Protein AF-A0A927MT63-F1 (afdb_monomer)

Nearest PDB structures (foldseek):
  7zcb-assembly2_C  TM=3.374E-01  e=5.582E-06  Homo sapiens
  2djs-assembly1_A  TM=5.662E-01  e=7.390E-02  Homo sapiens
  4m4p-assembly1_A  TM=3.172E-01  e=2.935E-03  Homo sapiens
  4m4r-assembly3_E  TM=2.938E-01  e=2.116E-03  Homo sapiens
  1x5l-assembly1_A  TM=5.261E-01  e=1.357E-01  Homo sapiens

Mean predicted aligned error: 15.39 Å

Radius of gyration: 31.75 Å; Cα contacts (8 Å, |Δi|>4): 2564; chains: 1; bounding box: 97×70×92 Å

Sequence (901 aa):
MRVRGRRLLVAIWMAVVLAGVVAPTAFAGPTLAEPDDERPVLVDGVYEISTPEQLLFLSHNYGSDDAPRTGYYKLTADIDMAGITDYQPFGRFYGTFDGAYHSISNLLIDRPGVGTVGFLTHLGDSNVQAVIKNTAFRNIDVRGGQTTGAVAGMLWGTIENVYTTGSVVASDHSVGGLAGRIPEDTSGTIPEPDPAEAAVPTIRNSYSLAHVQEVGEADSQGGLVGRALNPRTVIENSFAAGPIDGYNRVGGLVGDLRAGVLRNSVAANPIVSGESSVNSAYGRVLPEGSAENVLAWAGMVAPSFNGEPVTEAELQSETTYESLGWDFETDWELQSATVDGAEVSYPALRGLGHQPYPFDFTSFSSPVEFTIAATKTTDSALTVDVSDVTNEGAPARATEVAIVQSEAMPGDAGLNWQPVGPQVFDGLEPATKYTFWAKVRLDTGEESGWRFAPLYTKYALSDDPAPAHVSATITEDPAHTVTINWETLDIDLDHSAVQIARAGKSQGNGKGNDKLTFDTVRGTNHVQEVHMSANEGVLDGIRNFHNVHVDKLKPDTEYVYRVGDLEANAWSPLGSFRTAVAGNQDFSFLYYTDPQVQDDNAAFTRNMRTAEE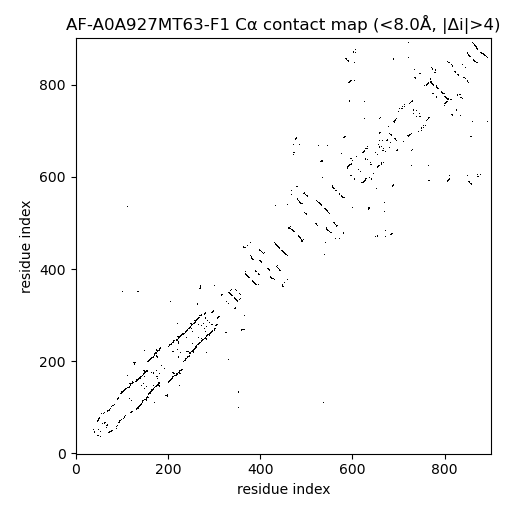EHGQELAFTLAAGDLTEKGYAEGQMDTFYGGAQAGLFERTFLTVQGNHDRDELLNPHFNLPDTVFENVWSFDYGDAHFAVLNSDHYSPEELAAQAEWLRRDMARTKKTWRIVTFHKAMYAATDHVDDADIDAMRQYWAPVFEQLGIDLVINGHDHSFSRGFVKGGQDATPAATMSDGREVFTDAMAPLYIVNGTAGSSKWYKRIQYDASSLHNVAPDYSFIDKSDTTYDTVLQEQSYSIVRVTSDGELTIDTYFMKYDRNNPDGFETEPYLYDSIELADSHDHGRRPS

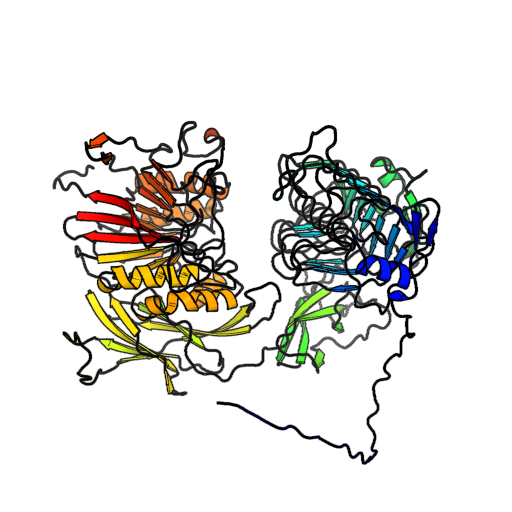Solvent-accessible surface area (backbone atoms only — not comparable to full-atom values): 45145 Å² total; per-residue (Å²): 134,91,82,89,87,86,88,85,89,90,82,89,82,90,83,88,84,90,83,89,74,88,71,79,82,74,80,79,69,81,86,73,79,66,53,90,78,37,77,54,49,75,56,97,77,31,37,38,30,60,46,44,50,23,51,44,30,38,30,76,41,55,66,35,95,94,25,42,42,64,39,40,37,31,38,76,36,63,27,64,30,68,92,52,80,79,63,42,54,34,56,70,29,50,23,37,40,36,19,77,38,25,36,43,26,40,41,47,40,87,37,46,83,35,63,52,24,24,54,22,28,18,30,24,39,53,63,35,68,7,39,39,30,32,28,35,37,39,51,26,39,33,34,11,18,18,24,11,8,46,49,16,4,31,36,24,10,35,43,32,46,33,38,29,28,40,40,27,32,10,34,18,59,11,24,7,18,37,23,1,30,27,61,42,61,59,70,74,93,47,71,75,51,59,82,93,60,34,33,50,25,30,40,33,52,29,38,10,45,13,34,27,35,50,77,67,60,19,51,10,23,8,22,37,29,0,32,31,46,20,67,63,28,39,37,32,46,27,40,11,24,18,42,35,42,29,44,23,21,15,11,20,31,31,0,31,32,45,17,15,39,41,27,32,24,38,12,42,23,31,34,36,42,54,80,39,52,33,17,36,22,46,19,41,72,37,93,63,23,47,80,40,71,36,34,13,41,66,79,41,46,41,89,33,85,42,60,47,75,36,52,72,74,46,65,39,33,69,66,54,45,46,73,51,66,47,51,63,88,77,51,32,37,80,46,76,47,76,57,98,86,40,84,45,40,37,83,37,61,52,78,42,70,96,70,80,83,59,70,50,56,60,56,49,53,36,61,42,45,65,45,65,46,72,80,43,64,32,40,34,29,36,27,38,33,73,44,78,37,22,42,79,87,38,87,48,54,63,49,28,31,31,77,44,82,41,94,59,90,76,72,80,83,83,68,66,71,36,68,58,64,74,43,79,47,70,85,45,60,51,34,35,80,42,34,33,34,33,35,41,27,31,76,88,70,52,63,32,17,61,48,70,34,80,45,57,23,26,50,76,76,46,86,48,60,60,55,39,70,50,31,33,19,60,43,65,48,24,30,31,32,41,33,39,21,28,31,23,46,22,67,86,69,77,47,34,29,37,38,38,25,74,61,69,93,81,74,88,78,92,78,76,90,69,80,80,68,63,49,78,45,69,40,46,68,47,77,43,80,40,33,42,36,45,60,78,62,82,27,62,38,62,40,20,29,29,43,28,76,46,68,87,47,56,52,62,36,49,33,38,32,32,43,31,30,70,81,81,67,31,64,41,70,80,32,34,33,49,29,28,46,73,48,75,40,68,49,26,30,40,38,37,15,32,32,28,17,37,85,61,34,51,46,28,25,40,46,47,49,48,52,45,75,78,44,47,91,67,45,47,32,38,39,36,24,14,18,56,17,62,43,32,61,19,42,36,7,49,57,34,36,38,72,34,42,38,75,59,31,33,56,17,31,37,41,74,35,58,20,93,32,21,49,74,90,54,45,36,66,57,54,62,65,58,65,70,90,48,76,53,20,44,52,33,59,47,28,37,31,35,42,37,38,42,44,59,84,52,50,52,76,68,46,35,48,49,54,42,54,48,48,56,60,52,63,69,71,59,84,50,79,42,33,36,41,34,27,4,67,43,73,58,41,59,29,84,62,54,81,37,71,55,34,31,46,44,30,58,49,39,50,66,50,40,38,72,68,44,32,52,37,37,44,23,7,77,46,34,36,32,21,31,31,40,44,44,91,26,30,63,63,71,62,77,43,72,46,99,87,68,53,70,41,74,72,63,59,47,36,26,34,36,39,21,63,14,20,20,20,79,74,72,72,37,39,30,60,90,78,70,41,67,80,38,50,65,38,35,67,82,46,70,57,42,82,46,59,60,44,35,75,89,46,58,68,90,45,26,26,41,30,45,36,37,40,42,58,88,42,38,39,36,41,42,31,33,37,29,24,63,20,89,93,41,48,93,43,60,71,37,70,78,42,82,74,48,76,48,78,49,67,64,59,84,57,95,86,56,97,69,76

pLDDT: mean 85.33, std 16.71, range [23.03, 98.94]

Structure (mmCIF, N/CA/C/O backbone):
data_AF-A0A927MT63-F1
#
_entry.id   AF-A0A927MT63-F1
#
loop_
_atom_site.group_PDB
_atom_site.id
_atom_site.type_symbol
_atom_site.label_atom_id
_atom_site.label_alt_id
_atom_site.label_comp_id
_atom_site.label_asym_id
_atom_site.label_entity_id
_atom_site.label_seq_id
_atom_site.pdbx_PDB_ins_code
_atom_site.Cartn_x
_atom_site.Cartn_y
_atom_site.Cartn_z
_atom_site.occupancy
_atom_site.B_iso_or_equiv
_atom_site.auth_seq_id
_atom_site.auth_comp_id
_atom_site.auth_asym_id
_atom_site.auth_atom_id
_atom_site.pdbx_PDB_model_num
ATOM 1 N N . MET A 1 1 ? 40.854 12.706 41.043 1.00 32.38 1 MET A N 1
ATOM 2 C CA . MET A 1 1 ? 42.307 12.434 41.132 1.00 32.38 1 MET A CA 1
ATOM 3 C C . MET A 1 1 ? 42.653 11.452 40.013 1.00 32.38 1 MET A C 1
ATOM 5 O O . MET A 1 1 ? 41.947 10.471 39.854 1.00 32.38 1 MET A O 1
ATOM 9 N N . ARG A 1 2 ? 43.646 11.816 39.193 1.00 27.91 2 ARG A N 1
ATOM 10 C CA . ARG A 1 2 ? 44.349 11.081 38.110 1.00 27.91 2 ARG A CA 1
ATOM 11 C C . ARG A 1 2 ? 44.618 9.577 38.440 1.00 27.91 2 ARG A C 1
ATOM 13 O O . ARG A 1 2 ? 44.748 9.303 39.621 1.00 27.91 2 ARG A O 1
ATOM 20 N N . VAL A 1 3 ? 44.850 8.570 37.570 1.00 31.02 3 VAL A N 1
ATOM 21 C CA . VAL A 1 3 ? 45.163 8.399 36.122 1.00 31.02 3 VAL A CA 1
ATOM 22 C C . VAL A 1 3 ? 45.572 6.914 35.864 1.00 31.02 3 VAL A C 1
ATOM 24 O O . VAL A 1 3 ? 46.177 6.335 36.759 1.00 31.02 3 VAL A O 1
ATOM 27 N N . ARG A 1 4 ? 45.400 6.411 34.613 1.00 33.38 4 ARG A N 1
ATOM 28 C CA . ARG A 1 4 ? 46.087 5.279 33.886 1.00 33.38 4 ARG A CA 1
ATOM 29 C C . ARG A 1 4 ? 45.943 3.840 34.435 1.00 33.38 4 ARG A C 1
ATOM 31 O O . ARG A 1 4 ? 46.030 3.632 35.628 1.00 33.38 4 ARG A O 1
ATOM 38 N N . GLY A 1 5 ? 45.841 2.769 33.636 1.00 29.30 5 GLY A N 1
ATOM 39 C CA . GLY A 1 5 ? 45.994 2.543 32.188 1.00 29.30 5 GLY A CA 1
ATOM 40 C C . GLY A 1 5 ? 46.973 1.386 31.900 1.00 29.30 5 GLY A C 1
ATOM 41 O O . GLY A 1 5 ? 48.014 1.357 32.546 1.00 29.30 5 GLY A O 1
ATOM 42 N N . ARG A 1 6 ? 46.692 0.496 30.924 1.00 28.86 6 ARG A N 1
ATOM 43 C CA . ARG A 1 6 ? 47.614 0.023 29.848 1.00 28.86 6 ARG A CA 1
ATOM 44 C C . ARG A 1 6 ? 47.138 -1.250 29.115 1.00 28.86 6 ARG A C 1
ATOM 46 O O . ARG A 1 6 ? 46.779 -2.242 29.730 1.00 28.86 6 ARG A O 1
ATOM 53 N N . ARG A 1 7 ? 47.251 -1.161 27.783 1.00 31.33 7 ARG A N 1
ATOM 54 C CA . ARG A 1 7 ? 47.211 -2.189 26.722 1.00 31.33 7 ARG A CA 1
ATOM 55 C C . ARG A 1 7 ? 48.386 -3.178 26.827 1.00 31.33 7 ARG A C 1
ATOM 57 O O . ARG A 1 7 ? 49.445 -2.726 27.261 1.00 31.33 7 ARG A O 1
ATOM 64 N N . LEU A 1 8 ? 48.269 -4.390 26.254 1.00 26.36 8 LEU A N 1
ATOM 65 C CA . LEU A 1 8 ? 49.262 -4.911 25.288 1.00 26.36 8 LEU A CA 1
ATOM 66 C C . LEU A 1 8 ? 48.867 -6.217 24.540 1.00 26.36 8 LEU A C 1
ATOM 68 O O . LEU A 1 8 ? 48.600 -7.226 25.174 1.00 26.36 8 LEU A O 1
ATOM 72 N N . LEU A 1 9 ? 48.969 -6.142 23.201 1.00 25.56 9 LEU A N 1
ATOM 73 C CA . LEU A 1 9 ? 49.553 -7.084 22.214 1.00 25.56 9 LEU A CA 1
ATOM 74 C C . LEU A 1 9 ? 49.100 -8.563 22.140 1.00 25.56 9 LEU A C 1
ATOM 76 O O . LEU A 1 9 ? 49.460 -9.386 22.974 1.00 25.56 9 LEU A O 1
ATOM 80 N N . VAL A 1 10 ? 48.475 -8.906 21.004 1.00 25.98 10 VAL A N 1
ATOM 81 C CA . VAL A 1 10 ? 48.348 -10.268 20.454 1.00 25.98 10 VAL A CA 1
ATOM 82 C C . VAL A 1 10 ? 49.418 -10.464 19.374 1.00 25.98 10 VAL A C 1
ATOM 84 O O . VAL A 1 10 ? 49.617 -9.589 18.532 1.00 25.98 10 VAL A O 1
ATOM 87 N N . ALA A 1 11 ? 50.110 -11.605 19.419 1.00 26.38 11 ALA A N 1
ATOM 88 C CA . ALA A 1 11 ? 51.089 -12.041 18.430 1.00 26.38 11 ALA A CA 1
ATOM 89 C C . ALA A 1 11 ? 50.631 -13.347 17.761 1.00 26.38 11 ALA A C 1
ATOM 91 O O . ALA A 1 11 ? 50.108 -14.249 18.412 1.00 26.38 11 ALA A O 1
ATOM 92 N N . ILE A 1 12 ? 50.863 -13.393 16.453 1.00 28.52 12 ILE A N 1
ATOM 93 C CA . ILE A 1 12 ? 50.541 -14.431 15.468 1.00 28.52 12 ILE A CA 1
ATOM 94 C C . ILE A 1 12 ? 51.373 -15.704 15.686 1.00 28.52 12 ILE A C 1
ATOM 96 O O . ILE A 1 12 ? 52.574 -15.602 15.930 1.00 28.52 12 ILE A O 1
ATOM 100 N N . TRP A 1 13 ? 50.772 -16.878 15.453 1.00 23.03 13 TRP A N 1
ATOM 101 C CA . TRP A 1 13 ? 51.471 -18.067 14.944 1.00 23.03 13 TRP A CA 1
ATOM 102 C C . TRP A 1 13 ? 50.593 -18.830 13.940 1.00 23.03 13 TRP A C 1
ATOM 104 O O . TRP A 1 13 ? 49.488 -19.251 14.268 1.00 23.03 13 TRP A O 1
ATOM 114 N N . MET A 1 14 ? 51.117 -19.014 12.723 1.00 23.80 14 MET A N 1
ATOM 115 C CA . MET A 1 14 ? 50.635 -19.973 11.723 1.00 23.80 14 MET A CA 1
ATOM 116 C C . MET A 1 14 ? 51.159 -21.382 12.035 1.00 23.80 14 MET A C 1
ATOM 118 O O . MET A 1 14 ? 52.340 -21.538 12.348 1.00 23.80 14 MET A O 1
ATOM 122 N N . ALA A 1 15 ? 50.335 -22.403 11.790 1.00 25.48 15 ALA A N 1
ATOM 123 C CA . ALA A 1 15 ? 50.791 -23.716 11.337 1.00 25.48 15 ALA A CA 1
ATOM 124 C C . ALA A 1 15 ? 49.717 -24.372 10.449 1.00 25.48 15 ALA A C 1
ATOM 126 O O . ALA A 1 15 ? 48.547 -24.442 10.812 1.00 25.48 15 ALA A O 1
ATOM 127 N N . VAL A 1 16 ? 50.156 -24.819 9.272 1.00 28.31 16 VAL A N 1
ATOM 128 C CA . VAL A 1 16 ? 49.396 -25.428 8.171 1.00 28.31 16 VAL A CA 1
ATOM 129 C C . VAL A 1 16 ? 49.156 -26.922 8.422 1.00 28.31 16 VAL A C 1
ATOM 131 O O . VAL A 1 16 ? 50.105 -27.630 8.753 1.00 28.31 16 VAL A O 1
ATOM 134 N N . VAL A 1 17 ? 47.946 -27.421 8.133 1.00 26.75 17 VAL A N 1
ATOM 135 C CA . VAL A 1 17 ? 47.712 -28.806 7.676 1.00 26.75 17 VAL A CA 1
ATOM 136 C C . VAL A 1 17 ? 46.722 -28.777 6.506 1.00 26.75 17 VAL A C 1
ATOM 138 O O . VAL A 1 17 ? 45.625 -28.243 6.615 1.00 26.75 17 VAL A O 1
ATOM 141 N N . LEU A 1 18 ? 47.166 -29.334 5.379 1.00 27.45 18 LEU A N 1
ATOM 142 C CA . LEU A 1 18 ? 46.473 -29.466 4.097 1.00 27.45 18 LEU A CA 1
ATOM 143 C C . LEU A 1 18 ? 45.599 -30.737 4.093 1.00 27.45 18 LEU A C 1
ATOM 145 O O . LEU A 1 18 ? 46.139 -31.810 4.361 1.00 27.45 18 LEU A O 1
ATOM 149 N N . ALA A 1 19 ? 44.322 -30.646 3.703 1.00 26.45 19 ALA A N 1
ATOM 150 C CA . ALA A 1 19 ? 43.579 -31.735 3.046 1.00 26.45 19 ALA A CA 1
ATOM 151 C C . ALA A 1 19 ? 42.267 -31.227 2.401 1.00 26.45 19 ALA A C 1
ATOM 153 O O . ALA A 1 19 ? 41.254 -31.085 3.072 1.00 26.45 19 ALA A O 1
ATOM 154 N N . GLY A 1 20 ? 42.320 -30.983 1.086 1.00 29.53 20 GLY A N 1
ATOM 155 C CA . GLY A 1 20 ? 41.255 -31.262 0.110 1.00 29.53 20 GLY A CA 1
ATOM 156 C C . GLY A 1 20 ? 39.854 -30.681 0.321 1.00 29.53 20 GLY A C 1
ATOM 157 O O . GLY A 1 20 ? 38.926 -31.441 0.572 1.00 29.53 20 GLY A O 1
ATOM 158 N N . VAL A 1 21 ? 39.683 -29.385 0.057 1.00 27.91 21 VAL A N 1
ATOM 159 C CA . VAL A 1 21 ? 38.410 -28.821 -0.418 1.00 27.91 21 VAL A CA 1
ATOM 160 C C . VAL A 1 21 ? 38.643 -28.389 -1.863 1.00 27.91 21 VAL A C 1
ATOM 162 O O . VAL A 1 21 ? 39.585 -27.646 -2.142 1.00 27.91 21 VAL A O 1
ATOM 165 N N . VAL A 1 22 ? 37.834 -28.900 -2.790 1.00 29.55 22 VAL A N 1
ATOM 166 C CA . VAL A 1 22 ? 37.724 -28.326 -4.133 1.00 29.55 22 VAL A CA 1
ATOM 167 C C . VAL A 1 22 ? 37.041 -26.978 -3.934 1.00 29.55 22 VAL A C 1
ATOM 169 O O . VAL A 1 22 ? 35.844 -26.925 -3.679 1.00 29.55 22 VAL A O 1
ATOM 172 N N . ALA A 1 23 ? 37.830 -25.906 -3.924 1.00 26.78 23 ALA A N 1
ATOM 173 C CA . ALA A 1 23 ? 37.297 -24.554 -3.898 1.00 26.78 23 ALA A CA 1
ATOM 174 C C . ALA A 1 23 ? 36.506 -24.309 -5.195 1.00 26.78 23 ALA A C 1
ATOM 176 O O . ALA A 1 23 ? 36.977 -24.730 -6.261 1.00 26.78 23 ALA A O 1
ATOM 177 N N . PRO A 1 24 ? 35.351 -23.625 -5.141 1.00 29.20 24 PRO A N 1
ATOM 178 C CA . PRO A 1 24 ? 34.765 -23.075 -6.348 1.00 29.20 24 PRO A CA 1
ATOM 179 C C . PRO A 1 24 ? 35.790 -22.108 -6.941 1.00 29.20 24 PRO A C 1
ATOM 181 O O . PRO A 1 24 ? 36.422 -21.320 -6.233 1.00 29.20 24 PRO A O 1
ATOM 184 N N . THR A 1 25 ? 36.025 -22.227 -8.240 1.00 25.91 25 THR A N 1
ATOM 185 C CA . THR A 1 25 ? 36.826 -21.269 -8.990 1.00 25.91 25 THR A CA 1
ATOM 186 C C . THR A 1 25 ? 36.158 -19.907 -8.868 1.00 25.91 25 THR A C 1
ATOM 188 O O . THR A 1 25 ? 35.179 -19.638 -9.556 1.00 25.91 25 THR A O 1
ATOM 191 N N . ALA A 1 26 ? 36.677 -19.059 -7.981 1.00 28.58 26 ALA A N 1
ATOM 192 C CA . ALA A 1 26 ? 36.416 -17.635 -8.040 1.00 28.58 26 ALA A CA 1
ATOM 193 C C . ALA A 1 26 ? 36.895 -17.159 -9.416 1.00 28.58 26 ALA A C 1
ATOM 195 O O . ALA A 1 26 ? 38.082 -17.274 -9.741 1.00 28.58 26 ALA A O 1
ATOM 196 N N . PHE A 1 27 ? 35.966 -16.686 -10.243 1.00 30.42 27 PHE A N 1
ATOM 197 C CA . PHE A 1 27 ? 36.312 -15.901 -11.414 1.00 30.42 27 PHE A CA 1
ATOM 198 C C . PHE A 1 27 ? 37.006 -14.639 -10.903 1.00 30.42 27 PHE A C 1
ATOM 200 O O . PHE A 1 27 ? 36.373 -13.735 -10.370 1.00 30.42 27 PHE A O 1
ATOM 207 N N . ALA A 1 28 ? 38.333 -14.604 -11.006 1.00 29.39 28 ALA A N 1
ATOM 208 C CA . ALA A 1 28 ? 39.069 -13.361 -10.884 1.00 29.39 28 ALA A CA 1
ATOM 209 C C . ALA A 1 28 ? 38.734 -12.528 -12.126 1.00 29.39 28 ALA A C 1
ATOM 211 O O . ALA A 1 28 ? 39.273 -12.776 -13.207 1.00 29.39 28 ALA A O 1
ATOM 212 N N . GLY A 1 29 ? 37.798 -11.590 -11.971 1.00 33.62 29 GLY A N 1
ATOM 213 C CA . GLY A 1 29 ? 37.622 -10.495 -12.916 1.00 33.62 29 GLY A CA 1
ATOM 214 C C . GLY A 1 29 ? 38.899 -9.646 -13.000 1.00 33.62 29 GLY A C 1
ATOM 215 O O . GLY A 1 29 ? 39.763 -9.734 -12.117 1.00 33.62 29 GLY A O 1
ATOM 216 N N . PRO A 1 30 ? 39.070 -8.858 -14.073 1.00 34.53 30 PRO A N 1
ATOM 217 C CA . PRO A 1 30 ? 40.205 -7.954 -14.189 1.00 34.53 30 PRO A CA 1
ATOM 218 C C . PRO A 1 30 ? 40.223 -6.984 -12.999 1.00 34.53 30 PRO A C 1
ATOM 220 O O . PRO A 1 30 ? 39.201 -6.421 -12.627 1.00 34.53 30 PRO A O 1
ATOM 223 N N . THR A 1 31 ? 41.391 -6.793 -12.384 1.00 40.28 31 THR A N 1
ATOM 224 C CA . THR A 1 31 ? 41.618 -5.699 -11.430 1.00 40.28 31 THR A CA 1
ATOM 225 C C . THR A 1 31 ? 41.475 -4.372 -12.171 1.00 40.28 31 THR A C 1
ATOM 227 O O . THR A 1 31 ? 42.355 -4.040 -12.970 1.00 40.28 31 THR A O 1
ATOM 230 N N . LEU A 1 32 ? 40.374 -3.661 -11.925 1.00 50.56 32 LEU A N 1
ATOM 231 C CA . LEU A 1 32 ? 40.136 -2.292 -12.389 1.00 50.56 32 LEU A CA 1
ATOM 232 C C . LEU A 1 32 ? 41.071 -1.320 -11.644 1.00 50.56 32 LEU A C 1
ATOM 234 O O . LEU A 1 32 ? 41.512 -1.609 -10.527 1.00 50.56 32 LEU A O 1
ATOM 238 N N . ALA A 1 33 ? 41.425 -0.202 -12.280 1.00 51.91 33 ALA A N 1
ATOM 239 C CA . ALA A 1 33 ? 42.176 0.874 -11.632 1.00 51.91 33 ALA A CA 1
ATOM 240 C C . ALA A 1 33 ? 41.293 1.597 -10.594 1.00 51.91 33 ALA A C 1
ATOM 242 O O . ALA A 1 33 ? 40.070 1.589 -10.708 1.00 51.91 33 ALA A O 1
ATOM 243 N N . GLU A 1 34 ? 41.900 2.211 -9.573 1.00 54.75 34 GLU A N 1
ATOM 244 C CA . GLU A 1 34 ? 41.154 3.007 -8.586 1.00 54.75 34 GLU A CA 1
ATOM 245 C C . GLU A 1 34 ? 40.482 4.217 -9.280 1.00 54.75 34 GLU A C 1
ATOM 247 O O . GLU A 1 34 ? 41.118 4.841 -10.136 1.00 54.75 34 GLU A O 1
ATOM 252 N N . PRO A 1 35 ? 39.244 4.607 -8.907 1.00 53.00 35 PRO A N 1
ATOM 253 C CA . PRO A 1 35 ? 38.479 5.665 -9.584 1.00 53.00 35 PRO A CA 1
ATOM 254 C C . PRO A 1 35 ? 39.206 7.014 -9.682 1.00 53.00 35 PRO A C 1
ATOM 256 O O . PRO A 1 35 ? 38.976 7.780 -10.615 1.00 53.00 35 PRO A O 1
ATOM 259 N N . ASP A 1 36 ? 40.101 7.309 -8.733 1.00 54.09 36 ASP A N 1
ATOM 260 C CA . ASP A 1 36 ? 40.874 8.556 -8.681 1.00 54.09 36 ASP A CA 1
ATOM 261 C C . ASP A 1 36 ? 41.897 8.709 -9.831 1.00 54.09 36 ASP A C 1
ATOM 263 O O . ASP A 1 36 ? 42.378 9.825 -10.065 1.00 54.09 36 ASP A O 1
ATOM 267 N N . ASP A 1 37 ? 42.220 7.636 -10.565 1.00 58.16 37 ASP A N 1
ATOM 268 C CA . ASP A 1 37 ? 43.284 7.632 -11.580 1.00 58.16 37 ASP A CA 1
ATOM 269 C C . ASP A 1 37 ? 42.812 7.949 -13.023 1.00 58.16 37 ASP A C 1
ATOM 271 O O . ASP A 1 37 ? 43.658 8.267 -13.865 1.00 58.16 37 ASP A O 1
ATOM 275 N N . GLU A 1 38 ? 41.503 7.967 -13.333 1.00 72.50 38 GLU A N 1
ATOM 276 C CA . GLU A 1 38 ? 40.990 8.228 -14.699 1.00 72.50 38 GLU A CA 1
ATOM 277 C C . GLU A 1 38 ? 39.855 9.269 -14.765 1.00 72.50 38 GLU A C 1
ATOM 279 O O . GLU A 1 38 ? 38.675 8.963 -14.926 1.00 72.50 38 GLU A O 1
ATOM 284 N N . ARG A 1 39 ? 40.224 10.555 -14.716 1.00 85.19 39 ARG A N 1
ATOM 285 C CA . ARG A 1 39 ? 39.287 11.669 -14.952 1.00 85.19 39 ARG A CA 1
ATOM 286 C C . ARG A 1 39 ? 38.803 11.707 -16.416 1.00 85.19 39 ARG A C 1
ATOM 288 O O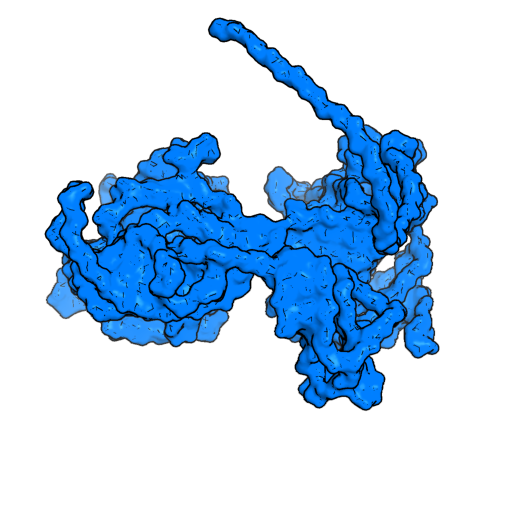 . ARG A 1 39 ? 39.615 11.481 -17.319 1.00 85.19 39 ARG A O 1
ATOM 295 N N . PRO A 1 40 ? 37.534 12.074 -16.685 1.00 87.38 40 PRO A N 1
ATOM 296 C CA . PRO A 1 40 ? 37.046 12.307 -18.044 1.00 87.38 40 PRO A CA 1
ATOM 297 C C . PRO A 1 40 ? 37.768 13.484 -18.709 1.00 87.38 40 PRO A C 1
ATOM 299 O O . PRO A 1 40 ? 38.219 14.427 -18.050 1.00 87.38 40 PRO A O 1
ATOM 302 N N . VAL A 1 41 ? 37.871 13.438 -20.037 1.00 88.62 41 VAL A N 1
ATOM 303 C CA . VAL A 1 41 ? 38.597 14.453 -20.809 1.00 88.62 41 VAL A CA 1
ATOM 304 C C . VAL A 1 41 ? 37.662 15.614 -21.128 1.00 88.62 41 VAL A C 1
ATOM 306 O O . VAL A 1 41 ? 36.647 15.433 -21.788 1.00 88.62 41 VAL A O 1
ATOM 309 N N . LEU A 1 42 ? 38.017 16.826 -20.697 1.00 91.88 42 LEU A N 1
ATOM 310 C CA . LEU A 1 42 ? 37.276 18.035 -21.054 1.00 91.88 42 LEU A CA 1
ATOM 311 C C . LEU A 1 42 ? 37.782 18.597 -22.394 1.00 91.88 42 LEU A C 1
ATOM 313 O O . LEU A 1 42 ? 38.869 19.178 -22.453 1.00 91.88 42 LEU A O 1
ATOM 317 N N . VAL A 1 43 ? 36.989 18.458 -23.457 1.00 92.56 43 VAL A N 1
ATOM 318 C CA . VAL A 1 43 ? 37.286 18.965 -24.807 1.00 92.56 43 VAL A CA 1
ATOM 319 C C . VAL A 1 43 ? 36.257 20.024 -25.179 1.00 92.56 43 VAL A C 1
ATOM 321 O O . VAL A 1 43 ? 35.069 19.738 -25.262 1.00 92.56 43 VAL A O 1
ATOM 324 N N . ASP A 1 44 ? 36.699 21.270 -25.366 1.00 92.19 44 ASP A N 1
ATOM 325 C CA . ASP A 1 44 ? 35.836 22.400 -25.753 1.00 92.19 44 ASP A CA 1
ATOM 326 C C . ASP A 1 44 ? 34.564 22.564 -24.885 1.00 92.19 44 ASP A C 1
ATOM 328 O O . ASP A 1 44 ? 33.512 22.987 -25.359 1.00 92.19 44 ASP A O 1
ATOM 332 N N . GLY A 1 45 ? 34.666 22.252 -23.585 1.00 91.44 45 GLY A N 1
ATOM 333 C CA . GLY A 1 45 ? 33.555 22.338 -22.627 1.00 91.44 45 GLY A CA 1
ATOM 334 C C . GLY A 1 45 ? 32.674 21.085 -22.537 1.00 91.44 45 GLY A C 1
ATOM 335 O O . GLY A 1 45 ? 31.684 21.103 -21.808 1.00 91.44 45 GLY A O 1
ATOM 336 N N . VAL A 1 46 ? 33.035 20.009 -23.240 1.00 96.31 46 VAL A N 1
ATOM 337 C CA . VAL A 1 46 ? 32.363 18.703 -23.214 1.00 96.31 46 VAL A CA 1
ATOM 338 C C . VAL A 1 46 ? 33.209 17.696 -22.443 1.00 96.31 46 VAL A C 1
ATOM 340 O O . VAL A 1 46 ? 34.390 17.526 -22.736 1.00 96.31 46 VAL A O 1
ATOM 343 N N . TYR A 1 47 ? 32.606 17.028 -21.464 1.00 96.62 47 TYR A N 1
ATOM 344 C CA . TYR A 1 47 ? 33.222 15.931 -20.724 1.00 96.62 47 TYR A CA 1
ATOM 345 C C . TYR A 1 47 ? 33.068 14.640 -21.535 1.00 96.62 47 TYR A C 1
ATOM 347 O O . TYR A 1 47 ? 31.984 14.057 -21.578 1.00 96.62 47 TYR A O 1
ATOM 355 N N . GLU A 1 48 ? 34.138 14.221 -22.206 1.00 97.44 48 GLU A N 1
ATOM 356 C CA . GLU A 1 48 ? 34.182 12.989 -22.994 1.00 97.44 48 GLU A CA 1
ATOM 357 C C . GLU A 1 48 ? 34.450 11.769 -22.103 1.00 97.44 48 GLU A C 1
ATOM 359 O O . GLU A 1 48 ? 35.378 11.765 -21.286 1.00 97.44 48 GLU A O 1
ATOM 364 N N . ILE A 1 49 ? 33.628 10.734 -22.286 1.00 97.38 49 ILE A N 1
ATOM 365 C CA . ILE A 1 49 ? 33.621 9.493 -21.508 1.00 97.38 49 ILE A CA 1
ATOM 366 C C . ILE A 1 49 ? 33.828 8.323 -22.473 1.00 97.38 49 ILE A C 1
ATOM 368 O O . ILE A 1 49 ? 33.032 8.104 -23.385 1.00 97.38 49 ILE A O 1
ATOM 372 N N . SER A 1 50 ? 34.904 7.575 -22.269 1.00 96.19 50 SER A N 1
ATOM 373 C CA . SER A 1 50 ? 35.329 6.462 -23.130 1.00 96.19 50 SER A CA 1
ATOM 374 C C . SER A 1 50 ? 35.576 5.157 -22.374 1.00 96.19 50 SER A C 1
ATOM 376 O O . SER A 1 50 ? 35.737 4.117 -23.008 1.00 96.19 50 SER A O 1
ATOM 378 N N . THR A 1 51 ? 35.618 5.205 -21.039 1.00 95.00 51 THR A N 1
ATOM 379 C CA . THR A 1 51 ? 35.886 4.052 -20.170 1.00 95.00 51 THR A CA 1
ATOM 380 C C . THR A 1 51 ? 34.880 3.985 -19.015 1.00 95.00 51 THR A C 1
ATOM 382 O O . THR A 1 51 ? 34.318 5.020 -18.626 1.00 95.00 51 THR A O 1
ATOM 385 N N . PRO A 1 52 ? 34.615 2.787 -18.462 1.00 93.94 52 PRO A N 1
ATOM 386 C CA . PRO A 1 52 ? 33.749 2.646 -17.294 1.00 93.94 52 PRO A CA 1
ATOM 387 C C . PRO A 1 52 ? 34.311 3.353 -16.052 1.00 93.94 52 PRO A C 1
ATOM 389 O O . PRO A 1 52 ? 33.541 3.907 -15.270 1.00 93.94 52 PRO A O 1
ATOM 392 N N . GLU A 1 53 ? 35.635 3.444 -15.908 1.00 92.25 53 GLU A N 1
ATOM 393 C CA . GLU A 1 53 ? 36.302 4.169 -14.822 1.00 92.25 53 GLU A CA 1
ATOM 394 C C . GLU A 1 53 ? 36.007 5.674 -14.869 1.00 92.25 53 GLU A C 1
ATOM 396 O O . GLU A 1 53 ? 35.736 6.280 -13.834 1.00 92.25 53 GLU A O 1
ATOM 401 N N . GLN A 1 54 ? 35.971 6.282 -16.061 1.00 94.94 54 GLN A N 1
ATOM 402 C CA . GLN A 1 54 ? 35.604 7.695 -16.226 1.00 94.94 54 GLN A CA 1
ATOM 403 C C . GLN A 1 54 ? 34.142 7.960 -15.850 1.00 94.94 54 GLN A C 1
ATOM 405 O O . GLN A 1 54 ? 33.831 8.983 -15.232 1.00 94.94 54 GLN A O 1
ATOM 410 N N . LEU A 1 55 ? 33.235 7.045 -16.210 1.00 94.62 55 LEU A N 1
ATOM 411 C CA . LEU A 1 55 ? 31.828 7.136 -15.821 1.00 94.62 55 LEU A CA 1
ATOM 412 C C . LEU A 1 55 ? 31.667 6.971 -14.302 1.00 94.62 55 LEU A C 1
ATOM 414 O O . LEU A 1 55 ? 30.940 7.743 -13.673 1.00 94.62 55 LEU A O 1
ATOM 418 N N . LEU A 1 56 ? 32.387 6.017 -13.706 1.00 92.88 56 LEU A N 1
ATOM 419 C CA . LEU A 1 56 ? 32.417 5.800 -12.264 1.00 92.88 56 LEU A CA 1
ATOM 420 C C . LEU A 1 56 ? 32.975 7.032 -11.534 1.00 92.88 56 LEU A C 1
ATOM 422 O O . LEU A 1 56 ? 32.332 7.523 -10.605 1.00 92.88 56 LEU A O 1
ATOM 426 N N . PHE A 1 57 ? 34.085 7.614 -12.001 1.00 93.00 57 PHE A N 1
ATOM 427 C CA . PHE A 1 57 ? 34.650 8.854 -11.458 1.00 93.00 57 PHE A CA 1
ATOM 428 C C . PHE A 1 57 ? 33.608 9.977 -11.412 1.00 93.00 57 PHE A C 1
ATOM 430 O O . PHE A 1 57 ? 33.437 10.623 -10.374 1.00 93.00 57 PHE A O 1
ATOM 437 N N . LEU A 1 58 ? 32.882 10.204 -12.512 1.00 92.00 58 LEU A N 1
ATOM 438 C CA . LEU A 1 58 ? 31.823 11.213 -12.564 1.00 92.00 58 LEU A CA 1
ATOM 439 C C . LEU A 1 58 ? 30.720 10.926 -11.546 1.00 92.00 58 LEU A C 1
ATOM 441 O O . LEU A 1 58 ? 30.268 11.846 -10.867 1.00 92.00 58 LEU A O 1
ATOM 445 N N . SER A 1 59 ? 30.317 9.661 -11.427 1.00 89.62 59 SER A N 1
ATOM 446 C CA . SER A 1 59 ? 29.268 9.210 -10.511 1.00 89.62 59 SER A CA 1
ATOM 447 C C . SER A 1 59 ? 29.595 9.557 -9.046 1.00 89.62 59 SER A C 1
ATOM 449 O O . SER A 1 59 ? 28.759 10.110 -8.332 1.00 89.62 59 SER A O 1
ATOM 451 N N . HIS A 1 60 ? 30.852 9.368 -8.622 1.00 88.25 60 HIS A N 1
ATOM 452 C CA . HIS A 1 60 ? 31.307 9.667 -7.259 1.00 88.25 60 HIS A CA 1
ATOM 453 C C . HIS A 1 60 ? 31.580 11.156 -7.004 1.00 88.25 60 HIS A C 1
ATOM 455 O O . HIS A 1 60 ? 31.511 11.604 -5.859 1.00 88.25 60 HIS A O 1
ATOM 461 N N . ASN A 1 61 ? 31.889 11.931 -8.047 1.00 85.69 61 ASN A N 1
ATOM 462 C CA . ASN A 1 61 ? 32.273 13.342 -7.924 1.00 85.69 61 ASN A CA 1
ATOM 463 C C . ASN A 1 61 ? 31.163 14.315 -8.342 1.00 85.69 61 ASN A C 1
ATOM 465 O O . ASN A 1 61 ? 31.392 15.527 -8.418 1.00 85.69 61 ASN A O 1
ATOM 469 N N . TYR A 1 62 ? 29.964 13.807 -8.623 1.00 88.44 62 TYR A N 1
ATOM 470 C CA . TYR A 1 62 ? 28.872 14.580 -9.192 1.00 88.44 62 TYR A CA 1
ATOM 471 C C . TYR A 1 62 ? 28.471 15.795 -8.337 1.00 88.44 62 TYR A C 1
ATOM 473 O O . TYR A 1 62 ? 28.188 15.700 -7.142 1.00 88.44 62 TYR A O 1
ATOM 481 N N . GLY A 1 63 ? 28.401 16.964 -8.974 1.00 82.50 63 GLY A N 1
ATOM 482 C CA . GLY A 1 63 ? 28.155 18.258 -8.337 1.00 82.50 63 GLY A CA 1
ATOM 483 C C . GLY A 1 63 ? 29.412 19.027 -7.925 1.00 82.50 63 GLY A C 1
ATOM 484 O O . GLY A 1 63 ? 29.277 20.135 -7.408 1.00 82.50 63 GLY A O 1
ATOM 485 N N . SER A 1 64 ? 30.603 18.479 -8.166 1.00 86.06 64 SER A N 1
ATOM 486 C CA . SER A 1 64 ? 31.879 19.195 -8.047 1.00 86.06 64 SER A CA 1
ATOM 487 C C . SER A 1 64 ? 32.224 19.986 -9.318 1.00 86.06 64 SER A C 1
ATOM 489 O O . SER A 1 64 ? 31.550 19.864 -10.342 1.00 86.06 64 SER A O 1
ATOM 491 N N . ASP A 1 65 ? 33.311 20.764 -9.276 1.00 85.44 65 ASP A N 1
ATOM 492 C CA . ASP A 1 65 ? 33.861 21.456 -10.455 1.00 85.44 65 ASP A CA 1
ATOM 493 C C . ASP A 1 65 ? 34.331 20.473 -11.550 1.00 85.44 65 ASP A C 1
ATOM 495 O O . ASP A 1 65 ? 34.302 20.797 -12.738 1.00 85.44 65 ASP A O 1
ATOM 499 N N . ASP A 1 66 ? 34.734 19.261 -11.156 1.00 86.19 66 ASP A N 1
ATOM 500 C CA . ASP A 1 66 ? 35.202 18.206 -12.061 1.00 86.19 66 ASP A CA 1
ATOM 501 C C . ASP A 1 66 ? 34.036 17.383 -12.662 1.00 86.19 66 ASP A C 1
ATOM 503 O O . ASP A 1 66 ? 34.237 16.662 -13.637 1.00 86.19 66 ASP A O 1
ATOM 507 N N . ALA A 1 67 ? 32.818 17.511 -12.117 1.00 89.38 67 ALA A N 1
ATOM 508 C CA . ALA A 1 67 ? 31.593 16.859 -12.597 1.00 89.38 67 ALA A CA 1
ATOM 509 C C . ALA A 1 67 ? 30.346 17.741 -12.331 1.00 89.38 67 ALA A C 1
ATOM 511 O O . ALA A 1 67 ? 29.498 17.407 -11.494 1.00 89.38 67 ALA A O 1
ATOM 512 N N . PRO A 1 68 ? 30.214 18.902 -12.999 1.00 90.31 68 PRO A N 1
ATOM 513 C CA . PRO A 1 68 ? 29.178 19.887 -12.704 1.00 90.31 68 PRO A CA 1
ATOM 514 C C . PRO A 1 68 ? 27.772 19.406 -13.081 1.00 90.31 68 PRO A C 1
ATOM 516 O O . PRO A 1 68 ? 27.555 18.772 -14.116 1.00 90.31 68 PRO A O 1
ATOM 519 N N . ARG A 1 69 ? 26.763 19.807 -12.298 1.00 91.19 69 ARG A N 1
ATOM 520 C CA . ARG A 1 69 ? 25.357 19.408 -12.531 1.00 91.19 69 ARG A CA 1
ATOM 521 C C . ARG A 1 69 ? 24.771 19.895 -13.860 1.00 91.19 69 ARG A C 1
ATOM 523 O O . ARG A 1 69 ? 23.793 19.333 -14.338 1.00 91.19 69 ARG A O 1
ATOM 530 N N . THR A 1 70 ? 25.353 20.947 -14.429 1.00 94.25 70 THR A N 1
ATOM 531 C CA . THR A 1 70 ? 24.956 21.585 -15.695 1.00 94.25 70 THR A CA 1
ATOM 532 C C . THR A 1 70 ? 25.887 21.219 -16.857 1.00 94.25 70 THR A C 1
ATOM 534 O O . THR A 1 70 ? 25.862 21.881 -17.892 1.00 94.25 70 THR A O 1
ATOM 537 N N . GLY A 1 71 ? 26.771 20.233 -16.675 1.00 93.31 71 GLY A N 1
ATOM 538 C CA . GLY A 1 71 ? 27.768 19.851 -17.675 1.00 93.31 71 GLY A CA 1
ATOM 539 C C . GLY A 1 71 ? 27.165 19.256 -18.950 1.00 93.31 71 GLY A C 1
ATOM 540 O O . GLY A 1 71 ? 26.051 18.728 -18.946 1.00 93.31 71 GLY A O 1
ATOM 541 N N . TYR A 1 72 ? 27.933 19.321 -20.041 1.00 98.12 72 TYR A N 1
ATOM 542 C CA . TYR A 1 72 ? 27.687 18.515 -21.235 1.00 98.12 72 TYR A CA 1
ATOM 543 C C . TYR A 1 72 ? 28.574 17.273 -21.160 1.00 98.12 72 TYR A C 1
ATOM 545 O O . TYR A 1 72 ? 29.795 17.378 -21.273 1.00 98.12 72 TYR A O 1
ATOM 553 N N . TYR A 1 73 ? 27.961 16.110 -20.987 1.00 98.19 73 TYR A N 1
ATOM 554 C CA . TYR A 1 73 ? 28.628 14.815 -20.934 1.00 98.19 73 TYR A CA 1
ATOM 555 C C . TYR A 1 73 ? 28.391 14.079 -22.240 1.00 98.19 73 TYR A C 1
ATOM 557 O O . TYR A 1 73 ? 27.261 14.049 -22.730 1.00 98.19 73 TYR A O 1
ATOM 565 N N . LYS A 1 74 ? 29.449 13.515 -22.820 1.00 98.62 74 LYS A N 1
ATOM 566 C CA . LYS A 1 74 ? 29.376 12.843 -24.112 1.00 98.62 74 LYS A CA 1
ATOM 567 C C . LYS A 1 74 ? 30.112 11.512 -24.085 1.00 98.62 74 LYS A C 1
ATOM 569 O O . LYS A 1 74 ? 31.304 11.487 -23.784 1.00 98.62 74 LYS A O 1
ATOM 574 N N . LEU A 1 75 ? 29.439 10.427 -24.459 1.00 98.44 75 LEU A N 1
ATOM 575 C CA . LEU A 1 75 ? 30.133 9.160 -24.690 1.00 98.44 75 LEU A CA 1
ATOM 576 C C . LEU A 1 75 ? 30.915 9.219 -26.012 1.00 98.44 75 LEU A C 1
ATOM 578 O O . LEU A 1 75 ? 30.459 9.786 -27.006 1.00 98.44 75 LEU A O 1
ATOM 582 N N . THR A 1 76 ? 32.104 8.627 -26.027 1.00 97.69 76 THR A N 1
ATOM 583 C CA . THR A 1 76 ? 32.937 8.461 -27.233 1.00 97.69 76 THR A CA 1
ATOM 584 C C . THR A 1 76 ? 33.273 6.997 -27.522 1.00 97.69 76 THR A C 1
ATOM 586 O O . THR A 1 76 ? 33.949 6.696 -28.509 1.00 97.69 76 THR A O 1
ATOM 589 N N . ALA A 1 77 ? 32.790 6.089 -26.671 1.00 97.31 77 ALA A N 1
ATOM 590 C CA . ALA A 1 77 ? 32.849 4.646 -26.831 1.00 97.31 77 ALA A CA 1
ATOM 591 C C . ALA A 1 77 ? 31.665 3.987 -26.104 1.00 97.31 77 ALA A C 1
ATOM 593 O O . ALA A 1 77 ? 31.060 4.594 -25.219 1.00 97.31 77 ALA A O 1
ATOM 594 N N . ASP A 1 78 ? 31.363 2.737 -26.467 1.00 97.62 78 ASP A N 1
ATOM 595 C CA . ASP A 1 78 ? 30.487 1.882 -25.664 1.00 97.62 78 ASP A CA 1
ATOM 596 C C . ASP A 1 78 ? 31.156 1.578 -24.317 1.00 97.62 78 ASP A C 1
ATOM 598 O O . ASP A 1 78 ? 32.337 1.231 -24.269 1.00 97.62 78 ASP A O 1
ATOM 602 N N . ILE A 1 79 ? 30.392 1.692 -23.235 1.00 97.62 79 ILE A N 1
ATOM 603 C CA . ILE A 1 79 ? 30.842 1.502 -21.859 1.00 97.62 79 ILE A CA 1
ATOM 604 C C . ILE A 1 79 ? 30.259 0.197 -21.319 1.00 97.62 79 ILE A C 1
ATOM 606 O O . ILE A 1 79 ? 29.044 0.013 -21.313 1.00 97.62 79 ILE A O 1
ATOM 610 N N . ASP A 1 80 ? 31.115 -0.703 -20.844 1.00 92.25 80 ASP A N 1
ATOM 611 C CA . ASP A 1 80 ? 30.717 -1.937 -20.162 1.00 92.25 80 ASP A CA 1
ATOM 612 C C . ASP A 1 80 ? 31.016 -1.814 -18.665 1.00 92.25 80 ASP A C 1
ATOM 614 O O . ASP A 1 80 ? 32.173 -1.689 -18.269 1.00 92.25 80 ASP A O 1
ATOM 618 N N . MET A 1 81 ? 29.965 -1.823 -17.846 1.00 89.25 81 MET A N 1
ATOM 619 C CA . MET A 1 81 ? 30.024 -1.667 -16.391 1.00 89.25 81 MET A CA 1
ATOM 620 C C . MET A 1 81 ? 30.066 -3.013 -15.651 1.00 89.25 81 MET A C 1
ATOM 622 O O . MET A 1 81 ? 29.950 -3.045 -14.425 1.00 89.25 81 MET A O 1
ATOM 626 N N . ALA A 1 82 ? 30.239 -4.133 -16.363 1.00 78.94 82 ALA A N 1
ATOM 627 C CA . ALA A 1 82 ? 30.260 -5.457 -15.756 1.00 78.94 82 ALA A CA 1
ATOM 628 C C . ALA A 1 82 ? 31.299 -5.563 -14.623 1.00 78.94 82 ALA A C 1
ATOM 630 O O . ALA A 1 82 ? 32.492 -5.319 -14.807 1.00 78.94 82 ALA A O 1
ATOM 631 N N . GLY A 1 83 ? 30.838 -5.989 -13.444 1.00 68.38 83 GLY A N 1
ATOM 632 C CA . GLY A 1 83 ? 31.675 -6.161 -12.254 1.00 68.38 83 GLY A CA 1
ATOM 633 C C . GLY A 1 83 ? 31.883 -4.896 -11.414 1.00 68.38 83 GLY A C 1
ATOM 634 O O . GLY A 1 83 ? 32.540 -4.985 -10.379 1.00 68.38 83 GLY A O 1
ATOM 635 N N . ILE A 1 84 ? 31.315 -3.752 -11.809 1.00 75.88 84 ILE A N 1
ATOM 636 C CA . ILE A 1 84 ? 31.301 -2.524 -11.003 1.00 75.88 84 ILE A CA 1
ATOM 637 C C . ILE A 1 84 ? 30.062 -2.536 -10.105 1.00 75.88 84 ILE A C 1
ATOM 639 O O . ILE A 1 84 ? 28.936 -2.553 -10.594 1.00 75.88 84 ILE A O 1
ATOM 643 N N . THR A 1 85 ? 30.268 -2.529 -8.787 1.00 75.44 85 THR A N 1
ATOM 644 C CA . THR A 1 85 ? 29.190 -2.684 -7.789 1.00 75.44 85 THR A CA 1
ATOM 645 C C . THR A 1 85 ? 28.931 -1.431 -6.953 1.00 75.44 85 THR A C 1
ATOM 647 O O . THR A 1 85 ? 27.994 -1.406 -6.164 1.00 75.44 85 THR A O 1
ATOM 650 N N . ASP A 1 86 ? 29.772 -0.405 -7.063 1.00 77.38 86 ASP A N 1
ATOM 651 C CA . ASP A 1 86 ? 29.749 0.791 -6.213 1.00 77.38 86 ASP A CA 1
ATOM 652 C C . ASP A 1 86 ? 29.290 2.070 -6.933 1.00 77.38 86 ASP A C 1
ATOM 654 O O . ASP A 1 86 ? 29.322 3.152 -6.335 1.00 77.38 86 ASP A O 1
ATOM 658 N N . TYR A 1 87 ? 28.782 1.945 -8.167 1.00 84.81 87 TYR A N 1
ATOM 659 C CA . TYR A 1 87 ? 28.236 3.057 -8.945 1.00 84.81 87 TYR A CA 1
ATOM 660 C C . TYR A 1 87 ? 27.200 3.869 -8.149 1.00 84.81 87 TYR A C 1
ATOM 662 O O . TYR A 1 87 ? 26.286 3.338 -7.510 1.00 84.81 87 TYR A O 1
ATOM 670 N N . GLN A 1 88 ? 27.335 5.194 -8.200 1.00 84.06 88 GLN A N 1
ATOM 671 C CA . GLN A 1 88 ? 26.431 6.126 -7.535 1.00 84.06 88 GLN A CA 1
ATOM 672 C C . GLN A 1 88 ? 25.548 6.811 -8.587 1.00 84.06 88 GLN A C 1
ATOM 674 O O . GLN A 1 88 ? 26.079 7.552 -9.411 1.00 84.06 88 GLN A O 1
ATOM 679 N N . PRO A 1 89 ? 24.214 6.641 -8.562 1.00 87.94 89 PRO A N 1
ATOM 680 C CA . PRO A 1 89 ? 23.304 7.434 -9.378 1.00 87.94 89 PRO A CA 1
ATOM 681 C C . PRO A 1 89 ? 23.667 8.910 -9.394 1.00 87.94 89 PRO A C 1
ATOM 683 O O . PRO A 1 89 ? 23.887 9.520 -8.339 1.00 87.94 89 PRO A O 1
ATOM 686 N N . PHE A 1 90 ? 23.666 9.504 -10.584 1.00 86.88 90 PHE A N 1
ATOM 687 C CA . PHE A 1 90 ? 23.786 10.944 -10.683 1.00 86.88 90 PHE A CA 1
ATOM 688 C C . PHE A 1 90 ? 22.639 11.588 -9.900 1.00 86.88 90 PHE A C 1
ATOM 690 O O . PHE A 1 90 ? 21.472 11.190 -9.984 1.00 86.88 90 PHE A O 1
ATOM 697 N N . GLY A 1 91 ? 22.978 12.592 -9.094 1.00 82.19 91 GLY A N 1
ATOM 698 C CA . GLY A 1 91 ? 21.994 13.391 -8.374 1.00 82.19 91 GLY A CA 1
ATOM 699 C C . GLY A 1 91 ? 21.076 14.155 -9.338 1.00 82.19 91 GLY A C 1
ATOM 700 O O . GLY A 1 91 ? 20.994 13.871 -10.530 1.00 82.19 91 GLY A O 1
ATOM 701 N N . ARG A 1 92 ? 20.414 15.202 -8.847 1.00 88.19 92 ARG A N 1
ATOM 702 C CA . ARG A 1 92 ? 19.609 16.057 -9.726 1.00 88.19 92 ARG A CA 1
ATOM 703 C C . ARG A 1 92 ? 20.456 16.669 -10.848 1.00 88.19 92 ARG A C 1
ATOM 705 O O . ARG A 1 92 ? 21.472 17.317 -10.568 1.00 88.19 92 ARG A O 1
ATOM 712 N N . PHE A 1 93 ? 20.049 16.421 -12.091 1.00 91.81 93 PHE A N 1
ATOM 713 C CA . PHE A 1 93 ? 20.789 16.723 -13.313 1.00 91.81 93 PHE A CA 1
ATOM 714 C C . PHE A 1 93 ? 20.147 17.833 -14.122 1.00 91.81 93 PHE A C 1
ATOM 716 O O . PHE A 1 93 ? 18.950 17.817 -14.365 1.00 91.81 93 PHE A O 1
ATOM 723 N N . TYR A 1 94 ? 20.965 18.800 -14.531 1.00 94.19 94 TYR A N 1
ATOM 724 C CA . TYR A 1 94 ? 20.544 20.048 -15.171 1.00 94.19 94 TYR A CA 1
ATOM 725 C C . TYR A 1 94 ? 21.221 20.273 -16.529 1.00 94.19 94 TYR A C 1
ATOM 727 O O . TYR A 1 94 ? 21.058 21.327 -17.136 1.00 94.19 94 TYR A O 1
ATOM 735 N N . GLY A 1 95 ? 22.059 19.329 -16.958 1.00 94.25 95 GLY A N 1
ATOM 736 C CA . GLY A 1 95 ? 22.898 19.447 -18.142 1.00 94.25 95 GLY A CA 1
ATOM 737 C C . GLY A 1 95 ? 22.374 18.661 -19.339 1.00 94.25 95 GLY A C 1
ATOM 738 O O . GLY A 1 95 ? 21.175 18.426 -19.500 1.00 94.25 95 GLY A O 1
ATOM 739 N N . THR A 1 96 ? 23.308 18.226 -20.182 1.00 98.56 96 THR A N 1
ATOM 740 C CA . THR A 1 96 ? 23.047 17.310 -21.298 1.00 98.56 96 THR A CA 1
ATOM 741 C C . THR A 1 96 ? 23.925 16.075 -21.164 1.00 98.56 96 THR A C 1
ATOM 743 O O . THR A 1 96 ? 25.137 16.203 -21.008 1.00 98.56 96 THR A O 1
ATOM 746 N N . PHE A 1 97 ? 23.324 14.891 -21.244 1.00 98.69 97 PHE A N 1
ATOM 747 C CA . PHE A 1 97 ? 24.030 13.624 -21.390 1.00 98.69 97 PHE A CA 1
ATOM 748 C C . PHE A 1 97 ? 23.765 13.074 -22.796 1.00 98.69 97 PHE A C 1
ATOM 750 O O . PHE A 1 97 ? 22.654 12.664 -23.117 1.00 98.69 97 PHE A O 1
ATOM 757 N N . ASP A 1 98 ? 24.769 13.115 -23.662 1.00 98.69 98 ASP A N 1
ATOM 758 C CA . ASP A 1 98 ? 24.680 12.684 -25.056 1.00 98.69 98 ASP A CA 1
ATOM 759 C C . ASP A 1 98 ? 25.467 11.388 -25.236 1.00 98.69 98 ASP A C 1
ATOM 761 O O . ASP A 1 98 ? 26.697 11.380 -25.185 1.00 98.69 98 ASP A O 1
ATOM 765 N N . GLY A 1 99 ? 24.776 10.278 -25.471 1.00 98.31 99 GLY A N 1
ATOM 766 C CA . GLY A 1 99 ? 25.456 9.025 -25.776 1.00 98.31 99 GLY A CA 1
ATOM 767 C C . GLY A 1 99 ? 26.200 9.066 -27.102 1.00 98.31 99 GLY A C 1
ATOM 768 O O . GLY A 1 99 ? 27.020 8.193 -27.344 1.00 98.31 99 GLY A O 1
ATOM 769 N N . ALA A 1 100 ? 25.932 10.045 -27.976 1.00 97.81 100 ALA A N 1
ATOM 770 C CA . ALA A 1 100 ? 26.494 10.095 -29.323 1.00 97.81 100 ALA A CA 1
ATOM 771 C C . ALA A 1 100 ? 26.373 8.746 -30.066 1.00 97.81 100 ALA A C 1
ATOM 773 O O . ALA A 1 100 ? 27.241 8.384 -30.858 1.00 97.81 100 ALA A O 1
ATOM 774 N N . TYR A 1 101 ? 25.274 8.035 -29.798 1.00 97.44 101 TYR A N 1
ATOM 775 C CA . TYR A 1 101 ? 24.946 6.689 -30.260 1.00 97.44 101 TYR A CA 1
ATOM 776 C C . TYR A 1 101 ? 25.874 5.567 -29.758 1.00 97.44 101 TYR A C 1
ATOM 778 O O . TYR A 1 101 ? 26.036 4.537 -30.415 1.00 97.44 101 TYR A O 1
ATOM 786 N N . HIS A 1 102 ? 26.443 5.739 -28.568 1.00 98.31 102 HIS A N 1
ATOM 787 C CA . HIS A 1 102 ? 27.091 4.690 -27.786 1.00 98.31 102 HIS A CA 1
ATOM 788 C C . HIS A 1 102 ? 26.170 4.155 -26.684 1.00 98.31 102 HIS A C 1
ATOM 790 O O . HIS A 1 102 ? 25.137 4.739 -26.359 1.00 98.31 102 HIS A O 1
ATOM 796 N N . SER A 1 103 ? 26.542 3.011 -26.122 1.00 97.50 103 SER A N 1
ATOM 797 C CA . SER A 1 103 ? 25.796 2.295 -25.090 1.00 97.50 103 SER A CA 1
ATOM 798 C C . SER A 1 103 ? 26.512 2.283 -23.742 1.00 97.50 103 SER A C 1
ATOM 800 O O . SER A 1 103 ? 27.734 2.351 -23.677 1.00 97.50 103 SER A O 1
ATOM 802 N N . ILE A 1 104 ? 25.738 2.147 -22.669 1.00 98.12 104 ILE A N 1
ATOM 803 C CA . ILE A 1 104 ? 26.184 1.778 -21.326 1.00 98.12 104 ILE A CA 1
ATOM 804 C C . ILE A 1 104 ? 25.573 0.410 -21.033 1.00 98.12 104 ILE A C 1
ATOM 806 O O . ILE A 1 104 ? 24.355 0.256 -21.117 1.00 98.12 104 ILE A O 1
ATOM 810 N N . SER A 1 105 ? 26.401 -0.587 -20.735 1.00 89.00 105 SER A N 1
ATOM 811 C CA . SER A 1 105 ? 25.974 -1.979 -20.574 1.00 89.00 105 SER A CA 1
ATOM 812 C C . SER A 1 105 ? 26.284 -2.525 -19.183 1.00 89.00 105 SER A C 1
ATOM 814 O O . SER A 1 105 ? 27.260 -2.094 -18.577 1.00 89.00 105 SER A O 1
ATOM 816 N N . ASN A 1 106 ? 25.509 -3.505 -18.707 1.00 77.25 106 ASN A N 1
ATOM 817 C CA . ASN A 1 106 ? 25.788 -4.288 -17.491 1.00 77.25 106 ASN A CA 1
ATOM 818 C C . ASN A 1 106 ? 25.918 -3.446 -16.208 1.00 77.25 106 ASN A C 1
ATOM 820 O O . ASN A 1 106 ? 26.699 -3.777 -15.316 1.00 77.25 106 ASN A O 1
ATOM 824 N N . LEU A 1 107 ? 25.191 -2.330 -16.134 1.00 86.06 107 LEU A N 1
ATOM 825 C CA . LEU A 1 107 ? 25.196 -1.443 -14.974 1.00 86.06 107 LEU A CA 1
ATOM 826 C C . LEU A 1 107 ? 24.260 -1.981 -13.887 1.00 86.06 107 LEU A C 1
ATOM 828 O O . LEU A 1 107 ? 23.079 -2.177 -14.159 1.00 86.06 107 LEU A O 1
ATOM 832 N N . LEU A 1 108 ? 24.776 -2.131 -12.666 1.00 79.06 108 LEU A N 1
ATOM 833 C CA . LEU A 1 108 ? 24.001 -2.466 -11.471 1.00 79.06 108 LEU A CA 1
ATOM 834 C C . LEU A 1 108 ? 23.797 -1.223 -10.591 1.00 79.06 108 LEU A C 1
ATOM 836 O O . LEU A 1 108 ? 24.759 -0.554 -10.210 1.00 79.06 108 LEU A O 1
ATOM 840 N N . ILE A 1 109 ? 22.545 -0.940 -10.236 1.00 80.81 109 ILE A N 1
ATOM 841 C CA . ILE A 1 109 ? 22.137 0.075 -9.262 1.00 80.81 109 ILE A CA 1
ATOM 842 C C . ILE A 1 109 ? 21.208 -0.596 -8.248 1.00 80.81 109 ILE A C 1
ATOM 844 O O . ILE A 1 109 ? 20.008 -0.682 -8.476 1.00 80.81 109 ILE A O 1
ATOM 848 N N . ASP A 1 110 ? 21.748 -1.033 -7.112 1.00 76.94 110 ASP A N 1
ATOM 849 C CA . ASP A 1 110 ? 20.967 -1.699 -6.061 1.00 76.94 110 ASP A CA 1
ATOM 850 C C . ASP A 1 110 ? 20.798 -0.793 -4.829 1.00 76.94 110 ASP A C 1
ATOM 852 O O . ASP A 1 110 ? 21.739 -0.550 -4.067 1.00 76.94 110 ASP A O 1
ATOM 856 N N . ARG A 1 111 ? 19.607 -0.196 -4.685 1.00 70.94 111 ARG A N 1
ATOM 857 C CA . ARG A 1 111 ? 19.261 0.819 -3.671 1.00 70.94 111 ARG A CA 1
ATOM 858 C C . ARG A 1 111 ? 17.819 0.695 -3.145 1.00 70.94 111 ARG A C 1
ATOM 860 O O . ARG A 1 111 ? 17.077 1.680 -3.172 1.00 70.94 111 ARG A O 1
ATOM 867 N N . PRO A 1 112 ? 17.417 -0.460 -2.594 1.00 57.66 112 PRO A N 1
ATOM 868 C CA . PRO A 1 112 ? 16.039 -0.725 -2.176 1.00 57.66 112 PRO A CA 1
ATOM 869 C C . PRO A 1 112 ? 15.534 0.181 -1.041 1.00 57.66 112 PRO A C 1
ATOM 871 O O . PRO A 1 112 ? 14.338 0.303 -0.870 1.00 57.66 112 PRO A O 1
ATOM 874 N N . GLY A 1 113 ? 16.414 0.853 -0.288 1.00 54.47 113 GLY A N 1
ATOM 875 C CA . GLY A 1 113 ? 16.022 1.807 0.764 1.00 54.47 113 GLY A CA 1
ATOM 876 C C . GLY A 1 113 ? 16.027 3.281 0.336 1.00 54.47 113 GLY A C 1
ATOM 877 O O . GLY A 1 113 ? 16.031 4.167 1.188 1.00 54.47 113 GLY A O 1
ATOM 878 N N . VAL A 1 114 ? 16.148 3.577 -0.964 1.00 68.69 114 VAL A N 1
ATOM 879 C CA . VAL A 1 114 ? 16.246 4.954 -1.474 1.00 68.69 114 VAL A CA 1
ATOM 880 C C . VAL A 1 114 ? 14.982 5.318 -2.247 1.00 68.69 114 VAL A C 1
ATOM 882 O O . VAL A 1 114 ? 14.632 4.662 -3.225 1.00 68.69 114 VAL A O 1
ATOM 885 N N . GLY A 1 115 ? 14.332 6.418 -1.854 1.00 73.88 115 GLY A N 1
ATOM 886 C CA . GLY A 1 115 ? 13.037 6.825 -2.414 1.00 73.88 115 GLY A CA 1
ATOM 887 C C . GLY A 1 115 ? 13.047 7.285 -3.879 1.00 73.88 115 GLY A C 1
ATOM 888 O O . GLY A 1 115 ? 11.999 7.397 -4.507 1.00 73.88 115 GLY A O 1
ATOM 889 N N . THR A 1 116 ? 14.199 7.580 -4.484 1.00 86.12 116 THR A N 1
ATOM 890 C CA . THR A 1 116 ? 14.252 7.914 -5.919 1.00 86.12 116 THR A CA 1
ATOM 891 C C . THR A 1 116 ? 15.521 7.386 -6.559 1.00 86.12 116 THR A C 1
ATOM 893 O O . THR A 1 116 ? 16.622 7.811 -6.196 1.00 86.12 116 THR A O 1
ATOM 896 N N . VAL A 1 117 ? 15.371 6.479 -7.524 1.00 91.50 117 VAL A N 1
ATOM 897 C CA . VAL A 1 117 ? 16.486 5.732 -8.115 1.00 91.50 117 VAL A CA 1
ATOM 898 C C . VAL A 1 117 ? 16.376 5.679 -9.639 1.00 91.50 117 VAL A C 1
ATOM 900 O O . VAL A 1 117 ? 15.300 5.547 -10.211 1.00 91.50 117 VAL A O 1
ATOM 903 N N . GLY A 1 118 ? 17.528 5.802 -10.286 1.00 96.00 118 GLY A N 1
ATOM 904 C CA . GLY A 1 118 ? 17.750 5.598 -11.712 1.00 96.00 118 GLY A CA 1
ATOM 905 C C . GLY A 1 118 ? 19.194 5.925 -12.054 1.00 96.00 118 GLY A C 1
ATOM 906 O O . GLY A 1 118 ? 19.945 6.322 -11.161 1.00 96.00 118 GLY A O 1
ATOM 907 N N . PHE A 1 119 ? 19.597 5.814 -13.321 1.00 97.94 119 PHE A N 1
ATOM 908 C CA . PHE A 1 119 ? 20.900 6.345 -13.751 1.00 97.94 119 PHE A CA 1
ATOM 909 C C . PHE A 1 119 ? 21.057 7.821 -13.335 1.00 97.94 119 PHE A C 1
ATOM 911 O O . PHE A 1 119 ? 22.097 8.246 -12.827 1.00 97.94 119 PHE A O 1
ATOM 918 N N . LEU A 1 120 ? 19.964 8.576 -13.463 1.00 96.75 120 LEU A N 1
ATOM 919 C CA . LEU A 1 120 ? 19.764 9.902 -12.900 1.00 96.75 120 LEU A CA 1
ATOM 920 C C . LEU A 1 120 ? 18.645 9.824 -11.861 1.00 96.75 120 LEU A C 1
ATOM 922 O O . LEU A 1 120 ? 17.530 9.405 -12.158 1.00 96.75 120 LEU A O 1
ATOM 926 N N . THR A 1 121 ? 18.893 10.293 -10.643 1.00 93.38 121 THR A N 1
ATOM 927 C CA . THR A 1 121 ? 17.816 10.413 -9.647 1.00 93.38 121 THR A CA 1
ATOM 928 C C . THR A 1 121 ? 16.740 11.388 -10.131 1.00 93.38 121 THR A C 1
ATOM 930 O O . THR A 1 121 ? 15.555 11.111 -10.001 1.00 93.38 121 THR A O 1
ATOM 933 N N . HIS A 1 122 ? 17.140 12.524 -10.710 1.00 93.38 122 HIS A N 1
ATOM 934 C CA . HIS A 1 122 ? 16.229 13.509 -11.292 1.00 93.38 122 HIS A CA 1
ATOM 935 C C . HIS A 1 122 ? 16.824 14.048 -12.592 1.00 93.38 122 HIS A C 1
ATOM 937 O O . HIS A 1 122 ? 17.955 14.545 -12.585 1.00 93.38 122 HIS A O 1
ATOM 943 N N . LEU A 1 123 ? 16.060 14.011 -13.680 1.00 96.88 123 LEU A N 1
ATOM 944 C CA . LEU A 1 123 ? 16.405 14.675 -14.931 1.00 96.88 123 LEU A CA 1
ATOM 945 C C . LEU A 1 123 ? 15.628 15.990 -15.022 1.00 96.88 123 LEU A C 1
ATOM 947 O O . LEU A 1 123 ? 14.449 15.991 -15.365 1.00 96.88 123 LEU A O 1
ATOM 951 N N . GLY A 1 124 ? 16.296 17.097 -14.711 1.00 91.75 124 GLY A N 1
ATOM 952 C CA . GLY A 1 124 ? 15.730 18.443 -14.695 1.00 91.75 124 GLY A CA 1
ATOM 953 C C . GLY A 1 124 ? 15.019 18.809 -13.392 1.00 91.75 124 GLY A C 1
ATOM 954 O O . GLY A 1 124 ? 15.104 18.114 -12.376 1.00 91.75 124 GLY A O 1
ATOM 955 N N . ASP A 1 125 ? 14.328 19.942 -13.445 1.00 87.94 125 ASP A N 1
ATOM 956 C CA . ASP A 1 125 ? 13.309 20.374 -12.488 1.00 87.94 125 ASP A CA 1
ATOM 957 C C . ASP A 1 125 ? 12.245 21.216 -13.213 1.00 87.94 125 ASP A C 1
ATOM 959 O O . ASP A 1 125 ? 12.294 21.336 -14.437 1.00 87.94 125 ASP A O 1
ATOM 963 N N . SER A 1 126 ? 11.291 21.806 -12.487 1.00 83.00 126 SER A N 1
ATOM 964 C CA . SER A 1 126 ? 10.200 22.583 -13.091 1.00 83.00 126 SER A CA 1
ATOM 965 C C . SER A 1 126 ? 10.660 23.789 -13.929 1.00 83.00 126 SER A C 1
ATOM 967 O O . SER A 1 126 ? 9.911 24.229 -14.798 1.00 83.00 126 SER A O 1
ATOM 969 N N . ASN A 1 127 ? 11.883 24.295 -13.730 1.00 84.12 127 ASN A N 1
ATOM 970 C CA . ASN A 1 127 ? 12.443 25.462 -14.424 1.00 84.12 127 ASN A CA 1
ATOM 971 C C . ASN A 1 127 ? 13.622 25.120 -15.353 1.00 84.12 127 ASN A C 1
ATOM 973 O O . ASN A 1 127 ? 14.088 25.981 -16.098 1.00 84.12 127 ASN A O 1
ATOM 977 N N . VAL A 1 128 ? 14.158 23.899 -15.291 1.00 87.81 128 VAL A N 1
ATOM 978 C CA . VAL A 1 128 ? 15.372 23.521 -16.023 1.00 87.81 128 VAL A CA 1
ATOM 979 C C . VAL A 1 128 ? 15.129 22.306 -16.909 1.00 87.81 128 VAL A C 1
ATOM 981 O O . VAL A 1 128 ? 15.037 21.170 -16.437 1.00 87.81 128 VAL A O 1
ATOM 984 N N . GLN A 1 129 ? 15.138 22.546 -18.223 1.00 93.69 129 GLN A N 1
ATOM 985 C CA . GLN A 1 129 ? 15.101 21.499 -19.241 1.00 93.69 129 GLN A CA 1
ATOM 986 C C . GLN A 1 129 ? 16.465 20.800 -19.361 1.00 93.69 129 GLN A C 1
ATOM 988 O O . GLN A 1 129 ? 17.332 21.216 -20.132 1.00 93.69 129 GLN A O 1
ATOM 993 N N . ALA A 1 130 ? 16.654 19.718 -18.611 1.00 97.19 130 ALA A N 1
ATOM 994 C CA . ALA A 1 130 ? 17.794 18.821 -18.789 1.00 97.19 130 ALA A CA 1
ATOM 995 C C . ALA A 1 130 ? 17.514 17.770 -19.874 1.00 97.19 130 ALA A C 1
ATOM 997 O O . ALA A 1 130 ? 16.357 17.441 -20.135 1.00 97.19 130 ALA A O 1
ATOM 998 N N . VAL A 1 131 ? 18.561 17.217 -20.493 1.00 98.75 131 VAL A N 1
ATOM 999 C CA . VAL A 1 131 ? 18.412 16.277 -21.619 1.00 98.75 131 VAL A CA 1
ATOM 1000 C C . VAL A 1 131 ? 19.316 15.060 -21.453 1.00 98.75 131 VAL A C 1
ATOM 1002 O O . VAL A 1 131 ? 20.506 15.209 -21.180 1.00 98.75 131 VAL A O 1
ATOM 1005 N N . ILE A 1 132 ? 18.777 13.868 -21.697 1.00 98.75 132 ILE A N 1
ATOM 1006 C CA . ILE A 1 132 ? 19.556 12.670 -22.019 1.00 98.75 132 ILE A CA 1
ATOM 1007 C C . ILE A 1 132 ? 19.139 12.154 -23.391 1.00 98.75 132 ILE A C 1
ATOM 1009 O O . ILE A 1 132 ? 17.945 12.045 -23.677 1.00 98.75 132 ILE A O 1
ATOM 1013 N N . LYS A 1 133 ? 20.115 11.880 -24.261 1.00 98.75 133 LYS A N 1
ATOM 1014 C CA . LYS A 1 133 ? 19.817 11.496 -25.640 1.00 98.75 133 LYS A CA 1
ATOM 1015 C C . LYS A 1 133 ? 20.827 10.573 -26.298 1.00 98.75 133 LYS A C 1
ATOM 1017 O O . LYS A 1 133 ? 21.979 10.508 -25.872 1.00 98.75 133 LYS A O 1
ATOM 1022 N N . ASN A 1 134 ? 20.395 9.940 -27.389 1.00 98.56 134 ASN A N 1
ATOM 1023 C CA . ASN A 1 134 ? 21.227 9.168 -28.320 1.00 98.56 134 ASN A CA 1
ATOM 1024 C C . ASN A 1 134 ? 22.077 8.102 -27.615 1.00 98.56 134 ASN A C 1
ATOM 1026 O O . ASN A 1 134 ? 23.282 8.019 -27.848 1.00 98.56 134 ASN A O 1
ATOM 1030 N N . THR A 1 135 ? 21.489 7.335 -26.700 1.00 98.44 135 THR A N 1
ATOM 1031 C CA . THR A 1 135 ? 22.225 6.339 -25.910 1.00 98.44 135 THR A CA 1
ATOM 1032 C C . THR A 1 135 ? 21.405 5.077 -25.707 1.00 98.44 135 THR A C 1
ATOM 1034 O O . THR A 1 135 ? 20.179 5.110 -25.749 1.00 98.44 135 THR A O 1
ATOM 1037 N N . ALA A 1 136 ? 22.073 3.962 -25.446 1.00 98.25 136 ALA A N 1
ATOM 1038 C CA . ALA A 1 136 ? 21.419 2.720 -25.053 1.00 98.25 136 ALA A CA 1
ATOM 1039 C C . ALA A 1 136 ? 21.865 2.288 -23.659 1.00 98.25 136 ALA A C 1
ATOM 1041 O O . ALA A 1 136 ? 23.054 2.317 -23.360 1.00 98.25 136 ALA A O 1
ATOM 1042 N N . PHE A 1 137 ? 20.928 1.818 -22.845 1.00 97.62 137 PHE A N 1
ATOM 1043 C CA . PHE A 1 137 ? 21.186 1.164 -21.569 1.00 97.62 137 PHE A CA 1
ATOM 1044 C C . PHE A 1 137 ? 20.930 -0.335 -21.732 1.00 97.62 137 PHE A C 1
ATOM 1046 O O . PHE A 1 137 ? 19.787 -0.794 -21.792 1.00 97.62 137 PHE A O 1
ATOM 1053 N N . ARG A 1 138 ? 22.004 -1.107 -21.887 1.00 90.94 138 ARG A N 1
ATOM 1054 C CA . ARG A 1 138 ? 21.932 -2.532 -22.218 1.00 90.94 138 ARG A CA 1
ATOM 1055 C C . ARG A 1 138 ? 22.128 -3.395 -20.980 1.00 90.94 138 ARG A C 1
ATOM 1057 O O . ARG A 1 138 ? 23.135 -3.251 -20.302 1.00 90.94 138 ARG A O 1
ATOM 1064 N N . ASN A 1 139 ? 21.219 -4.327 -20.721 1.00 78.19 139 ASN A N 1
ATOM 1065 C CA . ASN A 1 139 ? 21.298 -5.219 -19.567 1.00 78.19 139 ASN A CA 1
ATOM 1066 C C . ASN A 1 139 ? 21.580 -4.452 -18.259 1.00 78.19 139 ASN A C 1
ATOM 1068 O O . ASN A 1 139 ? 22.563 -4.720 -17.571 1.00 78.19 139 ASN A O 1
ATOM 1072 N N . ILE A 1 140 ? 20.787 -3.416 -17.989 1.00 83.12 140 ILE A N 1
ATOM 1073 C CA . ILE A 1 140 ? 20.895 -2.650 -16.746 1.00 83.12 140 ILE A CA 1
ATOM 1074 C C . ILE A 1 140 ? 19.989 -3.259 -15.684 1.00 83.12 140 ILE A C 1
ATOM 1076 O O . ILE A 1 140 ? 18.890 -3.706 -15.997 1.00 83.12 140 ILE A O 1
ATOM 1080 N N . ASP A 1 141 ? 20.444 -3.264 -14.442 1.00 78.75 141 ASP A N 1
ATOM 1081 C CA . ASP A 1 141 ? 19.675 -3.748 -13.303 1.00 78.75 141 ASP A CA 1
ATOM 1082 C C . ASP A 1 141 ? 19.541 -2.617 -12.288 1.00 78.75 141 ASP A C 1
ATOM 1084 O O . ASP A 1 141 ? 20.538 -2.117 -11.760 1.00 78.75 141 ASP A O 1
ATOM 1088 N N . VAL A 1 142 ? 18.313 -2.141 -12.091 1.00 85.50 142 VAL A N 1
ATOM 1089 C CA . VAL A 1 142 ? 18.016 -0.991 -11.238 1.00 85.50 142 VAL A CA 1
ATOM 1090 C C . VAL A 1 142 ? 16.964 -1.384 -10.217 1.00 85.50 142 VAL A C 1
ATOM 1092 O O . VAL A 1 142 ? 15.798 -1.543 -10.557 1.00 85.50 142 VAL A O 1
ATOM 1095 N N . ARG A 1 143 ? 17.355 -1.449 -8.947 1.00 80.06 143 ARG A N 1
ATOM 1096 C CA . ARG A 1 143 ? 16.464 -1.700 -7.815 1.00 80.06 143 ARG A CA 1
ATOM 1097 C C . ARG A 1 143 ? 16.398 -0.474 -6.912 1.00 80.06 143 ARG A C 1
ATOM 1099 O O . ARG A 1 143 ? 17.415 -0.049 -6.365 1.00 80.06 143 ARG A O 1
ATOM 1106 N N . GLY A 1 144 ? 15.212 0.104 -6.750 1.00 73.25 144 GLY A N 1
ATOM 1107 C CA . GLY A 1 144 ? 14.957 1.252 -5.874 1.00 73.25 144 GLY A CA 1
ATOM 1108 C C . GLY A 1 144 ? 13.832 1.008 -4.867 1.00 73.25 144 GLY A C 1
ATOM 1109 O O . GLY A 1 144 ? 13.136 0.000 -4.951 1.00 73.25 144 GLY A O 1
ATOM 1110 N N . GLY A 1 145 ? 13.686 1.913 -3.892 1.00 69.12 145 GLY A N 1
ATOM 1111 C CA . GLY A 1 145 ? 12.688 1.789 -2.818 1.00 69.12 145 GLY A CA 1
ATOM 1112 C C . GLY A 1 145 ? 11.308 2.284 -3.222 1.00 69.12 145 GLY A C 1
ATOM 1113 O O . GLY A 1 145 ? 10.359 1.509 -3.239 1.00 69.12 145 GLY A O 1
ATOM 1114 N N . GLN A 1 146 ? 11.222 3.548 -3.650 1.00 82.75 146 GLN A N 1
ATOM 1115 C CA . GLN A 1 146 ? 9.962 4.164 -4.079 1.00 82.75 146 GLN A CA 1
ATOM 1116 C C . GLN A 1 146 ? 9.975 4.428 -5.592 1.00 82.75 146 GLN A C 1
ATOM 1118 O O . GLN A 1 146 ? 9.844 3.529 -6.413 1.00 82.75 146 GLN A O 1
ATOM 1123 N N . THR A 1 147 ? 10.215 5.667 -6.018 1.00 92.25 147 THR A N 1
ATOM 1124 C CA . THR A 1 147 ? 10.169 6.024 -7.439 1.00 92.25 147 THR A CA 1
ATOM 1125 C C . THR A 1 147 ? 11.408 5.526 -8.189 1.00 92.25 147 THR A C 1
ATOM 1127 O O . THR A 1 147 ? 12.500 6.071 -8.004 1.00 92.25 147 THR A O 1
ATOM 1130 N N . THR A 1 148 ? 11.241 4.561 -9.096 1.00 96.81 148 THR A N 1
ATOM 1131 C CA . THR A 1 148 ? 12.378 3.945 -9.800 1.00 96.81 148 THR A CA 1
ATOM 1132 C C . THR A 1 148 ? 12.204 3.946 -11.311 1.00 96.81 148 THR A C 1
ATOM 1134 O O . THR A 1 148 ? 11.187 3.504 -11.836 1.00 96.81 148 THR A O 1
ATOM 1137 N N . GLY A 1 149 ? 13.214 4.420 -12.033 1.00 98.12 149 GLY A N 1
ATOM 1138 C CA . GLY A 1 149 ? 13.284 4.259 -13.480 1.00 98.12 149 GLY A CA 1
ATOM 1139 C C . GLY A 1 149 ? 14.690 3.915 -13.928 1.00 98.12 149 GLY A C 1
ATOM 1140 O O . GLY A 1 149 ? 15.656 4.366 -13.326 1.00 98.12 149 GLY A O 1
ATOM 1141 N N . ALA A 1 150 ? 14.818 3.147 -15.005 1.00 97.62 150 ALA A N 1
ATOM 1142 C CA . ALA A 1 150 ? 16.117 2.803 -15.584 1.00 97.62 150 ALA A CA 1
ATOM 1143 C C . ALA A 1 150 ? 17.011 4.034 -15.833 1.00 97.62 150 ALA A C 1
ATOM 1145 O O . ALA A 1 150 ? 18.184 4.070 -15.456 1.00 97.62 150 ALA A O 1
ATOM 1146 N N . VAL A 1 151 ? 16.439 5.056 -16.476 1.00 98.69 151 VAL A N 1
ATOM 1147 C CA . VAL A 1 151 ? 17.155 6.264 -16.893 1.00 98.69 151 VAL A CA 1
ATOM 1148 C C . VAL A 1 151 ? 16.969 7.371 -15.866 1.00 98.69 151 VAL A C 1
ATOM 1150 O O . VAL A 1 151 ? 17.948 7.966 -15.419 1.00 98.69 151 VAL A O 1
ATOM 1153 N N . ALA A 1 152 ? 15.721 7.643 -15.485 1.00 98.44 152 ALA A N 1
ATOM 1154 C CA . ALA A 1 152 ? 15.380 8.700 -14.544 1.00 98.44 152 ALA A CA 1
ATOM 1155 C C . ALA A 1 152 ? 14.446 8.183 -13.446 1.00 98.44 152 ALA A C 1
ATOM 1157 O O . ALA A 1 152 ? 13.376 7.664 -13.742 1.00 98.44 152 ALA A O 1
ATOM 1158 N N . GLY A 1 153 ? 14.785 8.399 -12.176 1.00 96.62 153 GLY A N 1
ATOM 1159 C CA . GLY A 1 153 ? 13.802 8.232 -11.102 1.00 96.62 153 GLY A CA 1
ATOM 1160 C C . GLY A 1 153 ? 12.649 9.218 -11.307 1.00 96.62 153 GLY A C 1
ATOM 1161 O O . GLY A 1 153 ? 11.518 8.824 -11.590 1.00 96.62 153 GLY A O 1
ATOM 1162 N N . MET A 1 154 ? 12.965 10.515 -11.274 1.00 95.62 154 MET A N 1
ATOM 1163 C CA . MET A 1 154 ? 12.029 11.592 -11.605 1.00 95.62 154 MET A CA 1
ATOM 1164 C C . MET A 1 154 ? 12.400 12.320 -12.901 1.00 95.62 154 MET A C 1
ATOM 1166 O O . MET A 1 154 ? 13.548 12.726 -13.097 1.00 95.62 154 MET A O 1
ATOM 1170 N N . LEU A 1 155 ? 11.412 12.541 -13.767 1.00 97.88 155 LEU A N 1
ATOM 1171 C CA . LEU A 1 155 ? 11.582 13.171 -15.075 1.00 97.88 155 LEU A CA 1
ATOM 1172 C C . LEU A 1 155 ? 10.835 14.513 -15.160 1.00 97.88 155 LEU A C 1
ATOM 1174 O O . LEU A 1 155 ? 9.609 14.534 -15.182 1.00 97.88 155 LEU A O 1
ATOM 1178 N N . TRP A 1 156 ? 11.581 15.618 -15.285 1.00 94.38 156 TRP A N 1
ATOM 1179 C CA . TRP A 1 156 ? 11.075 16.925 -15.752 1.00 94.38 156 TRP A CA 1
ATOM 1180 C C . TRP A 1 156 ? 11.616 17.313 -17.135 1.00 94.38 156 TRP A C 1
ATOM 1182 O O . TRP A 1 156 ? 11.004 18.104 -17.845 1.00 94.38 156 TRP A O 1
ATOM 1192 N N . GLY A 1 157 ? 12.789 16.786 -17.491 1.00 96.56 157 GLY A N 1
ATOM 1193 C CA . GLY A 1 157 ? 13.515 17.078 -18.720 1.00 96.56 157 GLY A CA 1
ATOM 1194 C C . GLY A 1 157 ? 13.107 16.207 -19.913 1.00 96.56 157 GLY A C 1
ATOM 1195 O O . GLY A 1 157 ? 11.958 15.795 -20.049 1.00 96.56 157 GLY A O 1
ATOM 1196 N N . THR A 1 158 ? 14.064 15.917 -20.796 1.00 98.75 158 THR A N 1
ATOM 1197 C CA . THR A 1 158 ? 13.844 15.157 -22.037 1.00 98.75 158 THR A CA 1
ATOM 1198 C C . THR A 1 158 ? 14.680 13.882 -22.085 1.00 98.75 158 THR A C 1
ATOM 1200 O O . THR A 1 158 ? 15.903 13.945 -21.966 1.00 98.75 158 THR A O 1
ATOM 1203 N N . ILE A 1 159 ? 14.022 12.753 -22.346 1.00 98.94 159 ILE A N 1
ATOM 1204 C CA . ILE A 1 159 ? 14.631 11.498 -22.800 1.00 98.94 159 ILE A CA 1
ATOM 1205 C C . ILE A 1 159 ? 14.324 11.357 -24.298 1.00 98.94 159 ILE A C 1
ATOM 1207 O O . ILE A 1 159 ? 13.156 11.342 -24.688 1.00 98.94 159 ILE A O 1
ATOM 1211 N N . GLU A 1 160 ? 15.355 11.291 -25.142 1.00 98.75 160 GLU A N 1
ATOM 1212 C CA . GLU A 1 160 ? 15.189 11.274 -26.604 1.00 98.75 160 GLU A CA 1
ATOM 1213 C C . GLU A 1 160 ? 16.167 10.323 -27.299 1.00 98.75 160 GLU A C 1
ATOM 1215 O O . GLU A 1 160 ? 17.371 10.398 -27.067 1.00 98.75 160 GLU A O 1
ATOM 1220 N N . ASN A 1 161 ? 15.692 9.456 -28.197 1.00 98.56 161 ASN A N 1
ATOM 1221 C CA . ASN A 1 161 ? 16.541 8.462 -28.870 1.00 98.56 161 ASN A CA 1
ATOM 1222 C C . ASN A 1 161 ? 17.280 7.563 -27.863 1.00 98.56 161 ASN A C 1
ATOM 1224 O O . ASN A 1 161 ? 18.500 7.373 -27.953 1.00 98.56 161 ASN A O 1
ATOM 1228 N N . VAL A 1 162 ? 16.547 7.060 -26.864 1.00 98.88 162 VAL A N 1
ATOM 1229 C CA . VAL A 1 162 ? 17.079 6.193 -25.807 1.00 98.88 162 VAL A CA 1
ATOM 1230 C C . VAL A 1 162 ? 16.344 4.864 -25.772 1.00 98.88 162 VAL A C 1
ATOM 1232 O O . VAL A 1 162 ? 15.123 4.825 -25.911 1.00 98.88 162 VAL A O 1
ATOM 1235 N N . TYR A 1 163 ? 17.075 3.775 -25.521 1.00 98.62 163 TYR A N 1
ATOM 1236 C CA . TYR A 1 163 ? 16.430 2.525 -25.131 1.00 98.62 163 TYR A CA 1
ATOM 1237 C C . TYR A 1 163 ? 17.061 1.819 -23.945 1.00 98.62 163 TYR A C 1
ATOM 1239 O O . TYR A 1 163 ? 18.248 1.996 -23.663 1.00 98.62 163 TYR A O 1
ATOM 1247 N N . THR A 1 164 ? 16.254 1.000 -23.273 1.00 97.75 164 THR A N 1
ATOM 1248 C CA . THR A 1 164 ? 16.644 0.203 -22.105 1.00 97.75 164 THR A CA 1
ATOM 1249 C C . THR A 1 164 ? 16.341 -1.284 -22.310 1.00 97.75 164 THR A C 1
ATOM 1251 O O . THR A 1 164 ? 15.376 -1.664 -22.970 1.00 97.75 164 THR A O 1
ATOM 1254 N N . THR A 1 165 ? 17.185 -2.142 -21.740 1.00 91.44 165 THR A N 1
ATOM 1255 C CA . THR A 1 165 ? 16.981 -3.596 -21.570 1.00 91.44 165 THR A CA 1
ATOM 1256 C C . THR A 1 165 ? 17.512 -3.984 -20.189 1.00 91.44 165 THR A C 1
ATOM 1258 O O . THR A 1 165 ? 18.382 -3.285 -19.666 1.00 91.44 165 THR A O 1
ATOM 1261 N N . GLY A 1 166 ? 17.059 -5.103 -19.626 1.00 81.25 166 GLY A N 1
ATOM 1262 C CA . GLY A 1 166 ? 17.447 -5.552 -18.284 1.00 81.25 166 GLY A CA 1
ATOM 1263 C C . GLY A 1 166 ? 16.258 -5.534 -17.325 1.00 81.25 166 GLY A C 1
ATOM 1264 O O . GLY A 1 166 ? 15.165 -5.900 -17.748 1.00 81.25 166 GLY A O 1
ATOM 1265 N N . SER A 1 167 ? 16.456 -5.121 -16.073 1.00 81.44 167 SER A N 1
ATOM 1266 C CA . SER A 1 167 ? 15.445 -5.145 -15.008 1.00 81.44 167 SER A CA 1
ATOM 1267 C C . SER A 1 167 ? 15.324 -3.792 -14.301 1.00 81.44 167 SER A C 1
ATOM 1269 O O . SER A 1 167 ? 16.324 -3.114 -14.056 1.00 81.44 167 SER A O 1
ATOM 1271 N N . VAL A 1 168 ? 14.094 -3.390 -13.973 1.00 89.19 168 VAL A N 1
ATOM 1272 C CA . VAL A 1 168 ? 13.798 -2.211 -13.151 1.00 89.19 168 VAL A CA 1
ATOM 1273 C C . VAL A 1 168 ? 12.790 -2.598 -12.078 1.00 89.19 168 VAL A C 1
ATOM 1275 O O . VAL A 1 168 ? 11.655 -2.950 -12.389 1.00 89.19 168 VAL A O 1
ATOM 1278 N N . VAL A 1 169 ? 13.199 -2.496 -10.818 1.00 81.69 169 VAL A N 1
ATOM 1279 C CA . VAL A 1 169 ? 12.454 -2.972 -9.653 1.00 81.69 169 VAL A CA 1
ATOM 1280 C C . VAL A 1 169 ? 12.178 -1.818 -8.689 1.00 81.69 169 VAL A C 1
ATOM 1282 O O . VAL A 1 169 ? 13.105 -1.090 -8.326 1.00 81.69 169 VAL A O 1
ATOM 1285 N N . ALA A 1 170 ? 10.935 -1.677 -8.227 1.00 79.75 170 ALA A N 1
ATOM 1286 C CA . ALA A 1 170 ? 10.585 -0.812 -7.096 1.00 79.75 170 ALA A CA 1
ATOM 1287 C C . ALA A 1 170 ? 9.696 -1.524 -6.078 1.00 79.75 170 ALA A C 1
ATOM 1289 O O . ALA A 1 170 ? 8.922 -2.406 -6.442 1.00 79.75 170 ALA A O 1
ATOM 1290 N N . SER A 1 171 ? 9.772 -1.096 -4.818 1.00 68.62 171 SER A N 1
ATOM 1291 C CA . SER A 1 171 ? 8.909 -1.589 -3.737 1.00 68.62 171 SER A CA 1
ATOM 1292 C C . SER A 1 171 ? 7.792 -0.628 -3.326 1.00 68.62 171 SER A C 1
ATOM 1294 O O . SER A 1 171 ? 7.012 -0.992 -2.456 1.00 68.62 171 SER A O 1
ATOM 1296 N N . ASP A 1 172 ? 7.714 0.584 -3.882 1.00 70.62 172 ASP A N 1
ATOM 1297 C CA . ASP A 1 172 ? 6.710 1.583 -3.494 1.00 70.62 172 ASP A CA 1
ATOM 1298 C C . ASP A 1 172 ? 6.510 2.680 -4.575 1.00 70.62 172 ASP A C 1
ATOM 1300 O O . ASP A 1 172 ? 7.330 2.859 -5.474 1.00 70.62 172 ASP A O 1
ATOM 1304 N N . HIS A 1 173 ? 5.402 3.426 -4.525 1.00 81.50 173 HIS A N 1
ATOM 1305 C CA . HIS A 1 173 ? 4.987 4.511 -5.427 1.00 81.50 173 HIS A CA 1
ATOM 1306 C C . HIS A 1 173 ? 4.885 4.209 -6.938 1.00 81.50 173 HIS A C 1
ATOM 1308 O O . HIS A 1 173 ? 3.785 4.224 -7.498 1.00 81.50 173 HIS A O 1
ATOM 1314 N N . SER A 1 174 ? 6.005 4.084 -7.658 1.00 94.25 174 SER A N 1
ATOM 1315 C CA . SER A 1 174 ? 5.973 3.961 -9.122 1.00 94.25 174 SER A CA 1
ATOM 1316 C C . SER A 1 174 ? 7.266 3.436 -9.731 1.00 94.25 174 SER A C 1
ATOM 1318 O O . SER A 1 174 ? 8.348 3.926 -9.393 1.00 94.25 174 SER A O 1
ATOM 1320 N N . VAL A 1 175 ? 7.145 2.561 -10.729 1.00 97.25 175 VAL A N 1
ATOM 1321 C CA . VAL A 1 175 ? 8.285 2.065 -11.509 1.00 97.25 175 VAL A CA 1
ATOM 1322 C C . VAL A 1 175 ? 8.037 2.148 -13.007 1.00 97.25 175 VAL A C 1
ATOM 1324 O O . VAL A 1 175 ? 6.935 1.871 -13.484 1.00 97.25 175 VAL A O 1
ATOM 1327 N N . GLY A 1 176 ? 9.067 2.536 -13.762 1.00 98.06 176 GLY A N 1
ATOM 1328 C CA . GLY A 1 176 ? 8.986 2.502 -15.216 1.00 98.06 176 GLY A CA 1
ATOM 1329 C C . GLY A 1 176 ? 10.286 2.182 -15.935 1.00 98.06 176 GLY A C 1
ATOM 1330 O O . GLY A 1 176 ? 11.384 2.494 -15.476 1.00 98.06 176 GLY A O 1
ATOM 1331 N N . GLY A 1 177 ? 10.155 1.556 -17.102 1.00 97.88 177 GLY A N 1
ATOM 1332 C CA . GLY A 1 177 ? 11.301 1.056 -17.863 1.00 97.88 177 GLY A CA 1
ATOM 1333 C C . GLY A 1 177 ? 12.203 2.143 -18.456 1.00 97.88 177 GLY A C 1
ATOM 1334 O O . GLY A 1 177 ? 13.329 1.837 -18.836 1.00 97.88 177 GLY A O 1
ATOM 1335 N N . LEU A 1 178 ? 11.761 3.408 -18.497 1.00 98.81 178 LEU A N 1
ATOM 1336 C CA . LEU A 1 178 ? 12.609 4.585 -18.732 1.00 98.81 178 LEU A CA 1
ATOM 1337 C C . LEU A 1 178 ? 12.597 5.529 -17.525 1.00 98.81 178 LEU A C 1
ATOM 1339 O O . LEU A 1 178 ? 13.665 5.908 -17.034 1.00 98.81 178 LEU A O 1
ATOM 1343 N N . ALA A 1 179 ? 11.403 5.901 -17.051 1.00 98.75 179 ALA A N 1
ATOM 1344 C CA . ALA A 1 179 ? 11.226 6.832 -15.943 1.00 98.75 179 ALA A CA 1
ATOM 1345 C C . ALA A 1 179 ? 10.263 6.305 -14.870 1.00 98.75 179 ALA A C 1
ATOM 1347 O O . ALA A 1 179 ? 9.206 5.773 -15.193 1.00 98.75 179 ALA A O 1
ATOM 1348 N N . GLY A 1 180 ? 10.581 6.511 -13.591 1.00 98.06 180 GLY A N 1
ATOM 1349 C CA . GLY A 1 180 ? 9.678 6.132 -12.500 1.00 98.06 180 GLY A CA 1
ATOM 1350 C C . GLY A 1 180 ? 8.450 7.039 -12.440 1.00 98.06 180 GLY A C 1
ATOM 1351 O O . GLY A 1 180 ? 7.313 6.583 -12.573 1.00 98.06 180 GLY A O 1
ATOM 1352 N N . ARG A 1 181 ? 8.686 8.348 -12.297 1.00 97.06 181 ARG A N 1
ATOM 1353 C CA . ARG A 1 181 ? 7.630 9.357 -12.145 1.00 97.06 181 ARG A CA 1
ATOM 1354 C C . ARG A 1 181 ? 7.923 10.629 -12.931 1.00 97.06 181 ARG A C 1
ATOM 1356 O O . ARG A 1 181 ? 9.047 11.120 -12.939 1.00 97.06 181 ARG A O 1
ATOM 1363 N N . ILE A 1 182 ? 6.883 11.219 -13.508 1.00 97.38 182 ILE A N 1
ATOM 1364 C CA . ILE A 1 182 ? 6.869 12.592 -14.019 1.00 97.38 182 ILE A CA 1
ATOM 1365 C C . ILE A 1 182 ? 6.075 13.450 -13.021 1.00 97.38 182 ILE A C 1
ATOM 1367 O O . ILE A 1 182 ? 4.852 13.294 -12.941 1.00 97.38 182 ILE A O 1
ATOM 1371 N N . PRO A 1 183 ? 6.732 14.295 -12.205 1.00 89.00 183 PRO A N 1
ATOM 1372 C CA . PRO A 1 183 ? 6.072 15.026 -11.120 1.00 89.00 183 PRO A CA 1
ATOM 1373 C C . PRO A 1 183 ? 5.254 16.230 -11.600 1.00 89.00 183 PRO A C 1
ATOM 1375 O O . PRO A 1 183 ? 5.552 16.827 -12.632 1.00 89.00 183 PRO A O 1
ATOM 1378 N N . GLU A 1 184 ? 4.251 16.622 -10.816 1.00 85.12 184 GLU A N 1
ATOM 1379 C CA . GLU A 1 184 ? 3.565 17.910 -10.979 1.00 85.12 184 GLU A CA 1
ATOM 1380 C C . GLU A 1 184 ? 4.515 19.097 -10.729 1.00 85.12 184 GLU A C 1
ATOM 1382 O O . GLU A 1 184 ? 5.580 18.948 -10.123 1.00 85.12 184 GLU A O 1
ATOM 1387 N N . ASP A 1 185 ? 4.125 20.291 -11.177 1.00 69.75 185 ASP A N 1
ATOM 1388 C CA . ASP A 1 185 ? 4.951 21.503 -11.058 1.00 69.75 185 ASP A CA 1
ATOM 1389 C C . ASP A 1 185 ? 5.206 21.939 -9.613 1.00 69.75 185 ASP A C 1
ATOM 1391 O O . ASP A 1 185 ? 6.238 22.544 -9.323 1.00 69.75 185 ASP A O 1
ATOM 1395 N N . THR A 1 186 ? 4.283 21.597 -8.718 1.00 58.47 186 THR A N 1
ATOM 1396 C CA . THR A 1 186 ? 4.243 22.005 -7.311 1.00 58.47 186 THR A CA 1
ATOM 1397 C C . THR A 1 186 ? 4.838 20.980 -6.352 1.00 58.47 186 THR A C 1
ATOM 1399 O O . THR A 1 186 ? 4.791 21.185 -5.141 1.00 58.47 186 THR A O 1
ATOM 1402 N N . SER A 1 187 ? 5.424 19.879 -6.840 1.00 53.59 187 SER A N 1
ATOM 1403 C CA . SER A 1 187 ? 5.916 18.831 -5.944 1.00 53.59 187 SER A CA 1
ATOM 1404 C C . SER A 1 187 ? 7.077 19.347 -5.070 1.00 53.59 187 SER A C 1
ATOM 1406 O O . SER A 1 187 ? 8.193 19.558 -5.558 1.00 53.59 187 SER A O 1
ATOM 1408 N N . GLY A 1 188 ? 6.828 19.533 -3.769 1.00 53.53 188 GLY A N 1
ATOM 1409 C CA . GLY A 1 188 ? 7.819 19.961 -2.774 1.00 53.53 188 GLY A CA 1
ATOM 1410 C C . GLY A 1 188 ? 7.852 21.476 -2.523 1.00 53.53 188 GLY A C 1
ATOM 1411 O O . GLY A 1 188 ? 6.824 22.133 -2.439 1.00 53.53 188 GLY A O 1
ATOM 1412 N N . THR A 1 189 ? 9.047 22.047 -2.335 1.00 46.41 189 THR A N 1
ATOM 1413 C CA . THR A 1 189 ? 9.251 23.481 -2.023 1.00 46.41 189 THR A CA 1
ATOM 1414 C C . THR A 1 189 ? 9.565 24.338 -3.255 1.00 46.41 189 THR A C 1
ATOM 1416 O O . THR A 1 189 ? 10.070 25.456 -3.120 1.00 46.41 189 THR A O 1
ATOM 1419 N N . ILE A 1 190 ? 9.328 23.811 -4.459 1.00 53.16 190 ILE A N 1
ATOM 1420 C CA . ILE A 1 190 ? 9.696 24.472 -5.711 1.00 53.16 190 ILE A CA 1
ATOM 1421 C C . ILE A 1 190 ? 8.544 25.403 -6.131 1.00 53.16 190 ILE A C 1
ATOM 1423 O O . ILE A 1 190 ? 7.418 24.930 -6.258 1.00 53.16 190 ILE A O 1
ATOM 1427 N N . PRO A 1 191 ? 8.787 26.715 -6.323 1.00 57.41 191 PRO A N 1
ATOM 1428 C CA . PRO A 1 191 ? 7.766 27.636 -6.817 1.00 57.41 191 PRO A CA 1
ATOM 1429 C C . PRO A 1 191 ? 7.248 27.214 -8.195 1.00 57.41 191 PRO A C 1
ATOM 1431 O O . PRO A 1 191 ? 8.029 26.711 -9.008 1.00 57.41 191 PRO A O 1
ATOM 1434 N N . GLU A 1 192 ? 5.968 27.483 -8.475 1.00 67.44 192 GLU A N 1
ATOM 1435 C CA . GLU A 1 192 ? 5.416 27.306 -9.821 1.00 67.44 192 GLU A CA 1
ATOM 1436 C C . GLU A 1 192 ? 6.263 28.083 -10.848 1.00 67.44 192 GLU A C 1
ATOM 1438 O O . GLU A 1 192 ? 6.533 29.276 -10.644 1.00 67.44 192 GLU A O 1
ATOM 1443 N N . PRO A 1 193 ? 6.720 27.426 -11.927 1.00 74.00 193 PRO A N 1
ATOM 1444 C CA . PRO A 1 193 ? 7.527 28.070 -12.954 1.00 74.00 193 PRO A CA 1
ATOM 1445 C C . PRO A 1 193 ? 6.671 29.014 -13.811 1.00 74.00 193 PRO A C 1
ATOM 1447 O O . PRO A 1 193 ? 5.464 28.815 -13.964 1.00 74.00 193 PRO A O 1
ATOM 1450 N N . ASP A 1 194 ? 7.293 30.017 -14.439 1.00 76.12 194 ASP A N 1
ATOM 1451 C CA . ASP A 1 194 ? 6.633 30.752 -15.527 1.00 76.12 194 ASP A CA 1
ATOM 1452 C C . ASP A 1 194 ? 6.311 29.752 -16.654 1.00 76.12 194 ASP A C 1
ATOM 1454 O O . ASP A 1 194 ? 7.240 29.116 -17.160 1.00 76.12 194 ASP A O 1
ATOM 1458 N N . PRO A 1 195 ? 5.045 29.606 -17.095 1.00 78.19 195 PRO A N 1
ATOM 1459 C CA . PRO A 1 195 ? 4.681 28.665 -18.152 1.00 78.19 195 PRO A CA 1
ATOM 1460 C C . PRO A 1 195 ? 5.499 28.800 -19.446 1.00 78.19 195 PRO A C 1
ATOM 1462 O O . PRO A 1 195 ? 5.603 27.831 -20.194 1.00 78.19 195 PRO A O 1
ATOM 1465 N N . ALA A 1 196 ? 6.061 29.981 -19.735 1.00 78.44 196 ALA A N 1
ATOM 1466 C CA . ALA A 1 196 ? 6.902 30.209 -20.911 1.00 78.44 196 ALA A CA 1
ATOM 1467 C C . ALA A 1 196 ? 8.340 29.676 -20.768 1.00 78.44 196 ALA A C 1
ATOM 1469 O O . ALA A 1 196 ? 9.012 29.467 -21.780 1.00 78.44 196 ALA A O 1
ATOM 1470 N N . GLU A 1 197 ? 8.814 29.484 -19.538 1.00 79.75 197 GLU A N 1
ATOM 1471 C CA . GLU A 1 197 ? 10.176 29.035 -19.215 1.00 79.75 197 GLU A CA 1
ATOM 1472 C C . GLU A 1 197 ? 10.197 27.643 -18.569 1.00 79.75 197 GLU A C 1
ATOM 1474 O O . GLU A 1 197 ? 11.260 27.046 -18.404 1.00 79.75 197 GLU A O 1
ATOM 1479 N N . ALA A 1 198 ? 9.022 27.120 -18.221 1.00 86.00 198 ALA A N 1
ATOM 1480 C CA . ALA A 1 198 ? 8.871 25.858 -17.535 1.00 86.00 198 ALA A CA 1
ATOM 1481 C C . ALA A 1 198 ? 9.353 24.670 -18.375 1.00 86.00 198 ALA A C 1
ATOM 1483 O O . ALA A 1 198 ? 9.113 24.590 -19.585 1.00 86.00 198 ALA A O 1
ATOM 1484 N N . ALA A 1 199 ? 9.981 23.706 -17.707 1.00 90.94 199 ALA A N 1
ATOM 1485 C CA . ALA A 1 199 ? 10.380 22.466 -18.348 1.00 90.94 199 ALA A CA 1
ATOM 1486 C C . ALA A 1 199 ? 9.152 21.674 -18.833 1.00 90.94 199 ALA A C 1
ATOM 1488 O O . ALA A 1 199 ? 8.065 21.701 -18.234 1.00 90.94 199 ALA A O 1
ATOM 1489 N N . VAL A 1 200 ? 9.349 20.960 -19.937 1.00 95.12 200 VAL A N 1
ATOM 1490 C CA . VAL A 1 200 ? 8.375 20.085 -20.584 1.00 95.12 200 VAL A CA 1
ATOM 1491 C C . VAL A 1 200 ? 8.892 18.649 -20.468 1.00 95.12 200 VAL A C 1
ATOM 1493 O O . VAL A 1 200 ? 9.793 18.263 -21.230 1.00 95.12 200 VAL A O 1
ATOM 1496 N N . PRO A 1 201 ? 8.337 17.845 -19.541 1.00 97.69 201 PRO A N 1
ATOM 1497 C CA . PRO A 1 201 ? 8.722 16.451 -19.390 1.00 97.69 201 PRO A CA 1
ATOM 1498 C C . PRO A 1 201 ? 8.416 15.696 -20.677 1.00 97.69 201 PRO A C 1
ATOM 1500 O O . PRO A 1 201 ? 7.263 15.619 -21.102 1.00 97.69 201 PRO A O 1
ATOM 1503 N N . THR A 1 202 ? 9.457 15.183 -21.325 1.00 98.75 202 THR A N 1
ATOM 1504 C CA . THR A 1 202 ? 9.346 14.608 -22.665 1.00 98.75 202 THR A CA 1
ATOM 1505 C C . THR A 1 202 ? 10.022 13.248 -22.737 1.00 98.75 202 THR A C 1
ATOM 1507 O O . THR A 1 202 ? 11.195 13.123 -22.389 1.00 98.75 202 THR A O 1
ATOM 1510 N N . ILE A 1 203 ? 9.311 12.259 -23.272 1.00 98.94 203 ILE A N 1
ATOM 1511 C CA . ILE A 1 203 ? 9.896 11.027 -23.805 1.00 98.94 203 ILE A CA 1
ATOM 1512 C C . ILE A 1 203 ? 9.552 10.974 -25.288 1.00 98.94 203 ILE A C 1
ATOM 1514 O O . ILE A 1 203 ? 8.377 10.997 -25.650 1.00 98.94 203 ILE A O 1
ATOM 1518 N N . ARG A 1 204 ? 10.571 10.930 -26.145 1.00 98.75 204 ARG A N 1
ATOM 1519 C CA . ARG A 1 204 ? 10.394 10.902 -27.600 1.00 98.75 204 ARG A CA 1
ATOM 1520 C C . ARG A 1 204 ? 11.318 9.885 -28.240 1.00 98.75 204 ARG A C 1
ATOM 1522 O O . ARG A 1 204 ? 12.468 9.767 -27.816 1.00 98.75 204 ARG A O 1
ATOM 1529 N N . ASN A 1 205 ? 10.843 9.202 -29.283 1.00 98.56 205 ASN A N 1
ATOM 1530 C CA . ASN A 1 205 ? 11.665 8.301 -30.095 1.00 98.56 205 ASN A CA 1
ATOM 1531 C C . ASN A 1 205 ? 12.470 7.339 -29.210 1.00 98.56 205 ASN A C 1
ATOM 1533 O O . ASN A 1 205 ? 13.688 7.255 -29.309 1.00 98.56 205 ASN A O 1
ATOM 1537 N N . SER A 1 206 ? 11.822 6.735 -28.221 1.00 98.81 206 SER A N 1
ATOM 1538 C CA . SER A 1 206 ? 12.505 5.959 -27.187 1.00 98.81 206 SER A CA 1
ATOM 1539 C C . SER A 1 206 ? 11.736 4.683 -26.900 1.00 98.81 206 SER A C 1
ATOM 1541 O O . SER A 1 206 ? 10.535 4.599 -27.159 1.00 98.81 206 SER A O 1
ATOM 1543 N N . TYR A 1 207 ? 12.414 3.663 -26.386 1.00 98.75 207 TYR A N 1
ATOM 1544 C CA . TYR A 1 207 ? 11.735 2.411 -26.081 1.00 98.75 207 TYR A CA 1
ATOM 1545 C C . TYR A 1 207 ? 12.326 1.652 -24.905 1.00 98.75 207 TYR A C 1
ATOM 1547 O O . TYR A 1 207 ? 13.473 1.855 -24.527 1.00 98.75 207 TYR A O 1
ATOM 1555 N N . SER A 1 208 ? 11.538 0.759 -24.318 1.00 98.38 208 SER A N 1
ATOM 1556 C CA . SER A 1 208 ? 11.992 -0.097 -23.223 1.00 98.38 208 SER A CA 1
ATOM 1557 C C . SER A 1 208 ? 11.649 -1.552 -23.492 1.00 98.38 208 SER A C 1
ATOM 1559 O O . SER A 1 208 ? 10.501 -1.898 -23.776 1.00 98.38 208 SER A O 1
ATOM 1561 N N . LEU A 1 209 ? 12.660 -2.402 -23.365 1.00 95.12 209 LEU A N 1
ATOM 1562 C CA . LEU A 1 209 ? 12.541 -3.859 -23.314 1.00 95.12 209 LEU A CA 1
ATOM 1563 C C . LEU A 1 209 ? 12.850 -4.386 -21.908 1.00 95.12 209 LEU A C 1
ATOM 1565 O O . LEU A 1 209 ? 13.013 -5.589 -21.723 1.00 95.12 209 LEU A O 1
ATOM 1569 N N . ALA A 1 210 ? 13.024 -3.490 -20.934 1.00 88.31 210 ALA A N 1
ATOM 1570 C CA . ALA A 1 210 ? 13.323 -3.879 -19.570 1.00 88.31 210 ALA A CA 1
ATOM 1571 C C . ALA A 1 210 ? 12.114 -4.566 -18.930 1.00 88.31 210 ALA A C 1
ATOM 1573 O O . ALA A 1 210 ? 10.968 -4.172 -19.154 1.00 88.31 210 ALA A O 1
ATOM 1574 N N . HIS A 1 211 ? 12.395 -5.569 -18.107 1.00 84.94 211 HIS A N 1
ATOM 1575 C CA . HIS A 1 211 ? 11.425 -6.159 -17.205 1.00 84.94 211 HIS A CA 1
ATOM 1576 C C . HIS A 1 211 ? 11.134 -5.162 -16.085 1.00 84.94 211 HIS A C 1
ATOM 1578 O O . HIS A 1 211 ? 12.031 -4.801 -15.326 1.00 84.94 211 HIS A O 1
ATOM 1584 N N . VAL A 1 212 ? 9.895 -4.686 -16.009 1.00 92.19 212 VAL A N 1
ATOM 1585 C CA . VAL A 1 212 ? 9.442 -3.789 -14.943 1.00 92.19 212 VAL A CA 1
ATOM 1586 C C . VAL A 1 212 ? 8.788 -4.623 -13.850 1.00 92.19 212 VAL A C 1
ATOM 1588 O O . VAL A 1 212 ? 7.843 -5.352 -14.136 1.00 92.19 212 VAL A O 1
ATOM 1591 N N . GLN A 1 213 ? 9.288 -4.511 -12.620 1.00 80.88 213 GLN A N 1
ATOM 1592 C CA . GLN A 1 213 ? 8.827 -5.302 -11.482 1.00 80.88 213 GLN A CA 1
ATOM 1593 C C . GLN A 1 213 ? 8.456 -4.423 -10.288 1.00 80.88 213 GLN A C 1
ATOM 1595 O O . GLN A 1 213 ? 9.199 -3.538 -9.855 1.00 80.88 213 GLN A O 1
ATOM 1600 N N . GLU A 1 214 ? 7.306 -4.735 -9.727 1.00 81.56 214 GLU A N 1
ATOM 1601 C CA . GLU A 1 214 ? 6.809 -4.299 -8.435 1.00 81.56 214 GLU A CA 1
ATOM 1602 C C . GLU A 1 214 ? 7.071 -5.425 -7.417 1.00 81.56 214 GLU A C 1
ATOM 1604 O O . GLU A 1 214 ? 6.900 -6.603 -7.733 1.00 81.56 214 GLU A O 1
ATOM 1609 N N . VAL A 1 215 ? 7.583 -5.093 -6.228 1.00 57.84 215 VAL A N 1
ATOM 1610 C CA . VAL A 1 215 ? 7.924 -6.086 -5.187 1.00 57.84 215 VAL A CA 1
ATOM 1611 C C . VAL A 1 215 ? 7.455 -5.704 -3.774 1.00 57.84 215 VAL A C 1
ATOM 1613 O O . VAL A 1 215 ? 7.984 -6.245 -2.798 1.00 57.84 215 VAL A O 1
ATOM 1616 N N . GLY A 1 216 ? 6.520 -4.764 -3.659 1.00 59.75 216 GLY A N 1
ATOM 1617 C CA . GLY A 1 216 ? 5.968 -4.189 -2.432 1.00 59.75 216 GLY A CA 1
ATOM 1618 C C . GLY A 1 216 ? 4.594 -3.528 -2.663 1.00 59.75 216 GLY A C 1
ATOM 1619 O O . GLY A 1 216 ? 3.601 -4.224 -2.833 1.00 59.75 216 GLY A O 1
ATOM 1620 N N . GLU A 1 217 ? 4.522 -2.194 -2.616 1.00 60.34 217 GLU A N 1
ATOM 1621 C CA . GLU A 1 217 ? 3.299 -1.394 -2.801 1.00 60.34 217 GLU A CA 1
ATOM 1622 C C . GLU A 1 217 ? 3.408 -0.327 -3.891 1.00 60.34 217 GLU A C 1
ATOM 1624 O O . GLU A 1 217 ? 2.757 0.719 -3.817 1.00 60.34 217 GLU A O 1
ATOM 1629 N N . ALA A 1 218 ? 4.236 -0.513 -4.920 1.00 61.25 218 ALA A N 1
ATOM 1630 C CA . ALA A 1 218 ? 4.255 0.514 -5.949 1.00 61.25 218 ALA A CA 1
ATOM 1631 C C . ALA A 1 218 ? 2.877 0.609 -6.631 1.00 61.25 218 ALA A C 1
ATOM 1633 O O . ALA A 1 218 ? 2.357 -0.341 -7.212 1.00 61.25 218 ALA A O 1
ATOM 1634 N N . ASP A 1 219 ? 2.276 1.792 -6.556 1.00 81.75 219 ASP A N 1
ATOM 1635 C CA . ASP A 1 219 ? 0.908 2.048 -7.008 1.00 81.75 219 ASP A CA 1
ATOM 1636 C C . ASP A 1 219 ? 0.728 2.057 -8.534 1.00 81.75 219 ASP A C 1
ATOM 1638 O O . ASP A 1 219 ? -0.387 2.280 -9.015 1.00 81.75 219 ASP A O 1
ATOM 1642 N N . SER A 1 220 ? 1.825 2.068 -9.295 1.00 93.88 220 SER A N 1
ATOM 1643 C CA . SER A 1 220 ? 1.775 2.310 -10.738 1.00 93.88 220 SER A CA 1
ATOM 1644 C C . SER A 1 220 ? 3.024 1.835 -11.468 1.00 93.88 220 SER A C 1
ATOM 1646 O O . SER A 1 220 ? 4.148 2.250 -11.168 1.00 93.88 220 SER A O 1
ATOM 1648 N N . GLN A 1 221 ? 2.812 0.998 -12.478 1.00 96.88 221 GLN A N 1
ATOM 1649 C CA . GLN A 1 221 ? 3.864 0.385 -13.283 1.00 96.88 221 GLN A CA 1
ATOM 1650 C C . GLN A 1 221 ? 3.630 0.671 -14.759 1.00 96.88 221 GLN A C 1
ATOM 1652 O O . GLN A 1 221 ? 2.534 0.433 -15.269 1.00 96.88 221 GLN A O 1
ATOM 1657 N N . GLY A 1 222 ? 4.664 1.133 -15.462 1.00 98.06 222 GLY A N 1
ATOM 1658 C CA . GLY A 1 222 ? 4.589 1.316 -16.907 1.00 98.06 222 GLY A CA 1
ATOM 1659 C C . GLY A 1 222 ? 5.852 0.907 -17.638 1.00 98.06 222 GLY A C 1
ATOM 1660 O O . GLY A 1 222 ? 6.958 1.195 -17.189 1.00 98.06 222 GLY A O 1
ATOM 1661 N N . GLY A 1 223 ? 5.715 0.286 -18.809 1.00 98.00 223 GLY A N 1
ATOM 1662 C CA . GLY A 1 223 ? 6.881 -0.131 -19.592 1.00 98.00 223 GLY A CA 1
ATOM 1663 C C . GLY A 1 223 ? 7.792 1.038 -19.978 1.00 98.00 223 GLY A C 1
ATOM 1664 O O . GLY A 1 223 ? 9.005 0.860 -20.053 1.00 98.00 223 GLY A O 1
ATOM 1665 N N . LEU A 1 224 ? 7.245 2.250 -20.136 1.00 98.81 224 LEU A N 1
ATOM 1666 C CA . LEU A 1 224 ? 8.008 3.496 -20.272 1.00 98.81 224 LEU A CA 1
ATOM 1667 C C . LEU A 1 224 ? 8.018 4.307 -18.971 1.00 98.81 224 LEU A C 1
ATOM 1669 O O . LEU A 1 224 ? 9.094 4.676 -18.493 1.00 98.81 224 LEU A O 1
ATOM 1673 N N . VAL A 1 225 ? 6.833 4.603 -18.421 1.00 98.81 225 VAL A N 1
ATOM 1674 C CA . VAL A 1 225 ? 6.663 5.512 -17.274 1.00 98.81 225 VAL A CA 1
ATOM 1675 C C . VAL A 1 225 ? 5.733 4.918 -16.227 1.00 98.81 225 VAL A C 1
ATOM 1677 O O . VAL A 1 225 ? 4.596 4.591 -16.548 1.00 98.81 225 VAL A O 1
ATOM 1680 N N . GLY A 1 226 ? 6.156 4.866 -14.965 1.00 98.19 226 GLY A N 1
ATOM 1681 C CA . GLY A 1 226 ? 5.279 4.437 -13.871 1.00 98.19 226 GLY A CA 1
ATOM 1682 C C . GLY A 1 226 ? 4.084 5.375 -13.685 1.00 98.19 226 GLY A C 1
ATOM 1683 O O . GLY A 1 226 ? 2.939 4.996 -13.929 1.00 98.19 226 GLY A O 1
ATOM 1684 N N . ARG A 1 227 ? 4.342 6.635 -13.314 1.00 97.56 227 ARG A N 1
ATOM 1685 C CA . ARG A 1 227 ? 3.293 7.640 -13.046 1.00 97.56 227 ARG A CA 1
ATOM 1686 C C . ARG A 1 227 ? 3.588 8.988 -13.693 1.00 97.56 227 ARG A C 1
ATOM 1688 O O . ARG A 1 227 ? 4.675 9.526 -13.509 1.00 97.56 227 ARG A O 1
ATOM 1695 N N . ALA A 1 228 ? 2.608 9.587 -14.363 1.00 97.06 228 ALA A N 1
ATOM 1696 C CA . ALA A 1 228 ? 2.712 10.914 -14.962 1.00 97.06 228 ALA A CA 1
ATOM 1697 C C . ALA A 1 228 ? 1.661 11.884 -14.407 1.00 97.06 228 ALA A C 1
ATOM 1699 O O . ALA A 1 228 ? 0.460 11.658 -14.527 1.00 97.06 228 ALA A O 1
ATOM 1700 N N . LEU A 1 229 ? 2.134 12.967 -13.784 1.00 93.88 229 LEU A N 1
ATOM 1701 C CA . LEU A 1 229 ? 1.315 13.966 -13.085 1.00 93.88 229 LEU A CA 1
ATOM 1702 C C . LEU A 1 229 ? 1.377 15.349 -13.736 1.00 93.88 229 LEU A C 1
ATOM 1704 O O . LEU A 1 229 ? 0.537 16.196 -13.454 1.00 93.88 229 LEU A O 1
ATOM 1708 N N . ASN A 1 230 ? 2.386 15.611 -14.570 1.00 91.56 230 ASN A N 1
ATOM 1709 C CA . ASN A 1 230 ? 2.591 16.943 -15.121 1.00 91.56 230 ASN A CA 1
ATOM 1710 C C . ASN A 1 230 ? 1.664 17.197 -16.322 1.00 91.56 230 ASN A C 1
ATOM 1712 O O . ASN A 1 230 ? 1.727 16.433 -17.290 1.00 91.56 230 ASN A O 1
ATOM 1716 N N . PRO A 1 231 ? 0.881 18.288 -16.349 1.00 90.06 231 PRO A N 1
ATOM 1717 C CA . PRO A 1 231 ? 0.001 18.595 -17.478 1.00 90.06 231 PRO A CA 1
ATOM 1718 C C . PRO A 1 231 ? 0.750 18.933 -18.773 1.00 90.06 231 PRO A C 1
ATOM 1720 O O . PRO A 1 231 ? 0.168 18.852 -19.852 1.00 90.06 231 PRO A O 1
ATOM 1723 N N . ARG A 1 232 ? 2.042 19.284 -18.700 1.00 92.62 232 ARG A N 1
ATOM 1724 C CA . ARG A 1 232 ? 2.891 19.508 -19.881 1.00 92.62 232 ARG A CA 1
ATOM 1725 C C . ARG A 1 232 ? 3.561 18.234 -20.400 1.00 92.62 232 ARG A C 1
ATOM 1727 O O . ARG A 1 232 ? 4.320 18.323 -21.358 1.00 92.62 232 ARG A O 1
ATOM 1734 N N . THR A 1 233 ? 3.321 17.073 -19.785 1.00 97.31 233 THR A N 1
ATOM 1735 C CA . THR A 1 233 ? 3.946 15.806 -20.198 1.00 97.31 233 THR A CA 1
ATOM 1736 C C . THR A 1 233 ? 3.663 15.496 -21.666 1.00 97.31 233 THR A C 1
ATOM 1738 O O . THR A 1 233 ? 2.509 15.538 -22.097 1.00 97.31 233 THR A O 1
ATOM 1741 N N . VAL A 1 234 ? 4.707 15.112 -22.404 1.00 98.44 234 VAL A N 1
ATOM 1742 C CA . VAL A 1 234 ? 4.603 14.572 -23.765 1.00 98.44 234 VAL A CA 1
ATOM 1743 C C . VAL A 1 234 ? 5.371 13.254 -23.853 1.00 98.44 234 VAL A C 1
ATOM 1745 O O . VAL A 1 234 ? 6.597 13.232 -23.771 1.00 98.44 234 VAL A O 1
ATOM 1748 N N . ILE A 1 235 ? 4.654 12.152 -24.053 1.00 98.88 235 ILE A N 1
ATOM 1749 C CA . ILE A 1 235 ? 5.228 10.837 -24.355 1.00 98.88 235 ILE A CA 1
ATOM 1750 C C . ILE A 1 235 ? 4.802 10.483 -25.775 1.00 98.88 235 ILE A C 1
ATOM 1752 O O . ILE A 1 235 ? 3.611 10.311 -26.036 1.00 98.88 235 ILE A O 1
ATOM 1756 N N . GLU A 1 236 ? 5.749 10.412 -26.710 1.00 98.75 236 GLU A N 1
ATOM 1757 C CA . GLU A 1 236 ? 5.414 10.215 -28.119 1.00 98.75 236 GLU A CA 1
ATOM 1758 C C . GLU A 1 236 ? 6.422 9.392 -28.913 1.00 98.75 236 GLU A C 1
ATOM 1760 O O . GLU A 1 236 ? 7.599 9.293 -28.558 1.00 98.75 236 GLU A O 1
ATOM 1765 N N . ASN A 1 237 ? 5.946 8.825 -30.022 1.00 98.69 237 ASN A N 1
ATOM 1766 C CA . ASN A 1 237 ? 6.747 8.077 -30.987 1.00 98.69 237 ASN A CA 1
ATOM 1767 C C . ASN A 1 237 ? 7.629 7.015 -30.319 1.00 98.69 237 ASN A C 1
ATOM 1769 O O . ASN A 1 237 ? 8.823 6.932 -30.581 1.00 98.69 237 ASN A O 1
ATOM 1773 N N . SER A 1 238 ? 7.065 6.293 -29.355 1.00 98.81 238 SER A N 1
ATOM 1774 C CA . SER A 1 238 ? 7.816 5.437 -28.440 1.00 98.81 238 SER A CA 1
ATOM 1775 C C . SER A 1 238 ? 7.118 4.092 -28.282 1.00 98.81 238 SER A C 1
ATOM 1777 O O . SER A 1 238 ? 5.928 3.959 -28.574 1.00 98.81 238 SER A O 1
ATOM 1779 N N . PHE A 1 239 ? 7.835 3.068 -27.830 1.00 98.69 239 PHE A N 1
ATOM 1780 C CA . PHE A 1 239 ? 7.222 1.758 -27.605 1.00 98.69 239 PHE A CA 1
ATOM 1781 C C . PHE A 1 239 ? 7.796 1.032 -26.394 1.00 98.69 239 PHE A C 1
ATOM 1783 O O . PHE A 1 239 ? 8.923 1.285 -25.985 1.00 98.69 239 PHE A O 1
ATOM 1790 N N . ALA A 1 240 ? 7.039 0.108 -25.819 1.00 98.44 240 ALA A N 1
ATOM 1791 C CA . ALA A 1 240 ? 7.548 -0.804 -24.799 1.00 98.44 240 ALA A CA 1
ATOM 1792 C C . ALA A 1 240 ? 7.229 -2.244 -25.186 1.00 98.44 240 ALA A C 1
ATOM 1794 O O . ALA A 1 240 ? 6.162 -2.510 -25.735 1.00 98.44 240 ALA A O 1
ATOM 1795 N N . ALA A 1 241 ? 8.163 -3.155 -24.927 1.00 95.88 241 ALA A N 1
ATOM 1796 C CA . ALA A 1 241 ? 7.997 -4.574 -25.234 1.00 95.88 241 ALA A CA 1
ATOM 1797 C C . ALA A 1 241 ? 8.645 -5.518 -24.201 1.00 95.88 241 ALA A C 1
ATOM 1799 O O . ALA A 1 241 ? 8.754 -6.715 -24.439 1.00 95.88 241 ALA A O 1
ATOM 1800 N N . GLY A 1 242 ? 9.054 -4.999 -23.039 1.00 89.81 242 GLY A N 1
ATOM 1801 C CA . GLY A 1 242 ? 9.459 -5.826 -21.898 1.00 89.81 242 GLY A CA 1
ATOM 1802 C C . GLY A 1 242 ? 8.254 -6.321 -21.080 1.00 89.81 242 GLY A C 1
ATOM 1803 O O . GLY A 1 242 ? 7.194 -5.690 -21.131 1.00 89.81 242 GLY A O 1
ATOM 1804 N N . PRO A 1 243 ? 8.377 -7.432 -20.334 1.00 87.38 243 PRO A N 1
ATOM 1805 C CA . PRO A 1 243 ? 7.330 -7.890 -19.419 1.00 87.38 243 PRO A CA 1
ATOM 1806 C C . PRO A 1 243 ? 7.122 -6.900 -18.261 1.00 87.38 243 PRO A C 1
ATOM 1808 O O . PRO A 1 243 ? 8.058 -6.197 -17.863 1.00 87.38 243 PRO A O 1
ATOM 1811 N N . ILE A 1 244 ? 5.899 -6.841 -17.728 1.00 90.81 244 ILE A N 1
ATOM 1812 C CA . ILE A 1 244 ? 5.547 -5.986 -16.587 1.00 90.81 244 ILE A CA 1
ATOM 1813 C C . ILE A 1 244 ? 4.821 -6.805 -15.529 1.00 90.81 244 ILE A C 1
ATOM 1815 O O . ILE A 1 244 ? 3.742 -7.328 -15.801 1.00 90.81 244 ILE A O 1
ATOM 1819 N N . ASP A 1 245 ? 5.371 -6.805 -14.320 1.00 78.81 245 ASP A N 1
ATOM 1820 C CA . ASP A 1 245 ? 4.735 -7.329 -13.117 1.00 78.81 245 ASP A CA 1
ATOM 1821 C C . ASP A 1 245 ? 4.468 -6.178 -12.163 1.00 78.81 245 ASP A C 1
ATOM 1823 O O . ASP A 1 245 ? 5.391 -5.595 -11.594 1.00 78.81 245 ASP A O 1
ATOM 1827 N N . GLY A 1 246 ? 3.199 -5.800 -12.058 1.00 80.81 246 GLY A N 1
ATOM 1828 C CA . GLY A 1 246 ? 2.745 -4.712 -11.212 1.00 80.81 246 GLY A CA 1
ATOM 1829 C C . GLY A 1 246 ? 1.766 -5.155 -10.140 1.00 80.81 246 GLY A C 1
ATOM 1830 O O . GLY A 1 246 ? 1.439 -6.331 -10.015 1.00 80.81 246 GLY A O 1
ATOM 1831 N N . TYR A 1 247 ? 1.269 -4.177 -9.392 1.00 77.81 247 TYR A N 1
ATOM 1832 C CA . TYR A 1 247 ? 0.256 -4.383 -8.360 1.00 77.81 247 TYR A CA 1
ATOM 1833 C C . TYR A 1 247 ? -1.008 -3.587 -8.688 1.00 77.81 247 TYR A C 1
ATOM 1835 O O . TYR A 1 247 ? -2.074 -4.162 -8.916 1.00 77.81 247 TYR A O 1
ATOM 1843 N N . ASN A 1 248 ? -0.881 -2.263 -8.802 1.00 77.81 248 ASN A N 1
ATOM 1844 C CA . ASN A 1 248 ? -1.982 -1.341 -9.069 1.00 77.81 248 ASN A CA 1
ATOM 1845 C C . ASN A 1 248 ? -1.652 -0.439 -10.273 1.00 77.81 248 ASN A C 1
ATOM 1847 O O . ASN A 1 248 ? -0.491 -0.115 -10.498 1.00 77.81 248 ASN A O 1
ATOM 1851 N N . ARG A 1 249 ? -2.664 -0.024 -11.050 1.00 92.50 249 ARG A N 1
ATOM 1852 C CA . ARG A 1 249 ? -2.553 0.900 -12.207 1.00 92.50 249 ARG A CA 1
ATOM 1853 C C . ARG A 1 249 ? -1.373 0.534 -13.115 1.00 92.50 249 ARG A C 1
ATOM 1855 O O . ARG A 1 249 ? -0.415 1.294 -13.268 1.00 92.50 249 ARG A O 1
ATOM 1862 N N . VAL A 1 250 ? -1.458 -0.648 -13.712 1.00 96.44 250 VAL A N 1
ATOM 1863 C CA . VAL A 1 250 ? -0.391 -1.246 -14.525 1.00 96.44 250 VAL A CA 1
ATOM 1864 C C . VAL A 1 250 ? -0.718 -1.080 -16.007 1.00 96.44 250 VAL A C 1
ATOM 1866 O O . VAL A 1 250 ? -1.815 -1.439 -16.440 1.00 96.44 250 VAL A O 1
ATOM 1869 N N . GLY A 1 251 ? 0.221 -0.552 -16.795 1.00 97.50 251 GLY A N 1
ATOM 1870 C CA . GLY A 1 251 ? 0.048 -0.362 -18.235 1.00 97.50 251 GLY A CA 1
ATOM 1871 C C . GLY A 1 251 ? 1.285 -0.708 -19.054 1.00 97.50 251 GLY A C 1
ATOM 1872 O O . GLY A 1 251 ? 2.403 -0.420 -18.641 1.00 97.50 251 GLY A O 1
ATOM 1873 N N . GLY A 1 252 ? 1.107 -1.250 -20.260 1.00 97.94 252 GLY A N 1
ATOM 1874 C CA . GLY A 1 252 ? 2.224 -1.572 -21.158 1.00 97.94 252 GLY A CA 1
ATOM 1875 C C . GLY A 1 252 ? 3.169 -0.397 -21.440 1.00 97.94 252 GLY A C 1
ATOM 1876 O O . GLY A 1 252 ? 4.384 -0.570 -21.478 1.00 97.94 252 GLY A O 1
ATOM 1877 N N . LEU A 1 253 ? 2.633 0.821 -21.565 1.00 98.75 253 LEU A N 1
ATOM 1878 C CA . LEU A 1 253 ? 3.394 2.058 -21.778 1.00 98.75 253 LEU A CA 1
ATOM 1879 C C . LEU A 1 253 ? 3.477 2.909 -20.508 1.00 98.75 253 LEU A C 1
ATOM 1881 O O . LEU A 1 253 ? 4.573 3.278 -20.083 1.00 98.75 253 LEU A O 1
ATOM 1885 N N . VAL A 1 254 ? 2.325 3.240 -19.918 1.00 98.75 254 VAL A N 1
ATOM 1886 C CA . VAL A 1 254 ? 2.221 4.147 -18.764 1.00 98.75 254 VAL A CA 1
ATOM 1887 C C . VAL A 1 254 ? 1.310 3.545 -17.702 1.00 98.75 254 VAL A C 1
ATOM 1889 O O . VAL A 1 254 ? 0.187 3.164 -18.017 1.00 98.75 254 VAL A O 1
ATOM 1892 N N . GLY A 1 255 ? 1.751 3.497 -16.446 1.00 98.00 255 GLY A N 1
ATOM 1893 C CA . GLY A 1 255 ? 0.917 2.988 -15.355 1.00 98.00 255 GLY A CA 1
ATOM 1894 C C . GLY A 1 255 ? -0.261 3.911 -15.040 1.00 98.00 255 GLY A C 1
ATOM 1895 O O . GLY A 1 255 ? -1.417 3.580 -15.294 1.00 98.00 255 GLY A O 1
ATOM 1896 N N . ASP A 1 256 ? 0.027 5.112 -14.539 1.00 97.25 256 ASP A N 1
ATOM 1897 C CA . ASP A 1 256 ? -0.984 6.108 -14.151 1.00 97.25 256 ASP A CA 1
ATOM 1898 C C . ASP A 1 256 ? -0.726 7.448 -14.859 1.00 97.25 256 ASP A C 1
ATOM 1900 O O . ASP A 1 256 ? 0.181 8.192 -14.480 1.00 97.25 256 ASP A O 1
ATOM 1904 N N . LEU A 1 257 ? -1.516 7.759 -15.892 1.00 96.56 257 LEU A N 1
ATOM 1905 C CA . LEU A 1 257 ? -1.478 9.026 -16.627 1.00 96.56 257 LEU A CA 1
ATOM 1906 C C . LEU A 1 257 ? -2.537 9.981 -16.066 1.00 96.56 257 LEU A C 1
ATOM 1908 O O . LEU A 1 257 ? -3.681 10.013 -16.521 1.00 96.56 257 LEU A O 1
ATOM 1912 N N . ARG A 1 258 ? -2.162 10.779 -15.067 1.00 92.38 258 ARG A N 1
ATOM 1913 C CA . ARG A 1 258 ? -3.079 11.755 -14.470 1.00 92.38 258 ARG A CA 1
ATOM 1914 C C . ARG A 1 258 ? -3.214 13.016 -15.310 1.00 92.38 258 ARG A C 1
ATOM 1916 O O . ARG A 1 258 ? -4.303 13.560 -15.396 1.00 92.38 258 ARG A O 1
ATOM 1923 N N . ALA A 1 259 ? -2.126 13.458 -15.939 1.00 87.94 259 ALA A N 1
ATOM 1924 C CA . ALA A 1 259 ? -2.136 14.634 -16.799 1.00 87.94 259 ALA A CA 1
ATOM 1925 C C . ALA A 1 259 ? -1.129 14.530 -17.954 1.00 87.94 259 ALA A C 1
ATOM 1927 O O . ALA A 1 259 ? -0.132 13.809 -17.862 1.00 87.94 259 ALA A O 1
ATOM 1928 N N . GLY A 1 260 ? -1.384 15.282 -19.028 1.00 95.06 260 GLY A N 1
ATOM 1929 C CA . GLY A 1 260 ? -0.528 15.356 -20.215 1.00 95.06 260 GLY A CA 1
ATOM 1930 C C . GLY A 1 260 ? -0.937 14.396 -21.335 1.00 95.06 260 GLY A C 1
ATOM 1931 O O . GLY A 1 260 ? -2.071 13.917 -21.380 1.00 95.06 260 GLY A O 1
ATOM 1932 N N . VAL A 1 261 ? -0.031 14.149 -22.284 1.00 98.31 261 VAL A N 1
ATOM 1933 C CA . VAL A 1 261 ? -0.348 13.429 -23.528 1.00 98.31 261 VAL A CA 1
ATOM 1934 C C . VAL A 1 261 ? 0.581 12.236 -23.735 1.00 98.31 261 VAL A C 1
ATOM 1936 O O . VAL A 1 261 ? 1.800 12.391 -23.822 1.00 98.31 261 VAL A O 1
ATOM 1939 N N . LEU A 1 262 ? -0.015 11.054 -23.885 1.00 98.75 262 LEU A N 1
ATOM 1940 C CA . LEU A 1 262 ? 0.598 9.865 -24.470 1.00 98.75 262 LEU A CA 1
ATOM 1941 C C . LEU A 1 262 ? 0.090 9.726 -25.905 1.00 98.75 262 LEU A C 1
ATOM 1943 O O . LEU A 1 262 ? -1.118 9.629 -26.114 1.00 98.75 262 LEU A O 1
ATOM 1947 N N . ARG A 1 263 ? 0.976 9.680 -26.904 1.00 98.62 263 ARG A N 1
ATOM 1948 C CA . ARG A 1 263 ? 0.527 9.530 -28.293 1.00 98.62 263 ARG A CA 1
ATOM 1949 C C . ARG A 1 263 ? 1.454 8.775 -29.224 1.00 98.62 263 ARG A C 1
ATOM 1951 O O . ARG A 1 263 ? 2.643 8.652 -28.949 1.00 98.62 263 ARG A O 1
ATOM 1958 N N . ASN A 1 264 ? 0.919 8.322 -30.355 1.00 98.69 264 ASN A N 1
ATOM 1959 C CA . ASN A 1 264 ? 1.685 7.735 -31.462 1.00 98.69 264 ASN A CA 1
ATOM 1960 C C . ASN A 1 264 ? 2.646 6.632 -30.987 1.00 98.69 264 ASN A C 1
ATOM 1962 O O . ASN A 1 264 ? 3.805 6.581 -31.400 1.00 98.69 264 ASN A O 1
ATOM 1966 N N . SER A 1 265 ? 2.205 5.817 -30.032 1.00 98.81 265 SER A N 1
ATOM 1967 C CA . SER A 1 265 ? 3.073 4.923 -29.264 1.00 98.81 265 SER A CA 1
ATOM 1968 C C . SER A 1 265 ? 2.505 3.512 -29.216 1.00 98.81 265 SER A C 1
ATOM 1970 O O . SER A 1 265 ? 1.304 3.314 -29.402 1.00 98.81 265 SER A O 1
ATOM 1972 N N . VAL A 1 266 ? 3.374 2.528 -28.992 1.00 98.81 266 VAL A N 1
ATOM 1973 C CA . VAL A 1 266 ? 3.032 1.108 -29.152 1.00 98.81 266 VAL A CA 1
ATOM 1974 C C . VAL A 1 266 ? 3.334 0.307 -27.887 1.00 98.81 266 VAL A C 1
ATOM 1976 O O . VAL A 1 266 ? 4.481 0.220 -27.455 1.00 98.81 266 VAL A O 1
ATOM 1979 N N . ALA A 1 267 ? 2.308 -0.316 -27.314 1.00 98.38 267 ALA A N 1
ATOM 1980 C CA . ALA A 1 267 ? 2.435 -1.320 -26.265 1.00 98.38 267 ALA A CA 1
ATOM 1981 C C . ALA A 1 267 ? 2.559 -2.710 -26.909 1.00 98.38 267 ALA A C 1
ATOM 1983 O O . ALA A 1 267 ? 1.581 -3.250 -27.424 1.00 98.38 267 ALA A O 1
ATOM 1984 N N . ALA A 1 268 ? 3.755 -3.287 -26.912 1.00 96.31 268 ALA A N 1
ATOM 1985 C CA . ALA A 1 268 ? 4.043 -4.615 -27.460 1.00 96.31 268 ALA A CA 1
ATOM 1986 C C . ALA A 1 268 ? 4.612 -5.565 -26.394 1.00 96.31 268 ALA A C 1
ATOM 1988 O O . ALA A 1 268 ? 5.345 -6.499 -26.707 1.00 96.31 268 ALA A O 1
ATOM 1989 N N . ASN A 1 269 ? 4.291 -5.301 -25.127 1.00 94.38 269 ASN A N 1
ATOM 1990 C CA . ASN A 1 269 ? 4.670 -6.126 -23.988 1.00 94.38 269 ASN A CA 1
ATOM 1991 C C . ASN A 1 269 ? 4.107 -7.550 -24.146 1.00 94.38 269 ASN A C 1
ATOM 1993 O O . ASN A 1 269 ? 2.957 -7.708 -24.562 1.00 94.38 269 ASN A O 1
ATOM 1997 N N . PRO A 1 270 ? 4.873 -8.594 -23.802 1.00 85.62 270 PRO A N 1
ATOM 1998 C CA . PRO A 1 270 ? 4.367 -9.959 -23.864 1.00 85.62 270 PRO A CA 1
ATOM 1999 C C . PRO A 1 270 ? 3.325 -10.260 -22.780 1.00 85.62 270 PRO A C 1
ATOM 2001 O O . PRO A 1 270 ? 2.350 -10.971 -23.028 1.00 85.62 270 PRO A O 1
ATOM 2004 N N . ILE A 1 271 ? 3.514 -9.682 -21.593 1.00 84.75 271 ILE A N 1
ATOM 2005 C CA . ILE A 1 271 ? 2.629 -9.815 -20.437 1.00 84.75 271 ILE A CA 1
ATOM 2006 C C . ILE A 1 271 ? 2.581 -8.502 -19.650 1.00 84.75 271 ILE A C 1
ATOM 2008 O O . ILE A 1 271 ? 3.597 -7.811 -19.520 1.00 84.75 271 ILE A O 1
ATOM 2012 N N . VAL A 1 272 ? 1.389 -8.174 -19.152 1.00 89.88 272 VAL A N 1
ATOM 2013 C CA . VAL A 1 272 ? 1.121 -7.082 -18.213 1.00 89.88 272 VAL A CA 1
ATOM 2014 C C . VAL A 1 272 ? 0.238 -7.630 -17.088 1.00 89.88 272 VAL A C 1
ATOM 2016 O O . VAL A 1 272 ? -0.960 -7.845 -17.282 1.00 89.88 272 VAL A O 1
ATOM 2019 N N . SER A 1 273 ? 0.843 -7.881 -15.928 1.00 80.50 273 SER A N 1
ATOM 2020 C CA . SER A 1 273 ? 0.233 -8.522 -14.750 1.00 80.50 273 SER A CA 1
ATOM 2021 C C . SER A 1 273 ? 0.044 -7.545 -13.584 1.00 80.50 273 SER A C 1
ATOM 2023 O O . SER A 1 273 ? 0.779 -6.567 -13.453 1.00 80.50 273 SER A O 1
ATOM 2025 N N . GLY A 1 274 ? -0.937 -7.833 -12.725 1.00 75.00 274 GLY A N 1
ATOM 2026 C CA . GLY A 1 274 ? -1.179 -7.160 -11.444 1.00 75.00 274 GLY A CA 1
ATOM 2027 C C . GLY A 1 274 ? -2.589 -7.422 -10.909 1.00 75.00 274 GLY A C 1
ATOM 2028 O O . GLY A 1 274 ? -3.347 -8.177 -11.520 1.00 75.00 274 GLY A O 1
ATOM 2029 N N . GLU A 1 275 ? -2.952 -6.761 -9.812 1.00 68.88 275 GLU A N 1
ATOM 2030 C CA . GLU A 1 275 ? -4.196 -7.019 -9.070 1.00 68.88 275 GLU A CA 1
ATOM 2031 C C . GLU A 1 275 ? -5.304 -5.997 -9.377 1.00 68.88 275 GLU A C 1
ATOM 2033 O O . GLU A 1 275 ? -6.471 -6.356 -9.528 1.00 68.88 275 GLU A O 1
ATOM 2038 N N . SER A 1 276 ? -4.963 -4.709 -9.514 1.00 72.62 276 SER A N 1
ATOM 2039 C CA . SER A 1 276 ? -5.953 -3.631 -9.665 1.00 72.62 276 SER A CA 1
ATOM 2040 C C . SER A 1 276 ? -5.642 -2.690 -10.829 1.00 72.62 276 SER A C 1
ATOM 2042 O O . SER A 1 276 ? -4.532 -2.185 -10.973 1.00 72.62 276 SER A O 1
ATOM 2044 N N . SER A 1 277 ? -6.645 -2.402 -11.668 1.00 82.00 277 SER A N 1
ATOM 2045 C CA . SER A 1 277 ? -6.526 -1.488 -12.823 1.00 82.00 277 SER A CA 1
ATOM 2046 C C . SER A 1 277 ? -5.369 -1.834 -13.781 1.00 82.00 277 SER A C 1
ATOM 2048 O O . SER A 1 277 ? -4.550 -0.981 -14.127 1.00 82.00 277 SER A O 1
ATOM 2050 N N . VAL A 1 278 ? -5.298 -3.096 -14.208 1.00 89.56 278 VAL A N 1
ATOM 2051 C CA . VAL A 1 278 ? -4.258 -3.626 -15.106 1.00 89.56 278 VAL A CA 1
ATOM 2052 C C . VAL A 1 278 ? -4.772 -3.677 -16.537 1.00 89.56 278 VAL A C 1
ATOM 2054 O O . VAL A 1 278 ? -5.772 -4.341 -16.814 1.00 89.56 278 VAL A O 1
ATOM 2057 N N . ASN A 1 279 ? -4.087 -3.002 -17.459 1.00 92.06 279 ASN A N 1
ATOM 2058 C CA . ASN A 1 279 ? -4.505 -2.932 -18.854 1.00 92.06 279 ASN A CA 1
ATOM 2059 C C . ASN A 1 279 ? -3.328 -3.015 -19.834 1.00 92.06 279 ASN A C 1
ATOM 2061 O O . ASN A 1 279 ? -2.201 -2.654 -19.509 1.00 92.06 279 ASN A O 1
ATOM 2065 N N . SER A 1 280 ? -3.609 -3.413 -21.075 1.00 96.50 280 SER A N 1
ATOM 2066 C CA . SER A 1 280 ? -2.578 -3.629 -22.098 1.00 96.50 280 SER A CA 1
ATOM 2067 C C . SER A 1 280 ? -1.694 -2.413 -22.409 1.00 96.50 280 SER A C 1
ATOM 2069 O O . SER A 1 280 ? -0.480 -2.564 -22.475 1.00 96.50 280 SER A O 1
ATOM 2071 N N . ALA A 1 281 ? -2.238 -1.205 -22.596 1.00 97.44 281 ALA A N 1
ATOM 2072 C CA . ALA A 1 281 ? -1.443 -0.028 -22.977 1.00 97.44 281 ALA A CA 1
ATOM 2073 C C . ALA A 1 281 ? -1.219 0.970 -21.834 1.00 97.44 281 ALA A C 1
ATOM 2075 O O . ALA A 1 281 ? -0.112 1.487 -21.680 1.00 97.44 281 ALA A O 1
ATOM 2076 N N . TYR A 1 282 ? -2.244 1.256 -21.035 1.00 97.06 282 TYR A N 1
ATOM 2077 C CA . TYR A 1 282 ? -2.148 2.204 -19.920 1.00 97.06 282 TYR A CA 1
ATOM 2078 C C . TYR A 1 282 ? -3.032 1.792 -18.744 1.00 97.06 282 TYR A C 1
ATOM 2080 O O . TYR A 1 282 ? -4.195 1.466 -18.956 1.00 97.06 282 TYR A O 1
ATOM 2088 N N . GLY A 1 283 ? -2.520 1.829 -17.513 1.00 93.00 283 GLY A N 1
ATOM 2089 C CA . GLY A 1 283 ? -3.258 1.344 -16.338 1.00 93.00 283 GLY A CA 1
ATOM 2090 C C . GLY A 1 283 ? -4.461 2.219 -15.990 1.00 93.00 283 GLY A C 1
ATOM 2091 O O . GLY A 1 283 ? -5.581 1.726 -15.868 1.00 93.00 283 GLY A O 1
ATOM 2092 N N . ARG A 1 284 ? -4.254 3.536 -15.905 1.00 93.88 284 ARG A N 1
ATOM 2093 C CA . ARG A 1 284 ? -5.313 4.535 -15.702 1.00 93.88 284 ARG A CA 1
ATOM 2094 C C . ARG A 1 284 ? -5.005 5.837 -16.439 1.00 93.88 284 ARG A C 1
ATOM 2096 O O . ARG A 1 284 ? -3.851 6.250 -16.507 1.00 93.88 284 ARG A O 1
ATOM 2103 N N . VAL A 1 285 ? -6.050 6.500 -16.936 1.00 91.81 285 VAL A N 1
ATOM 2104 C CA . VAL A 1 285 ? -5.996 7.864 -17.488 1.00 91.81 285 VAL A CA 1
ATOM 2105 C C . VAL A 1 285 ? -7.060 8.716 -16.792 1.00 91.81 285 VAL A C 1
ATOM 2107 O O . VAL A 1 285 ? -8.217 8.299 -16.736 1.00 91.81 285 VAL A O 1
A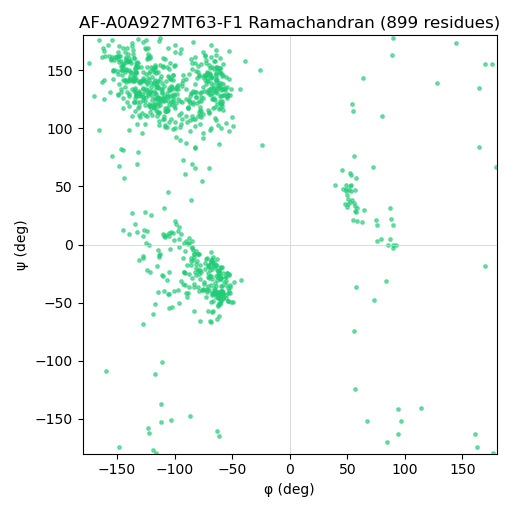TOM 2110 N N . LEU A 1 286 ? -6.682 9.872 -16.238 1.00 87.19 286 LEU A N 1
ATOM 2111 C CA . LEU A 1 286 ? -7.616 10.840 -15.634 1.00 87.19 286 LEU A CA 1
ATOM 2112 C C . LEU A 1 286 ? -8.036 11.928 -16.645 1.00 87.19 286 LEU A C 1
ATOM 2114 O O . LEU A 1 286 ? -7.433 12.003 -17.715 1.00 87.19 286 LEU A O 1
ATOM 2118 N N . PRO A 1 287 ? -9.063 12.757 -16.356 1.00 83.69 287 PRO A N 1
ATOM 2119 C CA . PRO A 1 287 ? -9.599 13.737 -17.309 1.00 83.69 287 PRO A CA 1
ATOM 2120 C C . PRO A 1 287 ? -8.582 14.741 -17.874 1.00 83.69 287 PRO A C 1
ATOM 2122 O O . PRO A 1 287 ? -8.757 15.219 -18.995 1.00 83.69 287 PRO A O 1
ATOM 2125 N N . GLU A 1 288 ? -7.527 15.062 -17.125 1.00 85.44 288 GLU A N 1
ATOM 2126 C CA . GLU A 1 288 ? -6.443 15.960 -17.538 1.00 85.44 288 GLU A CA 1
ATOM 2127 C C . GLU A 1 288 ? -5.369 15.254 -18.388 1.00 85.44 288 GLU A C 1
ATOM 2129 O O . GLU A 1 288 ? -4.464 15.901 -18.928 1.00 85.44 288 GLU A O 1
ATOM 2134 N N . GLY A 1 289 ? -5.445 13.926 -18.496 1.00 92.88 289 GLY A N 1
ATOM 2135 C CA . GLY A 1 289 ? -4.603 13.077 -19.326 1.00 92.88 289 GLY A CA 1
ATOM 2136 C C . GLY A 1 289 ? -5.286 12.681 -20.637 1.00 92.88 289 GLY A C 1
ATOM 2137 O O . GLY A 1 289 ? -6.509 12.617 -20.745 1.00 92.88 289 GLY A O 1
ATOM 2138 N N . SER A 1 290 ? -4.488 12.374 -21.659 1.00 96.81 290 SER A N 1
ATOM 2139 C CA . SER A 1 290 ? -4.995 11.887 -22.946 1.00 96.81 290 SER A CA 1
ATOM 2140 C C . SER A 1 290 ? -4.086 10.827 -23.561 1.00 96.81 290 SER A C 1
ATOM 2142 O O . SER A 1 290 ? -2.860 10.916 -23.487 1.00 96.81 290 SER A O 1
ATOM 2144 N N . ALA A 1 291 ? -4.713 9.823 -24.174 1.00 97.44 291 ALA A N 1
ATOM 2145 C CA . ALA A 1 291 ? -4.056 8.788 -24.960 1.00 97.44 291 ALA A CA 1
ATOM 2146 C C . ALA A 1 291 ? -4.563 8.862 -26.410 1.00 97.44 291 ALA A C 1
ATOM 2148 O O . ALA A 1 291 ? -5.754 8.671 -26.657 1.00 97.44 291 ALA A O 1
ATOM 2149 N N . GLU A 1 292 ? -3.676 9.147 -27.366 1.00 97.62 292 GLU A N 1
ATOM 2150 C CA . GLU A 1 292 ? -4.023 9.409 -28.772 1.00 97.62 292 GLU A CA 1
ATOM 2151 C C . GLU A 1 292 ? -3.196 8.523 -29.717 1.00 97.62 292 GLU A C 1
ATOM 2153 O O . GLU A 1 292 ? -1.973 8.530 -29.657 1.00 97.62 292 GLU A O 1
ATOM 2158 N N . ASN A 1 293 ? -3.818 7.774 -30.633 1.00 97.62 293 ASN A N 1
ATOM 2159 C CA . ASN A 1 293 ? -3.095 6.878 -31.558 1.00 97.62 293 ASN A CA 1
ATOM 2160 C C . ASN A 1 293 ? -2.138 5.915 -30.821 1.00 97.62 293 ASN A C 1
ATOM 2162 O O . ASN A 1 293 ? -0.942 5.833 -31.116 1.00 97.62 293 ASN A O 1
ATOM 2166 N N . VAL A 1 294 ? -2.655 5.238 -29.796 1.00 98.69 294 VAL A N 1
ATOM 2167 C CA . VAL A 1 294 ? -1.902 4.250 -29.019 1.00 98.69 294 VAL A CA 1
ATOM 2168 C C . VAL A 1 294 ? -2.271 2.862 -29.514 1.00 98.69 294 VAL A C 1
ATOM 2170 O O . VAL A 1 294 ? -3.431 2.470 -29.396 1.00 98.69 294 VAL A O 1
ATOM 2173 N N . LEU A 1 295 ? -1.294 2.126 -30.045 1.00 98.62 295 LEU A N 1
ATOM 2174 C CA . LEU A 1 295 ? -1.481 0.741 -30.475 1.00 98.62 295 LEU A CA 1
ATOM 2175 C C . LEU A 1 295 ? -1.126 -0.226 -29.341 1.00 98.62 295 LEU A C 1
ATOM 2177 O O . LEU A 1 295 ? -0.184 0.025 -28.589 1.00 98.62 295 LEU A O 1
ATOM 2181 N N . ALA A 1 296 ? -1.836 -1.347 -29.252 1.00 98.12 296 ALA A N 1
ATOM 2182 C CA . ALA A 1 296 ? -1.554 -2.427 -28.311 1.00 98.12 296 ALA A CA 1
ATOM 2183 C C . ALA A 1 296 ? -1.528 -3.779 -29.030 1.00 98.12 296 ALA A C 1
ATOM 2185 O O . ALA A 1 296 ? -2.442 -4.101 -29.793 1.00 98.12 296 ALA A O 1
ATOM 2186 N N . TRP A 1 297 ? -0.482 -4.576 -28.806 1.00 96.44 297 TRP A N 1
ATOM 2187 C CA . TRP A 1 297 ? -0.361 -5.896 -29.417 1.00 96.44 297 TRP A CA 1
ATOM 2188 C C . TRP A 1 297 ? -1.528 -6.787 -28.996 1.00 96.44 297 TRP A C 1
ATOM 2190 O O . TRP A 1 297 ? -1.733 -7.057 -27.815 1.00 96.44 297 TRP A O 1
ATOM 2200 N N . ALA A 1 298 ? -2.284 -7.277 -29.976 1.00 91.94 298 ALA A N 1
ATOM 2201 C CA . ALA A 1 298 ? -3.492 -8.059 -29.731 1.00 91.94 298 ALA A CA 1
ATOM 2202 C C . ALA A 1 298 ? -3.225 -9.422 -29.063 1.00 91.94 298 ALA A C 1
ATOM 2204 O O . ALA A 1 298 ? -4.160 -10.028 -28.547 1.00 91.94 298 ALA A O 1
ATOM 2205 N N . GLY A 1 299 ? -1.980 -9.915 -29.102 1.00 85.75 299 GLY A N 1
ATOM 2206 C CA . GLY A 1 299 ? -1.562 -11.171 -28.468 1.00 85.75 299 GLY A CA 1
ATOM 2207 C C . GLY A 1 299 ? -1.031 -11.027 -27.038 1.00 85.75 299 GLY A C 1
ATOM 2208 O O . GLY A 1 299 ? -0.638 -12.030 -26.451 1.00 85.75 299 GLY A O 1
ATOM 2209 N N . MET A 1 300 ? -1.011 -9.810 -26.487 1.00 87.31 300 MET A N 1
ATOM 2210 C CA . MET A 1 300 ? -0.534 -9.537 -25.130 1.00 87.31 300 MET A CA 1
ATOM 2211 C C . MET A 1 300 ? -1.382 -10.259 -24.075 1.00 87.31 300 MET A C 1
ATOM 2213 O O . MET A 1 300 ? -2.613 -10.229 -24.128 1.00 87.31 300 MET A O 1
ATOM 2217 N N . VAL A 1 301 ? -0.725 -10.846 -23.072 1.00 83.50 301 VAL A N 1
ATOM 2218 C CA . VAL A 1 301 ? -1.401 -11.385 -21.885 1.00 83.50 301 VAL A CA 1
ATOM 2219 C C . VAL A 1 301 ? -1.661 -10.243 -20.898 1.00 83.50 301 VAL A C 1
ATOM 2221 O O . VAL A 1 301 ? -0.725 -9.737 -20.285 1.00 83.50 301 VAL A O 1
ATOM 2224 N N . ALA A 1 302 ? -2.919 -9.819 -20.751 1.00 82.50 302 ALA A N 1
ATOM 2225 C CA . ALA A 1 302 ? -3.331 -8.787 -19.794 1.00 82.50 302 ALA A CA 1
ATOM 2226 C C . ALA A 1 302 ? -4.774 -9.027 -19.289 1.00 82.50 302 ALA A C 1
ATOM 2228 O O . ALA A 1 302 ? -5.615 -9.479 -20.073 1.00 82.50 302 ALA A O 1
ATOM 2229 N N . PRO A 1 303 ? -5.110 -8.689 -18.025 1.00 74.62 303 PRO A N 1
ATOM 2230 C CA . PRO A 1 303 ? -6.467 -8.820 -17.476 1.00 74.62 303 PRO A CA 1
ATOM 2231 C C . PRO A 1 303 ? -7.536 -7.994 -18.200 1.00 74.62 303 PRO A C 1
ATOM 2233 O O . PRO A 1 303 ? -8.712 -8.357 -18.210 1.00 74.62 303 PRO A O 1
ATOM 2236 N N . SER A 1 304 ? -7.156 -6.859 -18.786 1.00 86.06 304 SER A N 1
ATOM 2237 C CA . SER A 1 304 ? -8.041 -5.988 -19.562 1.00 86.06 304 SER A CA 1
ATOM 2238 C C . SER A 1 304 ? -7.294 -5.343 -20.727 1.00 86.06 304 SER A C 1
ATOM 2240 O O . SER A 1 304 ? -6.074 -5.183 -20.700 1.00 86.06 304 SER A O 1
ATOM 2242 N N . PHE A 1 305 ? -8.034 -4.992 -21.780 1.00 92.56 305 PHE A N 1
ATOM 2243 C CA . PHE A 1 305 ? -7.459 -4.504 -23.032 1.00 92.56 305 PHE A CA 1
ATOM 2244 C C . PHE A 1 305 ? -7.870 -3.055 -23.321 1.00 92.56 305 PHE A C 1
ATOM 2246 O O . PHE A 1 305 ? -9.059 -2.738 -23.380 1.00 92.56 305 PHE A O 1
ATOM 2253 N N . ASN A 1 306 ? -6.883 -2.191 -23.556 1.00 96.44 306 ASN A N 1
ATOM 2254 C CA . ASN A 1 306 ? -7.032 -0.836 -24.078 1.00 96.44 306 ASN A CA 1
ATOM 2255 C C . ASN A 1 306 ? -5.916 -0.480 -25.086 1.00 96.44 306 ASN A C 1
ATOM 2257 O O . ASN A 1 306 ? -4.897 -1.161 -25.196 1.00 96.44 306 ASN A O 1
ATOM 2261 N N . GLY A 1 307 ? -6.141 0.585 -25.858 1.00 96.56 307 GLY A N 1
ATOM 2262 C CA . GLY A 1 307 ? -5.377 0.865 -27.078 1.00 96.56 307 GLY A CA 1
ATOM 2263 C C . GLY A 1 307 ? -5.988 0.201 -28.317 1.00 96.56 307 GLY A C 1
ATOM 2264 O O . GLY A 1 307 ? -6.847 -0.678 -28.226 1.00 96.56 307 GLY A O 1
ATOM 2265 N N . GLU A 1 308 ? -5.584 0.666 -29.494 1.00 97.94 308 GLU A N 1
ATOM 2266 C CA . GLU A 1 308 ? -6.031 0.110 -30.768 1.00 97.94 308 GLU A CA 1
ATOM 2267 C C . GLU A 1 308 ? -5.287 -1.208 -31.042 1.00 97.94 308 GLU A C 1
ATOM 2269 O O . GLU A 1 308 ? -4.053 -1.226 -31.039 1.00 97.94 308 GLU A O 1
ATOM 2274 N N . PRO A 1 309 ? -5.996 -2.332 -31.246 1.00 97.38 309 PRO A N 1
ATOM 2275 C CA . PRO A 1 309 ? -5.356 -3.630 -31.396 1.00 97.38 309 PRO A CA 1
ATOM 2276 C C . PRO A 1 309 ? -4.534 -3.701 -32.686 1.00 97.38 309 PRO A C 1
ATOM 2278 O O . PRO A 1 309 ? -5.035 -3.378 -33.762 1.00 97.38 309 PRO A O 1
ATOM 2281 N N . VAL A 1 310 ? -3.299 -4.194 -32.577 1.00 96.69 310 VAL A N 1
ATOM 2282 C CA . VAL A 1 310 ? -2.382 -4.412 -33.705 1.00 96.69 310 VAL A CA 1
ATOM 2283 C C . VAL A 1 310 ? -1.863 -5.851 -33.716 1.00 96.69 310 VAL A C 1
ATOM 2285 O O . VAL A 1 310 ? -1.609 -6.453 -32.669 1.00 96.69 310 VAL A O 1
ATOM 2288 N N . THR A 1 311 ? -1.736 -6.438 -34.903 1.00 94.88 311 THR A N 1
ATOM 2289 C CA . THR A 1 311 ? -1.227 -7.804 -35.090 1.00 94.88 311 THR A CA 1
ATOM 2290 C C . THR A 1 311 ? 0.302 -7.852 -35.089 1.00 94.88 311 THR A C 1
ATOM 2292 O O . THR A 1 311 ? 0.973 -6.855 -35.340 1.00 94.88 311 THR A O 1
ATOM 2295 N N . GLU A 1 312 ? 0.873 -9.039 -34.876 1.00 90.69 312 GLU A N 1
ATOM 2296 C CA . GLU A 1 312 ? 2.322 -9.262 -35.008 1.00 90.69 312 GLU A CA 1
ATOM 2297 C C . GLU A 1 312 ? 2.856 -8.840 -36.391 1.00 90.69 312 GLU A C 1
ATOM 2299 O O . GLU A 1 312 ? 3.868 -8.152 -36.485 1.00 90.69 312 GLU A O 1
ATOM 2304 N N . ALA A 1 313 ? 2.146 -9.187 -37.469 1.00 91.50 313 ALA A N 1
ATOM 2305 C CA . ALA A 1 313 ? 2.560 -8.830 -38.826 1.00 91.50 313 ALA A CA 1
ATOM 2306 C C . ALA A 1 313 ? 2.553 -7.308 -39.064 1.00 91.50 313 ALA A C 1
ATOM 2308 O O . ALA A 1 313 ? 3.381 -6.792 -39.814 1.00 91.50 313 ALA A O 1
ATOM 2309 N N . GLU A 1 314 ? 1.628 -6.585 -38.431 1.00 96.00 314 GLU A N 1
ATOM 2310 C CA . GLU A 1 314 ? 1.584 -5.123 -38.483 1.00 96.00 314 GLU A CA 1
ATOM 2311 C C . GLU A 1 314 ? 2.710 -4.501 -37.646 1.00 96.00 314 GLU A C 1
ATOM 2313 O O . GLU A 1 314 ? 3.343 -3.561 -38.118 1.00 96.00 314 GLU A O 1
ATOM 2318 N N . LEU A 1 315 ? 3.046 -5.050 -36.472 1.00 95.00 315 LEU A N 1
ATOM 2319 C CA . LEU A 1 315 ? 4.214 -4.618 -35.682 1.00 95.00 315 LEU A CA 1
ATOM 2320 C C . LEU A 1 315 ? 5.549 -4.816 -36.420 1.00 95.00 315 LEU A C 1
ATOM 2322 O O . LEU A 1 315 ? 6.530 -4.135 -36.144 1.00 95.00 315 LEU A O 1
ATOM 2326 N N . GLN A 1 316 ? 5.598 -5.722 -37.393 1.00 94.00 316 GLN A N 1
ATOM 2327 C CA . GLN A 1 316 ? 6.776 -5.941 -38.236 1.00 94.00 316 GLN A CA 1
ATOM 2328 C C . GLN A 1 316 ? 6.802 -5.040 -39.487 1.00 94.00 316 GLN A C 1
ATOM 2330 O O . GLN A 1 316 ? 7.722 -5.130 -40.304 1.00 94.00 316 GLN A O 1
ATOM 2335 N N . SER A 1 317 ? 5.797 -4.174 -39.670 1.00 95.12 317 SER A N 1
ATOM 2336 C CA . SER A 1 317 ? 5.632 -3.333 -40.857 1.00 95.12 317 SER A CA 1
ATOM 2337 C C . SER A 1 317 ? 5.988 -1.869 -40.594 1.00 95.12 317 SER A C 1
ATOM 2339 O O . SER A 1 317 ? 5.406 -1.226 -39.725 1.00 95.12 317 SER A O 1
ATOM 2341 N N . GLU A 1 318 ? 6.872 -1.303 -41.422 1.00 95.75 318 GLU A N 1
ATOM 2342 C CA . GLU A 1 318 ? 7.221 0.131 -41.413 1.00 95.75 318 GLU A CA 1
ATOM 2343 C C . GLU A 1 318 ? 5.982 1.031 -41.516 1.00 95.75 318 GLU A C 1
ATOM 2345 O O . GLU A 1 318 ? 5.842 1.990 -40.761 1.00 95.75 318 GLU A O 1
ATOM 2350 N N . THR A 1 319 ? 5.026 0.665 -42.377 1.00 96.56 319 THR A N 1
ATOM 2351 C CA . THR A 1 319 ? 3.809 1.450 -42.627 1.00 96.56 319 THR A CA 1
ATOM 2352 C C . THR A 1 319 ? 2.948 1.634 -41.378 1.00 96.56 319 THR A C 1
ATOM 2354 O O . THR A 1 319 ? 2.280 2.659 -41.245 1.00 96.56 319 THR A O 1
ATOM 2357 N N . THR A 1 320 ? 2.973 0.680 -40.444 1.00 97.31 320 THR A N 1
ATOM 2358 C CA . THR A 1 320 ? 2.278 0.807 -39.156 1.00 97.31 320 THR A CA 1
ATOM 2359 C C . THR A 1 320 ? 2.805 2.014 -38.390 1.00 97.31 320 THR A C 1
ATOM 2361 O O . THR A 1 320 ? 2.031 2.869 -37.967 1.00 97.31 320 THR A O 1
ATOM 2364 N N . TYR A 1 321 ? 4.124 2.145 -38.292 1.00 97.75 321 TYR A N 1
ATOM 2365 C CA . TYR A 1 321 ? 4.780 3.231 -37.569 1.00 97.75 321 TYR A CA 1
ATOM 2366 C C . TYR A 1 321 ? 4.732 4.560 -38.334 1.00 97.75 321 TYR A C 1
ATOM 2368 O O . TYR A 1 321 ? 4.476 5.604 -37.734 1.00 97.75 321 TYR A O 1
ATOM 2376 N N . GLU A 1 322 ? 4.873 4.543 -39.663 1.00 97.19 322 GLU A N 1
ATOM 2377 C CA . GLU A 1 322 ? 4.666 5.738 -40.497 1.00 97.19 322 GLU A CA 1
ATOM 2378 C C . GLU A 1 322 ? 3.245 6.303 -40.333 1.00 97.19 322 GLU A C 1
ATOM 2380 O O . GLU A 1 322 ? 3.055 7.519 -40.327 1.00 97.19 322 GLU A O 1
ATOM 2385 N N . SER A 1 323 ? 2.237 5.439 -40.152 1.00 97.00 323 SER A N 1
ATOM 2386 C CA . SER A 1 323 ? 0.852 5.872 -39.923 1.00 97.00 323 SER A CA 1
ATOM 2387 C C . SER A 1 323 ? 0.647 6.568 -38.572 1.00 97.00 323 SER A C 1
ATOM 2389 O O . SER A 1 323 ? -0.214 7.441 -38.464 1.00 97.00 323 SER A O 1
ATOM 2391 N N . LEU A 1 324 ? 1.485 6.244 -37.578 1.00 96.88 324 LEU A N 1
ATOM 2392 C CA . LEU A 1 324 ? 1.580 6.959 -36.302 1.00 96.88 324 LEU A CA 1
ATOM 2393 C C . LEU A 1 324 ? 2.409 8.250 -36.417 1.00 96.88 324 LEU A C 1
ATOM 2395 O O . LEU A 1 324 ? 2.446 9.041 -35.479 1.00 96.88 324 LEU A O 1
ATOM 2399 N N . GLY A 1 325 ? 3.068 8.485 -37.554 1.00 96.50 325 GLY A N 1
ATOM 2400 C CA . GLY A 1 325 ? 3.908 9.657 -37.797 1.00 96.50 325 GLY A CA 1
ATOM 2401 C C . GLY A 1 325 ? 5.368 9.497 -37.370 1.00 96.50 325 GLY A C 1
ATOM 2402 O O . GLY A 1 325 ? 6.027 10.507 -37.128 1.00 96.50 325 GLY A O 1
ATOM 2403 N N . TRP A 1 326 ? 5.877 8.267 -37.253 1.00 98.19 326 TRP A N 1
ATOM 2404 C CA . TRP A 1 326 ? 7.297 8.027 -36.976 1.00 98.19 326 TRP A CA 1
ATOM 2405 C C . TRP A 1 326 ? 8.158 8.369 -38.198 1.00 98.19 326 TRP A C 1
ATOM 2407 O O . TRP A 1 326 ? 7.782 8.071 -39.332 1.00 98.19 326 TRP A O 1
ATOM 2417 N N . ASP A 1 327 ? 9.327 8.970 -37.962 1.00 97.00 327 ASP A N 1
ATOM 2418 C CA . ASP A 1 327 ? 10.270 9.361 -39.013 1.00 97.00 327 ASP A CA 1
ATOM 2419 C C . ASP A 1 327 ? 11.335 8.274 -39.229 1.00 97.00 327 ASP A C 1
ATOM 2421 O O . ASP A 1 327 ? 12.277 8.124 -38.444 1.00 97.00 327 ASP A O 1
ATOM 2425 N N . PHE A 1 328 ? 11.186 7.515 -40.317 1.00 96.50 328 PHE A N 1
ATOM 2426 C CA . PHE A 1 328 ? 12.164 6.511 -40.737 1.00 96.50 328 PHE A CA 1
ATOM 2427 C C . PHE A 1 328 ? 13.304 7.090 -41.588 1.00 96.50 328 PHE A C 1
ATOM 2429 O O . PHE A 1 328 ? 14.226 6.363 -41.947 1.00 96.50 328 PHE A O 1
ATOM 2436 N N . GLU A 1 329 ? 13.308 8.382 -41.918 1.00 92.69 329 GLU A N 1
ATOM 2437 C CA . GLU A 1 329 ? 14.440 9.038 -42.579 1.00 92.69 329 GLU A CA 1
ATOM 2438 C C . GLU A 1 329 ? 15.509 9.468 -41.564 1.00 92.69 329 GLU A C 1
ATOM 2440 O O . GLU A 1 329 ? 16.704 9.361 -41.864 1.00 92.69 329 GLU A O 1
ATOM 2445 N N . THR A 1 330 ? 15.104 9.919 -40.369 1.00 92.31 330 THR A N 1
ATOM 2446 C CA . THR A 1 330 ? 16.027 10.493 -39.372 1.00 92.31 330 THR A CA 1
ATOM 2447 C C . THR A 1 330 ? 16.177 9.690 -38.087 1.00 92.31 330 THR A C 1
ATOM 2449 O O . THR A 1 330 ? 17.310 9.550 -37.619 1.00 92.31 330 THR A O 1
ATOM 2452 N N . ASP A 1 331 ? 15.092 9.139 -37.538 1.00 95.12 331 ASP A N 1
ATOM 2453 C CA . ASP A 1 331 ? 15.073 8.657 -36.148 1.00 95.12 331 ASP A CA 1
ATOM 2454 C C . ASP A 1 331 ? 15.020 7.128 -36.066 1.00 95.12 331 ASP A C 1
ATOM 2456 O O . ASP A 1 331 ? 15.727 6.514 -35.264 1.00 95.12 331 ASP A O 1
ATOM 2460 N N . TRP A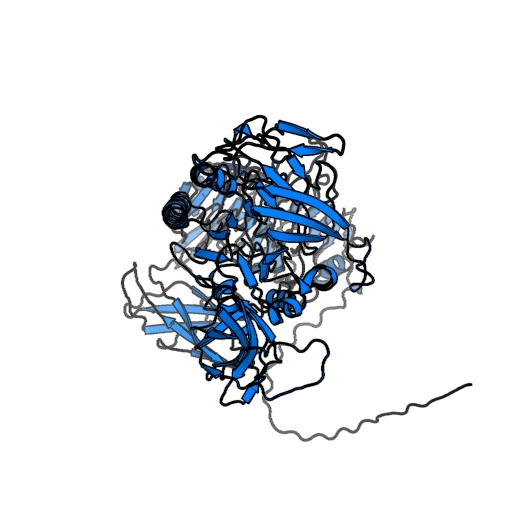 1 332 ? 14.233 6.507 -36.945 1.00 97.62 332 TRP A N 1
ATOM 2461 C CA . TRP A 1 332 ? 13.970 5.070 -36.953 1.00 97.62 332 TRP A CA 1
ATOM 2462 C C . TRP A 1 332 ? 14.472 4.391 -38.228 1.00 97.62 332 TRP A C 1
ATOM 2464 O O . TRP A 1 332 ? 14.583 4.992 -39.293 1.00 97.62 332 TRP A O 1
ATOM 2474 N N . GLU A 1 333 ? 14.794 3.111 -38.134 1.00 96.19 333 GLU A N 1
ATOM 2475 C CA . GLU A 1 333 ? 15.031 2.223 -39.267 1.00 96.19 333 GLU A CA 1
ATOM 2476 C C . GLU A 1 333 ? 14.387 0.862 -39.003 1.00 96.19 333 GLU A C 1
ATOM 2478 O O . GLU A 1 333 ? 14.171 0.490 -37.850 1.00 96.19 333 GLU A O 1
ATOM 2483 N N . LEU A 1 334 ? 14.103 0.095 -40.057 1.00 94.81 334 LEU A N 1
ATOM 2484 C CA . LEU A 1 334 ? 13.816 -1.326 -39.890 1.00 94.81 334 LEU A CA 1
ATOM 2485 C C . LEU A 1 334 ? 15.122 -2.119 -39.832 1.00 94.81 334 LEU A C 1
ATOM 2487 O O . LEU A 1 334 ? 15.899 -2.131 -40.790 1.00 94.81 334 LEU A O 1
ATOM 2491 N N . GLN A 1 335 ? 15.330 -2.825 -38.724 1.00 94.50 335 GLN A N 1
ATOM 2492 C CA . GLN A 1 335 ? 16.306 -3.907 -38.640 1.00 94.50 335 GLN A CA 1
ATOM 2493 C C . GLN A 1 335 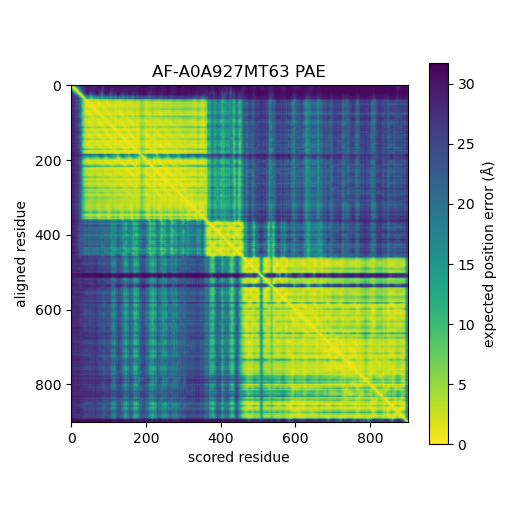? 15.618 -5.250 -38.899 1.00 94.50 335 GLN A C 1
ATOM 2495 O O . GLN A 1 335 ? 14.391 -5.347 -38.924 1.00 94.50 335 GLN A O 1
ATOM 2500 N N . SER A 1 336 ? 16.411 -6.286 -39.168 1.00 91.31 336 SER A N 1
ATOM 2501 C CA . SER A 1 336 ? 15.916 -7.646 -39.392 1.00 91.31 336 SER A CA 1
ATOM 2502 C C . SER A 1 336 ? 16.572 -8.616 -38.423 1.00 91.31 336 SER A C 1
ATOM 2504 O O . SER A 1 336 ? 17.751 -8.471 -38.092 1.00 91.31 336 SER A O 1
ATOM 2506 N N . ALA A 1 337 ? 15.797 -9.591 -37.964 1.00 86.81 337 ALA A N 1
ATOM 2507 C CA . ALA A 1 337 ? 16.247 -10.680 -37.114 1.00 86.81 337 ALA A CA 1
ATOM 2508 C C . ALA A 1 337 ? 15.698 -12.004 -37.648 1.00 86.81 337 ALA A C 1
ATOM 2510 O O . ALA A 1 337 ? 14.643 -12.044 -38.280 1.00 86.81 337 ALA A O 1
ATOM 2511 N N . THR A 1 338 ? 16.403 -13.097 -37.362 1.00 84.75 338 THR A N 1
ATOM 2512 C CA . THR A 1 338 ? 15.883 -14.442 -37.606 1.00 84.75 338 THR A CA 1
ATOM 2513 C C . THR A 1 338 ? 15.236 -14.962 -36.323 1.00 84.75 338 THR A C 1
ATOM 2515 O O . THR A 1 338 ? 15.942 -15.225 -35.351 1.00 84.75 338 THR A O 1
ATOM 2518 N N . VAL A 1 339 ? 13.917 -15.153 -36.330 1.00 76.69 339 VAL A N 1
ATOM 2519 C CA . VAL A 1 339 ? 13.138 -15.717 -35.214 1.00 76.69 339 VAL A CA 1
ATOM 2520 C C . VAL A 1 339 ? 12.468 -16.992 -35.710 1.00 76.69 339 VAL A C 1
ATOM 2522 O O . VAL A 1 339 ? 11.837 -16.991 -36.764 1.00 76.69 339 VAL A O 1
ATOM 2525 N N . ASP A 1 340 ? 12.708 -18.114 -35.029 1.00 72.75 340 ASP A N 1
ATOM 2526 C CA . ASP A 1 340 ? 12.221 -19.449 -35.420 1.00 72.75 340 ASP A CA 1
ATOM 2527 C C . ASP A 1 340 ? 12.480 -19.835 -36.890 1.00 72.75 340 ASP A C 1
ATOM 2529 O O . ASP A 1 340 ? 11.728 -20.569 -37.534 1.00 72.75 340 ASP A O 1
ATOM 2533 N N . GLY A 1 341 ? 13.595 -19.350 -37.445 1.00 76.19 341 GLY A N 1
ATOM 2534 C CA . GLY A 1 341 ? 13.991 -19.609 -38.831 1.00 76.19 341 GLY A CA 1
ATOM 2535 C C . GLY A 1 341 ? 13.263 -18.761 -39.881 1.00 76.19 341 GLY A C 1
ATOM 2536 O O . GLY A 1 341 ? 13.503 -18.963 -41.074 1.00 76.19 341 GLY A O 1
ATOM 2537 N N . ALA A 1 342 ? 12.419 -17.813 -39.466 1.00 81.31 342 ALA A N 1
ATOM 2538 C CA . ALA A 1 342 ? 11.827 -16.788 -40.314 1.00 81.31 342 ALA A CA 1
ATOM 2539 C C . ALA A 1 342 ? 12.558 -15.448 -40.138 1.00 81.31 342 ALA A C 1
ATOM 2541 O O . ALA A 1 342 ? 12.953 -15.080 -39.036 1.00 81.31 342 ALA A O 1
ATOM 2542 N N . GLU A 1 343 ? 12.739 -14.715 -41.236 1.00 88.81 343 GLU A N 1
ATOM 2543 C CA . GLU A 1 343 ? 13.204 -13.327 -41.180 1.00 88.81 343 GLU A CA 1
ATOM 2544 C C . GLU A 1 343 ? 12.029 -12.423 -40.810 1.00 88.81 343 GLU A C 1
ATOM 2546 O O . GLU A 1 343 ? 11.012 -12.411 -41.508 1.00 88.81 343 GLU A O 1
ATOM 2551 N N . VAL A 1 344 ? 12.195 -11.660 -39.737 1.00 89.00 344 VAL A N 1
ATOM 2552 C CA . VAL A 1 344 ? 11.233 -10.674 -39.242 1.00 89.00 344 VAL A CA 1
ATOM 2553 C C . VAL A 1 344 ? 11.888 -9.300 -39.210 1.00 89.00 344 VAL A C 1
ATOM 2555 O O . VAL A 1 344 ? 13.102 -9.185 -39.034 1.00 89.00 344 VAL A O 1
ATOM 2558 N N . SER A 1 345 ? 11.099 -8.247 -39.409 1.00 93.25 345 SER A N 1
ATOM 2559 C CA . SER A 1 345 ? 11.564 -6.858 -39.330 1.00 93.25 345 SER A CA 1
ATOM 2560 C C . SER A 1 345 ? 10.998 -6.161 -38.101 1.00 93.25 345 SER A C 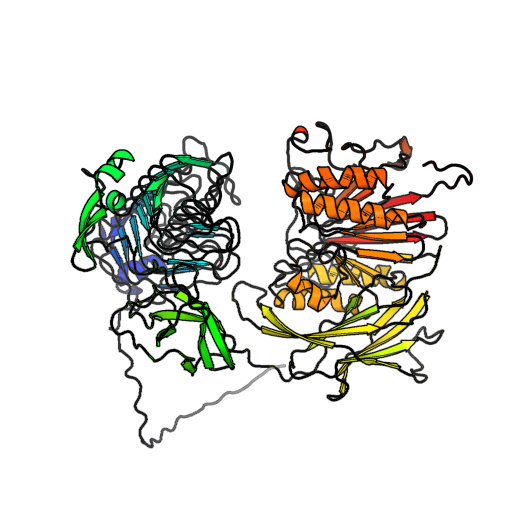1
ATOM 2562 O O . SER A 1 345 ? 9.941 -6.540 -37.610 1.00 93.25 345 SER A O 1
ATOM 2564 N N . TYR A 1 346 ? 11.708 -5.164 -37.583 1.00 94.88 346 TYR A N 1
ATOM 2565 C CA . TYR A 1 346 ? 11.307 -4.434 -36.380 1.00 94.88 346 TYR A CA 1
ATOM 2566 C C . TYR A 1 346 ? 11.879 -3.014 -36.377 1.00 94.88 346 TYR A C 1
ATOM 2568 O O . TYR A 1 346 ? 12.956 -2.798 -36.949 1.00 94.88 346 TYR A O 1
ATOM 2576 N N . PRO A 1 347 ? 11.192 -2.044 -35.744 1.00 96.31 347 PRO A N 1
ATOM 2577 C CA . PRO A 1 347 ? 11.710 -0.692 -35.606 1.00 96.31 347 PRO A CA 1
ATOM 2578 C C . PRO A 1 347 ? 12.914 -0.672 -34.660 1.00 96.31 347 PRO A C 1
ATOM 2580 O O . PRO A 1 347 ? 12.896 -1.251 -33.574 1.00 96.31 347 PRO A O 1
ATOM 2583 N N . ALA A 1 348 ? 13.958 0.033 -35.069 1.00 96.62 348 ALA A N 1
ATOM 2584 C CA . ALA A 1 348 ? 15.176 0.242 -34.307 1.00 96.62 348 ALA A CA 1
ATOM 2585 C C . ALA A 1 348 ? 15.617 1.702 -34.445 1.00 96.62 348 ALA A C 1
ATOM 2587 O O . ALA A 1 348 ? 15.397 2.331 -35.480 1.00 96.62 348 ALA A O 1
ATOM 2588 N N . LEU A 1 349 ? 16.247 2.254 -33.411 1.00 97.19 349 LEU A N 1
ATOM 2589 C CA . LEU A 1 349 ? 16.735 3.634 -33.447 1.00 97.19 349 LEU A CA 1
ATOM 2590 C C . LEU A 1 349 ? 17.950 3.757 -34.368 1.00 97.19 349 LEU A C 1
ATOM 2592 O O . LEU A 1 349 ? 18.911 2.997 -34.234 1.00 97.19 349 LEU A O 1
ATOM 2596 N N . ARG A 1 350 ? 17.954 4.736 -35.274 1.00 94.81 350 ARG A N 1
ATOM 2597 C CA . ARG A 1 350 ? 19.110 5.003 -36.140 1.00 94.81 350 ARG A CA 1
ATOM 2598 C C . ARG A 1 350 ? 20.328 5.430 -35.321 1.00 94.81 350 ARG A C 1
ATOM 2600 O O . ARG A 1 350 ? 20.228 6.002 -34.241 1.00 94.81 350 ARG A O 1
ATOM 2607 N N . GLY A 1 351 ? 21.512 5.164 -35.866 1.00 91.94 351 GLY A N 1
ATOM 2608 C CA . GLY A 1 351 ? 22.794 5.586 -35.292 1.00 91.94 351 GLY A CA 1
ATOM 2609 C C . GLY A 1 351 ? 23.337 4.649 -34.214 1.00 91.94 351 GLY A C 1
ATOM 2610 O O . GLY A 1 351 ? 24.553 4.482 -34.137 1.00 91.94 351 GLY A O 1
ATOM 2611 N N . LEU A 1 352 ? 22.472 3.986 -33.443 1.00 88.44 352 LEU A N 1
ATOM 2612 C CA . LEU A 1 352 ? 22.870 2.896 -32.551 1.00 88.44 352 LEU A CA 1
ATOM 2613 C C . LEU A 1 352 ? 23.168 1.642 -33.390 1.00 88.44 352 LEU A C 1
ATOM 2615 O O . LEU A 1 352 ? 22.553 1.420 -34.431 1.00 88.44 352 LEU A O 1
ATOM 2619 N N . GLY A 1 353 ? 24.136 0.824 -32.958 1.00 82.25 353 GLY A N 1
ATOM 2620 C CA . GLY A 1 353 ? 24.467 -0.443 -33.628 1.00 82.25 353 GLY A CA 1
ATOM 2621 C C . GLY A 1 353 ? 23.298 -1.444 -33.652 1.00 82.25 353 GLY A C 1
ATOM 2622 O O . GLY A 1 353 ? 22.152 -1.101 -33.367 1.00 82.25 353 GLY A O 1
ATOM 2623 N N . HIS A 1 354 ? 23.583 -2.717 -33.946 1.00 85.62 354 HIS A N 1
ATOM 2624 C CA . HIS A 1 354 ? 22.545 -3.754 -33.926 1.00 85.62 354 HIS A CA 1
ATOM 2625 C C . HIS A 1 354 ? 21.796 -3.762 -32.580 1.00 85.62 354 HIS A C 1
ATOM 2627 O O . HIS A 1 354 ? 22.417 -3.746 -31.509 1.00 85.62 354 HIS A O 1
ATOM 2633 N N . GLN A 1 355 ? 20.468 -3.722 -32.657 1.00 90.50 355 GLN A N 1
ATOM 2634 C CA . GLN A 1 355 ? 19.555 -3.678 -31.519 1.00 90.50 355 GLN A CA 1
ATOM 2635 C C . GLN A 1 355 ? 18.882 -5.037 -31.341 1.00 90.50 355 GLN A C 1
ATOM 2637 O O . GLN A 1 355 ? 18.620 -5.703 -32.343 1.00 90.50 355 GLN A O 1
ATOM 2642 N N . PRO A 1 356 ? 18.616 -5.468 -30.098 1.00 84.81 356 PRO A N 1
ATOM 2643 C CA . PRO A 1 356 ? 17.909 -6.720 -29.860 1.00 84.81 356 PRO A CA 1
ATOM 2644 C C . PRO A 1 356 ? 16.528 -6.686 -30.520 1.00 84.81 356 PRO A C 1
ATOM 2646 O O . PRO A 1 356 ? 15.890 -5.634 -30.576 1.00 84.81 356 PRO A O 1
ATOM 2649 N N . TYR A 1 357 ? 16.076 -7.839 -31.016 1.00 88.06 357 TYR A N 1
ATOM 2650 C CA . TYR A 1 357 ? 14.705 -7.983 -31.495 1.00 88.06 357 TYR A CA 1
ATOM 2651 C C . TYR A 1 357 ? 13.746 -7.690 -30.328 1.00 88.06 357 TYR A C 1
ATOM 2653 O O . TYR A 1 357 ? 13.856 -8.352 -29.295 1.00 88.06 357 TYR A O 1
ATOM 2661 N N . PRO A 1 358 ? 12.858 -6.688 -30.447 1.00 84.06 358 PRO A N 1
ATOM 2662 C CA . PRO A 1 358 ? 12.095 -6.186 -29.312 1.00 84.06 358 PRO A CA 1
ATOM 2663 C C . PRO A 1 358 ? 10.895 -7.057 -28.963 1.00 84.06 358 PRO A C 1
ATOM 2665 O O . PRO A 1 358 ? 10.385 -6.966 -27.853 1.00 84.06 358 PRO A O 1
ATOM 2668 N N . PHE A 1 359 ? 10.409 -7.857 -29.910 1.00 83.69 359 PHE A N 1
ATOM 2669 C CA . PHE A 1 359 ? 9.135 -8.532 -29.755 1.00 83.69 359 PHE A CA 1
ATOM 2670 C C . PHE A 1 359 ? 9.317 -9.967 -29.300 1.00 83.69 359 PHE A C 1
ATOM 2672 O O . PHE A 1 359 ? 9.446 -10.889 -30.100 1.00 83.69 359 PHE A O 1
ATOM 2679 N N . ASP A 1 360 ? 9.290 -10.169 -27.995 1.00 68.56 360 ASP A N 1
ATOM 2680 C CA . ASP A 1 360 ? 9.286 -11.511 -27.442 1.00 68.56 360 ASP A CA 1
ATOM 2681 C C . ASP A 1 360 ? 7.865 -12.083 -27.389 1.00 68.56 360 ASP A C 1
ATOM 2683 O O . ASP A 1 360 ? 7.270 -12.229 -26.325 1.00 68.56 360 ASP A O 1
ATOM 2687 N N . PHE A 1 361 ? 7.286 -12.369 -28.556 1.00 66.31 361 PHE A N 1
ATOM 2688 C CA . PHE A 1 361 ? 5.926 -12.895 -28.614 1.00 66.31 361 PHE A CA 1
ATOM 2689 C C . PHE A 1 361 ? 5.853 -14.274 -27.951 1.00 66.31 361 PHE A C 1
ATOM 2691 O O . PHE A 1 361 ? 4.989 -14.514 -27.121 1.00 66.31 361 PHE A O 1
ATOM 2698 N N . THR A 1 362 ? 6.806 -15.158 -28.235 1.00 59.31 362 THR A N 1
ATOM 2699 C CA . THR A 1 362 ? 6.712 -16.588 -27.923 1.00 59.31 362 THR A CA 1
ATOM 2700 C C . THR A 1 362 ? 7.193 -16.980 -26.531 1.00 59.31 362 THR A C 1
ATOM 2702 O O . THR A 1 362 ? 6.745 -18.009 -26.025 1.00 59.31 362 THR A O 1
ATOM 2705 N N . SER A 1 363 ? 8.092 -16.220 -25.888 1.00 64.62 363 SER A N 1
ATOM 2706 C CA . SER A 1 363 ? 8.637 -16.668 -24.595 1.00 64.62 363 SER A CA 1
ATOM 2707 C C . SER A 1 363 ? 7.614 -16.611 -23.479 1.00 64.62 363 SER A C 1
ATOM 2709 O O . SER A 1 363 ? 7.806 -17.298 -22.488 1.00 64.62 363 SER A O 1
ATOM 2711 N N . PHE A 1 364 ? 6.514 -15.875 -23.640 1.00 59.84 364 PHE A N 1
ATOM 2712 C CA . PHE A 1 364 ? 5.388 -15.901 -22.706 1.00 59.84 364 PHE A CA 1
ATOM 2713 C C . PHE A 1 364 ? 4.069 -16.305 -23.369 1.00 59.84 364 PHE A C 1
ATOM 2715 O O . PHE A 1 364 ? 3.209 -16.835 -22.656 1.00 59.84 364 PHE A O 1
ATOM 2722 N N . SER A 1 365 ? 3.909 -16.124 -24.693 1.00 56.44 365 SER A N 1
ATOM 2723 C CA . SER A 1 365 ? 2.716 -16.588 -25.406 1.00 56.44 365 SER A CA 1
ATOM 2724 C C . SER A 1 365 ? 2.773 -18.099 -25.601 1.00 56.44 365 SER A C 1
ATOM 2726 O O . SER A 1 365 ? 3.361 -18.626 -26.546 1.00 56.44 365 SER A O 1
ATOM 2728 N N . SER A 1 366 ? 2.123 -18.812 -24.701 1.00 66.19 366 SER A N 1
ATOM 2729 C CA . SER A 1 366 ? 1.766 -20.202 -24.905 1.00 66.19 366 SER A CA 1
ATOM 2730 C C . SER A 1 366 ? 0.332 -20.377 -24.434 1.00 66.19 366 SER A C 1
ATOM 2732 O O . SER A 1 366 ? -0.034 -19.781 -23.422 1.00 66.19 366 SER A O 1
ATOM 2734 N N . PRO A 1 367 ? -0.490 -21.182 -25.125 1.00 66.75 367 PRO A N 1
ATOM 2735 C CA . PRO A 1 367 ? -1.785 -21.571 -24.583 1.00 66.75 367 PRO A CA 1
ATOM 2736 C C . PRO A 1 367 ? -1.628 -22.472 -23.346 1.00 66.75 367 PRO A C 1
ATOM 2738 O O . PRO A 1 367 ? -2.620 -22.731 -22.662 1.00 66.75 367 PRO A O 1
ATOM 2741 N N . VAL A 1 368 ? -0.400 -22.944 -23.075 1.00 78.88 368 VAL A N 1
ATOM 2742 C CA . VAL A 1 368 ? -0.032 -23.746 -21.915 1.00 78.88 368 VAL A CA 1
ATOM 2743 C C . VAL A 1 368 ? 0.256 -22.856 -20.705 1.00 78.88 368 VAL A C 1
ATOM 2745 O O . VAL A 1 368 ? 1.311 -22.226 -20.628 1.00 78.88 368 VAL A O 1
ATOM 2748 N N . GLU A 1 369 ? -0.654 -22.866 -19.736 1.00 79.06 369 GLU A N 1
ATOM 2749 C CA . GLU A 1 369 ? -0.536 -22.155 -18.456 1.00 79.06 369 GLU A CA 1
ATOM 2750 C C . GLU A 1 369 ? -0.260 -23.132 -17.313 1.00 79.06 369 GLU A C 1
ATOM 2752 O O . GLU A 1 369 ? -0.644 -24.300 -17.391 1.00 79.06 369 GLU A O 1
ATOM 2757 N N . PHE A 1 370 ? 0.394 -22.667 -16.249 1.00 86.50 370 PHE A N 1
ATOM 2758 C CA . PHE A 1 370 ? 0.665 -23.440 -15.035 1.00 86.50 370 PHE A CA 1
ATOM 2759 C C . PHE A 1 370 ? 1.048 -22.509 -13.877 1.00 86.50 370 PHE A C 1
ATOM 2761 O O . PHE A 1 370 ? 1.472 -21.373 -14.086 1.00 86.50 370 PHE A O 1
ATOM 2768 N N . THR A 1 371 ? 0.950 -23.017 -12.653 1.00 77.56 371 THR A N 1
ATOM 2769 C CA . THR A 1 371 ? 1.358 -22.318 -11.429 1.00 77.56 371 THR A CA 1
ATOM 2770 C C . THR A 1 371 ? 2.711 -22.838 -10.958 1.00 77.56 371 THR A C 1
ATOM 2772 O O . THR A 1 371 ? 2.995 -24.023 -11.109 1.00 77.56 371 THR A O 1
ATOM 2775 N N . ILE A 1 372 ? 3.543 -21.974 -10.376 1.00 83.25 372 ILE A N 1
ATOM 2776 C CA . ILE A 1 372 ? 4.788 -22.349 -9.691 1.00 83.25 372 ILE A CA 1
ATOM 2777 C C . ILE A 1 372 ? 4.560 -22.142 -8.196 1.00 83.25 372 ILE A C 1
ATOM 2779 O O . ILE A 1 372 ? 4.139 -21.064 -7.787 1.00 83.25 372 ILE A O 1
ATOM 2783 N N . ALA A 1 373 ? 4.836 -23.154 -7.377 1.00 75.94 373 ALA A N 1
ATOM 2784 C CA . ALA A 1 373 ? 4.601 -23.079 -5.939 1.00 75.94 373 ALA A CA 1
ATOM 2785 C C . ALA A 1 373 ? 5.697 -23.781 -5.136 1.00 75.94 373 ALA A C 1
ATOM 2787 O O . ALA A 1 373 ? 6.270 -24.790 -5.559 1.00 75.94 373 ALA A O 1
ATOM 2788 N N . ALA A 1 374 ? 5.944 -23.287 -3.923 1.00 77.06 374 ALA A N 1
ATOM 2789 C CA . ALA A 1 374 ? 6.714 -24.021 -2.931 1.00 77.06 374 ALA A CA 1
ATOM 2790 C C . ALA A 1 374 ? 5.822 -25.092 -2.283 1.00 77.06 374 ALA A C 1
ATOM 2792 O O . ALA A 1 374 ? 4.868 -24.795 -1.573 1.00 77.06 374 ALA A O 1
ATOM 2793 N N . THR A 1 375 ? 6.144 -26.363 -2.502 1.00 81.50 375 THR A N 1
ATOM 2794 C CA . THR A 1 375 ? 5.446 -27.509 -1.889 1.00 81.50 375 THR A CA 1
ATOM 2795 C C . THR A 1 375 ? 5.997 -27.862 -0.507 1.00 81.50 375 THR A C 1
ATOM 2797 O O . THR A 1 375 ? 5.351 -28.569 0.268 1.00 81.50 375 THR A O 1
ATOM 2800 N N . LYS A 1 376 ? 7.204 -27.378 -0.188 1.00 79.38 376 LYS A N 1
ATOM 2801 C CA . LYS A 1 376 ? 7.810 -27.455 1.142 1.00 79.38 376 LYS A CA 1
ATOM 2802 C C . LYS A 1 376 ? 8.849 -26.352 1.313 1.00 79.38 376 LYS A C 1
ATOM 2804 O O . LYS A 1 376 ? 9.750 -26.225 0.486 1.00 79.38 376 LYS A O 1
ATOM 2809 N N . THR A 1 377 ? 8.773 -25.635 2.425 1.00 69.50 377 THR A N 1
ATOM 2810 C CA . THR A 1 377 ? 9.704 -24.565 2.791 1.00 69.50 377 THR A CA 1
ATOM 2811 C C . THR A 1 377 ? 10.480 -24.951 4.057 1.00 69.50 377 THR A C 1
ATOM 2813 O O . THR A 1 377 ? 9.944 -25.574 4.980 1.00 69.50 377 THR A O 1
ATOM 2816 N N . THR A 1 378 ? 11.774 -24.638 4.096 1.00 77.12 378 THR A N 1
ATOM 2817 C CA . THR A 1 378 ? 12.615 -24.663 5.305 1.00 77.12 378 THR A CA 1
ATOM 2818 C C . THR A 1 378 ? 13.491 -23.416 5.327 1.00 77.12 378 THR A C 1
ATOM 2820 O O . THR A 1 378 ? 13.582 -22.708 4.327 1.00 77.12 378 THR A O 1
ATOM 2823 N N . ASP A 1 379 ? 14.177 -23.176 6.440 1.00 70.12 379 ASP A N 1
ATOM 2824 C CA . ASP A 1 379 ? 15.039 -22.005 6.629 1.00 70.12 379 ASP A CA 1
ATOM 2825 C C . ASP A 1 379 ? 16.231 -21.961 5.668 1.00 70.12 379 ASP A C 1
ATOM 2827 O O . ASP A 1 379 ? 16.915 -20.955 5.581 1.00 70.12 379 ASP A O 1
ATOM 2831 N N . SER A 1 380 ? 16.527 -23.056 4.965 1.00 83.25 380 SER A N 1
ATOM 2832 C CA . SER A 1 380 ? 17.666 -23.115 4.040 1.00 83.25 380 SER A CA 1
ATOM 2833 C C . SER A 1 380 ? 17.382 -23.845 2.735 1.00 83.25 380 SER A C 1
ATOM 2835 O O . SER A 1 380 ? 18.308 -24.116 1.964 1.00 83.25 380 SER A O 1
ATOM 2837 N N . ALA A 1 381 ? 16.116 -24.185 2.484 1.00 87.00 381 ALA A N 1
ATOM 2838 C CA . ALA A 1 381 ? 15.728 -24.889 1.278 1.00 87.00 381 ALA A CA 1
ATOM 2839 C C . ALA A 1 381 ? 14.280 -24.623 0.856 1.00 87.00 381 ALA A C 1
ATOM 2841 O O . ALA A 1 381 ? 13.376 -24.471 1.681 1.00 87.00 381 ALA A O 1
ATOM 2842 N N . LEU A 1 382 ? 14.061 -24.673 -0.454 1.00 84.94 382 LEU A N 1
ATOM 2843 C CA . LEU A 1 382 ? 12.754 -24.623 -1.093 1.00 84.94 382 LEU A CA 1
ATOM 2844 C C . LEU A 1 382 ? 12.546 -25.863 -1.951 1.00 84.94 382 LEU A C 1
ATOM 2846 O O . LEU A 1 382 ? 13.393 -26.220 -2.763 1.00 84.94 382 LEU A O 1
ATOM 2850 N N . THR A 1 383 ? 11.407 -26.528 -1.783 1.00 92.81 383 THR A N 1
ATOM 2851 C CA . THR A 1 383 ? 10.943 -27.553 -2.720 1.00 92.81 383 THR A CA 1
ATOM 2852 C C . THR A 1 383 ? 9.903 -26.926 -3.634 1.00 92.81 383 THR A C 1
ATOM 2854 O O . THR A 1 383 ? 8.783 -26.677 -3.198 1.00 92.81 383 THR A O 1
ATOM 2857 N N . VAL A 1 384 ? 10.271 -26.660 -4.881 1.00 92.62 384 VAL A N 1
ATOM 2858 C CA . VAL A 1 384 ? 9.457 -25.932 -5.860 1.00 92.62 384 VAL A CA 1
ATOM 2859 C C . VAL A 1 384 ? 8.884 -26.903 -6.880 1.00 92.62 384 VAL A C 1
ATOM 2861 O O . VAL A 1 384 ? 9.602 -27.769 -7.374 1.00 92.62 384 VAL A O 1
ATOM 2864 N N . ASP A 1 385 ? 7.602 -26.775 -7.191 1.00 94.62 385 ASP A N 1
ATOM 2865 C CA . ASP A 1 385 ? 6.919 -27.599 -8.188 1.00 94.62 385 ASP A CA 1
ATOM 2866 C C . ASP A 1 385 ? 6.016 -26.743 -9.080 1.00 94.62 385 ASP A C 1
ATOM 2868 O O . ASP A 1 385 ? 5.744 -25.578 -8.775 1.00 94.62 385 ASP A O 1
ATOM 2872 N N . VAL A 1 386 ? 5.551 -27.343 -10.174 1.00 93.44 386 VAL A N 1
ATOM 2873 C CA . VAL A 1 386 ? 4.549 -26.765 -11.069 1.00 93.44 386 VAL A CA 1
ATOM 2874 C C . VAL A 1 386 ? 3.220 -27.509 -10.953 1.00 93.44 386 VAL A C 1
ATOM 2876 O O . VAL A 1 386 ? 3.184 -28.741 -10.936 1.00 93.44 386 VAL A O 1
ATOM 2879 N N . SER A 1 387 ? 2.112 -26.775 -10.897 1.00 91.06 387 SER A N 1
ATOM 2880 C CA . SER A 1 387 ? 0.755 -27.327 -10.805 1.00 91.06 387 SER A CA 1
ATOM 2881 C C . SER A 1 387 ? -0.196 -26.679 -11.809 1.00 91.06 387 SER A C 1
ATOM 2883 O O . SER A 1 387 ? 0.194 -25.804 -12.578 1.00 91.06 387 SER A O 1
ATOM 2885 N N . ASP A 1 388 ? -1.439 -27.170 -11.836 1.00 89.44 388 ASP A N 1
ATOM 2886 C CA . ASP A 1 388 ? -2.553 -26.566 -12.581 1.00 89.44 388 ASP A CA 1
ATOM 2887 C C . ASP A 1 388 ? -2.261 -26.334 -14.064 1.00 89.44 388 ASP A C 1
ATOM 2889 O O . ASP A 1 388 ? -2.684 -25.354 -14.672 1.00 89.44 388 ASP A O 1
ATOM 2893 N N . VAL A 1 389 ? -1.541 -27.289 -14.656 1.00 92.75 389 VAL A N 1
ATOM 2894 C CA . VAL A 1 389 ? -1.168 -27.229 -16.063 1.00 92.75 389 VAL A CA 1
ATOM 2895 C C . VAL A 1 389 ? -2.430 -27.301 -16.922 1.00 92.75 389 VAL A C 1
ATOM 2897 O O . VAL A 1 389 ? -3.152 -28.304 -16.914 1.00 92.75 389 VAL A O 1
ATOM 2900 N N . THR A 1 390 ? -2.687 -26.254 -17.694 1.00 85.38 390 THR A N 1
ATOM 2901 C CA . THR A 1 390 ? -3.790 -26.187 -18.656 1.00 85.38 390 THR A CA 1
ATOM 2902 C C . THR A 1 390 ? -3.265 -25.884 -20.048 1.00 85.38 390 THR A C 1
ATOM 2904 O O . THR A 1 390 ? -2.138 -25.434 -20.199 1.00 85.38 390 THR A O 1
ATOM 2907 N N . ASN A 1 391 ? -4.060 -26.183 -21.070 1.00 87.19 391 ASN A N 1
ATOM 2908 C CA . ASN A 1 391 ? -3.825 -25.778 -22.447 1.00 87.19 391 ASN A CA 1
ATOM 2909 C C . ASN A 1 391 ? -5.149 -25.275 -23.033 1.00 87.19 391 ASN A C 1
ATOM 2911 O O . ASN A 1 391 ? -6.147 -25.999 -22.981 1.00 87.19 391 ASN A O 1
ATOM 2915 N N . GLU A 1 392 ? -5.183 -24.031 -23.511 1.00 79.00 392 GLU A N 1
ATOM 2916 C CA . GLU A 1 392 ? -6.407 -23.347 -23.969 1.00 79.00 392 GLU A CA 1
ATOM 2917 C C . GLU A 1 392 ? -7.538 -23.383 -22.912 1.00 79.00 392 GLU A C 1
ATOM 2919 O O . GLU A 1 392 ? -8.720 -23.552 -23.221 1.00 79.00 392 GLU A O 1
ATOM 2924 N N . GLY A 1 393 ? -7.171 -23.275 -21.629 1.00 73.12 393 GLY A N 1
ATOM 2925 C CA . GLY A 1 393 ? -8.107 -23.304 -20.498 1.00 73.12 393 GLY A CA 1
ATOM 2926 C C . GLY A 1 393 ? -8.661 -24.691 -20.138 1.00 73.12 393 GLY A C 1
ATOM 2927 O O . GLY A 1 393 ? -9.490 -24.802 -19.233 1.00 73.12 393 GLY A O 1
ATOM 2928 N N . ALA A 1 394 ? -8.220 -25.763 -20.805 1.00 78.44 394 ALA A N 1
ATOM 2929 C CA . ALA A 1 394 ? -8.556 -27.141 -20.448 1.00 78.44 394 ALA A CA 1
ATOM 2930 C C . ALA A 1 394 ? -7.402 -27.816 -19.684 1.00 78.44 394 ALA A C 1
ATOM 2932 O O . ALA A 1 394 ? -6.244 -27.569 -20.011 1.00 78.44 394 ALA A O 1
ATOM 2933 N N . PRO A 1 395 ? -7.665 -28.713 -18.713 1.00 91.00 395 PRO A N 1
ATOM 2934 C CA . PRO A 1 395 ? -6.606 -29.451 -18.027 1.00 91.00 395 PRO A CA 1
ATOM 2935 C C . PRO A 1 395 ? -5.696 -30.202 -19.005 1.00 91.00 395 PRO A C 1
ATOM 2937 O O . PRO A 1 395 ? -6.175 -30.967 -19.847 1.00 91.00 395 PRO A O 1
ATOM 2940 N N . ALA A 1 396 ? -4.389 -30.018 -18.858 1.00 92.88 396 ALA A N 1
ATOM 2941 C CA . ALA A 1 396 ? -3.358 -30.640 -19.673 1.00 92.88 396 ALA A CA 1
ATOM 2942 C C . ALA A 1 396 ? -2.357 -31.393 -18.789 1.00 92.88 396 ALA A C 1
ATOM 2944 O O . ALA A 1 396 ? -2.370 -31.300 -17.562 1.00 92.88 396 ALA A O 1
ATOM 2945 N N . ARG A 1 397 ? -1.497 -32.203 -19.411 1.00 94.12 397 ARG A N 1
ATOM 2946 C CA . ARG A 1 397 ? -0.517 -33.013 -18.687 1.00 94.12 397 ARG A CA 1
ATOM 2947 C C . ARG A 1 397 ? 0.899 -32.645 -19.100 1.00 94.12 397 ARG A C 1
ATOM 2949 O O . ARG A 1 397 ? 1.320 -32.994 -20.197 1.00 94.12 397 ARG A O 1
ATOM 2956 N N . ALA A 1 398 ? 1.651 -32.040 -18.185 1.00 95.19 398 ALA A N 1
ATOM 2957 C CA . ALA A 1 398 ? 3.097 -31.897 -18.322 1.00 95.19 398 ALA A CA 1
ATOM 2958 C C . ALA A 1 398 ? 3.815 -33.246 -18.129 1.00 95.19 398 ALA A C 1
ATOM 2960 O O . ALA A 1 398 ? 3.448 -34.055 -17.271 1.00 95.19 398 ALA A O 1
ATOM 2961 N N . THR A 1 399 ? 4.849 -33.494 -18.931 1.00 96.19 399 THR A N 1
ATOM 2962 C CA . THR A 1 399 ? 5.793 -34.610 -18.772 1.00 96.19 399 THR A CA 1
ATOM 2963 C C . THR A 1 399 ? 7.150 -34.156 -18.268 1.00 96.19 399 THR A C 1
ATOM 2965 O O . THR A 1 399 ? 7.803 -34.920 -17.556 1.00 96.19 399 THR A O 1
ATOM 2968 N N . GLU A 1 400 ? 7.567 -32.938 -18.609 1.00 96.56 400 GLU A N 1
ATOM 2969 C CA . GLU A 1 400 ? 8.848 -32.366 -18.196 1.00 96.56 400 GLU A CA 1
ATOM 2970 C C . GLU A 1 400 ? 8.669 -30.923 -17.715 1.00 96.56 400 GLU A C 1
ATOM 2972 O O . GLU A 1 400 ? 7.754 -30.225 -18.151 1.00 96.56 400 GLU A O 1
ATOM 2977 N N . VAL A 1 401 ? 9.551 -30.487 -16.821 1.00 96.25 401 VAL A N 1
ATOM 2978 C CA . VAL A 1 401 ? 9.624 -29.129 -16.286 1.00 96.25 401 VAL A CA 1
ATOM 2979 C C . VAL A 1 401 ? 11.088 -28.702 -16.173 1.00 96.25 401 VAL A C 1
ATOM 2981 O O . VAL A 1 401 ? 11.956 -29.502 -15.813 1.00 96.25 401 VAL A O 1
ATOM 2984 N N . ALA A 1 402 ? 11.375 -27.443 -16.471 1.00 94.25 402 ALA A N 1
ATOM 2985 C CA . ALA A 1 402 ? 12.624 -26.785 -16.108 1.00 94.25 402 ALA A CA 1
ATOM 2986 C C . ALA A 1 402 ? 12.286 -25.711 -15.073 1.00 94.25 402 ALA A C 1
ATOM 2988 O O . ALA A 1 402 ? 11.431 -24.884 -15.361 1.00 94.25 402 ALA A O 1
ATOM 2989 N N . ILE A 1 403 ? 12.913 -25.737 -13.891 1.00 94.62 403 ILE A N 1
ATOM 2990 C CA . ILE A 1 403 ? 12.742 -24.724 -12.837 1.00 94.62 403 ILE A CA 1
ATOM 2991 C C . ILE A 1 403 ? 14.121 -24.135 -12.536 1.00 94.62 403 ILE A C 1
ATOM 2993 O O . ILE A 1 403 ? 15.086 -24.877 -12.345 1.00 94.62 403 ILE A O 1
ATOM 2997 N N . VAL A 1 404 ? 14.232 -22.811 -12.515 1.00 90.88 404 VAL A N 1
ATOM 2998 C CA . VAL A 1 404 ? 15.491 -22.082 -12.347 1.00 90.88 404 VAL A CA 1
ATOM 2999 C C . VAL A 1 404 ? 15.300 -20.992 -11.304 1.00 90.88 404 VAL A C 1
ATOM 3001 O O . VAL A 1 404 ? 14.466 -20.110 -11.4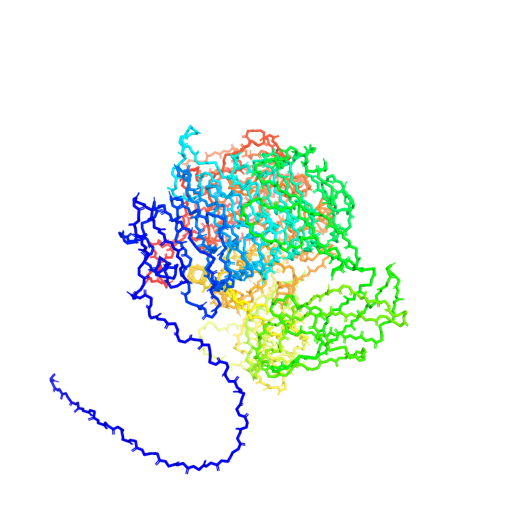76 1.00 90.88 404 VAL A O 1
ATOM 3004 N N . GLN A 1 405 ? 16.101 -21.022 -10.241 1.00 89.50 405 GLN A N 1
ATOM 3005 C CA . GLN A 1 405 ? 16.204 -19.900 -9.313 1.00 89.50 405 GLN A CA 1
ATOM 3006 C C . GLN A 1 405 ? 17.091 -18.821 -9.947 1.00 89.50 405 GLN A C 1
ATOM 3008 O O . GLN A 1 405 ? 18.265 -19.075 -10.219 1.00 89.50 405 GLN A O 1
ATOM 3013 N N . SER A 1 406 ? 16.535 -17.646 -10.232 1.00 73.44 406 SER A N 1
ATOM 3014 C CA . SER A 1 406 ? 17.280 -16.519 -10.799 1.00 73.44 406 SER A CA 1
ATOM 3015 C C . SER A 1 406 ? 16.533 -15.207 -10.592 1.00 73.44 406 SER A C 1
ATOM 3017 O O . SER A 1 406 ? 15.314 -15.167 -10.725 1.00 73.44 406 SER A O 1
ATOM 3019 N N . GLU A 1 407 ? 17.262 -14.132 -10.297 1.00 53.78 407 GLU A N 1
ATOM 3020 C CA . GLU A 1 407 ? 16.697 -12.785 -10.124 1.00 53.78 407 GLU A CA 1
ATOM 3021 C C . GLU A 1 407 ? 16.180 -12.181 -11.441 1.00 53.78 407 GLU A C 1
ATOM 3023 O O . GLU A 1 407 ? 15.292 -11.334 -11.420 1.00 53.78 407 GLU A O 1
ATOM 3028 N N . ALA A 1 408 ? 16.669 -12.665 -12.586 1.00 58.91 408 ALA A N 1
ATOM 3029 C CA . ALA A 1 408 ? 16.239 -12.252 -13.919 1.00 58.91 408 ALA A CA 1
ATOM 3030 C C . ALA A 1 408 ? 15.765 -13.456 -14.744 1.00 58.91 408 ALA A C 1
ATOM 3032 O O . ALA A 1 408 ? 16.134 -14.597 -14.458 1.00 58.91 408 ALA A O 1
ATOM 3033 N N . MET A 1 409 ? 14.979 -13.201 -15.794 1.00 62.97 409 MET A N 1
ATOM 3034 C CA . MET A 1 409 ? 14.503 -14.257 -16.690 1.00 62.97 409 MET A CA 1
ATOM 3035 C C . MET A 1 409 ? 15.681 -15.020 -17.328 1.00 62.97 409 MET A C 1
ATOM 3037 O O . MET A 1 409 ? 16.504 -14.409 -18.018 1.00 62.97 409 MET A O 1
ATOM 3041 N N . PRO A 1 410 ? 15.777 -16.351 -17.150 1.00 68.12 410 PRO A N 1
ATOM 3042 C CA . PRO A 1 410 ? 16.807 -17.155 -17.791 1.00 68.12 410 PRO A CA 1
ATOM 3043 C C . PRO A 1 410 ? 16.580 -17.254 -19.303 1.00 68.12 410 PRO A C 1
ATOM 3045 O O . PRO A 1 410 ? 15.451 -17.341 -19.774 1.00 68.12 410 PRO A O 1
ATOM 3048 N N . GLY A 1 411 ? 17.663 -17.328 -20.077 1.00 66.75 411 GLY A N 1
ATOM 3049 C CA . GLY A 1 411 ? 17.570 -17.710 -21.487 1.00 66.75 411 GLY A CA 1
ATOM 3050 C C . GLY A 1 411 ? 17.280 -19.207 -21.670 1.00 66.75 411 GLY A C 1
ATOM 3051 O O . GLY A 1 411 ? 17.602 -20.029 -20.813 1.00 66.75 411 GLY A O 1
ATOM 3052 N N . ASP A 1 412 ? 16.755 -19.583 -22.838 1.00 66.69 412 ASP A N 1
ATOM 3053 C CA . ASP A 1 412 ? 16.428 -20.983 -23.169 1.00 66.69 412 ASP A CA 1
ATOM 3054 C C . ASP A 1 412 ? 17.662 -21.885 -23.384 1.00 66.69 412 ASP A C 1
ATOM 3056 O O . ASP A 1 412 ? 17.588 -23.120 -23.347 1.00 66.69 412 ASP A O 1
ATOM 3060 N N . ALA A 1 413 ? 18.832 -21.288 -23.621 1.00 67.69 413 ALA A N 1
ATOM 3061 C CA . ALA A 1 413 ? 20.059 -22.023 -23.896 1.00 67.69 413 ALA A CA 1
ATOM 3062 C C . ALA A 1 413 ? 20.577 -22.749 -22.641 1.00 67.69 413 ALA A C 1
ATOM 3064 O O . ALA A 1 413 ? 21.064 -22.130 -21.700 1.00 67.69 413 ALA A O 1
ATOM 3065 N N . GLY A 1 414 ? 20.554 -24.084 -22.670 1.00 63.47 414 GLY A N 1
ATOM 3066 C CA . GLY A 1 414 ? 21.089 -24.913 -21.585 1.00 63.47 414 GLY A CA 1
ATOM 3067 C C . GLY A 1 414 ? 20.081 -25.264 -20.490 1.00 63.47 414 GLY A C 1
ATOM 3068 O O . GLY A 1 414 ? 20.503 -25.722 -19.427 1.00 63.47 414 GLY A O 1
ATOM 3069 N N . LEU A 1 415 ? 18.775 -25.103 -20.747 1.00 81.25 415 LEU A N 1
ATOM 3070 C CA . LEU A 1 415 ? 17.730 -25.529 -19.817 1.00 81.25 415 LEU A CA 1
ATOM 3071 C C . LEU A 1 415 ? 17.825 -27.015 -19.474 1.00 81.25 415 LEU A C 1
ATOM 3073 O O . LEU A 1 415 ? 17.865 -27.891 -20.343 1.00 81.25 415 LEU A O 1
ATOM 3077 N N . ASN A 1 416 ? 17.828 -27.292 -18.173 1.00 87.62 416 ASN A N 1
ATOM 3078 C CA . ASN A 1 416 ? 17.834 -28.641 -17.636 1.00 87.62 416 ASN A CA 1
ATOM 3079 C C . ASN A 1 416 ? 16.394 -29.131 -17.441 1.00 87.62 416 ASN A C 1
ATOM 3081 O O . ASN A 1 416 ? 15.825 -28.991 -16.360 1.00 87.62 416 ASN A O 1
ATOM 3085 N N . TRP A 1 417 ? 15.815 -29.707 -18.494 1.00 93.00 417 TRP A N 1
ATOM 3086 C CA . TRP A 1 417 ? 14.514 -30.369 -18.422 1.00 93.00 417 TRP A CA 1
ATOM 3087 C C . TRP A 1 417 ? 14.583 -31.610 -17.524 1.00 93.00 417 TRP A C 1
ATOM 3089 O O . TRP A 1 417 ? 15.414 -32.500 -17.718 1.00 93.00 417 TRP A O 1
ATOM 3099 N N . GLN A 1 418 ? 13.695 -31.668 -16.539 1.00 94.25 418 GLN A N 1
ATOM 3100 C CA . GLN A 1 418 ? 13.520 -32.787 -15.619 1.00 94.25 418 GLN A CA 1
ATOM 3101 C C . GLN A 1 418 ? 12.112 -33.366 -15.797 1.00 94.25 418 GLN A C 1
ATOM 3103 O O . GLN A 1 418 ? 11.213 -32.637 -16.208 1.00 94.25 418 GLN A O 1
ATOM 3108 N N . PRO A 1 419 ? 11.866 -34.649 -15.480 1.00 95.44 419 PRO A N 1
ATOM 3109 C CA . PRO A 1 419 ? 10.502 -35.159 -15.367 1.00 95.44 419 PRO A CA 1
ATOM 3110 C C . PRO A 1 419 ? 9.670 -34.289 -14.418 1.00 95.44 419 PRO A C 1
ATOM 3112 O O . PRO A 1 419 ? 10.197 -33.834 -13.404 1.00 95.44 419 PRO A O 1
ATOM 3115 N N . VAL A 1 420 ? 8.388 -34.079 -14.733 1.00 93.50 420 VAL A N 1
ATOM 3116 C CA . VAL A 1 420 ? 7.505 -33.244 -13.902 1.00 93.50 420 VAL A CA 1
ATOM 3117 C C . VAL A 1 420 ? 7.486 -33.726 -12.446 1.00 93.50 420 VAL A C 1
ATOM 3119 O O . VAL A 1 420 ? 7.393 -34.932 -12.179 1.00 93.50 420 VAL A O 1
ATOM 3122 N N . GLY A 1 421 ? 7.578 -32.778 -11.518 1.00 90.25 421 GLY A N 1
ATOM 3123 C CA . GLY A 1 421 ? 7.582 -33.015 -10.085 1.00 90.25 421 GLY A CA 1
ATOM 3124 C C . GLY A 1 421 ? 8.496 -32.048 -9.326 1.00 90.25 421 GLY A C 1
ATOM 3125 O O . GLY A 1 421 ? 9.267 -31.297 -9.934 1.00 90.25 421 GLY A O 1
ATOM 3126 N N . PRO A 1 422 ? 8.451 -32.115 -7.987 1.00 93.38 422 PRO A N 1
ATOM 3127 C CA . PRO A 1 422 ? 9.093 -31.141 -7.122 1.00 93.38 422 PRO A CA 1
ATOM 3128 C C . PRO A 1 422 ? 10.622 -31.184 -7.219 1.00 93.38 422 PRO A C 1
ATOM 3130 O O . PRO A 1 422 ? 11.236 -32.254 -7.174 1.00 93.38 422 PRO A O 1
ATOM 3133 N N . GLN A 1 423 ? 11.242 -30.006 -7.270 1.00 94.62 423 GLN A N 1
ATOM 3134 C CA . GLN A 1 423 ? 12.688 -29.793 -7.301 1.00 94.62 423 GLN A CA 1
ATOM 3135 C C . GLN A 1 423 ? 13.152 -29.081 -6.030 1.00 94.62 423 GLN A C 1
ATOM 3137 O O . GLN A 1 423 ? 12.534 -28.116 -5.592 1.00 94.62 423 GLN A O 1
ATOM 3142 N N . VAL A 1 424 ? 14.241 -29.561 -5.429 1.00 94.62 424 VAL A N 1
ATOM 3143 C CA . VAL A 1 424 ? 14.788 -28.999 -4.186 1.00 94.62 424 VAL A CA 1
ATOM 3144 C C . VAL A 1 424 ? 15.933 -28.044 -4.504 1.00 94.62 424 VAL A C 1
ATOM 3146 O O . VAL A 1 424 ? 16.874 -28.410 -5.207 1.00 94.62 424 VAL A O 1
ATOM 3149 N N . PHE A 1 425 ? 15.858 -26.847 -3.938 1.00 94.06 425 PHE A N 1
ATOM 3150 C CA . PHE A 1 425 ? 16.880 -25.812 -3.974 1.00 94.06 425 PHE A CA 1
ATOM 3151 C C . PHE A 1 425 ? 17.372 -25.589 -2.543 1.00 94.06 425 PHE A C 1
ATOM 3153 O O . PHE A 1 425 ? 16.607 -25.112 -1.711 1.00 94.06 425 PHE A O 1
ATOM 3160 N N . ASP A 1 426 ? 18.614 -25.981 -2.254 1.00 93.31 426 ASP A N 1
ATOM 3161 C CA . ASP A 1 426 ? 19.239 -25.929 -0.922 1.00 93.31 426 ASP A CA 1
ATOM 3162 C C . ASP A 1 426 ? 20.277 -24.797 -0.816 1.00 93.31 426 ASP A C 1
ATOM 3164 O O . ASP A 1 426 ? 20.732 -24.254 -1.823 1.00 93.31 426 ASP A O 1
ATOM 3168 N N . GLY A 1 427 ? 20.734 -24.511 0.409 1.00 89.44 427 GLY A N 1
ATOM 3169 C CA . GLY A 1 427 ? 21.783 -23.516 0.672 1.00 89.44 427 GLY A CA 1
ATOM 3170 C C . GLY A 1 427 ? 21.286 -22.080 0.544 1.00 89.44 427 GLY A C 1
ATOM 3171 O O . GLY A 1 427 ? 22.080 -21.172 0.315 1.00 89.44 427 GLY A O 1
ATOM 3172 N N . LEU A 1 428 ? 19.974 -21.912 0.658 1.00 84.56 428 LEU A N 1
ATOM 3173 C CA . LEU A 1 428 ? 19.300 -20.631 0.660 1.00 84.56 428 LEU A CA 1
ATOM 3174 C C . LEU A 1 428 ? 19.415 -19.995 2.053 1.00 84.56 428 LEU A C 1
ATOM 3176 O O . LEU A 1 428 ? 19.574 -20.695 3.054 1.00 84.56 428 LEU A O 1
ATOM 3180 N N . GLU A 1 429 ? 19.358 -18.673 2.117 1.00 73.00 429 GLU A N 1
ATOM 3181 C CA . GLU A 1 429 ? 19.348 -17.932 3.374 1.00 73.00 429 GLU A CA 1
ATOM 3182 C C . GLU A 1 429 ? 17.936 -17.965 3.989 1.00 73.00 429 GLU A C 1
ATOM 3184 O O . GLU A 1 429 ? 16.953 -17.964 3.239 1.00 73.00 429 GLU A O 1
ATOM 3189 N N . PRO A 1 430 ? 17.791 -17.997 5.327 1.00 62.81 430 PRO A N 1
ATOM 3190 C CA . PRO A 1 430 ? 16.489 -17.926 5.990 1.00 62.81 430 PRO A CA 1
ATOM 3191 C C . PRO A 1 430 ? 15.753 -16.629 5.671 1.00 62.81 430 PRO A C 1
ATOM 3193 O O . PRO A 1 430 ? 16.387 -15.599 5.437 1.00 62.81 430 PRO A O 1
ATOM 3196 N N . ALA A 1 431 ? 14.419 -16.672 5.709 1.00 55.25 431 ALA A N 1
ATOM 3197 C CA . ALA A 1 431 ? 13.563 -15.503 5.487 1.00 55.25 431 ALA A CA 1
ATOM 3198 C C . ALA A 1 431 ? 13.826 -14.762 4.157 1.00 55.25 431 ALA A C 1
ATOM 3200 O O . ALA A 1 431 ? 13.511 -13.586 4.026 1.00 55.25 431 ALA A O 1
ATOM 3201 N N . THR A 1 432 ? 14.442 -15.412 3.170 1.00 56.31 432 THR A N 1
ATOM 3202 C CA . THR A 1 432 ? 14.926 -14.746 1.957 1.00 56.31 432 THR A CA 1
ATOM 3203 C C . THR A 1 432 ? 14.029 -15.088 0.774 1.00 56.31 432 THR A C 1
ATOM 3205 O O . THR A 1 432 ? 13.735 -16.258 0.513 1.00 56.31 432 THR A O 1
ATOM 3208 N N . LYS A 1 433 ? 13.602 -14.049 0.048 1.00 58.03 433 LYS A N 1
ATOM 3209 C CA . LYS A 1 433 ? 12.853 -14.180 -1.203 1.00 58.03 433 LYS A CA 1
ATOM 3210 C C . LYS A 1 433 ? 13.777 -14.618 -2.330 1.00 58.03 433 LYS A C 1
ATOM 3212 O O . LYS A 1 433 ? 14.810 -13.996 -2.568 1.00 58.03 433 LYS A O 1
ATOM 3217 N N . TYR A 1 434 ? 13.350 -15.622 -3.080 1.00 67.06 434 TYR A N 1
ATOM 3218 C CA . TYR A 1 434 ? 14.011 -16.088 -4.287 1.00 67.06 434 TYR A CA 1
ATOM 3219 C C . TYR A 1 434 ? 13.013 -16.135 -5.439 1.00 67.06 434 TYR A C 1
ATOM 3221 O O . TYR A 1 434 ? 11.905 -16.646 -5.301 1.00 67.06 434 TYR A O 1
ATOM 3229 N N . THR A 1 435 ? 13.417 -15.634 -6.599 1.00 69.38 435 THR A N 1
ATOM 3230 C CA . THR A 1 435 ? 12.605 -15.724 -7.815 1.00 69.38 435 THR A CA 1
ATOM 3231 C C . THR A 1 435 ? 12.878 -17.047 -8.521 1.00 69.38 435 THR A C 1
ATOM 3233 O O . THR A 1 435 ? 14.035 -17.395 -8.781 1.00 69.38 435 THR A O 1
ATOM 3236 N N . PHE A 1 436 ? 11.813 -17.785 -8.830 1.00 82.69 436 PHE A N 1
ATOM 3237 C CA . PHE A 1 436 ? 11.867 -19.034 -9.580 1.00 82.69 436 PHE A CA 1
ATOM 3238 C C . PHE A 1 436 ? 11.162 -18.881 -10.909 1.00 82.69 436 PHE A C 1
ATOM 3240 O O . PHE A 1 436 ? 9.990 -18.539 -10.951 1.00 82.69 436 PHE A O 1
ATOM 3247 N N . TRP A 1 437 ? 11.861 -19.213 -11.980 1.00 85.44 437 TRP A N 1
ATOM 3248 C CA . TRP A 1 437 ? 11.350 -19.259 -13.338 1.00 85.44 437 TRP A CA 1
ATOM 3249 C C . TRP A 1 437 ? 11.106 -20.705 -13.729 1.00 85.44 437 TRP A C 1
ATOM 3251 O O . TRP A 1 437 ? 11.910 -21.572 -13.385 1.00 85.44 437 TRP A O 1
ATOM 3261 N N . ALA A 1 438 ? 10.046 -20.986 -14.475 1.00 89.81 438 ALA A N 1
ATOM 3262 C CA . ALA A 1 438 ? 9.819 -22.315 -15.001 1.00 89.81 438 ALA A CA 1
ATOM 3263 C C . ALA A 1 438 ? 9.229 -22.340 -16.411 1.00 89.81 438 ALA A C 1
ATOM 3265 O O . ALA A 1 438 ? 8.616 -21.378 -16.871 1.00 89.81 438 ALA A O 1
ATOM 3266 N N . LYS A 1 439 ? 9.419 -23.485 -17.071 1.00 91.88 439 LYS A N 1
ATOM 3267 C CA . LYS A 1 439 ? 8.735 -23.911 -18.299 1.00 91.88 439 LYS A CA 1
ATOM 3268 C C . LYS A 1 439 ? 8.270 -25.350 -18.130 1.00 91.88 439 LYS A C 1
ATOM 3270 O O . LYS A 1 439 ? 8.956 -26.145 -17.482 1.00 91.88 439 LYS A O 1
ATOM 3275 N N . VAL A 1 440 ? 7.157 -25.710 -18.758 1.00 93.69 440 VAL A N 1
ATOM 3276 C CA . VAL A 1 440 ? 6.647 -27.085 -18.822 1.00 93.69 440 VAL A CA 1
ATOM 3277 C C . VAL A 1 440 ? 6.598 -27.578 -20.264 1.00 93.69 440 VAL A C 1
ATOM 3279 O O . VAL A 1 440 ? 6.367 -26.806 -21.189 1.00 93.69 440 VAL A O 1
ATOM 3282 N N . ARG A 1 441 ? 6.794 -28.882 -20.462 1.00 94.06 441 ARG A N 1
ATOM 3283 C CA . ARG A 1 441 ? 6.541 -29.571 -21.732 1.00 94.06 441 ARG A CA 1
ATOM 3284 C C . ARG A 1 441 ? 5.417 -30.574 -21.530 1.00 94.06 441 ARG A C 1
ATOM 3286 O O . ARG A 1 441 ? 5.508 -31.424 -20.642 1.00 94.06 441 ARG A O 1
ATOM 3293 N N . LEU A 1 442 ? 4.369 -30.475 -22.339 1.00 95.19 442 LEU A N 1
ATOM 3294 C CA . LEU A 1 442 ? 3.210 -31.361 -22.322 1.00 95.19 442 LEU A CA 1
ATOM 3295 C C . LEU A 1 442 ? 3.522 -32.743 -22.910 1.00 95.19 442 LEU A C 1
ATOM 3297 O O . LEU A 1 442 ? 4.471 -32.917 -23.673 1.00 95.19 442 LEU A O 1
ATOM 3301 N N . ASP A 1 443 ? 2.670 -33.728 -22.619 1.00 93.56 443 ASP A N 1
ATOM 3302 C CA . ASP A 1 443 ? 2.732 -35.067 -23.223 1.00 93.56 443 ASP A CA 1
ATOM 3303 C C . ASP A 1 443 ? 2.494 -35.074 -24.745 1.00 93.56 443 ASP A C 1
ATOM 3305 O O . ASP A 1 443 ? 2.875 -36.026 -25.433 1.00 93.56 443 ASP A O 1
ATOM 3309 N N . THR A 1 444 ? 1.922 -33.994 -25.279 1.00 90.62 444 THR A N 1
ATOM 3310 C CA . THR A 1 444 ? 1.811 -33.699 -26.713 1.00 90.62 444 THR A CA 1
ATOM 3311 C C . THR A 1 444 ? 3.143 -33.278 -27.344 1.00 90.62 444 THR A C 1
ATOM 3313 O O . THR A 1 444 ? 3.268 -33.313 -28.569 1.00 90.62 444 THR A O 1
ATOM 3316 N N . GLY A 1 445 ? 4.137 -32.913 -26.528 1.00 86.69 445 GLY A N 1
ATOM 3317 C CA . GLY A 1 445 ? 5.415 -32.336 -26.945 1.00 86.69 445 GLY A CA 1
ATOM 3318 C C . GLY A 1 445 ? 5.415 -30.808 -27.049 1.00 86.69 445 GLY A C 1
ATOM 3319 O O . GLY A 1 445 ? 6.452 -30.243 -27.380 1.00 86.69 445 GLY A O 1
ATOM 3320 N N . GLU A 1 446 ? 4.287 -30.150 -26.776 1.00 86.00 446 GLU A N 1
ATOM 3321 C CA . GLU A 1 446 ? 4.171 -28.687 -26.745 1.00 86.00 446 GLU A CA 1
ATOM 3322 C C . GLU A 1 446 ? 4.861 -28.103 -25.503 1.00 86.00 446 GLU A C 1
ATOM 3324 O O . GLU A 1 446 ? 4.745 -28.665 -24.414 1.00 86.00 446 GLU A O 1
ATOM 3329 N N . GLU A 1 447 ? 5.585 -26.996 -25.662 1.00 89.12 447 GLU A N 1
ATOM 3330 C CA . GLU A 1 447 ? 6.274 -26.295 -24.572 1.00 89.12 447 GLU A CA 1
ATOM 3331 C C . GLU A 1 447 ? 5.523 -25.020 -24.186 1.00 89.12 447 GLU A C 1
ATOM 3333 O O . GLU A 1 447 ? 4.952 -24.328 -25.032 1.00 89.12 447 GLU A O 1
ATOM 3338 N N . SER A 1 448 ? 5.528 -24.705 -22.894 1.00 84.12 448 SER A N 1
ATOM 3339 C CA . SER A 1 448 ? 5.017 -23.437 -22.393 1.00 84.12 448 SER A CA 1
ATOM 3340 C C . SER A 1 448 ? 5.985 -22.287 -22.665 1.00 84.12 448 SER A C 1
ATOM 3342 O O . SER A 1 448 ? 7.179 -22.492 -22.900 1.00 84.12 448 SER A O 1
ATOM 3344 N N . GLY A 1 449 ? 5.485 -21.062 -22.513 1.00 77.62 449 GLY A N 1
ATOM 3345 C CA . GLY A 1 449 ? 6.340 -19.917 -22.227 1.00 77.62 449 GLY A CA 1
ATOM 3346 C C . GLY A 1 449 ? 6.944 -20.009 -20.819 1.00 77.62 449 GLY A C 1
ATOM 3347 O O . GLY A 1 449 ? 6.567 -20.874 -20.019 1.00 77.62 449 GLY A O 1
ATOM 3348 N N . TRP A 1 450 ? 7.878 -19.115 -20.515 1.00 77.94 450 TRP A N 1
ATOM 3349 C CA . TRP A 1 450 ? 8.338 -18.835 -19.168 1.00 77.94 450 TRP A CA 1
ATOM 3350 C C . TRP A 1 450 ? 7.182 -18.327 -18.310 1.00 77.94 450 TRP A C 1
ATOM 3352 O O . TRP A 1 450 ? 6.390 -17.468 -18.704 1.00 77.94 450 TRP A O 1
ATOM 3362 N N . ARG A 1 451 ? 7.099 -18.872 -17.106 1.00 73.81 451 ARG A N 1
ATOM 3363 C CA . ARG A 1 451 ? 6.369 -18.292 -15.980 1.00 73.81 451 ARG A CA 1
ATOM 3364 C C . ARG A 1 451 ? 7.358 -18.139 -14.842 1.00 73.81 451 ARG A C 1
ATOM 3366 O O . ARG A 1 451 ? 8.401 -18.795 -14.842 1.00 73.81 451 ARG A O 1
ATOM 3373 N N . PHE A 1 452 ? 7.047 -17.304 -13.871 1.00 72.69 452 PHE A N 1
ATOM 3374 C CA . PHE A 1 452 ? 7.863 -17.207 -12.674 1.00 72.69 452 PHE A CA 1
ATOM 3375 C C . PHE A 1 452 ? 6.988 -17.009 -11.442 1.00 72.69 452 PHE A C 1
ATOM 3377 O O . PHE A 1 452 ? 5.819 -16.647 -11.553 1.00 72.69 452 PHE A O 1
ATOM 3384 N N . ALA A 1 453 ? 7.555 -17.293 -10.276 1.00 56.59 453 ALA A N 1
ATOM 3385 C CA . ALA A 1 453 ? 6.961 -16.985 -8.989 1.00 56.59 453 ALA A CA 1
ATOM 3386 C C . ALA A 1 453 ? 8.059 -16.571 -7.998 1.00 56.59 453 ALA A C 1
ATOM 3388 O O . ALA A 1 453 ? 9.101 -17.237 -7.923 1.00 56.59 453 ALA A O 1
ATOM 3389 N N . PRO A 1 454 ? 7.851 -15.499 -7.219 1.00 52.78 454 PRO A N 1
ATOM 3390 C CA . PRO A 1 454 ? 8.635 -15.265 -6.016 1.00 52.78 454 PRO A CA 1
ATOM 3391 C C . PRO A 1 454 ? 8.253 -16.304 -4.954 1.00 52.78 454 PRO A C 1
ATOM 3393 O O . PRO A 1 454 ? 7.075 -16.504 -4.676 1.00 52.78 454 PRO A O 1
ATOM 3396 N N . LEU A 1 455 ? 9.241 -16.973 -4.359 1.00 64.00 455 LEU A N 1
ATOM 3397 C CA . LEU A 1 455 ? 9.047 -17.951 -3.286 1.00 64.00 455 LEU A CA 1
ATOM 3398 C C . LEU A 1 455 ? 10.038 -17.685 -2.150 1.00 64.00 455 LEU A C 1
ATOM 3400 O O . LEU A 1 455 ? 11.175 -17.276 -2.386 1.00 64.00 455 LEU A O 1
ATOM 3404 N N . TYR A 1 456 ? 9.625 -17.963 -0.919 1.00 59.97 456 TYR A N 1
ATOM 3405 C CA . TYR A 1 456 ? 10.379 -17.616 0.284 1.00 59.97 456 TYR A CA 1
ATOM 3406 C C . TYR A 1 456 ? 10.860 -18.866 1.011 1.00 59.97 456 TYR A C 1
ATOM 3408 O O . TYR A 1 456 ? 10.108 -19.829 1.185 1.00 59.97 456 TYR A O 1
ATOM 3416 N N . THR A 1 457 ? 12.114 -18.862 1.464 1.00 65.06 457 THR A N 1
ATOM 3417 C CA . THR A 1 457 ? 12.539 -19.821 2.491 1.00 65.06 457 THR A CA 1
ATOM 3418 C C . THR A 1 457 ? 11.742 -19.594 3.769 1.00 65.06 457 THR A C 1
ATOM 3420 O O . THR A 1 457 ? 11.312 -18.480 4.064 1.00 65.06 457 THR A O 1
ATOM 3423 N N . LYS A 1 458 ? 11.549 -20.658 4.554 1.00 63.34 458 LYS A N 1
ATOM 3424 C CA . LYS A 1 458 ? 10.864 -20.546 5.844 1.00 63.34 458 LYS A CA 1
ATOM 3425 C C . LYS A 1 458 ? 11.648 -19.596 6.759 1.00 63.34 458 LYS A C 1
ATOM 3427 O O . LYS A 1 458 ? 12.876 -19.518 6.688 1.00 63.34 458 LYS A O 1
ATOM 3432 N N . TYR A 1 459 ? 10.954 -18.875 7.626 1.00 61.00 459 TYR A N 1
ATOM 3433 C CA . TYR A 1 459 ? 11.615 -18.093 8.670 1.00 61.00 459 TYR A CA 1
ATOM 3434 C C . TYR A 1 459 ? 12.343 -19.012 9.631 1.00 61.00 459 TYR A C 1
ATOM 3436 O O . TYR A 1 459 ? 11.842 -20.090 9.948 1.00 61.00 459 TYR A O 1
ATOM 3444 N N . ALA A 1 460 ? 13.472 -18.534 10.156 1.00 60.75 460 ALA A N 1
ATOM 3445 C CA . ALA A 1 460 ? 14.016 -19.092 11.380 1.00 60.75 460 ALA A CA 1
ATOM 3446 C C . ALA A 1 460 ? 12.928 -19.017 12.456 1.00 60.75 460 ALA A C 1
ATOM 3448 O O . ALA A 1 460 ? 12.606 -17.933 12.944 1.00 60.75 460 ALA A O 1
ATOM 3449 N N . LEU A 1 461 ? 12.313 -20.158 12.761 1.00 65.75 461 LEU A N 1
ATOM 3450 C CA . LEU A 1 461 ? 11.255 -20.215 13.757 1.00 65.75 461 LEU A CA 1
ATOM 3451 C C . LEU A 1 461 ? 11.843 -19.873 15.122 1.00 65.75 461 LEU A C 1
ATOM 3453 O O . LEU A 1 461 ? 12.876 -20.417 15.519 1.00 65.75 461 LEU A O 1
ATOM 3457 N N . SER A 1 462 ? 11.174 -18.967 15.824 1.00 73.56 462 SER A N 1
ATOM 3458 C CA . SER A 1 462 ? 11.472 -18.706 17.223 1.00 73.56 462 SER A CA 1
ATOM 3459 C C . SER A 1 462 ? 10.916 -19.846 18.071 1.00 73.56 462 SER A C 1
ATOM 3461 O O . SER A 1 462 ? 9.841 -20.360 17.783 1.00 73.56 462 SER A O 1
ATOM 3463 N N . ASP A 1 463 ? 11.629 -20.213 19.129 1.00 82.75 463 ASP A N 1
ATOM 3464 C CA . ASP A 1 463 ? 11.127 -21.075 20.201 1.00 82.75 463 ASP A CA 1
ATOM 3465 C C . ASP A 1 463 ? 10.677 -20.254 21.422 1.00 82.75 463 ASP A C 1
ATOM 3467 O O . ASP A 1 463 ? 10.575 -20.792 22.524 1.00 82.75 463 ASP A O 1
ATOM 3471 N N . ASP A 1 464 ? 10.451 -18.942 21.253 1.00 86.69 464 ASP A N 1
ATOM 3472 C CA . ASP A 1 464 ? 9.972 -18.053 22.313 1.00 86.69 464 ASP A CA 1
ATOM 3473 C C . ASP A 1 464 ? 8.460 -18.233 22.543 1.00 86.69 464 ASP A C 1
ATOM 3475 O O . ASP A 1 464 ? 7.651 -17.806 21.709 1.00 86.69 464 ASP A O 1
ATOM 3479 N N . PRO A 1 465 ? 8.051 -18.815 23.688 1.00 92.88 465 PRO A N 1
ATOM 3480 C CA . PRO A 1 465 ? 6.656 -19.110 23.959 1.00 92.88 465 PRO A CA 1
ATOM 3481 C C . PRO A 1 465 ? 5.918 -17.929 24.609 1.00 92.88 465 PRO A C 1
ATOM 3483 O O . PRO A 1 465 ? 4.797 -18.099 25.094 1.00 92.88 465 PRO A O 1
ATOM 3486 N N . ALA A 1 466 ? 6.559 -16.762 24.749 1.00 94.19 466 ALA A N 1
ATOM 3487 C CA . ALA A 1 466 ? 5.989 -15.621 25.449 1.00 94.19 466 ALA A CA 1
ATOM 3488 C C . ALA A 1 466 ? 4.786 -15.033 24.685 1.00 94.19 466 ALA A C 1
ATOM 3490 O O . ALA A 1 466 ? 4.938 -14.633 23.532 1.00 94.19 466 ALA A O 1
ATOM 3491 N N . PRO A 1 467 ? 3.605 -14.910 25.327 1.00 96.06 467 PRO A N 1
ATOM 3492 C CA . PRO A 1 467 ? 2.487 -14.182 24.740 1.00 96.06 467 PRO A CA 1
ATOM 3493 C C . PRO A 1 467 ? 2.813 -12.696 24.546 1.00 96.06 467 PRO A C 1
ATOM 3495 O O . PRO A 1 467 ? 3.227 -12.029 25.501 1.00 96.06 467 PRO A O 1
ATOM 3498 N N . ALA A 1 468 ? 2.561 -12.184 23.345 1.00 93.81 468 ALA A N 1
ATOM 3499 C CA . ALA A 1 468 ? 2.670 -10.778 22.963 1.00 93.81 468 ALA A CA 1
ATOM 3500 C C . ALA A 1 468 ? 1.332 -10.253 22.413 1.00 93.81 468 ALA A C 1
ATOM 3502 O O . ALA A 1 468 ? 0.396 -11.023 22.205 1.00 93.81 468 ALA A O 1
ATOM 3503 N N . HIS A 1 469 ? 1.234 -8.934 22.233 1.00 94.88 469 HIS A N 1
ATOM 3504 C CA . HIS A 1 469 ? 0.093 -8.254 21.594 1.00 94.88 469 HIS A CA 1
ATOM 3505 C C . HIS A 1 469 ? -1.272 -8.641 22.168 1.00 94.88 469 HIS A C 1
ATOM 3507 O O . HIS A 1 469 ? -2.233 -8.949 21.464 1.00 94.88 469 HIS A O 1
ATOM 3513 N N . VAL A 1 470 ? -1.352 -8.645 23.498 1.00 96.69 470 VAL A N 1
ATOM 3514 C CA . VAL A 1 470 ? -2.544 -9.114 24.202 1.00 96.69 470 VAL A CA 1
ATOM 3515 C C . VAL A 1 470 ? -3.639 -8.056 24.109 1.00 96.69 470 VAL A C 1
ATOM 3517 O O . VAL A 1 470 ? -3.430 -6.912 24.513 1.00 96.69 470 VAL A O 1
ATOM 3520 N N . SER A 1 471 ? -4.820 -8.428 23.634 1.00 95.88 471 SER A N 1
ATOM 3521 C CA . SER A 1 471 ? -5.981 -7.541 23.572 1.00 95.88 471 SER A CA 1
ATOM 3522 C C . SER A 1 471 ? -7.237 -8.255 24.070 1.00 95.88 471 SER A C 1
ATOM 3524 O O . SER A 1 471 ? -7.401 -9.462 23.899 1.00 95.88 471 SER A O 1
ATOM 3526 N N . ALA A 1 472 ? -8.134 -7.509 24.712 1.00 96.88 472 ALA A N 1
ATOM 3527 C CA . ALA A 1 472 ? -9.492 -7.956 24.998 1.00 96.88 472 ALA A CA 1
ATOM 3528 C C . ALA A 1 472 ? -10.448 -7.166 24.097 1.00 96.88 472 ALA A C 1
ATOM 3530 O O . ALA A 1 472 ? -10.644 -5.976 24.309 1.00 96.88 472 ALA A O 1
ATOM 3531 N N . THR A 1 473 ? -11.041 -7.791 23.088 1.00 96.69 473 THR A N 1
ATOM 3532 C CA . THR A 1 473 ? -11.890 -7.104 22.107 1.00 96.69 473 THR A CA 1
ATOM 3533 C C . THR A 1 473 ? -13.361 -7.134 22.518 1.00 96.69 473 THR A C 1
ATOM 3535 O O . THR A 1 473 ? -13.863 -8.136 23.049 1.00 96.69 473 THR A O 1
ATOM 3538 N N . ILE A 1 474 ? -14.067 -6.028 22.265 1.00 96.75 474 ILE A N 1
ATOM 3539 C CA . ILE A 1 474 ? -15.533 -5.967 22.331 1.00 96.75 474 ILE A CA 1
ATOM 3540 C C . ILE A 1 474 ? -16.138 -7.002 21.369 1.00 96.75 474 ILE A C 1
ATOM 3542 O O . ILE A 1 474 ? -15.596 -7.304 20.314 1.00 96.75 474 ILE A O 1
ATOM 3546 N N . THR A 1 475 ? -17.277 -7.567 21.757 1.00 96.50 475 THR A N 1
ATOM 3547 C CA . THR A 1 475 ? -18.031 -8.550 20.963 1.00 96.50 475 THR A CA 1
ATOM 3548 C C . THR A 1 475 ? -19.463 -8.057 20.768 1.00 96.50 475 THR A C 1
ATOM 3550 O O . THR A 1 475 ? -19.842 -7.054 21.365 1.00 96.50 475 THR A O 1
ATOM 3553 N N . GLU A 1 476 ? -20.285 -8.773 19.999 1.00 96.31 476 GLU A N 1
ATOM 3554 C CA . GLU A 1 476 ? -21.707 -8.438 19.789 1.00 96.31 476 GLU A CA 1
ATOM 3555 C C . GLU A 1 476 ? -22.538 -8.405 21.100 1.00 96.31 476 GLU A C 1
ATOM 3557 O O . GLU A 1 476 ? -23.604 -7.791 21.149 1.00 96.31 476 GLU A O 1
ATOM 3562 N N . ASP A 1 477 ? -22.061 -9.038 22.186 1.00 96.62 477 ASP A N 1
ATOM 3563 C CA . ASP A 1 477 ? -22.686 -9.022 23.522 1.00 96.62 477 ASP A CA 1
ATOM 3564 C C . ASP A 1 477 ? -21.660 -8.722 24.638 1.00 96.62 477 ASP A C 1
ATOM 3566 O O . ASP A 1 477 ? -21.361 -9.572 25.486 1.00 96.62 477 ASP A O 1
ATOM 3570 N N . PRO A 1 478 ? -21.120 -7.491 24.716 1.00 97.06 478 PRO A N 1
ATOM 3571 C CA . PRO A 1 478 ? -20.019 -7.164 25.628 1.00 97.06 478 PRO A CA 1
ATOM 3572 C C . PRO A 1 478 ? -20.420 -7.192 27.113 1.00 97.06 478 PRO A C 1
ATOM 3574 O O . PRO A 1 478 ? -19.579 -7.074 28.008 1.00 97.06 478 PRO A O 1
ATOM 3577 N N . ALA A 1 479 ? -21.709 -7.366 27.414 1.00 96.81 479 ALA A N 1
ATOM 3578 C CA . ALA A 1 479 ? -22.208 -7.578 28.767 1.00 96.81 479 ALA A CA 1
ATOM 3579 C C . ALA A 1 479 ? -21.968 -9.020 29.261 1.00 96.81 479 ALA A C 1
ATOM 3581 O O . ALA A 1 479 ? -21.908 -9.257 30.474 1.00 96.81 479 ALA A O 1
ATOM 3582 N N . HIS A 1 480 ? -21.818 -9.985 28.348 1.00 97.56 480 HIS A N 1
ATOM 3583 C CA . HIS A 1 480 ? -21.713 -11.410 28.677 1.00 97.56 480 HIS A CA 1
ATOM 3584 C C . HIS A 1 480 ? -20.549 -12.130 27.998 1.00 97.56 480 HIS A C 1
ATOM 3586 O O . HIS A 1 480 ? -20.228 -13.251 28.413 1.00 97.56 480 HIS A O 1
ATOM 3592 N N . THR A 1 481 ? -19.922 -11.516 27.000 1.00 97.75 481 THR A N 1
ATOM 3593 C CA . THR A 1 481 ? -18.834 -12.111 26.233 1.00 97.75 481 THR A CA 1
ATOM 3594 C C . THR A 1 481 ? -17.669 -11.145 26.047 1.00 97.75 481 THR A C 1
ATOM 3596 O O . THR A 1 481 ? -17.836 -9.928 26.026 1.00 97.75 481 THR A O 1
ATOM 3599 N N . VAL A 1 482 ? -16.470 -11.706 25.920 1.00 97.69 482 VAL A N 1
ATOM 3600 C CA . VAL A 1 482 ? -15.265 -11.009 25.457 1.00 97.69 482 VAL A CA 1
ATOM 3601 C C . VAL A 1 482 ? -14.477 -11.974 24.587 1.00 97.69 482 VAL A C 1
ATOM 3603 O O . VAL A 1 482 ? -14.517 -13.187 24.816 1.00 97.69 482 VAL A O 1
ATOM 3606 N N . THR A 1 483 ? -13.733 -11.446 23.631 1.00 97.31 483 THR A N 1
ATOM 3607 C CA . THR A 1 483 ? -12.750 -12.224 22.888 1.00 97.31 483 THR A CA 1
ATOM 3608 C C . THR A 1 483 ? -11.366 -11.733 23.277 1.00 97.31 483 THR A C 1
ATOM 3610 O O . THR A 1 483 ? -11.118 -10.535 23.244 1.00 97.31 483 THR A O 1
ATOM 3613 N N . ILE A 1 484 ? -10.487 -12.632 23.714 1.00 97.94 484 ILE A N 1
ATOM 3614 C CA . ILE A 1 484 ? -9.117 -12.279 24.096 1.00 97.94 484 ILE A CA 1
ATOM 3615 C C . ILE A 1 484 ? -8.162 -12.840 23.050 1.00 97.94 484 ILE A C 1
ATOM 3617 O O . ILE A 1 484 ? -8.191 -14.045 22.783 1.00 97.94 484 ILE A O 1
ATOM 3621 N N . ASN A 1 485 ? -7.322 -11.965 22.507 1.00 97.19 485 ASN A N 1
ATOM 3622 C CA . ASN A 1 485 ? -6.367 -12.263 21.450 1.00 97.19 485 ASN A CA 1
ATOM 3623 C C . ASN A 1 485 ? -4.940 -12.048 21.951 1.00 97.19 485 ASN A C 1
ATOM 3625 O O . ASN A 1 485 ? -4.708 -11.238 22.852 1.00 97.19 485 ASN A O 1
ATOM 3629 N N . TRP A 1 486 ? -3.998 -12.804 21.404 1.00 97.31 486 TRP A N 1
ATOM 3630 C CA . TRP A 1 486 ? -2.562 -12.600 21.581 1.00 97.31 486 TRP A CA 1
ATOM 3631 C C . TRP A 1 486 ? -1.814 -13.343 20.484 1.00 97.31 486 TRP A C 1
ATOM 3633 O O . TRP A 1 486 ? -2.382 -14.207 19.820 1.00 97.31 486 TRP A O 1
ATOM 3643 N N . GLU A 1 487 ? -0.523 -13.088 20.354 1.00 95.06 487 GLU A N 1
ATOM 3644 C CA . GLU A 1 487 ? 0.344 -13.853 19.466 1.00 95.06 487 GLU A CA 1
ATOM 3645 C C . GLU A 1 487 ? 1.504 -14.499 20.220 1.00 95.06 487 GLU A C 1
ATOM 3647 O O . GLU A 1 487 ? 1.849 -14.109 21.342 1.00 95.06 487 GLU A O 1
ATOM 3652 N N . THR A 1 488 ? 2.117 -15.496 19.594 1.00 92.75 488 THR A N 1
ATOM 3653 C CA . THR A 1 488 ? 3.422 -16.027 19.989 1.00 92.75 488 THR A CA 1
ATOM 3654 C C . THR A 1 488 ? 4.329 -16.167 18.770 1.00 92.75 488 THR A C 1
ATOM 3656 O O . THR A 1 488 ? 3.865 -16.327 17.635 1.00 92.75 488 THR A O 1
ATOM 3659 N N . LEU A 1 489 ? 5.642 -16.091 19.009 1.00 86.50 489 LEU A N 1
ATOM 3660 C CA . LEU A 1 489 ? 6.647 -16.372 17.982 1.00 86.50 489 LEU A CA 1
ATOM 3661 C C . LEU A 1 489 ? 6.886 -17.884 17.820 1.00 86.50 489 LEU A C 1
ATOM 3663 O O . LEU A 1 489 ? 7.297 -18.318 16.744 1.00 86.50 489 LEU A O 1
ATOM 3667 N N . ASP A 1 490 ? 6.633 -18.674 18.871 1.00 87.19 490 ASP A N 1
ATOM 3668 C CA . ASP A 1 490 ? 6.633 -20.138 18.824 1.00 87.19 490 ASP A CA 1
ATOM 3669 C C . ASP A 1 490 ? 5.341 -20.676 18.188 1.00 87.19 490 ASP A C 1
ATOM 3671 O O . ASP A 1 490 ? 4.259 -20.723 18.784 1.00 87.19 490 ASP A O 1
ATOM 3675 N N . ILE A 1 491 ? 5.473 -21.111 16.939 1.00 87.25 491 ILE A N 1
ATOM 3676 C CA . ILE A 1 491 ? 4.351 -21.586 16.128 1.00 87.25 491 ILE A CA 1
ATOM 3677 C C . ILE A 1 491 ? 3.909 -23.012 16.461 1.00 87.25 491 ILE A C 1
ATOM 3679 O O . ILE A 1 491 ? 2.882 -23.459 15.950 1.00 87.25 491 ILE A O 1
ATOM 3683 N N . ASP A 1 492 ? 4.666 -23.727 17.297 1.00 87.06 492 ASP A N 1
ATOM 3684 C CA . ASP A 1 492 ? 4.329 -25.086 17.722 1.00 87.06 492 ASP A CA 1
ATOM 3685 C C . ASP A 1 492 ? 3.353 -25.088 18.921 1.00 87.06 492 ASP A C 1
ATOM 3687 O O . ASP A 1 492 ? 2.872 -26.151 19.324 1.00 87.06 492 ASP A O 1
ATOM 3691 N N . LEU A 1 493 ? 3.017 -23.919 19.486 1.00 90.75 493 LEU A N 1
ATOM 3692 C CA . LEU A 1 493 ? 2.048 -23.788 20.579 1.00 90.75 493 LEU A CA 1
ATOM 3693 C C . LEU A 1 493 ? 0.594 -23.897 20.089 1.00 90.75 493 LEU A C 1
ATOM 3695 O O . LEU A 1 493 ? 0.086 -23.016 19.395 1.00 90.75 493 LEU A O 1
ATOM 3699 N N . ASP A 1 494 ? -0.112 -24.946 20.512 1.00 94.06 494 ASP A N 1
ATOM 3700 C CA . ASP A 1 494 ? -1.493 -25.257 20.108 1.00 94.06 494 ASP A CA 1
ATOM 3701 C C . ASP A 1 494 ? -2.466 -25.485 21.290 1.00 94.06 494 ASP A C 1
ATOM 3703 O O . ASP A 1 494 ? -3.633 -25.841 21.097 1.00 94.06 494 ASP A O 1
ATOM 3707 N N . HIS A 1 495 ? -2.041 -25.241 22.537 1.00 96.75 495 HIS A N 1
ATOM 3708 C CA . HIS A 1 495 ? -2.869 -25.393 23.742 1.00 96.75 495 HIS A CA 1
ATOM 3709 C C . HIS A 1 495 ? -3.307 -24.043 24.326 1.00 96.75 495 HIS A C 1
ATOM 3711 O O . HIS A 1 495 ? -3.296 -23.841 25.549 1.00 96.75 495 HIS A O 1
ATOM 3717 N N . SER A 1 496 ? -3.754 -23.144 23.447 1.00 97.62 496 SER A N 1
ATOM 3718 C CA . SER A 1 496 ? -4.191 -21.783 23.770 1.00 97.62 496 SER A CA 1
ATOM 3719 C C . SER A 1 496 ? -5.268 -21.752 24.849 1.00 97.62 496 SER A C 1
ATOM 3721 O O . SER A 1 496 ? -6.308 -22.419 24.754 1.00 97.62 496 SER A O 1
ATOM 3723 N N . ALA A 1 497 ? -5.038 -20.953 25.888 1.00 98.19 497 ALA A N 1
ATOM 3724 C CA . ALA A 1 497 ? -5.998 -20.774 26.959 1.00 98.19 497 ALA A CA 1
ATOM 3725 C C . ALA A 1 497 ? -5.931 -19.400 27.618 1.00 98.19 497 ALA A C 1
ATOM 3727 O O . ALA A 1 497 ? -4.872 -18.811 27.818 1.00 98.19 497 ALA A O 1
ATOM 3728 N N . VAL A 1 498 ? -7.098 -18.967 28.081 1.00 98.38 498 VAL A N 1
ATOM 3729 C CA . VAL A 1 498 ? -7.248 -17.881 29.041 1.00 98.38 498 VAL A CA 1
ATOM 3730 C C . VAL A 1 498 ? -7.524 -18.475 30.413 1.00 98.38 498 VAL A C 1
ATOM 3732 O O . VAL A 1 498 ? -8.389 -19.338 30.585 1.00 98.38 498 VAL A O 1
ATOM 3735 N N . GLN A 1 499 ? -6.827 -17.959 31.419 1.00 97.12 499 GLN A N 1
ATOM 3736 C CA . GLN A 1 499 ? -7.236 -18.093 32.809 1.00 97.12 499 GLN A CA 1
ATOM 3737 C C . GLN A 1 499 ? -7.902 -16.803 33.255 1.00 97.12 499 GLN A C 1
ATOM 3739 O O . GLN A 1 499 ? -7.257 -15.761 33.265 1.00 97.12 499 GLN A O 1
ATOM 3744 N N . ILE A 1 500 ? -9.170 -16.881 33.657 1.00 96.44 500 ILE A N 1
ATOM 3745 C CA . ILE A 1 500 ? -9.991 -15.720 34.018 1.00 96.44 500 ILE A CA 1
ATOM 3746 C C . ILE A 1 500 ? -10.660 -15.896 35.384 1.00 96.44 500 ILE A C 1
ATOM 3748 O O . ILE A 1 500 ? -11.103 -16.984 35.748 1.00 96.44 500 ILE A O 1
ATOM 3752 N N . ALA A 1 501 ? -10.726 -14.824 36.167 1.00 94.25 501 ALA A N 1
ATOM 3753 C CA . ALA A 1 501 ? -11.390 -14.791 37.464 1.00 94.25 501 ALA A CA 1
ATOM 3754 C C . ALA A 1 501 ? -12.155 -13.478 37.642 1.00 94.25 501 ALA A C 1
ATOM 3756 O O . ALA A 1 501 ? -11.741 -12.431 37.156 1.00 94.25 501 ALA A O 1
ATOM 3757 N N . ARG A 1 502 ? -13.253 -13.507 38.402 1.00 92.00 502 ARG A N 1
ATOM 3758 C CA . ARG A 1 502 ? -13.915 -12.270 38.847 1.00 92.00 502 ARG A CA 1
ATOM 3759 C C . ARG A 1 502 ? -13.042 -11.549 39.865 1.00 92.00 502 ARG A C 1
ATOM 3761 O O . ARG A 1 502 ? -12.609 -12.178 40.836 1.00 92.00 502 ARG A O 1
ATOM 3768 N N . ALA A 1 503 ? -12.875 -10.241 39.706 1.00 83.25 503 ALA A N 1
ATOM 3769 C CA . ALA A 1 503 ? -12.269 -9.417 40.739 1.00 83.25 503 ALA A CA 1
ATOM 3770 C C . ALA A 1 503 ? -13.157 -9.424 42.003 1.00 83.25 503 ALA A C 1
ATOM 3772 O O . ALA A 1 503 ? -14.388 -9.327 41.944 1.00 83.25 503 ALA A O 1
ATOM 3773 N N . GLY A 1 504 ? -12.554 -9.605 43.181 1.00 63.50 504 GLY A N 1
ATOM 3774 C CA . GLY A 1 504 ? -13.270 -9.505 44.456 1.00 63.50 504 GLY A CA 1
ATOM 3775 C C . GLY A 1 504 ? -13.634 -8.049 44.766 1.00 63.50 504 GLY A C 1
ATOM 3776 O O . GLY A 1 504 ? -12.850 -7.146 44.496 1.00 63.50 504 GLY A O 1
ATOM 3777 N N . LYS A 1 505 ? -14.806 -7.790 45.369 1.00 43.19 505 LYS A N 1
ATOM 3778 C CA . LYS A 1 505 ? -15.187 -6.425 45.778 1.00 43.19 505 LYS A CA 1
ATOM 3779 C C . LYS A 1 505 ? -14.173 -5.871 46.795 1.00 43.19 505 LYS A C 1
ATOM 3781 O O . LYS A 1 505 ? -14.123 -6.379 47.912 1.00 43.19 505 LYS A O 1
ATOM 3786 N N . SER A 1 506 ? -13.489 -4.781 46.415 1.00 37.78 506 SER A N 1
ATOM 3787 C CA . SER A 1 506 ? -12.458 -4.012 47.143 1.00 37.78 506 SER A CA 1
ATOM 3788 C C . SER A 1 506 ? -11.057 -4.621 47.120 1.00 37.78 506 SER A C 1
ATOM 3790 O O . SER A 1 506 ? -10.847 -5.586 47.840 1.00 37.78 506 SER A O 1
ATOM 3792 N N . GLN A 1 507 ? -10.105 -3.977 46.418 1.00 43.09 507 GLN A N 1
ATOM 3793 C CA . GLN A 1 507 ? -8.743 -3.685 46.913 1.00 43.09 507 GLN A CA 1
ATOM 3794 C C . GLN A 1 507 ? -8.128 -2.459 46.215 1.00 43.09 507 GLN A C 1
ATOM 3796 O O . GLN A 1 507 ? -7.209 -2.562 45.410 1.00 43.09 507 GLN A O 1
ATOM 3801 N N . GLY A 1 508 ? -8.578 -1.265 46.606 1.00 38.91 508 GLY A N 1
ATOM 3802 C CA . GLY A 1 508 ? -7.699 -0.100 46.533 1.00 38.91 508 GLY A CA 1
ATOM 3803 C C . GLY A 1 508 ? -6.475 -0.353 47.419 1.00 38.91 508 GLY A C 1
ATOM 3804 O O . GLY A 1 508 ? -6.621 -0.696 48.593 1.00 38.91 508 GLY A O 1
ATOM 3805 N N . ASN A 1 509 ? -5.280 -0.176 46.857 1.00 36.31 509 ASN A N 1
ATOM 3806 C CA . ASN A 1 509 ? -3.975 -0.257 47.523 1.00 36.31 509 ASN A CA 1
ATOM 3807 C C . ASN A 1 509 ? -3.474 -1.663 47.923 1.00 36.31 509 ASN A C 1
ATOM 3809 O O . ASN A 1 509 ? -3.227 -1.942 49.096 1.00 36.31 509 ASN A O 1
ATOM 3813 N N . GLY A 1 510 ? -3.189 -2.506 46.925 1.00 43.50 510 GLY A N 1
ATOM 3814 C CA . GLY A 1 510 ? -1.922 -3.256 46.829 1.00 43.50 510 GLY A CA 1
ATOM 3815 C C . GLY A 1 510 ? -1.503 -4.208 47.960 1.00 43.50 510 GLY A C 1
ATOM 3816 O O . GLY A 1 510 ? -0.315 -4.519 48.056 1.00 43.50 510 GLY A O 1
ATOM 3817 N N . LYS A 1 511 ? -2.404 -4.684 48.829 1.00 35.69 511 LYS A N 1
ATOM 3818 C CA . LYS A 1 511 ? -2.060 -5.659 49.881 1.00 35.69 511 LYS A CA 1
ATOM 3819 C C . LYS A 1 511 ? -3.203 -6.625 50.193 1.00 35.69 511 LYS A C 1
ATOM 3821 O O . LYS A 1 511 ? -3.853 -6.505 51.228 1.00 35.69 511 LYS A O 1
ATOM 3826 N N . GLY A 1 512 ? -3.320 -7.671 49.377 1.00 38.53 512 GLY A N 1
ATOM 3827 C CA . GLY A 1 512 ? -4.054 -8.878 49.747 1.00 38.53 512 GLY A CA 1
ATOM 3828 C C . GLY A 1 512 ? -4.386 -9.781 48.565 1.00 38.53 512 GLY A C 1
ATOM 3829 O O . GLY A 1 512 ? -5.508 -9.756 48.080 1.00 38.53 512 GLY A O 1
ATOM 3830 N N . ASN A 1 513 ? -3.441 -10.637 48.164 1.00 41.16 513 ASN A N 1
ATOM 3831 C CA . ASN A 1 513 ? -3.702 -11.796 47.301 1.00 41.16 513 ASN A CA 1
ATOM 3832 C C . ASN A 1 513 ? -4.499 -12.868 48.071 1.00 41.16 513 ASN A C 1
ATOM 3834 O O . ASN A 1 513 ? -3.988 -13.959 48.344 1.00 41.16 513 ASN A O 1
ATOM 3838 N N . ASP A 1 514 ? -5.742 -12.569 48.449 1.00 47.88 514 ASP A N 1
ATOM 3839 C CA . ASP A 1 514 ? -6.700 -13.634 48.729 1.00 47.88 514 ASP A CA 1
ATOM 3840 C C . ASP A 1 514 ? -6.945 -14.369 47.404 1.00 47.88 514 ASP A C 1
ATOM 3842 O O . ASP A 1 514 ? -7.208 -13.757 46.373 1.00 47.88 514 ASP A O 1
ATOM 3846 N N . LYS A 1 515 ? -6.721 -15.686 47.418 1.00 62.91 515 LYS A N 1
ATOM 3847 C CA . LYS A 1 515 ? -6.532 -16.540 46.235 1.00 62.91 515 LYS A CA 1
ATOM 3848 C C . LYS A 1 515 ? -7.621 -16.334 45.170 1.00 62.91 515 LYS A C 1
ATOM 3850 O O . LYS A 1 515 ? -8.706 -16.908 45.294 1.00 62.91 515 LYS A O 1
ATOM 3855 N N . LEU A 1 516 ? -7.305 -15.595 44.102 1.00 73.56 516 LEU A N 1
ATOM 3856 C CA . LEU A 1 516 ? -8.074 -15.639 42.857 1.00 73.56 516 LEU A CA 1
ATOM 3857 C C . LEU A 1 516 ? -8.200 -17.106 42.432 1.00 73.56 516 LEU A C 1
ATOM 3859 O O . LEU A 1 516 ? -7.215 -17.847 42.408 1.00 73.56 516 LEU A O 1
ATOM 3863 N N . THR A 1 517 ? -9.429 -17.539 42.167 1.00 85.44 517 THR A N 1
ATOM 3864 C CA . THR A 1 517 ? -9.700 -18.863 41.603 1.00 85.44 517 THR A CA 1
ATOM 3865 C C . THR A 1 517 ? -10.017 -18.646 40.138 1.00 85.44 517 THR A C 1
ATOM 3867 O O . THR A 1 517 ? -11.054 -18.069 39.825 1.00 85.44 517 THR A O 1
ATOM 3870 N N . PHE A 1 518 ? -9.085 -19.043 39.278 1.00 91.25 518 PHE A N 1
ATOM 3871 C CA . PHE A 1 518 ? -9.218 -18.891 37.839 1.00 91.25 518 PHE A CA 1
ATOM 3872 C C . PHE A 1 518 ? -10.004 -20.057 37.251 1.00 91.25 518 PHE A C 1
ATOM 3874 O O . PHE A 1 518 ? -9.672 -21.222 37.490 1.00 91.25 518 PHE A O 1
ATOM 3881 N N . ASP A 1 519 ? -11.005 -19.725 36.449 1.00 95.06 519 ASP A N 1
ATOM 3882 C CA . ASP A 1 519 ? -11.562 -20.629 35.459 1.00 95.06 519 ASP A CA 1
ATOM 3883 C C . ASP A 1 519 ? -10.619 -20.649 34.249 1.00 95.06 519 ASP A C 1
ATOM 3885 O O . ASP A 1 519 ? -9.967 -19.655 33.933 1.00 95.06 519 ASP A O 1
ATOM 3889 N N . THR A 1 520 ? -10.493 -21.802 33.595 1.00 97.12 520 THR A N 1
ATOM 3890 C CA . THR A 1 520 ? -9.679 -21.952 32.381 1.00 97.12 520 THR A CA 1
ATOM 3891 C C . THR A 1 520 ? -10.600 -22.143 31.191 1.00 97.12 520 THR A C 1
ATOM 3893 O O . THR A 1 520 ? -11.401 -23.080 31.179 1.00 97.12 520 THR A O 1
ATOM 3896 N N . VAL A 1 521 ? -10.456 -21.282 30.191 1.00 98.19 521 VAL A N 1
ATOM 3897 C CA . VAL A 1 521 ? -11.179 -21.344 28.921 1.00 98.19 521 VAL A CA 1
ATOM 3898 C C . VAL A 1 521 ? -10.159 -21.629 27.830 1.00 98.19 521 VAL A C 1
ATOM 3900 O O . VAL A 1 521 ? -9.136 -20.957 27.749 1.00 98.19 521 VAL A O 1
ATOM 3903 N N . ARG A 1 522 ? -10.401 -22.675 27.042 1.00 97.75 522 ARG A N 1
ATOM 3904 C CA . ARG A 1 522 ? -9.541 -23.044 25.912 1.00 97.75 522 ARG A CA 1
ATOM 3905 C C . ARG A 1 522 ? -9.986 -22.290 24.669 1.00 97.75 522 ARG A C 1
ATOM 3907 O O . ARG A 1 522 ? -11.183 -22.066 24.504 1.00 97.75 522 ARG A O 1
ATOM 3914 N N . GLY A 1 523 ? -9.026 -21.953 23.826 1.00 95.81 523 GLY A N 1
ATOM 3915 C CA . GLY A 1 523 ? -9.253 -21.263 22.566 1.00 95.81 523 GLY A CA 1
ATOM 3916 C C . GLY A 1 523 ? -8.714 -22.034 21.381 1.00 95.81 523 GLY A C 1
ATOM 3917 O O . GLY A 1 523 ? -8.520 -23.250 21.440 1.00 95.81 523 GLY A O 1
ATOM 3918 N N . THR A 1 524 ? -8.480 -21.285 20.318 1.00 95.25 524 THR A N 1
ATOM 3919 C CA . THR A 1 524 ? -7.890 -21.740 19.067 1.00 95.25 524 THR A CA 1
ATOM 3920 C C . THR A 1 524 ? -6.652 -20.920 18.758 1.00 95.25 524 THR A C 1
ATOM 3922 O O . THR A 1 524 ? -6.457 -19.835 19.308 1.00 95.25 524 THR A O 1
ATOM 3925 N N . ASN A 1 525 ? -5.842 -21.431 17.844 1.00 94.00 525 ASN A N 1
ATOM 3926 C CA . ASN A 1 525 ? -4.732 -20.705 17.267 1.00 94.00 525 ASN A CA 1
ATOM 3927 C C . ASN A 1 525 ? -4.729 -20.834 15.744 1.00 94.00 525 ASN A C 1
ATOM 3929 O O . ASN A 1 525 ? -5.305 -21.770 15.183 1.00 94.00 525 ASN A O 1
ATOM 3933 N N . HIS A 1 526 ? -4.089 -19.875 15.097 1.00 89.75 526 HIS A N 1
ATOM 3934 C CA . HIS A 1 526 ? -3.925 -19.777 13.664 1.00 89.75 526 HIS A CA 1
ATOM 3935 C C . HIS A 1 526 ? -2.501 -19.310 13.373 1.00 89.75 526 HIS A C 1
ATOM 3937 O O . HIS A 1 526 ? -2.085 -18.240 13.803 1.00 89.75 526 HIS A O 1
ATOM 3943 N N . VAL A 1 527 ? -1.748 -20.138 12.656 1.00 85.19 527 VAL A N 1
ATOM 3944 C CA . VAL A 1 527 ? -0.401 -19.792 12.207 1.00 85.19 527 VAL A CA 1
ATOM 3945 C C . VAL A 1 527 ? -0.515 -19.130 10.842 1.00 85.19 527 VAL A C 1
ATOM 3947 O O . VAL A 1 527 ? -1.084 -19.729 9.927 1.00 85.19 527 VAL A O 1
ATOM 3950 N N . GLN A 1 528 ? 0.039 -17.931 10.713 1.00 80.38 528 GLN A N 1
ATOM 3951 C CA . GLN A 1 528 ? -0.063 -17.103 9.516 1.00 80.38 528 GLN A CA 1
ATOM 3952 C C . GLN A 1 528 ? 1.289 -16.473 9.180 1.00 80.38 528 GLN A C 1
ATOM 3954 O O . GLN A 1 528 ? 2.053 -16.088 10.068 1.00 80.38 528 GLN A O 1
ATOM 3959 N N . GLU A 1 529 ? 1.586 -16.398 7.884 1.00 74.00 529 GLU A N 1
ATOM 3960 C CA . GLU A 1 529 ? 2.696 -15.601 7.368 1.00 74.00 529 GLU A CA 1
ATOM 3961 C C . GLU A 1 529 ? 2.316 -14.115 7.395 1.00 74.00 529 GLU A C 1
ATOM 3963 O O . GLU A 1 529 ? 1.198 -13.748 7.041 1.00 74.00 529 GLU A O 1
ATOM 3968 N N . VAL A 1 530 ? 3.237 -13.271 7.845 1.00 72.25 530 VAL A N 1
ATOM 3969 C CA . VAL A 1 530 ? 3.031 -11.835 8.082 1.00 72.25 530 VAL A CA 1
ATOM 3970 C C . VAL A 1 530 ? 4.215 -11.053 7.527 1.00 72.25 530 VAL A C 1
ATOM 3972 O O . VAL A 1 530 ? 5.329 -11.560 7.592 1.00 72.25 530 VAL A O 1
ATOM 3975 N N . HIS A 1 531 ? 4.057 -9.827 7.024 1.00 69.19 531 HIS A N 1
ATOM 3976 C CA . HIS A 1 531 ? 5.218 -9.066 6.536 1.00 69.19 531 HIS A CA 1
ATOM 3977 C C . HIS A 1 531 ? 5.852 -8.253 7.662 1.00 69.19 531 HIS A C 1
ATOM 3979 O O . HIS A 1 531 ? 5.243 -7.357 8.212 1.00 69.19 531 HIS A O 1
ATOM 3985 N N . MET A 1 532 ? 7.102 -8.514 8.032 1.00 63.56 532 MET A N 1
ATOM 3986 C CA . MET A 1 532 ? 7.674 -7.978 9.278 1.00 63.56 532 MET A CA 1
ATOM 3987 C C . MET A 1 532 ? 8.221 -6.547 9.184 1.00 63.56 532 MET A C 1
ATOM 3989 O O . MET A 1 532 ? 8.606 -5.974 10.203 1.00 63.56 532 MET A O 1
ATOM 3993 N N . SER A 1 533 ? 8.355 -5.957 7.994 1.00 58.44 533 SER A N 1
ATOM 3994 C CA . SER A 1 533 ? 9.165 -4.740 7.850 1.00 58.44 533 SER A CA 1
ATOM 3995 C C . SER A 1 533 ? 8.372 -3.452 8.084 1.00 58.44 533 SER A C 1
ATOM 3997 O O . SER A 1 533 ? 7.526 -3.106 7.267 1.00 58.44 533 SER A O 1
ATOM 3999 N N . ALA A 1 534 ? 8.737 -2.676 9.113 1.00 50.03 534 ALA A N 1
ATOM 4000 C CA . ALA A 1 534 ? 8.246 -1.304 9.311 1.00 50.03 534 ALA A CA 1
ATOM 4001 C C . ALA A 1 534 ? 8.794 -0.290 8.281 1.00 50.03 534 ALA A C 1
ATOM 4003 O O . ALA A 1 534 ? 8.180 0.753 8.081 1.00 50.03 534 ALA A O 1
ATOM 4004 N N . ASN A 1 535 ? 9.907 -0.622 7.607 1.00 40.06 535 ASN A N 1
ATOM 4005 C CA . ASN A 1 535 ? 10.553 0.154 6.545 1.00 40.06 535 ASN A CA 1
ATOM 4006 C C . ASN A 1 535 ? 10.916 -0.770 5.364 1.00 40.06 535 ASN A C 1
ATOM 4008 O O . ASN A 1 535 ? 11.532 -1.811 5.579 1.00 40.06 535 ASN A O 1
ATOM 4012 N N . GLU A 1 536 ? 10.537 -0.359 4.149 1.00 42.62 536 GLU A N 1
ATOM 4013 C CA . GLU A 1 536 ? 10.749 -0.966 2.816 1.00 42.62 536 GLU A CA 1
ATOM 4014 C C . GLU A 1 536 ? 11.970 -1.910 2.689 1.00 42.62 536 GLU A C 1
ATOM 4016 O O . GLU A 1 536 ? 13.060 -1.530 2.261 1.00 42.62 536 GLU A O 1
ATOM 4021 N N . GLY A 1 537 ? 11.776 -3.183 3.046 1.00 40.59 537 GLY A N 1
ATOM 4022 C CA . GLY A 1 537 ? 12.818 -4.208 3.026 1.00 40.59 537 GLY A CA 1
ATOM 4023 C C . GLY A 1 537 ? 12.270 -5.545 3.503 1.00 40.59 537 GLY A C 1
ATOM 4024 O O . GLY A 1 537 ? 12.620 -6.005 4.586 1.00 40.59 537 GLY A O 1
ATOM 4025 N N . VAL A 1 538 ? 11.366 -6.117 2.706 1.00 35.00 538 VAL A N 1
ATOM 4026 C CA . VAL A 1 538 ? 10.551 -7.296 3.027 1.00 35.00 538 VAL A CA 1
ATOM 4027 C C . VAL A 1 538 ? 11.402 -8.458 3.552 1.00 35.00 538 VAL A C 1
ATOM 4029 O O . VAL A 1 538 ? 12.135 -9.100 2.798 1.00 35.00 538 VAL A O 1
ATOM 4032 N N . LEU A 1 539 ? 11.250 -8.745 4.844 1.00 42.94 539 LEU A N 1
ATOM 4033 C CA . LEU A 1 539 ? 11.269 -10.109 5.346 1.00 42.94 539 LEU A CA 1
ATOM 4034 C C . LEU A 1 539 ? 9.822 -10.423 5.726 1.00 42.94 539 LEU A C 1
ATOM 4036 O O . LEU A 1 539 ? 9.248 -9.805 6.620 1.00 42.94 539 LEU A O 1
ATOM 4040 N N . ASP A 1 540 ? 9.255 -11.374 5.009 1.00 55.22 540 ASP A N 1
ATOM 4041 C CA . ASP A 1 540 ? 8.351 -12.369 5.546 1.00 55.22 540 ASP A CA 1
ATOM 4042 C C . ASP A 1 540 ? 8.552 -12.655 7.069 1.00 55.22 540 ASP A C 1
ATOM 4044 O O . ASP A 1 540 ? 9.689 -12.635 7.551 1.00 55.22 540 ASP A O 1
ATOM 4048 N N . GLY A 1 541 ? 7.536 -13.034 7.833 1.00 63.00 541 GLY A N 1
ATOM 4049 C CA . GLY A 1 541 ? 7.617 -13.651 9.162 1.00 63.00 541 GLY A CA 1
ATOM 4050 C C . GLY A 1 541 ? 6.493 -14.673 9.323 1.00 63.00 541 GLY A C 1
ATOM 4051 O O . GLY A 1 541 ? 5.587 -14.716 8.500 1.00 63.00 541 GLY A O 1
ATOM 4052 N N . ILE A 1 542 ? 6.516 -15.510 10.363 1.00 74.31 542 ILE A N 1
ATOM 4053 C CA . ILE A 1 542 ? 5.334 -16.292 10.766 1.00 74.31 542 ILE A CA 1
ATOM 4054 C C . ILE A 1 542 ? 4.986 -15.907 12.198 1.00 74.31 542 ILE A C 1
ATOM 4056 O O . ILE A 1 542 ? 5.867 -15.828 13.059 1.00 74.31 542 ILE A O 1
ATOM 4060 N N . ARG A 1 543 ? 3.695 -15.699 12.443 1.00 84.12 543 ARG A N 1
ATOM 4061 C CA . ARG A 1 543 ? 3.109 -15.525 13.770 1.00 84.12 543 ARG A CA 1
ATOM 4062 C C . ARG A 1 543 ? 2.096 -16.620 14.041 1.00 84.12 543 ARG A C 1
ATOM 4064 O O . ARG A 1 543 ? 1.481 -17.171 13.130 1.00 84.12 543 ARG A O 1
ATOM 4071 N N . ASN A 1 544 ? 1.946 -16.944 15.315 1.00 91.38 544 ASN A N 1
ATOM 4072 C CA . ASN A 1 544 ? 0.895 -17.815 15.805 1.00 91.38 544 ASN A CA 1
ATOM 4073 C C . ASN A 1 544 ? -0.104 -16.955 16.570 1.00 91.38 544 ASN A C 1
ATOM 4075 O O . ASN A 1 544 ? 0.159 -16.549 17.700 1.00 91.38 544 ASN A O 1
ATOM 4079 N N . PHE A 1 545 ? -1.219 -16.641 15.924 1.00 95.44 545 PHE A N 1
ATOM 4080 C CA . PHE A 1 545 ? -2.302 -15.852 16.486 1.00 95.44 545 PHE A CA 1
ATOM 4081 C C . PHE A 1 545 ? -3.217 -16.748 17.298 1.00 95.44 545 PHE A C 1
ATOM 4083 O O . PHE A 1 545 ? -3.637 -17.811 16.850 1.00 95.44 545 PHE A O 1
ATOM 4090 N N . HIS A 1 546 ? -3.553 -16.325 18.502 1.00 97.38 546 HIS A N 1
ATOM 4091 C CA . HIS A 1 546 ? -4.361 -17.084 19.433 1.00 97.38 546 HIS A CA 1
ATOM 4092 C C . HIS A 1 546 ? -5.612 -16.305 19.791 1.00 97.38 546 HIS A C 1
ATOM 4094 O O . HIS A 1 546 ? -5.563 -15.108 20.059 1.00 97.38 546 HIS A O 1
ATOM 4100 N N . ASN A 1 547 ? -6.730 -17.016 19.868 1.00 96.38 547 ASN A N 1
ATOM 4101 C CA . ASN A 1 547 ? -8.028 -16.439 20.158 1.00 96.38 547 ASN A CA 1
ATOM 4102 C C . ASN A 1 547 ? -8.773 -17.288 21.185 1.00 96.38 547 ASN A C 1
ATOM 4104 O O . ASN A 1 547 ? -8.882 -18.510 21.047 1.00 96.38 547 ASN A O 1
ATOM 4108 N N . VAL A 1 548 ? -9.320 -16.646 22.217 1.00 98.06 548 VAL A N 1
ATOM 4109 C CA . VAL A 1 548 ? -10.215 -17.288 23.183 1.00 98.06 548 VAL A CA 1
ATOM 4110 C C . VAL A 1 548 ? -11.475 -16.448 23.357 1.00 98.06 548 VAL A C 1
ATOM 4112 O O . VAL A 1 548 ? -11.461 -15.405 24.013 1.00 98.06 548 VAL A O 1
ATOM 4115 N N . HIS A 1 549 ? -12.595 -16.962 22.853 1.00 97.62 549 HIS A N 1
ATOM 4116 C CA . HIS A 1 549 ? -13.917 -16.431 23.164 1.00 97.62 549 HIS A CA 1
ATOM 4117 C C . HIS A 1 549 ? -14.377 -16.899 24.552 1.00 97.62 549 HIS A C 1
ATOM 4119 O O . HIS A 1 549 ? -14.537 -18.098 24.810 1.00 97.62 549 HIS A O 1
ATOM 4125 N N . VAL A 1 550 ? -14.606 -15.953 25.462 1.00 98.12 550 VAL A N 1
ATOM 4126 C CA . VAL A 1 550 ? -15.082 -16.218 26.822 1.00 98.12 550 VAL A CA 1
ATOM 4127 C C . VAL A 1 550 ? -16.547 -15.819 26.934 1.00 98.12 550 VAL A C 1
ATOM 4129 O O . VAL A 1 550 ? -16.897 -14.663 26.716 1.00 98.12 550 VAL A O 1
ATOM 4132 N N . ASP A 1 551 ? -17.395 -16.769 27.336 1.00 96.88 551 ASP A N 1
ATOM 4133 C CA . ASP A 1 551 ? -18.839 -16.577 27.465 1.00 96.88 551 ASP A CA 1
ATOM 4134 C C . ASP A 1 551 ? -19.344 -16.623 28.916 1.00 96.88 551 ASP A C 1
ATOM 4136 O O . ASP A 1 551 ? -18.598 -16.857 29.873 1.00 96.88 551 ASP A O 1
ATOM 4140 N N . LYS A 1 552 ? -20.657 -16.400 29.086 1.00 95.69 552 LYS A N 1
ATOM 4141 C CA . LYS A 1 552 ? -21.372 -16.496 30.376 1.00 95.69 552 LYS A CA 1
ATOM 4142 C C . LYS A 1 552 ? -20.787 -15.585 31.460 1.00 95.69 552 LYS A C 1
ATOM 4144 O O . LYS A 1 552 ? -20.909 -15.866 32.664 1.00 95.69 552 LYS A O 1
ATOM 4149 N N . LEU A 1 553 ? -20.187 -14.474 31.043 1.00 96.44 553 LEU A N 1
ATOM 4150 C CA . LEU A 1 553 ? -19.780 -13.418 31.947 1.00 96.44 553 LEU A CA 1
ATOM 4151 C C . LEU A 1 553 ? -21.023 -12.744 32.532 1.00 96.44 553 LEU A C 1
ATOM 4153 O O . LEU A 1 553 ? -22.154 -12.893 32.070 1.00 96.44 553 LEU A O 1
ATOM 4157 N N . LYS A 1 554 ? -20.809 -12.048 33.640 1.00 95.69 554 LYS A N 1
ATOM 4158 C CA . LYS A 1 554 ? -21.840 -11.215 34.258 1.00 95.69 554 LYS A CA 1
ATOM 4159 C C . LYS A 1 554 ? -21.685 -9.792 33.742 1.00 95.69 554 LYS A C 1
ATOM 4161 O O . LYS A 1 554 ? -20.538 -9.351 33.742 1.00 95.69 554 LYS A O 1
ATOM 4166 N N . PRO A 1 555 ? -22.782 -9.082 33.437 1.00 95.25 555 PRO A N 1
ATOM 4167 C CA . PRO A 1 555 ? -22.744 -7.652 33.150 1.00 95.25 555 PRO A CA 1
ATOM 4168 C C . PRO A 1 555 ? -22.151 -6.859 34.311 1.00 95.25 555 PRO A C 1
ATOM 4170 O O . PRO A 1 555 ? -22.214 -7.312 35.463 1.00 95.25 555 PRO A O 1
ATOM 4173 N N . ASP A 1 556 ? -21.611 -5.682 34.006 1.00 94.12 556 ASP A N 1
ATOM 4174 C CA . ASP A 1 556 ? -21.041 -4.748 34.980 1.00 94.12 556 ASP A CA 1
ATOM 4175 C C . ASP A 1 556 ? -20.107 -5.428 36.003 1.00 94.12 556 ASP A C 1
ATOM 4177 O O . ASP A 1 556 ? -20.256 -5.318 37.225 1.00 94.12 556 ASP A O 1
ATOM 4181 N N . THR A 1 557 ? -19.186 -6.255 35.516 1.00 94.25 557 THR A N 1
ATOM 4182 C CA . THR A 1 557 ? -18.298 -7.038 36.375 1.00 94.25 557 THR A CA 1
ATOM 4183 C C . THR A 1 557 ? -16.868 -6.945 35.876 1.00 94.25 557 THR A C 1
ATOM 4185 O O . THR A 1 557 ? -16.586 -7.211 34.714 1.00 94.25 557 THR A O 1
ATOM 4188 N N . GLU A 1 558 ? -15.966 -6.603 36.789 1.00 94.50 558 GLU A N 1
ATOM 4189 C CA . GLU A 1 558 ? -14.528 -6.605 36.551 1.00 94.50 558 GLU A CA 1
ATOM 4190 C C . GLU A 1 558 ? -13.976 -8.038 36.611 1.00 94.50 558 GLU A C 1
ATOM 4192 O O . GLU A 1 558 ? -14.245 -8.805 37.551 1.00 94.50 558 GLU A O 1
ATOM 4197 N N . TYR A 1 559 ? -13.205 -8.394 35.592 1.00 95.69 559 TYR A N 1
ATOM 4198 C CA . TYR A 1 559 ? -12.499 -9.656 35.465 1.00 95.69 559 TYR A CA 1
ATOM 4199 C C . TYR A 1 559 ? -11.002 -9.400 35.371 1.00 95.69 559 TYR A C 1
ATOM 4201 O O . TYR A 1 559 ? -10.561 -8.434 34.761 1.00 95.69 559 TYR A O 1
ATOM 4209 N N . VAL A 1 560 ? -10.232 -10.306 35.963 1.00 96.12 560 VAL A N 1
ATOM 4210 C CA . VAL A 1 560 ? -8.778 -10.369 35.832 1.00 96.12 560 VAL A CA 1
ATOM 4211 C C . VAL A 1 560 ? -8.448 -11.617 35.026 1.00 96.12 560 VAL A C 1
ATOM 4213 O O . VAL A 1 560 ? -8.990 -12.691 35.314 1.00 96.12 560 VAL A O 1
ATOM 4216 N N . TYR A 1 561 ? -7.567 -11.493 34.039 1.00 96.69 561 TYR A N 1
ATOM 4217 C CA . TYR A 1 561 ? -7.222 -12.574 33.123 1.00 96.69 561 TYR A CA 1
ATOM 4218 C C . TYR A 1 561 ? -5.715 -12.673 32.865 1.00 96.69 561 TYR A C 1
ATOM 4220 O O . TYR A 1 561 ? -4.956 -11.757 33.164 1.00 96.69 561 TYR A O 1
ATOM 4228 N N . ARG A 1 562 ? -5.277 -13.810 32.326 1.00 96.38 562 ARG A N 1
ATOM 4229 C CA . ARG A 1 562 ? -3.981 -13.985 31.656 1.00 96.38 562 ARG A CA 1
ATOM 4230 C C . ARG A 1 562 ? -4.126 -14.983 30.518 1.00 96.38 562 ARG A C 1
ATOM 4232 O O . ARG A 1 562 ? -4.947 -15.899 30.617 1.00 96.38 562 ARG A O 1
ATOM 4239 N N . VAL A 1 563 ? -3.313 -14.816 29.489 1.00 98.12 563 VAL A N 1
ATOM 4240 C CA . VAL A 1 563 ? -3.292 -15.651 28.284 1.00 98.12 563 VAL A CA 1
ATOM 4241 C C . VAL A 1 563 ? -2.047 -16.520 28.255 1.00 98.12 563 VAL A C 1
ATOM 4243 O O . VAL A 1 563 ? -1.066 -16.218 28.941 1.00 98.12 563 VAL A O 1
ATOM 4246 N N . GLY A 1 564 ? -2.078 -17.598 27.485 1.00 97.31 564 GLY A N 1
ATOM 4247 C CA . GLY A 1 564 ? -0.912 -18.444 27.308 1.00 97.31 564 GLY A CA 1
ATOM 4248 C C . GLY A 1 564 ? -1.232 -19.838 26.802 1.00 97.31 564 GLY A C 1
ATOM 4249 O O . GLY A 1 564 ? -2.332 -20.115 26.319 1.00 97.31 564 GLY A O 1
ATOM 4250 N N . ASP A 1 565 ? -0.255 -20.721 26.966 1.00 97.00 565 ASP A N 1
ATOM 4251 C CA . ASP A 1 565 ? -0.343 -22.128 26.592 1.00 97.00 565 ASP A CA 1
ATOM 4252 C C . ASP A 1 565 ? -0.375 -23.027 27.841 1.00 97.00 565 ASP A C 1
ATOM 4254 O O . ASP A 1 565 ? 0.440 -22.894 28.765 1.00 97.00 565 ASP A O 1
ATOM 4258 N N . LEU A 1 566 ? -1.346 -23.946 27.893 1.00 93.81 566 LEU A N 1
ATOM 4259 C CA . LEU A 1 566 ? -1.558 -24.815 29.056 1.00 93.81 566 LEU A CA 1
ATOM 4260 C C . LEU A 1 566 ? -0.447 -25.843 29.271 1.00 93.81 566 LEU A C 1
ATOM 4262 O O . LEU A 1 566 ? -0.184 -26.194 30.425 1.00 93.81 566 LEU A O 1
ATOM 4266 N N . GLU A 1 567 ? 0.144 -26.369 28.199 1.00 93.69 567 GLU A N 1
ATOM 4267 C CA . GLU A 1 567 ? 1.138 -27.440 28.279 1.00 93.69 567 GLU A CA 1
ATOM 4268 C C . GLU A 1 567 ? 2.550 -26.881 28.427 1.00 93.69 567 GLU A C 1
ATOM 4270 O O . GLU A 1 567 ? 3.284 -27.318 29.319 1.00 93.69 567 GLU A O 1
ATOM 4275 N N . ALA A 1 568 ? 2.900 -25.860 27.641 1.00 93.31 568 ALA A N 1
ATOM 4276 C CA . ALA A 1 568 ? 4.165 -25.142 27.774 1.00 93.31 568 ALA A CA 1
ATOM 4277 C C . ALA A 1 568 ? 4.242 -24.347 29.090 1.00 93.31 568 ALA A C 1
ATOM 4279 O O . ALA A 1 568 ? 5.333 -24.052 29.586 1.00 93.31 568 ALA A O 1
ATOM 4280 N N . ASN A 1 569 ? 3.089 -24.038 29.702 1.00 93.88 569 ASN A N 1
ATOM 4281 C CA . ASN A 1 569 ? 2.973 -23.257 30.934 1.00 93.88 569 ASN A CA 1
ATOM 4282 C C . ASN A 1 569 ? 3.659 -21.877 30.823 1.00 93.88 569 ASN A C 1
ATOM 4284 O O . ASN A 1 569 ? 4.222 -21.360 31.796 1.00 93.88 569 ASN A O 1
ATOM 4288 N N . ALA A 1 570 ? 3.581 -21.281 29.633 1.00 94.25 570 ALA A N 1
ATOM 4289 C CA . ALA A 1 570 ? 3.967 -19.908 29.348 1.00 94.25 570 ALA A CA 1
ATOM 4290 C C . ALA A 1 570 ? 2.725 -19.020 29.470 1.00 94.25 570 ALA A C 1
ATOM 4292 O O . ALA A 1 570 ? 1.714 -19.286 28.828 1.00 94.25 570 ALA A O 1
ATOM 4293 N N . TRP A 1 571 ? 2.781 -18.007 30.337 1.00 96.12 571 TRP A N 1
ATOM 4294 C CA . TRP A 1 571 ? 1.640 -17.147 30.652 1.00 96.12 571 TRP A CA 1
ATOM 4295 C C . TRP A 1 571 ? 2.038 -15.677 30.614 1.00 96.12 571 TRP A C 1
ATOM 4297 O O . TRP A 1 571 ? 3.098 -15.313 31.128 1.00 96.12 571 TRP A O 1
ATOM 4307 N N . SER A 1 572 ? 1.142 -14.837 30.106 1.00 96.50 572 SER A N 1
ATOM 4308 C CA . SER A 1 572 ? 1.256 -13.384 30.181 1.00 96.50 572 SER A CA 1
ATOM 4309 C C . SER A 1 572 ? 1.195 -12.872 31.633 1.00 96.50 572 SER A C 1
ATOM 4311 O O . SER A 1 572 ? 0.756 -13.589 32.551 1.00 96.50 572 SER A O 1
ATOM 4313 N N . PRO A 1 573 ? 1.554 -11.594 31.866 1.00 94.12 573 PRO A N 1
ATOM 4314 C CA . PRO A 1 573 ? 1.096 -10.848 33.036 1.00 94.12 573 PRO A CA 1
ATOM 4315 C C . PRO A 1 573 ? -0.435 -10.873 33.182 1.00 94.12 573 PRO A C 1
ATOM 4317 O O . PRO A 1 573 ? -1.158 -11.266 32.264 1.00 94.12 573 PRO A O 1
ATOM 4320 N N . LEU A 1 574 ? -0.927 -10.463 34.355 1.00 92.94 574 LEU A N 1
ATOM 4321 C CA . LEU A 1 574 ? -2.365 -10.304 34.575 1.00 92.94 574 LEU A CA 1
ATOM 4322 C C . LEU A 1 574 ? -2.851 -9.010 33.923 1.00 92.94 574 LEU A C 1
ATOM 4324 O O . LEU A 1 574 ? -2.252 -7.965 34.161 1.00 92.94 574 LEU A O 1
ATOM 4328 N N . GLY A 1 575 ? -3.935 -9.106 33.164 1.00 93.81 575 GLY A N 1
ATOM 4329 C CA . GLY A 1 575 ? -4.714 -7.975 32.678 1.00 93.81 575 GLY A CA 1
ATOM 4330 C C . GLY A 1 575 ? -6.094 -7.943 33.294 1.00 93.81 575 GLY A C 1
ATOM 4331 O O . GLY A 1 575 ? -6.482 -8.851 34.041 1.00 93.81 575 GLY A O 1
ATOM 4332 N N . SER A 1 576 ? -6.833 -6.889 32.992 1.00 94.81 576 SER A N 1
ATOM 4333 C CA . SER A 1 576 ? -8.182 -6.694 33.491 1.00 94.81 576 SER A CA 1
ATOM 4334 C C . SER A 1 576 ? -9.104 -6.136 32.414 1.00 94.81 576 SER A C 1
ATOM 4336 O O . SER A 1 576 ? -8.663 -5.601 31.404 1.00 94.81 576 SER A O 1
ATOM 4338 N N . PHE A 1 577 ? -10.403 -6.343 32.592 1.00 95.44 577 PHE A N 1
ATOM 4339 C CA . PHE A 1 577 ? -11.436 -5.648 31.833 1.00 95.44 577 PHE A CA 1
ATOM 4340 C C . PHE A 1 577 ? -12.739 -5.654 32.630 1.00 95.44 577 PHE A C 1
ATOM 4342 O O . PHE A 1 577 ? -12.936 -6.473 33.535 1.00 95.44 577 PHE A O 1
ATOM 4349 N N . ARG A 1 578 ? -13.669 -4.769 32.271 1.00 95.00 578 ARG A N 1
ATOM 4350 C CA . ARG A 1 578 ? -15.026 -4.751 32.823 1.00 95.00 578 ARG A CA 1
ATOM 4351 C C . ARG A 1 578 ? -16.030 -5.007 31.711 1.00 95.00 578 ARG A C 1
ATOM 4353 O O . ARG A 1 578 ? -15.962 -4.384 30.662 1.00 95.00 578 ARG A O 1
ATOM 4360 N N . THR A 1 579 ? -16.952 -5.935 31.939 1.00 97.12 579 THR A N 1
ATOM 4361 C CA . THR A 1 579 ? -18.065 -6.177 31.012 1.00 97.12 579 THR A CA 1
ATOM 4362 C C . THR A 1 579 ? -19.027 -4.997 30.982 1.00 97.12 579 THR A C 1
ATOM 4364 O O . THR A 1 579 ? -19.187 -4.287 31.981 1.00 97.12 579 THR A O 1
ATOM 4367 N N . ALA A 1 580 ? -19.715 -4.834 29.852 1.00 97.00 580 ALA A N 1
ATOM 4368 C CA . ALA A 1 580 ? -20.621 -3.720 29.633 1.00 97.00 580 ALA A CA 1
ATOM 4369 C C . ALA A 1 580 ? -21.693 -3.601 30.726 1.00 97.00 580 ALA A C 1
ATOM 4371 O O . ALA A 1 580 ? -22.212 -4.594 31.260 1.00 97.00 580 ALA A O 1
ATOM 4372 N N . VAL A 1 581 ? -22.032 -2.353 31.052 1.00 94.19 581 VAL A N 1
ATOM 4373 C CA . VAL A 1 581 ? -23.131 -2.032 31.965 1.00 94.19 581 VAL A CA 1
ATOM 4374 C C . VAL A 1 581 ? -24.477 -2.316 31.298 1.00 94.19 581 VAL A C 1
ATOM 4376 O O . VAL A 1 581 ? -24.639 -2.187 30.085 1.00 94.19 581 VAL A O 1
ATOM 4379 N N . ALA A 1 582 ? -25.465 -2.716 32.099 1.00 82.38 582 ALA A N 1
ATOM 4380 C CA . ALA A 1 582 ? -26.805 -3.025 31.609 1.00 82.38 582 ALA A CA 1
ATOM 4381 C C . ALA A 1 582 ? -27.767 -1.840 31.783 1.00 82.38 582 ALA A C 1
ATOM 4383 O O . ALA A 1 582 ? -27.856 -1.264 32.869 1.00 82.38 582 ALA A O 1
ATOM 4384 N N . GLY A 1 583 ? -28.582 -1.574 30.758 1.00 81.56 583 GLY A N 1
ATOM 4385 C CA . GLY A 1 583 ? -29.632 -0.550 30.806 1.00 81.56 583 GLY A CA 1
ATOM 4386 C C . GLY A 1 583 ? -29.074 0.871 30.903 1.00 81.56 583 GLY A C 1
ATOM 4387 O O . GLY A 1 583 ? -27.976 1.131 30.436 1.00 81.56 583 GLY A O 1
ATOM 4388 N N . ASN A 1 584 ? -29.835 1.777 31.515 1.00 86.19 584 ASN A N 1
ATOM 4389 C CA . ASN A 1 584 ? -29.478 3.189 31.625 1.00 86.19 584 ASN A CA 1
ATOM 4390 C C . ASN A 1 584 ? -28.510 3.448 32.794 1.00 86.19 584 ASN A C 1
ATOM 4392 O O . ASN A 1 584 ? -28.940 3.731 33.912 1.00 86.19 584 ASN A O 1
ATOM 4396 N N . GLN A 1 585 ? -27.215 3.246 32.548 1.00 92.44 585 GLN A N 1
ATOM 4397 C CA . GLN A 1 585 ? -26.121 3.455 33.499 1.00 92.44 585 GLN A CA 1
ATOM 4398 C C . GLN A 1 585 ? -24.983 4.220 32.833 1.00 92.44 585 GLN A C 1
ATOM 4400 O O . GLN A 1 585 ? -24.736 4.032 31.642 1.00 92.44 585 GLN A O 1
ATOM 4405 N N . ASP A 1 586 ? -24.280 5.017 33.635 1.00 95.38 586 ASP A N 1
ATOM 4406 C CA . ASP A 1 586 ? -23.153 5.822 33.180 1.00 95.38 586 ASP A CA 1
ATOM 4407 C C . ASP A 1 586 ? -22.021 4.938 32.641 1.00 95.38 586 ASP A C 1
ATOM 4409 O O . ASP A 1 586 ? -21.642 3.936 33.258 1.00 95.38 586 ASP A O 1
ATOM 4413 N N . PHE A 1 587 ? -21.443 5.344 31.515 1.00 97.19 587 PHE A N 1
ATOM 4414 C CA . PHE A 1 587 ? -20.181 4.811 31.017 1.00 97.19 587 PHE A CA 1
ATOM 4415 C C . PHE A 1 587 ? -19.431 5.872 30.209 1.00 97.19 587 PHE A C 1
ATOM 4417 O O . PHE A 1 587 ? -20.014 6.851 29.743 1.00 97.19 587 PHE A O 1
ATOM 4424 N N . SER A 1 588 ? -18.131 5.668 30.026 1.00 97.75 588 SER A N 1
ATOM 4425 C CA . SER A 1 588 ? -17.316 6.494 29.142 1.00 97.75 588 SER A CA 1
ATOM 4426 C C . SER A 1 588 ? -16.323 5.654 28.357 1.00 97.75 588 SER A C 1
ATOM 4428 O O . SER A 1 588 ? -16.027 4.513 28.726 1.00 97.75 588 SER A O 1
ATOM 4430 N N . PHE A 1 589 ? -15.824 6.204 27.258 1.00 98.00 589 PHE A N 1
ATOM 4431 C CA . PHE A 1 589 ? -14.804 5.566 26.441 1.00 98.00 589 PHE A CA 1
ATOM 4432 C C . PHE A 1 589 ? -13.834 6.583 25.852 1.00 98.00 589 PHE A C 1
ATOM 4434 O O . PHE A 1 589 ? -14.176 7.745 25.620 1.00 98.00 589 PHE A O 1
ATOM 4441 N N . LEU A 1 590 ? -12.603 6.121 25.642 1.00 97.75 590 LEU A N 1
ATOM 4442 C CA . LEU A 1 590 ? -11.583 6.863 24.918 1.00 97.75 590 LEU A CA 1
ATOM 4443 C C . LEU A 1 590 ? -11.828 6.668 23.430 1.00 97.75 590 LEU A C 1
ATOM 4445 O O . LEU A 1 590 ? -11.979 5.537 22.981 1.00 97.75 590 LEU A O 1
ATOM 4449 N N . TYR A 1 591 ? -11.829 7.758 22.684 1.00 97.94 591 TYR A N 1
ATOM 4450 C CA . TYR A 1 591 ? -11.888 7.774 21.235 1.00 97.94 591 TYR A CA 1
ATOM 4451 C C . TYR A 1 591 ? -10.596 8.395 20.701 1.00 97.94 591 TYR A C 1
ATOM 4453 O O . TYR A 1 591 ? -10.234 9.509 21.081 1.00 97.94 591 TYR A O 1
ATOM 4461 N N . TYR A 1 592 ? -9.905 7.678 19.822 1.00 96.69 592 TYR A N 1
ATOM 4462 C CA . TYR A 1 592 ? -8.795 8.190 19.022 1.00 96.69 592 TYR A CA 1
ATOM 4463 C C . TYR A 1 592 ? -8.848 7.594 17.613 1.00 96.69 592 TYR A C 1
ATOM 4465 O O . TYR A 1 592 ? -9.636 6.688 17.345 1.00 96.69 592 TYR A O 1
ATOM 4473 N N . THR A 1 593 ? -8.040 8.118 16.700 1.00 95.25 593 THR A N 1
ATOM 4474 C CA . THR A 1 593 ? -8.004 7.641 15.316 1.00 95.25 593 THR A CA 1
ATOM 4475 C C . THR A 1 593 ? -6.661 7.937 14.668 1.00 95.25 593 THR A C 1
ATOM 4477 O O . THR A 1 593 ? -5.906 8.770 15.183 1.00 95.25 593 THR A O 1
ATOM 4480 N N . ASP A 1 594 ? -6.346 7.199 13.607 1.00 95.38 594 ASP A N 1
ATOM 4481 C CA . ASP A 1 594 ? -5.176 7.402 12.755 1.00 95.38 594 ASP A CA 1
ATOM 4482 C C . ASP A 1 594 ? -3.871 7.555 13.557 1.00 95.38 594 ASP A C 1
ATOM 4484 O O . ASP A 1 594 ? -3.116 8.514 13.343 1.00 95.38 594 ASP A O 1
ATOM 4488 N N . PRO A 1 595 ? -3.572 6.681 14.547 1.00 94.75 595 PRO A N 1
ATOM 4489 C CA . PRO A 1 595 ? -2.223 6.649 15.096 1.00 94.75 595 PRO A CA 1
ATOM 4490 C C . PRO A 1 595 ? -1.206 6.386 13.980 1.00 94.75 595 PRO A C 1
ATOM 4492 O O . PRO A 1 595 ? -0.102 6.930 14.064 1.00 94.75 595 PRO A O 1
ATOM 4495 N N . GLN A 1 596 ? -1.616 5.612 12.959 1.00 91.69 596 GLN A N 1
ATOM 4496 C CA . GLN A 1 596 ? -0.948 5.377 11.683 1.00 91.69 596 GLN A CA 1
ATOM 4497 C C . GLN A 1 596 ? 0.565 5.259 11.864 1.00 91.69 596 GLN A C 1
ATOM 4499 O O . GLN A 1 596 ? 1.365 5.998 11.279 1.00 91.69 596 GLN A O 1
ATOM 4504 N N . VAL A 1 597 ? 0.950 4.391 12.803 1.00 90.56 597 VAL A N 1
ATOM 4505 C CA . VAL A 1 597 ? 2.346 4.259 13.212 1.00 90.56 597 VAL A CA 1
ATOM 4506 C C . VAL A 1 597 ? 3.153 3.582 12.112 1.00 90.56 597 VAL A C 1
ATOM 4508 O O . VAL A 1 597 ? 2.643 2.742 11.372 1.00 90.56 597 VAL A O 1
ATOM 4511 N N . GLN A 1 598 ? 4.426 3.955 12.025 1.00 85.50 598 GLN A N 1
ATOM 4512 C CA . GLN A 1 598 ? 5.383 3.398 11.071 1.00 85.50 598 GLN A CA 1
ATOM 4513 C C . GLN A 1 598 ? 6.508 2.699 11.840 1.00 85.50 598 GLN A C 1
ATOM 4515 O O . GLN A 1 598 ? 6.277 1.691 12.502 1.00 85.50 598 GLN A O 1
ATOM 4520 N N . ASP A 1 599 ? 7.719 3.248 11.802 1.00 78.62 599 ASP A N 1
ATOM 4521 C CA . ASP A 1 599 ? 8.883 2.785 12.558 1.00 78.62 599 ASP A CA 1
ATOM 4522 C C . ASP A 1 599 ? 9.036 3.464 13.933 1.00 78.62 599 ASP A C 1
ATOM 4524 O O . ASP A 1 599 ? 9.907 3.091 14.722 1.00 78.62 599 ASP A O 1
ATOM 4528 N N . ASP A 1 600 ? 8.183 4.447 14.230 1.00 83.56 600 ASP A N 1
ATOM 4529 C CA . ASP A 1 600 ? 8.136 5.186 15.489 1.00 83.56 600 ASP A CA 1
ATOM 4530 C C . ASP A 1 600 ? 6.694 5.323 15.999 1.00 83.56 600 ASP A C 1
ATOM 4532 O O . ASP A 1 600 ? 5.751 5.551 15.240 1.00 83.56 600 ASP A O 1
ATOM 4536 N N . ASN A 1 601 ? 6.537 5.230 17.319 1.00 90.56 601 ASN A N 1
ATOM 4537 C CA . ASN A 1 601 ? 5.284 5.433 18.040 1.00 90.56 601 ASN A CA 1
ATOM 4538 C C . ASN A 1 601 ? 5.411 6.465 19.169 1.00 90.56 601 ASN A C 1
ATOM 4540 O O . ASN A 1 601 ? 4.520 6.532 20.012 1.00 90.56 601 ASN A O 1
ATOM 4544 N N . ALA A 1 602 ? 6.490 7.250 19.252 1.00 92.56 602 ALA A N 1
ATOM 4545 C CA . ALA A 1 602 ? 6.728 8.172 20.363 1.00 92.56 602 ALA A CA 1
ATOM 4546 C C . ALA A 1 602 ? 5.549 9.131 20.609 1.00 92.56 602 ALA A C 1
ATOM 4548 O O . ALA A 1 602 ? 5.069 9.256 21.740 1.00 92.56 602 ALA A O 1
ATOM 4549 N N . ALA A 1 603 ? 5.053 9.766 19.543 1.00 93.25 603 ALA A N 1
ATOM 4550 C CA . ALA A 1 603 ? 3.913 10.677 19.604 1.00 93.25 603 ALA A CA 1
ATOM 4551 C C . ALA A 1 603 ? 2.644 9.967 20.095 1.00 93.25 603 ALA A C 1
ATOM 4553 O O . ALA A 1 603 ? 2.015 10.411 21.056 1.00 93.25 603 ALA A O 1
ATOM 4554 N N . PHE A 1 604 ? 2.325 8.825 19.480 1.00 95.25 604 PHE A N 1
ATOM 4555 C CA . PHE A 1 604 ? 1.166 8.005 19.826 1.00 95.25 604 PHE A CA 1
ATOM 4556 C C . PHE A 1 604 ? 1.231 7.494 21.271 1.00 95.25 604 PHE A C 1
ATOM 4558 O O . PHE A 1 604 ? 0.281 7.642 22.035 1.00 95.25 604 PHE A O 1
ATOM 4565 N N . THR A 1 605 ? 2.382 6.973 21.690 1.00 94.06 605 THR A N 1
ATOM 4566 C CA . THR A 1 605 ? 2.626 6.465 23.046 1.00 94.06 605 THR A CA 1
ATOM 4567 C C . THR A 1 605 ? 2.437 7.560 24.083 1.00 94.06 605 THR A C 1
ATOM 4569 O O . THR A 1 605 ? 1.772 7.347 25.099 1.00 94.06 605 THR A O 1
ATOM 4572 N N . ARG A 1 606 ? 3.000 8.753 23.846 1.00 93.94 606 ARG A N 1
ATOM 4573 C CA . ARG A 1 606 ? 2.801 9.894 24.743 1.00 93.94 606 ARG A CA 1
ATOM 4574 C C . ARG A 1 606 ? 1.329 10.282 24.792 1.00 93.94 606 ARG A C 1
ATOM 4576 O O . ARG A 1 606 ? 0.840 10.557 25.885 1.00 93.94 606 ARG A O 1
ATOM 4583 N N . ASN A 1 607 ? 0.632 10.265 23.658 1.00 95.06 607 ASN A N 1
ATOM 4584 C CA . ASN A 1 607 ? -0.786 10.604 23.570 1.00 95.06 607 ASN A CA 1
ATOM 4585 C C . ASN A 1 607 ? -1.653 9.649 24.392 1.00 95.06 607 ASN A C 1
ATOM 4587 O O . ASN A 1 607 ? -2.368 10.073 25.299 1.00 95.06 607 ASN A O 1
ATOM 4591 N N . MET A 1 608 ? -1.495 8.345 24.167 1.00 94.00 608 MET A N 1
ATOM 4592 C CA . MET A 1 608 ? -2.239 7.327 24.903 1.00 94.00 608 MET A CA 1
ATOM 4593 C C . MET A 1 608 ? -1.890 7.335 26.388 1.00 94.00 608 MET A C 1
ATOM 4595 O O . MET A 1 608 ? -2.790 7.309 27.222 1.00 94.00 608 MET A O 1
ATOM 4599 N N . ARG A 1 609 ? -0.607 7.470 26.756 1.00 92.88 609 ARG A N 1
ATOM 4600 C CA . ARG A 1 609 ? -0.213 7.580 28.169 1.00 92.88 609 ARG A CA 1
ATOM 4601 C C . ARG A 1 609 ? -0.881 8.775 28.848 1.00 92.88 609 ARG A C 1
ATOM 4603 O O . ARG A 1 609 ? -1.316 8.637 29.984 1.00 92.88 609 ARG A O 1
ATOM 4610 N N . THR A 1 610 ? -0.964 9.923 28.181 1.00 94.50 610 THR A N 1
ATOM 4611 C CA . THR A 1 610 ? -1.661 11.098 28.721 1.00 94.50 610 THR A CA 1
ATOM 4612 C C . THR A 1 610 ? -3.132 10.803 28.981 1.00 94.50 610 THR A C 1
ATOM 4614 O O . THR A 1 610 ? -3.601 11.025 30.094 1.00 94.50 610 THR A O 1
ATOM 4617 N N . ALA A 1 611 ? -3.843 10.268 27.985 1.00 94.25 611 ALA A N 1
ATOM 4618 C CA . ALA A 1 611 ? -5.253 9.926 28.131 1.00 94.25 611 ALA A CA 1
ATOM 4619 C C . ALA A 1 611 ? -5.475 8.933 29.288 1.00 94.25 611 ALA A C 1
ATOM 4621 O O . ALA A 1 611 ? -6.394 9.096 30.088 1.00 94.25 611 ALA A O 1
ATOM 4622 N N . GLU A 1 612 ? -4.590 7.944 29.439 1.00 91.62 612 GLU A N 1
ATOM 4623 C CA . GLU A 1 612 ? -4.636 6.992 30.551 1.00 91.62 612 GLU A CA 1
ATOM 4624 C C . GLU A 1 612 ? -4.336 7.630 31.917 1.00 91.62 612 GLU A C 1
ATOM 4626 O O . GLU A 1 612 ? -5.015 7.329 32.901 1.00 91.62 612 GLU A O 1
ATOM 4631 N N . GLU A 1 613 ? -3.342 8.518 31.999 1.00 92.44 613 GLU A N 1
ATOM 4632 C CA . GLU A 1 613 ? -2.967 9.226 33.230 1.00 92.44 613 GLU A CA 1
ATOM 4633 C C . GLU A 1 613 ? -4.083 10.159 33.724 1.00 92.44 613 GLU A C 1
ATOM 4635 O O . GLU A 1 613 ? -4.320 10.239 34.933 1.00 92.44 613 GLU A O 1
ATOM 4640 N N . GLU A 1 614 ? -4.771 10.846 32.808 1.00 93.94 614 GLU A N 1
ATOM 4641 C CA . GLU A 1 614 ? -5.806 11.831 33.138 1.00 93.94 614 GLU A CA 1
ATOM 4642 C C . GLU A 1 614 ? -7.201 11.208 33.299 1.00 93.94 614 GLU A C 1
ATOM 4644 O O . GLU A 1 614 ? -7.949 11.611 34.195 1.00 93.94 614 GLU A O 1
ATOM 4649 N N . HIS A 1 615 ? -7.534 10.192 32.495 1.00 94.75 615 HIS A N 1
ATOM 4650 C CA . HIS A 1 615 ? -8.901 9.668 32.373 1.00 94.75 615 HIS A CA 1
ATOM 4651 C C . HIS A 1 615 ? -9.034 8.152 32.577 1.00 94.75 615 HIS A C 1
ATOM 4653 O O . HIS A 1 615 ? -10.146 7.659 32.759 1.00 94.75 615 HIS A O 1
ATOM 4659 N N . GLY A 1 616 ? -7.946 7.379 32.641 1.00 91.94 616 GLY A N 1
ATOM 4660 C CA . GLY A 1 616 ? -7.991 5.907 32.622 1.00 91.94 616 GLY A CA 1
ATOM 4661 C C . GLY A 1 616 ? -8.883 5.234 33.680 1.00 91.94 616 GLY A C 1
ATOM 4662 O O . GLY A 1 616 ? -9.356 4.120 33.470 1.00 91.94 616 GLY A O 1
ATOM 4663 N N . GLN A 1 617 ? -9.155 5.890 34.814 1.00 90.12 617 GLN A N 1
ATOM 4664 C CA . GLN A 1 617 ? -10.017 5.339 35.872 1.00 90.12 617 GLN A CA 1
ATOM 4665 C C . GLN A 1 617 ? -11.523 5.442 35.590 1.00 90.12 617 GLN A C 1
ATOM 4667 O O . GLN A 1 617 ? -12.289 4.703 36.210 1.00 90.12 617 GLN A O 1
ATOM 4672 N N . GLU A 1 618 ? -11.959 6.367 34.727 1.00 93.56 618 GLU A N 1
ATOM 4673 C CA . GLU A 1 618 ? -13.376 6.487 34.346 1.00 93.56 618 GLU A CA 1
ATOM 4674 C C . GLU A 1 618 ? -13.725 5.650 33.110 1.00 93.56 618 GLU A C 1
ATOM 4676 O O . GLU A 1 618 ? -14.876 5.243 32.965 1.00 93.56 618 GLU A O 1
ATOM 4681 N N . LEU A 1 619 ? -12.738 5.357 32.260 1.00 94.94 619 LEU A N 1
ATOM 4682 C CA . LEU A 1 619 ? -12.929 4.705 30.970 1.00 94.94 619 LEU A CA 1
ATOM 4683 C C . LEU A 1 619 ? -13.375 3.246 31.105 1.00 94.94 619 LEU A C 1
ATOM 4685 O O . LEU A 1 619 ? -12.749 2.435 31.787 1.00 94.94 619 LEU A O 1
ATOM 4689 N N . ALA A 1 620 ? -14.450 2.903 30.400 1.00 95.69 620 ALA A N 1
ATOM 4690 C CA . ALA A 1 620 ? -15.000 1.556 30.358 1.00 95.69 620 ALA A CA 1
ATOM 4691 C C . ALA A 1 620 ? -14.407 0.721 29.206 1.00 95.69 620 ALA A C 1
ATOM 4693 O O . ALA A 1 620 ? -14.182 -0.481 29.360 1.00 95.69 620 ALA A O 1
ATOM 4694 N N . PHE A 1 621 ? -14.120 1.362 28.071 1.00 97.25 621 PHE A N 1
ATOM 4695 C CA . PHE A 1 621 ? -13.453 0.770 26.910 1.00 97.25 621 PHE A CA 1
ATOM 4696 C C . PHE A 1 621 ? -12.727 1.841 26.082 1.00 97.25 621 PHE A C 1
ATOM 4698 O O . PHE A 1 621 ? -12.808 3.035 26.385 1.00 97.25 621 PHE A O 1
ATOM 4705 N N . THR A 1 622 ? -12.020 1.407 25.042 1.00 97.38 622 THR A N 1
ATOM 4706 C CA . THR A 1 622 ? -11.334 2.277 24.078 1.00 97.38 622 THR A CA 1
ATOM 4707 C C . THR A 1 622 ? -11.810 1.971 22.659 1.00 97.38 622 THR A C 1
ATOM 4709 O O . THR A 1 622 ? -11.949 0.801 22.310 1.00 97.38 622 THR A O 1
ATOM 4712 N N . LEU A 1 623 ? -12.041 3.011 21.857 1.00 98.00 623 LEU A N 1
ATOM 4713 C CA . LEU A 1 623 ? -12.427 2.969 20.448 1.00 98.00 623 LEU A CA 1
ATOM 4714 C C . LEU A 1 623 ? -11.340 3.648 19.597 1.00 98.00 623 LEU A C 1
ATOM 4716 O O . LEU A 1 623 ? -11.081 4.841 19.769 1.00 98.00 623 LEU A O 1
ATOM 4720 N N . ALA A 1 624 ? -10.737 2.899 18.673 1.00 97.38 624 ALA A N 1
ATOM 4721 C CA . ALA A 1 624 ? -9.887 3.413 17.602 1.00 97.38 624 ALA A CA 1
ATOM 4722 C C . ALA A 1 624 ? -10.660 3.421 16.273 1.00 97.38 624 ALA A C 1
ATOM 4724 O O . ALA A 1 624 ? -11.145 2.377 15.843 1.00 97.38 624 ALA A O 1
ATOM 4725 N N . ALA A 1 625 ? -10.799 4.571 15.612 1.00 96.94 625 ALA A N 1
ATOM 4726 C CA . ALA A 1 625 ? -11.558 4.665 14.358 1.00 96.94 625 ALA A CA 1
ATOM 4727 C C . ALA A 1 625 ? -10.724 4.334 13.099 1.00 96.94 625 ALA A C 1
ATOM 4729 O O . ALA A 1 625 ? -10.931 4.937 12.052 1.00 96.94 625 ALA A O 1
ATOM 4730 N N . GLY A 1 626 ? -9.831 3.342 13.192 1.00 94.69 626 GLY A N 1
ATOM 4731 C CA . GLY A 1 626 ? -9.037 2.806 12.077 1.00 94.69 626 GLY A CA 1
ATOM 4732 C C . GLY A 1 626 ? -7.689 3.483 11.838 1.00 94.69 626 GLY A C 1
ATOM 4733 O O . GLY A 1 626 ? -7.309 4.412 12.559 1.00 94.69 626 GLY A O 1
ATOM 4734 N N . ASP A 1 627 ? -6.975 2.945 10.851 1.00 94.81 627 ASP A N 1
ATOM 4735 C CA . ASP A 1 627 ? -5.594 3.255 10.470 1.00 94.81 627 ASP A CA 1
ATOM 4736 C C . ASP A 1 627 ? -4.632 3.146 11.659 1.00 94.81 627 ASP A C 1
ATOM 4738 O O . ASP A 1 627 ? -3.976 4.102 12.093 1.00 94.81 627 ASP A O 1
ATOM 4742 N N . LEU A 1 628 ? -4.571 1.940 12.230 1.00 94.88 628 LEU A N 1
ATOM 4743 C CA . LEU A 1 628 ? -3.689 1.625 13.350 1.00 94.88 628 LEU A CA 1
ATOM 4744 C C . LEU A 1 628 ? -2.216 1.741 12.937 1.00 94.88 628 LEU A C 1
ATOM 4746 O O . LEU A 1 628 ? -1.397 2.296 13.678 1.00 94.88 628 LEU A O 1
ATOM 4750 N N . THR A 1 629 ? -1.894 1.254 11.740 1.00 90.88 629 THR A N 1
ATOM 4751 C CA . THR A 1 629 ? -0.564 1.298 11.123 1.00 90.88 629 THR A CA 1
ATOM 4752 C C . THR A 1 629 ? -0.621 2.033 9.783 1.00 90.88 629 THR A C 1
ATOM 4754 O O . THR A 1 629 ? -1.684 2.199 9.198 1.00 90.88 629 THR A O 1
ATOM 4757 N N . GLU A 1 630 ? 0.519 2.509 9.278 1.00 85.25 630 GLU A N 1
ATOM 4758 C CA . GLU A 1 630 ? 0.605 3.032 7.900 1.00 85.25 630 GLU A CA 1
ATOM 4759 C C . GLU A 1 630 ? 0.472 1.919 6.860 1.00 85.25 630 GLU A C 1
ATOM 4761 O O . GLU A 1 630 ? 0.101 2.154 5.717 1.00 85.25 630 GLU A O 1
ATOM 4766 N N . LYS A 1 631 ? 0.851 0.699 7.215 1.00 80.38 631 LYS A N 1
ATOM 4767 C CA . LYS A 1 631 ? 0.913 -0.438 6.310 1.00 80.38 631 LYS A CA 1
ATOM 4768 C C . LYS A 1 631 ? 0.390 -1.649 7.064 1.00 80.38 631 LYS A C 1
ATOM 4770 O O . LYS A 1 631 ? 1.132 -2.277 7.810 1.00 80.38 631 LYS A O 1
ATOM 4775 N N . GLY A 1 632 ? -0.877 -1.998 6.861 1.00 76.56 632 GLY A N 1
ATOM 4776 C CA . GLY A 1 632 ? -1.559 -3.098 7.559 1.00 76.56 632 GLY A CA 1
ATOM 4777 C C . GLY A 1 632 ? -0.935 -4.466 7.313 1.00 76.56 632 GLY A C 1
ATOM 4778 O O . GLY A 1 632 ? -1.033 -5.357 8.145 1.00 76.56 632 GLY A O 1
ATOM 4779 N N . TYR A 1 633 ? -0.212 -4.619 6.203 1.00 70.25 633 TYR A N 1
ATOM 4780 C CA . TYR A 1 633 ? 0.562 -5.825 5.919 1.00 70.25 633 TYR A CA 1
ATOM 4781 C C . TYR A 1 633 ? 1.923 -5.854 6.612 1.00 70.25 633 TYR A C 1
ATOM 4783 O O . TYR A 1 633 ? 2.474 -6.936 6.800 1.00 70.25 633 TYR A O 1
ATOM 4791 N N . ALA A 1 634 ? 2.446 -4.696 7.023 1.00 76.88 634 ALA A N 1
ATOM 4792 C CA . ALA A 1 634 ? 3.683 -4.573 7.771 1.00 76.88 634 ALA A CA 1
ATOM 4793 C C . ALA A 1 634 ? 3.441 -4.827 9.268 1.00 76.88 634 ALA A C 1
ATOM 4795 O O . ALA A 1 634 ? 3.352 -3.903 10.071 1.00 76.88 634 ALA A O 1
ATOM 4796 N N . GLU A 1 635 ? 3.419 -6.090 9.664 1.00 83.62 635 GLU A N 1
ATOM 4797 C CA . GLU A 1 635 ? 3.341 -6.571 11.044 1.00 83.62 635 GLU A CA 1
ATOM 4798 C C . GLU A 1 635 ? 4.344 -5.898 11.994 1.00 83.62 635 GLU A C 1
ATOM 4800 O O . GLU A 1 635 ? 4.021 -5.637 13.146 1.00 83.62 635 GLU A O 1
ATOM 4805 N N . GLY A 1 636 ? 5.537 -5.509 11.529 1.00 81.81 636 GLY A N 1
ATOM 4806 C CA . GLY A 1 636 ? 6.472 -4.728 12.356 1.00 81.81 636 GLY A CA 1
ATOM 4807 C C . GLY A 1 636 ? 5.934 -3.349 12.777 1.00 81.81 636 GLY A C 1
ATOM 4808 O O . GLY A 1 636 ? 6.342 -2.793 13.800 1.00 81.81 636 GLY A O 1
ATOM 4809 N N . GLN A 1 637 ? 5.003 -2.778 12.013 1.00 87.19 637 GLN A N 1
ATOM 4810 C CA . GLN A 1 637 ? 4.254 -1.591 12.425 1.00 87.19 637 GLN A CA 1
ATOM 4811 C C . GLN A 1 637 ? 3.150 -1.950 13.423 1.00 87.19 637 GLN A C 1
ATOM 4813 O O . GLN A 1 637 ? 2.866 -1.150 14.311 1.00 87.19 637 GLN A O 1
ATOM 4818 N N . MET A 1 638 ? 2.581 -3.157 13.358 1.00 90.50 638 MET A N 1
ATOM 4819 C CA . MET A 1 638 ? 1.664 -3.651 14.387 1.00 90.50 638 MET A CA 1
ATOM 4820 C C . MET A 1 638 ? 2.395 -3.865 15.723 1.00 90.50 638 MET A C 1
ATOM 4822 O O . MET A 1 638 ? 1.915 -3.383 16.750 1.00 90.50 638 MET A O 1
ATOM 4826 N N . ASP A 1 639 ? 3.616 -4.424 15.715 1.00 89.50 639 ASP A N 1
ATOM 4827 C CA . ASP A 1 639 ? 4.502 -4.467 16.896 1.00 89.50 639 ASP A CA 1
ATOM 4828 C C . ASP A 1 639 ? 4.666 -3.050 17.499 1.00 89.50 639 ASP A C 1
ATOM 4830 O O . ASP A 1 639 ? 4.629 -2.833 18.716 1.00 89.50 639 ASP A O 1
ATOM 4834 N N . THR A 1 640 ? 4.820 -2.054 16.621 1.00 90.44 640 THR A N 1
ATOM 4835 C CA . THR A 1 640 ? 4.984 -0.639 16.969 1.00 90.44 640 THR A CA 1
ATOM 4836 C C . THR A 1 640 ? 3.683 -0.043 17.522 1.00 90.44 640 THR A C 1
ATOM 4838 O O . THR A 1 640 ? 3.717 0.690 18.515 1.00 90.44 640 THR A O 1
ATOM 4841 N N . PHE A 1 641 ? 2.521 -0.395 16.970 1.00 94.44 641 PHE A N 1
ATOM 4842 C CA . PHE A 1 641 ? 1.212 0.018 17.481 1.00 94.44 641 PHE A CA 1
ATOM 4843 C C . PHE A 1 641 ? 0.996 -0.525 18.894 1.00 94.44 641 PHE A C 1
ATOM 4845 O O . PHE A 1 641 ? 0.753 0.246 19.830 1.00 94.44 641 PHE A O 1
ATOM 4852 N N . TYR A 1 642 ? 1.184 -1.834 19.086 1.00 94.00 642 TYR A N 1
ATOM 4853 C CA . TYR A 1 642 ? 1.099 -2.455 20.404 1.00 94.00 642 TYR A CA 1
ATOM 4854 C C . TYR A 1 642 ? 2.125 -1.858 21.371 1.00 94.00 642 TYR A C 1
ATOM 4856 O O . TYR A 1 642 ? 1.789 -1.613 22.527 1.00 94.00 642 TYR A O 1
ATOM 4864 N N . GLY A 1 643 ? 3.329 -1.499 20.921 1.00 91.50 643 GLY A N 1
ATOM 4865 C CA . GLY A 1 643 ? 4.307 -0.785 21.746 1.00 91.50 643 GLY A CA 1
ATOM 4866 C C . GLY A 1 643 ? 3.755 0.481 22.426 1.00 91.50 643 GLY A C 1
ATOM 4867 O O . GLY A 1 643 ? 4.117 0.759 23.573 1.00 91.50 643 GLY A O 1
ATOM 4868 N N . GLY A 1 644 ? 2.850 1.210 21.760 1.00 89.56 644 GLY A N 1
ATOM 4869 C CA . GLY A 1 644 ? 2.191 2.402 22.306 1.00 89.56 644 GLY A CA 1
ATOM 4870 C C . GLY A 1 644 ? 0.847 2.127 22.990 1.00 89.56 644 GLY A C 1
ATOM 4871 O O . GLY A 1 644 ? 0.524 2.772 23.989 1.00 89.56 644 GLY A O 1
ATOM 4872 N N . ALA A 1 645 ? 0.078 1.154 22.493 1.00 93.50 645 ALA A N 1
ATOM 4873 C CA . ALA A 1 645 ? -1.288 0.874 22.942 1.00 93.50 645 ALA A CA 1
ATOM 4874 C C . ALA A 1 645 ? -1.384 -0.175 24.066 1.00 93.50 645 ALA A C 1
ATOM 4876 O O . ALA A 1 645 ? -2.356 -0.176 24.826 1.00 93.50 645 ALA A O 1
ATOM 4877 N N . GLN A 1 646 ? -0.393 -1.066 24.206 1.00 92.56 646 GLN A N 1
ATOM 4878 C CA . GLN A 1 646 ? -0.496 -2.292 25.010 1.00 92.56 646 GLN A CA 1
ATOM 4879 C C . GLN A 1 646 ? -0.894 -2.037 26.465 1.00 92.56 646 GLN A C 1
ATOM 4881 O O . GLN A 1 646 ? -1.621 -2.848 27.034 1.00 92.56 646 GLN A O 1
ATOM 4886 N N . ALA A 1 647 ? -0.450 -0.925 27.061 1.00 87.88 647 ALA A N 1
ATOM 4887 C CA . ALA A 1 647 ? -0.801 -0.564 28.434 1.00 87.88 647 ALA A CA 1
ATOM 4888 C C . ALA A 1 647 ? -2.313 -0.349 28.618 1.00 87.88 647 ALA A C 1
ATOM 4890 O O . ALA A 1 647 ? -2.870 -0.818 29.607 1.00 87.88 647 ALA A O 1
ATOM 4891 N N . GLY A 1 648 ? -2.974 0.307 27.659 1.00 88.56 648 GLY A N 1
ATOM 4892 C CA . GLY A 1 648 ? -4.429 0.461 27.653 1.00 88.56 648 GLY A CA 1
ATOM 4893 C C . GLY A 1 648 ? -5.128 -0.856 27.313 1.00 88.56 648 GLY A C 1
ATOM 4894 O O . GLY A 1 648 ? -6.037 -1.272 28.026 1.00 88.56 648 GLY A O 1
ATOM 4895 N N . LEU A 1 649 ? -4.651 -1.569 26.285 1.00 92.31 649 LEU A N 1
ATOM 4896 C CA . LEU A 1 649 ? -5.234 -2.846 25.838 1.00 92.31 649 LEU A CA 1
ATOM 4897 C C . LEU A 1 649 ? -5.210 -3.947 26.917 1.00 92.31 649 LEU A C 1
ATOM 4899 O O . LEU A 1 649 ? -6.069 -4.827 26.923 1.00 92.31 649 LEU A O 1
ATOM 4903 N N . PHE A 1 650 ? -4.254 -3.898 27.853 1.00 90.25 650 PHE A N 1
ATOM 4904 C CA . PHE A 1 650 ? -4.166 -4.849 28.969 1.00 90.25 650 PHE A CA 1
ATOM 4905 C C . PHE A 1 650 ? -5.226 -4.617 30.060 1.00 90.25 650 PHE A C 1
ATOM 4907 O O . PHE A 1 650 ? -5.490 -5.531 30.844 1.00 90.25 650 PHE A O 1
ATOM 4914 N N . GLU A 1 651 ? -5.804 -3.415 30.142 1.00 89.25 651 GLU A N 1
ATOM 4915 C CA . GLU A 1 651 ? -6.623 -2.963 31.280 1.00 89.25 651 GLU A CA 1
ATOM 4916 C C . GLU A 1 651 ? -8.101 -2.719 30.930 1.00 89.25 651 GLU A C 1
ATOM 4918 O O . GLU A 1 651 ? -8.913 -2.421 31.810 1.00 89.25 651 GLU A O 1
ATOM 4923 N N . ARG A 1 652 ? -8.489 -2.829 29.654 1.00 92.88 652 ARG A N 1
ATOM 4924 C CA . ARG A 1 652 ? -9.883 -2.664 29.216 1.00 92.88 652 ARG A CA 1
ATOM 4925 C C . ARG A 1 652 ? -10.164 -3.330 27.885 1.00 92.88 652 ARG A C 1
ATOM 4927 O O . ARG A 1 652 ? -9.262 -3.782 27.191 1.00 92.88 652 ARG A O 1
ATOM 4934 N N . THR A 1 653 ? -11.450 -3.357 27.539 1.00 96.94 653 THR A N 1
ATOM 4935 C CA . THR A 1 653 ? -11.857 -3.806 26.210 1.00 96.94 653 THR A CA 1
ATOM 4936 C C . THR A 1 653 ? -11.530 -2.770 25.135 1.00 96.94 653 THR A C 1
ATOM 4938 O O . THR A 1 653 ? -11.605 -1.564 25.385 1.00 96.94 653 THR A O 1
ATOM 4941 N N . PHE A 1 654 ? -11.175 -3.255 23.951 1.00 96.94 654 PHE A N 1
ATOM 4942 C CA . PHE A 1 654 ? -10.817 -2.468 22.781 1.00 96.94 654 PHE A CA 1
ATOM 4943 C C . PHE A 1 654 ? -11.801 -2.719 21.640 1.00 96.94 654 PHE A C 1
ATOM 4945 O O . PHE A 1 654 ? -12.261 -3.841 21.426 1.00 96.94 654 PHE A O 1
ATOM 4952 N N . LEU A 1 655 ? -12.119 -1.654 20.921 1.00 96.50 655 LEU A N 1
ATOM 4953 C CA . LEU A 1 655 ? -12.841 -1.656 19.663 1.00 96.50 655 LEU A CA 1
ATOM 4954 C C . LEU A 1 655 ? -11.969 -0.925 18.650 1.00 96.50 655 LEU A C 1
ATOM 4956 O O . LEU A 1 655 ? -11.582 0.214 18.896 1.00 96.50 655 LEU A O 1
ATOM 4960 N N . THR A 1 656 ? -11.703 -1.558 17.516 1.00 95.44 656 THR A N 1
ATOM 4961 C CA . THR A 1 656 ? -11.182 -0.865 16.340 1.00 95.44 656 THR A CA 1
ATOM 4962 C C . THR A 1 656 ? -12.164 -1.001 15.192 1.00 95.44 656 THR A C 1
ATOM 4964 O O . THR A 1 656 ? -12.915 -1.978 15.127 1.00 95.44 656 THR A O 1
ATOM 4967 N N . VAL A 1 657 ? -12.155 -0.018 14.304 1.00 94.81 657 VAL A N 1
ATOM 4968 C CA . VAL A 1 657 ? -12.742 -0.132 12.969 1.00 94.81 657 VAL A CA 1
ATOM 4969 C C . VAL A 1 657 ? -11.610 -0.308 11.964 1.00 94.81 657 VAL A C 1
ATOM 4971 O O . VAL A 1 657 ? -10.484 0.079 12.258 1.00 94.81 657 VAL A O 1
ATOM 4974 N N . GLN A 1 658 ? -11.888 -0.902 10.811 1.00 91.81 658 GLN A N 1
ATOM 4975 C CA . GLN A 1 658 ? -10.918 -0.978 9.729 1.00 91.81 658 GLN A CA 1
ATOM 4976 C C . GLN A 1 658 ? -10.819 0.351 8.988 1.00 91.81 658 GLN A C 1
ATOM 4978 O O . GLN A 1 658 ? -11.838 0.863 8.511 1.00 91.81 658 GLN A O 1
ATOM 4983 N N . GLY A 1 659 ? -9.595 0.858 8.859 1.00 92.00 659 GLY A N 1
ATOM 4984 C CA . GLY A 1 659 ? -9.239 1.883 7.893 1.00 92.00 659 GLY A CA 1
ATOM 4985 C C . GLY A 1 659 ? -8.556 1.338 6.646 1.00 92.00 659 GLY A C 1
ATOM 4986 O O . GLY A 1 659 ? -8.203 0.159 6.565 1.00 92.00 659 GLY A O 1
ATOM 4987 N N . ASN A 1 660 ? -8.372 2.213 5.657 1.00 88.62 660 ASN A N 1
ATOM 4988 C CA . ASN A 1 660 ? -7.819 1.827 4.358 1.00 88.62 660 ASN A CA 1
ATOM 4989 C C . ASN A 1 660 ? -6.345 1.415 4.429 1.00 88.62 660 ASN A C 1
ATOM 4991 O O . ASN A 1 660 ? -5.824 0.870 3.454 1.00 88.62 660 ASN A O 1
ATOM 4995 N N . HIS A 1 661 ? -5.663 1.690 5.542 1.00 88.44 661 HIS A N 1
ATOM 4996 C CA . HIS A 1 661 ? -4.320 1.192 5.783 1.00 88.44 661 HIS A CA 1
ATOM 4997 C C . HIS A 1 661 ? -4.305 -0.183 6.481 1.00 88.44 661 HIS A C 1
ATOM 4999 O O . HIS A 1 661 ? -3.290 -0.862 6.373 1.00 88.44 661 HIS A O 1
ATOM 5005 N N . ASP A 1 662 ? -5.388 -0.649 7.121 1.00 82.31 662 ASP A N 1
ATOM 5006 C CA . ASP A 1 662 ? -5.362 -1.816 8.026 1.00 82.31 662 ASP A CA 1
ATOM 5007 C C . ASP A 1 662 ? -5.511 -3.199 7.338 1.00 82.31 662 ASP A C 1
ATOM 5009 O O . ASP A 1 662 ? -4.940 -4.164 7.840 1.00 82.31 662 ASP A O 1
ATOM 5013 N N . ARG A 1 663 ? -6.210 -3.295 6.187 1.00 72.94 663 ARG A N 1
ATOM 5014 C CA . ARG A 1 663 ? -6.552 -4.528 5.412 1.00 72.94 663 ARG A CA 1
ATOM 5015 C C . ARG A 1 663 ? -7.277 -5.641 6.220 1.00 72.94 663 ARG A C 1
ATOM 5017 O O . ARG A 1 663 ? -6.706 -6.217 7.144 1.00 72.94 663 ARG A O 1
ATOM 5024 N N . ASP A 1 664 ? -8.494 -6.042 5.809 1.00 63.44 664 ASP A N 1
ATOM 5025 C CA . ASP A 1 664 ? -9.371 -6.980 6.562 1.00 63.44 664 ASP A CA 1
ATOM 5026 C C . ASP A 1 664 ? -8.666 -8.270 7.022 1.00 63.44 664 ASP A C 1
ATOM 5028 O O . ASP A 1 664 ? -8.728 -8.644 8.199 1.00 63.44 664 ASP A O 1
ATOM 5032 N N . GLU A 1 665 ? -7.957 -8.938 6.108 1.00 70.06 665 GLU A N 1
ATOM 5033 C CA . GLU A 1 665 ? -7.316 -10.242 6.339 1.00 70.06 665 GLU A CA 1
ATOM 5034 C C . GLU A 1 665 ? -6.138 -10.199 7.334 1.00 70.06 665 GLU A C 1
ATOM 5036 O O . GLU A 1 665 ? -5.712 -11.241 7.840 1.00 70.06 665 GLU A O 1
ATOM 5041 N N . LEU A 1 666 ? -5.625 -9.002 7.635 1.00 78.94 666 LEU A N 1
ATOM 5042 C CA . LEU A 1 666 ? -4.449 -8.778 8.483 1.00 78.94 666 LEU A CA 1
ATOM 5043 C C . LEU A 1 666 ? -4.830 -8.139 9.818 1.00 78.94 666 LEU A C 1
ATOM 5045 O O . LEU A 1 666 ? -4.186 -8.409 10.828 1.00 78.94 666 LEU A O 1
ATOM 5049 N N . LEU A 1 667 ? -5.934 -7.389 9.869 1.00 87.38 667 LEU A N 1
ATOM 5050 C CA . LEU A 1 667 ? -6.464 -6.826 11.109 1.00 87.38 667 LEU A CA 1
ATOM 5051 C C . LEU A 1 667 ? -7.183 -7.876 11.977 1.00 87.38 667 LEU A C 1
ATOM 5053 O O . LEU A 1 667 ? -7.059 -7.886 13.207 1.00 87.38 667 LEU A O 1
ATOM 5057 N N . ASN A 1 668 ? -7.939 -8.782 11.352 1.00 88.38 668 ASN A N 1
ATOM 5058 C CA . ASN A 1 668 ? -8.758 -9.757 12.075 1.00 88.38 668 ASN A CA 1
ATOM 5059 C C . ASN A 1 668 ? -7.989 -10.778 12.934 1.00 88.38 668 ASN A C 1
ATOM 5061 O O . ASN A 1 668 ? -8.473 -11.080 14.028 1.00 88.38 668 ASN A O 1
ATOM 5065 N N . PRO A 1 669 ? -6.801 -11.275 12.545 1.00 89.62 669 PRO A N 1
ATOM 5066 C CA . PRO A 1 669 ? -5.969 -12.107 13.418 1.00 89.62 669 PRO A CA 1
ATOM 5067 C C . PRO A 1 669 ? -5.635 -11.461 14.776 1.00 89.62 669 PRO A C 1
ATOM 5069 O O . PRO A 1 669 ? -5.535 -12.168 15.781 1.00 89.62 669 PRO A O 1
ATOM 5072 N N . HIS A 1 670 ? -5.529 -10.126 14.830 1.00 92.75 670 HIS A N 1
ATOM 5073 C CA . HIS A 1 670 ? -5.193 -9.370 16.046 1.00 92.75 670 HIS A CA 1
ATOM 5074 C C . HIS A 1 670 ? -6.393 -9.092 16.956 1.00 92.75 670 HIS A C 1
ATOM 5076 O O . HIS A 1 670 ? -6.253 -9.060 18.184 1.00 92.75 670 HIS A O 1
ATOM 5082 N N . PHE A 1 671 ? -7.582 -8.882 16.379 1.00 93.94 671 PHE A N 1
ATOM 5083 C CA . PHE A 1 671 ? -8.740 -8.384 17.135 1.00 93.94 671 PHE A CA 1
ATOM 5084 C C . PHE A 1 671 ? -9.988 -9.268 17.066 1.00 93.94 671 PHE A C 1
ATOM 5086 O O . PHE A 1 671 ? -10.790 -9.214 18.002 1.00 93.94 671 PHE A O 1
ATOM 5093 N N . ASN A 1 672 ? -10.126 -10.116 16.043 1.00 91.44 672 ASN A N 1
ATOM 5094 C CA . ASN A 1 672 ? -11.259 -11.013 15.798 1.00 91.44 672 ASN A CA 1
ATOM 5095 C C . ASN A 1 672 ? -12.602 -10.265 15.819 1.00 91.44 672 ASN A C 1
ATOM 5097 O O . ASN A 1 672 ? -13.462 -10.504 16.682 1.00 91.44 672 ASN A O 1
ATOM 5101 N N . LEU A 1 673 ? -12.752 -9.319 14.893 1.00 91.62 673 LEU A N 1
ATOM 5102 C CA . LEU A 1 673 ? -13.969 -8.534 14.755 1.00 91.62 673 LEU A CA 1
ATOM 5103 C C . LEU A 1 673 ? -15.093 -9.410 14.152 1.00 91.62 673 LEU A C 1
ATOM 5105 O O . LEU A 1 673 ? -14.815 -10.335 13.391 1.00 91.62 673 LEU A O 1
ATOM 5109 N N . PRO A 1 674 ? -16.366 -9.201 14.535 1.00 92.12 674 PRO A N 1
ATOM 5110 C CA . PRO A 1 674 ? -17.489 -9.936 13.955 1.00 92.12 674 PRO A CA 1
ATOM 5111 C C . PRO A 1 674 ? -17.835 -9.516 12.516 1.00 92.12 674 PRO A C 1
ATOM 5113 O O . PRO A 1 674 ? -17.840 -8.329 12.189 1.00 92.12 674 PRO A O 1
ATOM 5116 N N . ASP A 1 675 ? -18.284 -10.492 11.720 1.00 91.44 675 ASP A N 1
ATOM 5117 C CA . ASP A 1 675 ? -18.718 -10.303 10.330 1.00 91.44 675 ASP A CA 1
ATOM 5118 C C . ASP A 1 675 ? -20.213 -10.612 10.173 1.00 91.44 675 ASP A C 1
ATOM 5120 O O . ASP A 1 675 ? -20.708 -11.635 10.662 1.00 91.44 675 ASP A O 1
ATOM 5124 N N . THR A 1 676 ? -20.959 -9.763 9.456 1.00 90.19 676 THR A N 1
ATOM 5125 C CA . THR A 1 676 ? -22.402 -9.985 9.232 1.00 90.19 676 THR A CA 1
ATOM 5126 C C . THR A 1 676 ? -22.815 -9.939 7.765 1.00 90.19 676 THR A C 1
ATOM 5128 O O . THR A 1 676 ? -23.260 -10.948 7.214 1.00 90.19 676 THR A O 1
ATOM 5131 N N . VAL A 1 677 ? -22.753 -8.763 7.140 1.00 91.19 677 VAL A N 1
ATOM 5132 C CA . VAL A 1 677 ? -23.034 -8.564 5.711 1.00 91.19 677 VAL A CA 1
ATOM 5133 C C . VAL A 1 677 ? -21.744 -8.546 4.898 1.00 91.19 677 VAL A C 1
ATOM 5135 O O . VAL A 1 677 ? -21.711 -9.140 3.824 1.00 91.19 677 VAL A O 1
ATOM 5138 N N . PHE A 1 678 ? -20.709 -7.930 5.459 1.00 88.56 678 PHE A N 1
ATOM 5139 C CA . PHE A 1 678 ? -19.328 -7.937 5.000 1.00 88.56 678 PHE A CA 1
ATOM 5140 C C . PHE A 1 678 ? -18.418 -8.128 6.214 1.00 88.56 678 PHE A C 1
ATOM 5142 O O . PHE A 1 678 ? -18.905 -8.130 7.356 1.00 88.56 678 PHE A O 1
ATOM 5149 N N . GLU A 1 679 ? -17.129 -8.294 5.946 1.00 88.56 679 GLU A N 1
ATOM 5150 C CA . GLU A 1 679 ? -16.098 -8.351 6.973 1.00 88.56 679 GLU A CA 1
ATOM 5151 C C . GLU A 1 679 ? -16.122 -7.060 7.798 1.00 88.56 679 GLU A C 1
ATOM 5153 O O . GLU A 1 679 ? -16.339 -5.961 7.274 1.00 88.56 679 GLU A O 1
ATOM 5158 N N . ASN A 1 680 ? -15.986 -7.202 9.115 1.00 92.62 680 ASN A N 1
ATOM 5159 C CA . ASN A 1 680 ? -15.901 -6.091 10.061 1.00 92.62 680 ASN A CA 1
ATOM 5160 C C . ASN A 1 680 ? -17.158 -5.192 10.133 1.00 92.62 680 ASN A C 1
ATOM 5162 O O . ASN A 1 680 ? -17.098 -4.077 10.654 1.00 92.62 680 ASN A O 1
ATOM 5166 N N . VAL A 1 681 ? -18.326 -5.678 9.681 1.00 96.75 681 VAL A N 1
ATOM 5167 C CA . VAL A 1 681 ? -19.626 -4.985 9.807 1.00 96.75 681 VAL A CA 1
ATOM 5168 C C . VAL A 1 681 ? -20.497 -5.663 10.860 1.00 96.75 681 VAL A C 1
ATOM 5170 O O . VAL A 1 681 ? -20.939 -6.796 10.658 1.00 96.75 681 VAL A O 1
ATOM 5173 N N . TRP A 1 682 ? -20.804 -4.975 11.963 1.00 97.44 682 TRP A N 1
ATOM 5174 C CA . TRP A 1 682 ? -21.514 -5.556 13.114 1.00 97.44 682 TRP A CA 1
ATOM 5175 C C . TRP A 1 682 ? -22.056 -4.489 14.081 1.00 97.44 682 TRP A C 1
ATOM 5177 O O . TRP A 1 682 ? -21.850 -3.294 13.888 1.00 97.44 682 TRP A O 1
ATOM 5187 N N . SER A 1 683 ? -22.789 -4.898 15.120 1.00 98.12 683 SER A N 1
ATOM 5188 C CA . SER A 1 683 ? -23.361 -3.984 16.120 1.00 98.12 683 SER A CA 1
ATOM 5189 C C . SER A 1 683 ? -23.312 -4.563 17.534 1.00 98.12 683 SER A C 1
ATOM 5191 O O . SER A 1 683 ? -23.190 -5.775 17.728 1.00 98.12 683 SER A O 1
ATOM 5193 N N . PHE A 1 684 ? -23.403 -3.692 18.540 1.00 97.62 684 PHE A N 1
ATOM 5194 C CA . PHE A 1 684 ? -23.480 -4.085 19.948 1.00 97.62 684 PHE A CA 1
ATOM 5195 C C . PHE A 1 684 ? -24.185 -3.030 20.810 1.00 97.62 684 PHE A C 1
ATOM 5197 O O . PHE A 1 684 ? -24.308 -1.859 20.447 1.00 97.62 684 PHE A O 1
ATOM 5204 N N . ASP A 1 685 ? -24.631 -3.450 21.993 1.00 97.44 685 ASP A N 1
ATOM 5205 C CA . ASP A 1 685 ? -25.193 -2.563 23.013 1.00 97.44 685 ASP A CA 1
ATOM 5206 C C . ASP A 1 685 ? -24.168 -2.293 24.125 1.00 97.44 685 ASP A C 1
ATOM 5208 O O . ASP A 1 685 ? -23.576 -3.226 24.673 1.00 97.44 685 ASP A O 1
ATOM 5212 N N . TYR A 1 686 ? -24.048 -1.032 24.549 1.00 96.94 686 TYR A N 1
ATOM 5213 C CA . TYR A 1 686 ? -23.316 -0.649 25.760 1.00 96.94 686 TYR A CA 1
ATOM 5214 C C . TYR A 1 686 ? -24.146 0.354 26.563 1.00 96.94 686 TYR A C 1
ATOM 5216 O O . TYR A 1 686 ? -24.438 1.451 26.092 1.00 96.94 686 TYR A O 1
ATOM 5224 N N . GLY A 1 687 ? -24.584 -0.020 27.770 1.00 94.75 687 GLY A N 1
ATOM 5225 C CA . GLY A 1 687 ? -25.482 0.829 28.556 1.00 94.75 687 GLY A CA 1
ATOM 5226 C C . GLY A 1 687 ? -26.772 1.166 27.799 1.00 94.75 687 GLY A C 1
ATOM 5227 O O . GLY A 1 687 ? -27.491 0.254 27.366 1.00 94.75 687 GLY A O 1
ATOM 5228 N N . ASP A 1 688 ? -27.072 2.461 27.655 1.00 93.81 688 ASP A N 1
ATOM 5229 C CA . ASP A 1 688 ? -28.219 2.966 26.885 1.00 93.81 688 ASP A CA 1
ATOM 5230 C C . ASP A 1 688 ? -27.863 3.455 25.470 1.00 93.81 688 ASP A C 1
ATOM 5232 O O . ASP A 1 688 ? -28.630 4.198 24.857 1.00 93.81 688 ASP A O 1
ATOM 5236 N N . ALA A 1 689 ? -26.715 3.013 24.946 1.00 96.81 689 ALA A N 1
ATOM 5237 C CA . ALA A 1 689 ? -26.280 3.259 23.579 1.00 96.81 689 ALA A CA 1
ATOM 5238 C C . ALA A 1 689 ? -26.265 1.970 22.744 1.00 96.81 689 ALA A C 1
ATOM 5240 O O . ALA A 1 689 ? -25.955 0.884 23.246 1.00 96.81 689 ALA A O 1
ATOM 5241 N N . HIS A 1 690 ? -26.598 2.114 21.465 1.00 97.88 690 HIS A N 1
ATOM 5242 C CA . HIS A 1 690 ? -26.458 1.093 20.436 1.00 97.88 690 HIS A CA 1
ATOM 5243 C C . HIS A 1 690 ? -25.430 1.561 19.408 1.00 97.88 690 HIS A C 1
ATOM 5245 O O . HIS A 1 690 ? -25.601 2.629 18.816 1.00 97.88 690 HIS A O 1
ATOM 5251 N N . PHE A 1 691 ? -24.380 0.767 19.217 1.00 98.56 691 PHE A N 1
ATOM 5252 C CA . PHE A 1 691 ? -23.293 1.041 18.285 1.00 98.56 691 PHE A CA 1
ATOM 5253 C C . PHE A 1 691 ? -23.444 0.164 17.047 1.00 98.56 691 PHE A C 1
ATOM 5255 O O . PHE A 1 691 ? -23.618 -1.046 17.180 1.00 98.56 691 PHE A O 1
ATOM 5262 N N . ALA A 1 692 ? -23.317 0.758 15.864 1.00 98.56 692 ALA A N 1
ATOM 5263 C CA . ALA A 1 692 ? -23.116 0.035 14.614 1.00 98.56 692 ALA A CA 1
ATOM 5264 C C . ALA A 1 692 ? -21.747 0.381 14.021 1.00 98.56 692 ALA A C 1
ATOM 5266 O O . ALA A 1 692 ? -21.403 1.555 13.877 1.00 98.56 692 ALA A O 1
ATOM 5267 N N . VAL A 1 693 ? -20.990 -0.653 13.673 1.00 98.31 693 VAL A N 1
ATOM 5268 C CA . VAL A 1 693 ? -19.690 -0.585 13.007 1.00 98.31 693 VAL A CA 1
ATOM 5269 C C . VAL A 1 693 ? -19.907 -0.915 11.533 1.00 98.31 693 VAL A C 1
ATOM 5271 O O . VAL A 1 693 ? -20.441 -1.978 11.212 1.00 98.31 693 VAL A O 1
ATOM 5274 N N . LEU A 1 694 ? -19.549 0.014 10.647 1.00 98.12 694 LEU A N 1
ATOM 5275 C CA . LEU A 1 694 ? -19.577 -0.171 9.193 1.00 98.12 694 LEU A CA 1
ATOM 5276 C C . LEU A 1 694 ? -18.146 -0.231 8.647 1.00 98.12 694 LEU A C 1
ATOM 5278 O O . LEU A 1 694 ? -17.219 0.272 9.281 1.00 98.12 694 LEU A O 1
ATOM 5282 N N . ASN A 1 695 ? -17.985 -0.791 7.448 1.00 95.25 695 ASN A N 1
ATOM 5283 C CA . ASN A 1 695 ? -16.688 -0.911 6.784 1.00 95.25 695 ASN A CA 1
ATOM 5284 C C . ASN A 1 695 ? -16.663 -0.036 5.520 1.00 95.25 695 ASN A C 1
ATOM 5286 O O . ASN A 1 695 ? -17.419 -0.270 4.572 1.00 95.25 695 ASN A O 1
ATOM 5290 N N . SER A 1 696 ? -15.817 0.997 5.529 1.00 94.38 696 SER A N 1
ATOM 5291 C CA . SER A 1 696 ? -15.691 1.973 4.439 1.00 94.38 696 SER A CA 1
ATOM 5292 C C . SER A 1 696 ? -14.816 1.507 3.271 1.00 94.38 696 SER A C 1
ATOM 5294 O O . SER A 1 696 ? -14.763 2.204 2.259 1.00 94.38 696 SER A O 1
ATOM 5296 N N . ASP A 1 697 ? -14.163 0.345 3.368 1.00 88.38 697 ASP A N 1
ATOM 5297 C CA . ASP A 1 697 ? -13.419 -0.248 2.247 1.00 88.38 697 ASP A CA 1
ATOM 5298 C C . ASP A 1 697 ? -14.310 -1.089 1.316 1.00 88.38 697 ASP A C 1
ATOM 5300 O O . ASP A 1 697 ? -13.947 -1.348 0.170 1.00 88.38 697 ASP A O 1
ATOM 5304 N N . HIS A 1 698 ? -15.541 -1.387 1.741 1.00 84.81 698 HIS A N 1
ATOM 5305 C CA . HIS A 1 698 ? -16.608 -1.933 0.898 1.00 84.81 698 HIS A CA 1
ATOM 5306 C C . HIS A 1 698 ? -17.481 -0.810 0.315 1.00 84.81 698 HIS A C 1
ATOM 5308 O O . HIS A 1 698 ? -18.619 -0.585 0.749 1.00 84.81 698 HIS A O 1
ATOM 5314 N N . TYR A 1 699 ? -16.926 -0.074 -0.654 1.00 87.06 699 TYR A N 1
ATOM 5315 C CA . TYR A 1 699 ? -17.493 1.180 -1.170 1.00 87.06 699 TYR A CA 1
ATOM 5316 C C . TYR A 1 699 ? -18.100 1.101 -2.579 1.00 87.06 699 TYR A C 1
ATOM 5318 O O . TYR A 1 699 ? -18.498 2.132 -3.133 1.00 87.06 699 TYR A O 1
ATOM 5326 N N . SER A 1 700 ? -18.232 -0.082 -3.192 1.00 85.94 700 SER A N 1
ATOM 5327 C CA . SER A 1 700 ? -19.006 -0.167 -4.435 1.00 85.94 700 SER A CA 1
ATOM 5328 C C . SER A 1 700 ? -20.486 0.177 -4.175 1.00 85.94 700 SER A C 1
ATOM 5330 O O . SER A 1 700 ? -21.006 -0.056 -3.079 1.00 85.94 700 SER A O 1
ATOM 5332 N N . PRO A 1 701 ? -21.228 0.696 -5.173 1.00 83.38 701 PRO A N 1
ATOM 5333 C CA . PRO A 1 701 ? -22.642 1.040 -5.004 1.00 83.38 701 PRO A CA 1
ATOM 5334 C C . PRO A 1 701 ? -23.518 -0.088 -4.432 1.00 83.38 701 PRO A C 1
ATOM 5336 O O . PRO A 1 701 ? -24.447 0.171 -3.665 1.00 83.38 701 PRO A O 1
ATOM 5339 N N . GLU A 1 702 ? -23.241 -1.341 -4.805 1.00 88.25 702 GLU A N 1
ATOM 5340 C CA . GLU A 1 702 ? -23.982 -2.508 -4.316 1.00 88.25 702 GLU A CA 1
ATOM 5341 C C . GLU A 1 702 ? -23.653 -2.816 -2.849 1.00 88.25 702 GLU A C 1
ATOM 5343 O O . GLU A 1 702 ? -24.564 -3.092 -2.062 1.00 88.25 702 GLU A O 1
ATOM 5348 N N . GLU A 1 703 ? -22.380 -2.705 -2.464 1.00 92.38 703 GLU A N 1
ATOM 5349 C CA . GLU A 1 703 ? -21.919 -2.913 -1.090 1.00 92.38 703 GLU A CA 1
ATOM 5350 C C . GLU A 1 703 ? -22.458 -1.840 -0.142 1.00 92.38 703 GLU A C 1
ATOM 5352 O O . GLU A 1 703 ? -23.069 -2.164 0.882 1.00 92.38 703 GLU A O 1
ATOM 5357 N N . LEU A 1 704 ? -22.343 -0.562 -0.518 1.00 95.56 704 LEU A N 1
ATOM 5358 C CA . LEU A 1 704 ? -22.869 0.556 0.267 1.00 95.56 704 LEU A CA 1
ATOM 5359 C C . LEU A 1 704 ? -24.380 0.419 0.498 1.00 95.56 704 LEU A C 1
ATOM 5361 O O . LEU A 1 704 ? -24.868 0.614 1.617 1.00 95.56 704 LEU A O 1
ATOM 5365 N N . ALA A 1 705 ? -25.132 0.030 -0.537 1.00 96.81 705 ALA A N 1
ATOM 5366 C CA . ALA A 1 705 ? -26.567 -0.215 -0.432 1.00 96.81 705 ALA A CA 1
ATOM 5367 C C . ALA A 1 705 ? -26.899 -1.415 0.477 1.00 96.81 705 ALA A C 1
ATOM 5369 O O . ALA A 1 705 ? -27.886 -1.370 1.222 1.00 96.81 705 ALA A O 1
ATOM 5370 N N . ALA A 1 706 ? -26.090 -2.478 0.442 1.00 97.75 706 ALA A N 1
ATOM 5371 C CA . ALA A 1 706 ? -26.263 -3.650 1.294 1.00 97.75 706 ALA A CA 1
ATOM 5372 C C . ALA A 1 706 ? -25.999 -3.333 2.776 1.00 97.75 706 ALA A C 1
ATOM 5374 O O . ALA A 1 706 ? -26.817 -3.710 3.624 1.00 97.75 706 ALA A O 1
ATOM 5375 N N . GLN A 1 707 ? -24.937 -2.579 3.086 1.00 98.25 707 GLN A N 1
ATOM 5376 C CA . GLN A 1 707 ? -24.654 -2.089 4.442 1.00 98.25 707 GLN A CA 1
ATOM 5377 C C . GLN A 1 707 ? -25.769 -1.166 4.950 1.00 98.25 707 GLN A C 1
ATOM 5379 O O . GLN A 1 707 ? -26.262 -1.338 6.065 1.00 98.25 707 GLN A O 1
ATOM 5384 N N . ALA A 1 708 ? -26.268 -0.260 4.104 1.00 98.38 708 ALA A N 1
ATOM 5385 C CA . ALA A 1 708 ? -27.393 0.608 4.445 1.00 98.38 708 ALA A CA 1
ATOM 5386 C C . ALA A 1 708 ? -28.662 -0.185 4.813 1.00 98.38 708 ALA A C 1
ATOM 5388 O O . ALA A 1 708 ? -29.369 0.151 5.765 1.00 98.38 708 ALA A O 1
ATOM 5389 N N . GLU A 1 709 ? -28.977 -1.249 4.070 1.00 98.25 709 GLU A N 1
ATOM 5390 C CA . GLU A 1 709 ? -30.144 -2.092 4.354 1.00 98.25 709 GLU A CA 1
ATOM 5391 C C . GLU A 1 709 ? -29.947 -3.000 5.572 1.00 98.25 709 GLU A C 1
ATOM 5393 O O . GLU A 1 709 ? -30.896 -3.296 6.306 1.00 98.25 709 GLU A O 1
ATOM 5398 N N . TRP A 1 710 ? -28.718 -3.444 5.822 1.00 98.44 710 TRP A N 1
ATOM 5399 C CA . TRP A 1 710 ? -28.366 -4.080 7.083 1.00 98.44 710 TRP A CA 1
ATOM 5400 C C . TRP A 1 710 ? -28.598 -3.122 8.262 1.00 98.44 710 TRP A C 1
ATOM 5402 O O . TRP A 1 710 ? -29.372 -3.471 9.157 1.00 98.44 710 TRP A O 1
ATOM 5412 N N . LEU A 1 711 ? -28.089 -1.889 8.191 1.00 98.56 711 LEU A N 1
ATOM 5413 C CA . LEU A 1 711 ? -28.220 -0.890 9.253 1.00 98.56 711 LEU A CA 1
ATOM 5414 C C . LEU A 1 711 ? -29.686 -0.558 9.564 1.00 98.56 711 LEU A C 1
ATOM 5416 O O . LEU A 1 711 ? -30.075 -0.470 10.728 1.00 98.56 711 LEU A O 1
ATOM 5420 N N . ARG A 1 712 ? -30.555 -0.449 8.545 1.00 98.44 712 ARG A N 1
ATOM 5421 C CA . ARG A 1 712 ? -32.004 -0.264 8.771 1.00 98.44 712 ARG A CA 1
ATOM 5422 C C . ARG A 1 712 ? -32.618 -1.402 9.583 1.00 98.44 712 ARG A C 1
ATOM 5424 O O . ARG A 1 712 ? -33.493 -1.163 10.417 1.00 98.44 712 ARG A O 1
ATOM 5431 N N . ARG A 1 713 ? -32.210 -2.646 9.320 1.00 98.00 713 ARG A N 1
ATOM 5432 C CA . ARG A 1 713 ? -32.729 -3.834 10.019 1.00 98.00 713 ARG A CA 1
ATOM 5433 C C . ARG A 1 713 ? -32.175 -3.956 11.430 1.00 98.00 713 ARG A C 1
ATOM 5435 O O . ARG A 1 713 ? -32.901 -4.445 12.296 1.00 98.00 713 ARG A O 1
ATOM 5442 N N . ASP A 1 714 ? -30.935 -3.541 11.629 1.00 97.81 714 ASP A N 1
ATOM 5443 C CA . ASP A 1 714 ? -30.251 -3.499 12.916 1.00 97.81 714 ASP A CA 1
ATOM 5444 C C . ASP A 1 714 ? -30.881 -2.441 13.840 1.00 97.81 714 ASP A C 1
ATOM 5446 O O . ASP A 1 714 ? -31.528 -2.777 14.838 1.00 97.81 714 ASP A O 1
ATOM 5450 N N . MET A 1 715 ? -30.903 -1.182 13.396 1.00 96.44 715 MET A N 1
ATOM 5451 C CA . MET A 1 715 ? -31.458 -0.046 14.144 1.00 96.44 715 MET A CA 1
ATOM 5452 C C . MET A 1 715 ? -32.967 -0.171 14.427 1.00 96.44 715 MET A C 1
ATOM 5454 O O . MET A 1 715 ? -33.481 0.403 15.388 1.00 96.44 715 MET A O 1
ATOM 5458 N N . ALA A 1 716 ? -33.712 -0.956 13.639 1.00 96.00 716 ALA A N 1
ATOM 5459 C CA . ALA A 1 716 ? -35.123 -1.252 13.910 1.00 96.00 716 ALA A CA 1
ATOM 5460 C C . ALA A 1 716 ? -35.347 -2.186 15.119 1.00 96.00 716 ALA A C 1
ATOM 5462 O O . ALA A 1 716 ? -36.475 -2.284 15.618 1.00 96.00 716 ALA A O 1
ATOM 5463 N N . ARG A 1 717 ? -34.313 -2.906 15.573 1.00 93.31 717 ARG A N 1
ATOM 5464 C CA . ARG A 1 717 ? -34.389 -3.861 16.694 1.00 93.31 717 ARG A CA 1
ATOM 5465 C C . ARG A 1 717 ? -34.052 -3.222 18.034 1.00 93.31 717 ARG A C 1
ATOM 5467 O O . ARG A 1 717 ? -34.509 -3.724 19.064 1.00 93.31 717 ARG A O 1
ATOM 5474 N N . THR A 1 718 ? -33.302 -2.126 18.024 1.00 92.31 718 THR A N 1
ATOM 5475 C CA . THR A 1 718 ? -32.884 -1.438 19.241 1.00 92.31 718 THR A CA 1
ATOM 5476 C C . THR A 1 718 ? -33.938 -0.449 19.752 1.00 92.31 718 THR A C 1
ATOM 5478 O O . THR A 1 718 ? -34.752 0.104 19.009 1.00 92.31 718 THR A O 1
ATOM 5481 N N . LYS A 1 719 ? -33.948 -0.244 21.070 1.00 91.31 719 LYS A N 1
ATOM 5482 C CA . LYS A 1 719 ? -34.734 0.796 21.759 1.00 91.31 719 LYS A CA 1
ATOM 5483 C C . LYS A 1 719 ? -33.858 1.704 22.618 1.00 91.31 719 LYS A C 1
ATOM 5485 O O . LYS A 1 719 ? -34.402 2.424 23.449 1.00 91.31 719 LYS A O 1
ATOM 5490 N N . LYS A 1 720 ? -32.540 1.601 22.450 1.00 93.00 720 LYS A N 1
ATOM 5491 C CA . LYS A 1 720 ? -31.556 2.443 23.120 1.00 93.00 720 LYS A CA 1
ATOM 5492 C C . LYS A 1 720 ? -31.785 3.900 22.742 1.00 93.00 720 LYS A C 1
ATOM 5494 O O . LYS A 1 720 ? -32.289 4.174 21.645 1.00 93.00 720 LYS A O 1
ATOM 5499 N N . THR A 1 721 ? -31.462 4.780 23.679 1.00 91.75 721 THR A N 1
ATOM 5500 C CA . THR A 1 721 ? -31.584 6.226 23.502 1.00 91.75 721 THR A CA 1
ATOM 5501 C C . THR A 1 721 ? -30.591 6.690 22.450 1.00 91.75 721 THR A C 1
ATOM 5503 O O . THR A 1 721 ? -31.015 7.169 21.403 1.00 91.75 721 THR A O 1
ATOM 5506 N N . TRP A 1 722 ? -29.305 6.418 22.678 1.00 95.25 722 TRP A N 1
ATOM 5507 C CA . TRP A 1 722 ? -28.222 6.854 21.804 1.00 95.25 722 TRP A CA 1
ATOM 5508 C C . TRP A 1 722 ? -27.963 5.844 20.687 1.00 95.25 722 TRP A C 1
ATOM 5510 O O . TRP A 1 722 ? -27.702 4.666 20.948 1.00 95.25 722 TRP A O 1
ATOM 5520 N N . ARG A 1 723 ? -28.015 6.297 19.436 1.00 96.88 723 ARG A N 1
ATOM 5521 C CA . ARG A 1 723 ? -27.613 5.546 18.242 1.00 96.88 723 ARG A CA 1
ATOM 5522 C C . ARG A 1 723 ? -26.309 6.115 17.713 1.00 96.88 723 ARG A C 1
ATOM 5524 O O . ARG A 1 723 ? -26.267 7.255 17.252 1.00 96.88 723 ARG A O 1
ATOM 5531 N N . ILE A 1 724 ? -25.265 5.299 17.758 1.00 98.38 724 ILE A N 1
ATOM 5532 C CA . ILE A 1 724 ? -23.911 5.687 17.378 1.00 98.38 724 ILE A CA 1
ATOM 5533 C C . ILE A 1 724 ? -23.482 4.825 16.195 1.00 98.38 724 ILE A C 1
ATOM 5535 O O . ILE A 1 724 ? -23.648 3.606 16.215 1.00 98.38 724 ILE A O 1
ATOM 5539 N N . VAL A 1 725 ? -22.942 5.454 15.157 1.00 98.69 725 VAL A N 1
ATOM 5540 C CA . VAL A 1 725 ? -22.353 4.762 14.006 1.00 98.69 725 VAL A CA 1
ATOM 5541 C C . VAL A 1 725 ? -20.865 5.081 13.956 1.00 98.69 725 VAL A C 1
ATOM 5543 O O . VAL A 1 725 ? -20.468 6.221 14.180 1.00 98.69 725 VAL A O 1
ATOM 5546 N N . THR A 1 726 ? -20.029 4.091 13.664 1.00 98.50 726 THR A N 1
ATOM 5547 C CA . THR A 1 726 ? -18.594 4.300 13.457 1.00 98.50 726 THR A CA 1
ATOM 5548 C C . THR A 1 726 ? -18.092 3.524 12.244 1.00 98.50 726 THR A C 1
ATOM 5550 O O . THR A 1 726 ? -18.558 2.424 11.956 1.00 98.50 726 THR A O 1
ATOM 5553 N N . PHE A 1 727 ? -17.204 4.163 11.494 1.00 97.69 727 PHE A N 1
ATOM 5554 C CA . PHE A 1 727 ? -16.484 3.663 10.319 1.00 97.69 727 PHE A CA 1
ATOM 5555 C C . PHE A 1 727 ? -15.269 4.560 10.105 1.00 97.69 727 PHE A C 1
ATOM 5557 O O . PHE A 1 727 ? -15.202 5.629 10.707 1.00 97.69 727 PHE A O 1
ATOM 5564 N N . HIS A 1 728 ? -14.315 4.157 9.275 1.00 96.94 728 HIS A N 1
ATOM 5565 C CA . HIS A 1 728 ? -13.068 4.901 9.169 1.00 96.94 728 HIS A CA 1
ATOM 5566 C C . HIS A 1 728 ? -13.189 6.176 8.321 1.00 96.94 728 HIS A C 1
ATOM 5568 O O . HIS A 1 728 ? -13.104 7.273 8.865 1.00 96.94 728 HIS A O 1
ATOM 5574 N N . LYS A 1 729 ? -13.449 6.065 7.013 1.00 95.25 729 LYS A N 1
ATOM 5575 C CA . LYS A 1 729 ? -13.408 7.215 6.091 1.00 95.25 729 LYS A CA 1
ATOM 5576 C C . LYS A 1 729 ? -14.504 8.243 6.364 1.00 95.25 729 LYS A C 1
ATOM 5578 O O . LYS A 1 729 ? -15.685 7.932 6.223 1.00 95.25 729 LYS A O 1
ATOM 5583 N N . ALA A 1 730 ? -14.140 9.472 6.720 1.00 93.19 730 ALA A N 1
ATOM 5584 C CA . ALA A 1 730 ? -15.104 10.500 7.095 1.00 93.19 730 ALA A CA 1
ATOM 5585 C C . ALA A 1 730 ? -15.995 10.945 5.921 1.00 93.19 730 ALA A C 1
ATOM 5587 O O . ALA A 1 730 ? -15.525 11.423 4.893 1.00 93.19 730 ALA A O 1
ATOM 5588 N N . MET A 1 731 ? -17.322 10.874 6.096 1.00 91.94 731 MET A N 1
ATOM 5589 C CA . MET A 1 731 ? -18.254 11.427 5.099 1.00 91.94 731 MET A CA 1
ATOM 5590 C C . MET A 1 731 ? -18.241 12.955 5.073 1.00 91.94 731 MET A C 1
ATOM 5592 O O . MET A 1 731 ? -18.553 13.550 4.048 1.00 91.94 731 MET A O 1
ATOM 5596 N N . TYR A 1 732 ? -17.922 13.615 6.182 1.00 91.56 732 TYR A N 1
ATOM 5597 C CA . TYR A 1 732 ? -17.914 15.072 6.278 1.00 91.56 732 TYR A CA 1
ATOM 5598 C C . TYR A 1 732 ? -16.670 15.511 7.050 1.00 91.56 732 TYR A C 1
ATOM 5600 O O . TYR A 1 732 ? -16.556 15.264 8.248 1.00 91.56 732 TYR A O 1
ATOM 5608 N N . ALA A 1 733 ? -15.742 16.143 6.339 1.00 88.50 733 ALA A N 1
ATOM 5609 C CA . ALA A 1 733 ? -14.477 16.670 6.841 1.00 88.50 733 ALA A CA 1
ATOM 5610 C C . ALA A 1 733 ? -14.112 17.920 6.030 1.00 88.50 733 ALA A C 1
ATOM 5612 O O . ALA A 1 733 ? -14.768 18.212 5.040 1.00 88.50 733 ALA A O 1
ATOM 5613 N N . ALA A 1 734 ? -13.098 18.687 6.422 1.00 79.38 734 ALA A N 1
ATOM 5614 C CA . ALA A 1 734 ? -12.704 19.889 5.677 1.00 79.38 734 ALA A CA 1
ATOM 5615 C C . ALA A 1 734 ? -11.474 19.694 4.765 1.00 79.38 734 ALA A C 1
ATOM 5617 O O . ALA A 1 734 ? -11.014 20.682 4.187 1.00 79.38 734 ALA A O 1
ATOM 5618 N N . THR A 1 735 ? -10.917 18.482 4.653 1.00 84.88 735 THR A N 1
ATOM 5619 C CA . THR A 1 735 ? -9.550 18.270 4.135 1.00 84.88 735 THR A CA 1
ATOM 5620 C C . THR A 1 735 ? -9.448 17.344 2.921 1.00 84.88 735 THR A C 1
ATOM 5622 O O . THR A 1 735 ? -10.421 17.202 2.189 1.00 84.88 735 THR A O 1
ATOM 5625 N N . ASP A 1 736 ? -8.243 16.828 2.653 1.00 78.00 736 ASP A N 1
ATOM 5626 C CA . ASP A 1 736 ? -7.773 16.276 1.373 1.00 78.00 736 ASP A CA 1
ATOM 5627 C C . ASP A 1 736 ? -8.663 15.189 0.753 1.00 78.00 736 ASP A C 1
ATOM 5629 O O . ASP A 1 736 ? -8.648 15.043 -0.463 1.00 78.00 736 ASP A O 1
ATOM 5633 N N . HIS A 1 737 ? -9.436 14.453 1.554 1.00 85.31 737 HIS A N 1
ATOM 5634 C CA . HIS A 1 737 ? -10.226 13.306 1.085 1.00 85.31 737 HIS A CA 1
ATOM 5635 C C . HIS A 1 737 ? -11.675 13.647 0.765 1.00 85.31 737 HIS A C 1
ATOM 5637 O O . HIS A 1 737 ? -12.475 12.810 0.357 1.00 85.31 737 HIS A O 1
ATOM 5643 N N . VAL A 1 738 ? -12.069 14.894 0.975 1.00 81.94 738 VAL A N 1
ATOM 5644 C CA . VAL A 1 738 ? -13.482 15.223 1.044 1.00 81.94 738 VAL A CA 1
ATOM 5645 C C . VAL A 1 738 ? -14.216 15.137 -0.303 1.00 81.94 738 VAL A C 1
ATOM 5647 O O . VAL A 1 738 ? -15.440 14.946 -0.327 1.00 81.94 738 VAL A O 1
ATOM 5650 N N . ASP A 1 739 ? -13.489 15.270 -1.409 1.00 80.44 739 ASP A N 1
ATOM 5651 C CA . ASP A 1 739 ? -13.967 15.139 -2.785 1.00 80.44 739 ASP A CA 1
ATOM 5652 C C . ASP A 1 739 ? -13.617 13.786 -3.430 1.00 80.44 739 ASP A C 1
ATOM 5654 O O . ASP A 1 739 ? -13.875 13.595 -4.623 1.00 80.44 739 ASP A O 1
ATOM 5658 N N . ASP A 1 740 ? -13.114 12.825 -2.647 1.00 82.75 740 ASP A N 1
ATOM 5659 C CA . ASP A 1 740 ? -12.891 11.463 -3.121 1.00 82.75 740 ASP A CA 1
ATOM 5660 C C . ASP A 1 740 ? -14.225 10.785 -3.503 1.00 82.75 740 ASP A C 1
ATOM 5662 O O . ASP A 1 740 ? -15.286 10.968 -2.890 1.00 82.75 740 ASP A O 1
ATOM 5666 N N . ALA A 1 741 ? -14.185 9.996 -4.580 1.00 80.50 741 ALA A N 1
ATOM 5667 C CA . ALA A 1 741 ? -15.383 9.427 -5.201 1.00 80.50 741 ALA A CA 1
ATOM 5668 C C . ALA A 1 741 ? -16.101 8.390 -4.317 1.00 80.50 741 ALA A C 1
ATOM 5670 O O . ALA A 1 741 ? -17.318 8.224 -4.418 1.00 80.50 741 ALA A O 1
ATOM 5671 N N . ASP A 1 742 ? -15.364 7.681 -3.463 1.00 82.75 742 ASP A N 1
ATOM 5672 C CA . ASP A 1 742 ? -15.923 6.757 -2.475 1.00 82.75 742 ASP A CA 1
ATOM 5673 C C . ASP A 1 742 ? -16.622 7.511 -1.334 1.00 82.75 742 ASP A C 1
ATOM 5675 O O . ASP A 1 742 ? -17.718 7.115 -0.933 1.00 82.75 742 ASP A O 1
ATOM 5679 N N . ILE A 1 743 ? -16.074 8.644 -0.880 1.00 90.25 743 ILE A N 1
ATOM 5680 C CA . ILE A 1 743 ? -16.732 9.544 0.077 1.00 90.25 743 ILE A CA 1
ATOM 5681 C C . ILE A 1 743 ? -18.039 10.093 -0.501 1.00 90.25 743 ILE A C 1
ATOM 5683 O O . ILE A 1 743 ? -19.076 10.074 0.170 1.00 90.25 743 ILE A O 1
ATOM 5687 N N . ASP A 1 744 ? -18.023 10.536 -1.759 1.00 84.31 744 ASP A N 1
ATOM 5688 C CA . ASP A 1 744 ? -19.229 10.974 -2.466 1.00 84.31 744 ASP A CA 1
ATOM 5689 C C . ASP A 1 744 ? -20.297 9.866 -2.535 1.00 84.31 744 ASP A C 1
ATOM 5691 O O . ASP A 1 744 ? -21.470 10.075 -2.200 1.00 84.31 744 ASP A O 1
ATOM 5695 N N . ALA A 1 745 ? -19.886 8.643 -2.878 1.00 87.56 745 ALA A N 1
ATOM 5696 C CA . ALA A 1 745 ? -20.775 7.489 -2.884 1.00 87.56 745 ALA A CA 1
ATOM 5697 C C . ALA A 1 745 ? -21.334 7.191 -1.478 1.00 87.56 745 ALA A C 1
ATOM 5699 O O . ALA A 1 745 ? -22.540 6.984 -1.321 1.00 87.56 745 ALA A O 1
ATOM 5700 N N . MET A 1 746 ? -20.518 7.231 -0.423 1.00 94.62 746 MET A N 1
ATOM 5701 C CA . MET A 1 746 ? -20.999 7.038 0.950 1.00 94.62 746 MET A CA 1
ATOM 5702 C C . MET A 1 746 ? -22.051 8.083 1.334 1.00 94.62 746 MET A C 1
ATOM 5704 O O . MET A 1 746 ? -23.118 7.718 1.837 1.00 94.62 746 MET A O 1
ATOM 5708 N N . ARG A 1 747 ? -21.844 9.367 1.007 1.00 93.69 747 ARG A N 1
ATOM 5709 C CA . ARG A 1 747 ? -22.874 10.403 1.210 1.00 93.69 747 ARG A CA 1
ATOM 5710 C C . ARG A 1 747 ? -24.153 10.074 0.455 1.00 93.69 747 ARG A C 1
ATOM 5712 O O . ARG A 1 747 ? -25.242 10.251 1.002 1.00 93.69 747 ARG A O 1
ATOM 5719 N N . GLN A 1 748 ? -24.053 9.562 -0.771 1.00 92.25 748 GLN A N 1
ATOM 5720 C CA . GLN A 1 748 ? -25.207 9.155 -1.569 1.00 92.25 748 GLN A CA 1
ATOM 5721 C C . GLN A 1 748 ? -26.037 8.053 -0.885 1.00 92.25 748 GLN A C 1
ATOM 5723 O O . GLN A 1 748 ? -27.269 8.156 -0.827 1.00 92.25 748 GLN A O 1
ATOM 5728 N N . TYR A 1 749 ? -25.380 7.004 -0.383 1.00 95.38 749 TYR A N 1
ATOM 5729 C CA . TYR A 1 749 ? -26.042 5.780 0.084 1.00 95.38 749 TYR A CA 1
ATOM 5730 C C . TYR A 1 749 ? -26.338 5.749 1.586 1.00 95.38 749 TYR A C 1
ATOM 5732 O O . TYR A 1 749 ? -27.331 5.134 1.986 1.00 95.38 749 TYR A O 1
ATOM 5740 N N . TRP A 1 750 ? -25.515 6.387 2.420 1.00 97.38 750 TRP A N 1
ATOM 5741 C CA . TRP A 1 750 ? -25.593 6.292 3.881 1.00 97.38 750 TRP A CA 1
ATOM 5742 C C . TRP A 1 750 ? -26.183 7.529 4.545 1.00 97.38 750 TRP A C 1
ATOM 5744 O O . TRP A 1 750 ? -27.046 7.371 5.408 1.00 97.38 750 TRP A O 1
ATOM 5754 N N . ALA A 1 751 ? -25.821 8.748 4.129 1.00 95.19 751 ALA A N 1
ATOM 5755 C CA . ALA A 1 751 ? -26.287 9.960 4.817 1.00 95.19 751 ALA A CA 1
ATOM 5756 C C . ALA A 1 751 ? -27.830 10.061 4.926 1.00 95.19 751 ALA A C 1
ATOM 5758 O O . ALA A 1 751 ? -28.329 10.250 6.039 1.00 95.19 751 ALA A O 1
ATOM 5759 N N . PRO A 1 752 ? -28.630 9.802 3.863 1.00 94.69 752 PRO A N 1
ATOM 5760 C CA . PRO A 1 752 ? -30.092 9.795 3.980 1.00 94.69 752 PRO A CA 1
ATOM 5761 C C . PRO A 1 752 ? -30.623 8.736 4.954 1.00 94.69 752 PRO A C 1
ATOM 5763 O O . PRO A 1 752 ? -31.708 8.878 5.517 1.00 94.69 752 PRO A O 1
ATOM 5766 N N . VAL A 1 753 ? -29.880 7.645 5.132 1.00 97.31 753 VAL A N 1
ATOM 5767 C CA . VAL A 1 753 ? -30.236 6.533 6.018 1.00 97.31 753 VAL A CA 1
ATOM 5768 C C . VAL A 1 753 ? -29.927 6.888 7.459 1.00 97.31 753 VAL A C 1
ATOM 5770 O O . VAL A 1 753 ? -30.749 6.606 8.326 1.00 97.31 753 VAL A O 1
ATOM 5773 N N . PHE A 1 754 ? -28.802 7.551 7.715 1.00 96.81 754 PHE A N 1
ATOM 5774 C CA . PHE A 1 754 ? -28.449 8.015 9.053 1.00 96.81 754 PHE A CA 1
ATOM 5775 C C . PHE A 1 754 ? -29.476 9.035 9.559 1.00 96.81 754 PHE A C 1
ATOM 5777 O O . PHE A 1 754 ? -29.998 8.884 10.664 1.00 96.81 754 PHE A O 1
ATOM 5784 N N . GLU A 1 755 ? -29.878 9.986 8.709 1.00 93.31 755 GLU A N 1
ATOM 5785 C CA . GLU A 1 755 ? -30.968 10.924 9.010 1.00 93.31 755 GLU A CA 1
ATOM 5786 C C . GLU A 1 755 ? -32.307 10.200 9.233 1.00 93.31 755 GLU A C 1
ATOM 5788 O O . GLU A 1 755 ? -33.016 10.461 10.205 1.00 93.31 755 GLU A O 1
ATOM 5793 N N . GLN A 1 756 ? -32.661 9.246 8.360 1.00 93.81 756 GLN A N 1
ATOM 5794 C CA . GLN A 1 756 ? -33.899 8.464 8.478 1.00 93.81 756 GLN A CA 1
ATOM 5795 C C . GLN A 1 756 ? -33.971 7.683 9.799 1.00 93.81 756 GLN A C 1
ATOM 5797 O O . GLN A 1 756 ? -35.054 7.536 10.377 1.00 93.81 756 GLN A O 1
ATOM 5802 N N . LEU A 1 757 ? -32.845 7.121 10.235 1.00 95.00 757 LEU A N 1
ATOM 5803 C CA . LEU A 1 757 ? -32.752 6.298 11.437 1.00 95.00 757 LEU A CA 1
ATOM 5804 C C . LEU A 1 757 ? -32.592 7.135 12.711 1.00 95.00 757 LEU A C 1
ATOM 5806 O O . LEU A 1 757 ? -32.726 6.576 13.803 1.00 95.00 757 LEU A O 1
ATOM 5810 N N . GLY A 1 758 ? -32.382 8.450 12.584 1.00 92.38 758 GLY A N 1
ATOM 5811 C CA . GLY A 1 758 ? -32.085 9.338 13.703 1.00 92.38 758 GLY A CA 1
ATOM 5812 C C . GLY A 1 758 ? -30.842 8.852 14.434 1.00 92.38 758 GLY A C 1
ATOM 5813 O O . GLY A 1 758 ? -30.948 8.461 15.594 1.00 92.38 758 GLY A O 1
ATOM 5814 N N . ILE A 1 759 ? -29.735 8.732 13.697 1.00 96.12 759 ILE A N 1
ATOM 5815 C CA . ILE A 1 759 ? -28.405 8.517 14.270 1.00 96.12 759 ILE A CA 1
ATOM 5816 C C . ILE A 1 759 ? -27.988 9.806 14.975 1.00 96.12 759 ILE A C 1
ATOM 5818 O O . ILE A 1 759 ? -28.103 10.880 14.388 1.00 96.12 759 ILE A O 1
ATOM 5822 N N . ASP A 1 760 ? -27.522 9.693 16.215 1.00 95.44 760 ASP A N 1
ATOM 5823 C CA . ASP A 1 760 ? -27.169 10.850 17.039 1.00 95.44 760 ASP A CA 1
ATOM 5824 C C . ASP A 1 760 ? -25.711 11.262 16.808 1.00 95.44 760 ASP A C 1
ATOM 5826 O O . ASP A 1 760 ? -25.408 12.447 16.676 1.00 95.44 760 ASP A O 1
ATOM 5830 N N . LEU A 1 761 ? -24.813 10.275 16.716 1.00 97.62 761 LEU A N 1
ATOM 5831 C CA . LEU A 1 761 ? -23.370 10.479 16.609 1.00 97.62 761 LEU A CA 1
ATOM 5832 C C . LEU A 1 761 ? -22.746 9.549 15.563 1.00 97.62 761 LEU A C 1
ATOM 5834 O O . LEU A 1 761 ? -22.996 8.342 15.559 1.00 97.62 761 LEU A O 1
ATOM 5838 N N . VAL A 1 762 ? -21.886 10.115 14.720 1.00 98.19 762 VAL A N 1
ATOM 5839 C CA . VAL A 1 762 ? -21.068 9.415 13.730 1.00 98.19 762 VAL A CA 1
ATOM 5840 C C . VAL A 1 762 ? -19.589 9.685 14.015 1.00 98.19 762 VAL A C 1
ATOM 5842 O O . VAL A 1 762 ? -19.156 10.834 13.979 1.00 98.19 762 VAL A O 1
ATOM 5845 N N . ILE A 1 763 ? -18.833 8.629 14.323 1.00 97.94 763 ILE A N 1
ATOM 5846 C CA . ILE A 1 763 ? -17.426 8.677 14.759 1.00 97.94 763 ILE A CA 1
ATOM 5847 C C . ILE A 1 763 ? -16.520 8.143 13.642 1.00 97.94 763 ILE A C 1
ATOM 5849 O O . ILE A 1 763 ? -16.633 6.960 13.303 1.00 97.94 763 ILE A O 1
ATOM 5853 N N . ASN A 1 764 ? -15.621 8.984 13.111 1.00 95.94 764 ASN A N 1
ATOM 5854 C CA . ASN A 1 764 ? -14.774 8.677 11.949 1.00 95.94 764 ASN A CA 1
ATOM 5855 C C . ASN A 1 764 ? -13.295 9.088 12.097 1.00 95.94 764 ASN A C 1
ATOM 5857 O O . ASN A 1 764 ? -12.965 9.954 12.894 1.00 95.94 764 ASN A O 1
ATOM 5861 N N . GLY A 1 765 ? -12.420 8.506 11.282 1.00 94.38 765 GLY A N 1
ATOM 5862 C CA . GLY A 1 765 ? -10.998 8.843 11.152 1.00 94.38 765 GLY A CA 1
ATOM 5863 C C . GLY A 1 765 ? -10.652 9.469 9.802 1.00 94.38 765 GLY A C 1
ATOM 5864 O O . GLY A 1 765 ? -11.422 10.282 9.283 1.00 94.38 765 GLY A O 1
ATOM 5865 N N . HIS A 1 766 ? -9.529 9.030 9.225 1.00 94.88 766 HIS A N 1
ATOM 5866 C CA . HIS A 1 766 ? -9.074 9.233 7.844 1.00 94.88 766 HIS A CA 1
ATOM 5867 C C . HIS A 1 766 ? -8.574 10.636 7.502 1.00 94.88 766 HIS A C 1
ATOM 5869 O O . HIS A 1 766 ? -7.508 10.815 6.912 1.00 94.88 766 HIS A O 1
ATOM 5875 N N . ASP A 1 767 ? -9.324 11.668 7.877 1.00 91.69 767 ASP A N 1
ATOM 5876 C CA . ASP A 1 767 ? -8.896 13.049 7.720 1.00 91.69 767 ASP A CA 1
ATOM 5877 C C . ASP A 1 767 ? -8.045 13.436 8.936 1.00 91.69 767 ASP A C 1
ATOM 5879 O O . ASP A 1 767 ? -8.554 13.588 10.045 1.00 91.69 767 ASP A O 1
ATOM 5883 N N . HIS A 1 768 ? -6.736 13.636 8.735 1.00 93.06 768 HIS A N 1
ATOM 5884 C CA . HIS A 1 768 ? -5.772 14.002 9.786 1.00 93.06 768 HIS A CA 1
ATOM 5885 C C . HIS A 1 768 ? -5.896 15.479 10.186 1.00 93.06 768 HIS A C 1
ATOM 5887 O O . HIS A 1 768 ? -4.949 16.272 10.122 1.00 93.06 768 HIS A O 1
ATOM 5893 N N . SER A 1 769 ? -7.113 15.847 10.554 1.00 91.12 769 SER A N 1
ATOM 5894 C CA . SER A 1 769 ? -7.552 17.144 11.032 1.00 91.12 769 SER A CA 1
ATOM 5895 C C . SER A 1 769 ? -8.776 16.926 11.911 1.00 91.12 769 SER A C 1
ATOM 5897 O O . SER A 1 769 ? -9.619 16.070 11.629 1.00 91.12 769 SER A O 1
ATOM 5899 N N . PHE A 1 770 ? -8.896 17.694 12.983 1.00 94.12 770 PHE A N 1
ATOM 5900 C CA . PHE A 1 770 ? -10.142 17.694 13.728 1.00 94.12 770 PHE A CA 1
ATOM 5901 C C . PHE A 1 770 ? -11.234 18.393 12.927 1.00 94.12 770 PHE A C 1
ATOM 5903 O O . PHE A 1 770 ? -11.058 19.502 12.409 1.00 94.12 770 PHE A O 1
ATOM 5910 N N . SER A 1 771 ? -12.390 17.745 12.870 1.00 92.88 771 SER A N 1
ATOM 5911 C CA . SER A 1 771 ? -13.564 18.218 12.156 1.00 92.88 771 SER A CA 1
ATOM 5912 C C . SER A 1 771 ? -14.819 17.737 12.866 1.00 92.88 771 SER A C 1
ATOM 5914 O O . SER A 1 771 ? -14.951 16.549 13.128 1.00 92.88 771 SER A O 1
ATOM 5916 N N . ARG A 1 772 ? -15.772 18.618 13.166 1.00 93.38 772 ARG A N 1
ATOM 5917 C CA . ARG A 1 772 ? -17.087 18.184 13.661 1.00 93.38 772 ARG A CA 1
ATOM 5918 C C . ARG A 1 772 ? -18.205 19.068 13.162 1.00 93.38 772 ARG A C 1
ATOM 5920 O O . ARG A 1 772 ? -17.940 20.216 12.838 1.00 93.38 772 ARG A O 1
ATOM 5927 N N . GLY A 1 773 ? -19.425 18.542 13.106 1.00 91.88 773 GLY A N 1
ATOM 5928 C CA . GLY A 1 773 ? -20.612 19.334 12.799 1.00 91.88 773 GLY A CA 1
ATOM 5929 C C . GLY A 1 773 ? -21.893 18.527 12.672 1.00 91.88 773 GLY A C 1
ATOM 5930 O O . GLY A 1 773 ? -21.883 17.330 12.385 1.00 91.88 773 GLY A O 1
ATOM 5931 N N . PHE A 1 774 ? -23.018 19.202 12.898 1.00 92.25 774 PHE A N 1
ATOM 5932 C CA . PHE A 1 774 ? -24.346 18.648 12.656 1.00 92.25 774 PHE A CA 1
ATOM 5933 C C . PHE A 1 774 ? -24.703 18.826 11.183 1.00 92.25 774 PHE A C 1
ATOM 5935 O O . PHE A 1 774 ? -24.737 19.958 10.704 1.00 92.25 774 PHE A O 1
ATOM 5942 N N . VAL A 1 775 ? -25.003 17.741 10.469 1.00 90.56 775 VAL A N 1
ATOM 5943 C CA . VAL A 1 775 ? -25.279 17.800 9.022 1.00 90.56 775 VAL A CA 1
ATOM 5944 C C . VAL A 1 775 ? -26.646 17.209 8.719 1.00 90.56 775 VAL A C 1
ATOM 5946 O O . VAL A 1 775 ? -26.982 16.129 9.199 1.00 90.56 775 VAL A O 1
ATOM 5949 N N . LYS A 1 776 ? -27.446 17.910 7.911 1.00 87.44 776 LYS A N 1
ATOM 5950 C CA . LYS A 1 776 ? -28.764 17.434 7.476 1.00 87.44 776 LYS A CA 1
ATOM 5951 C C . LYS A 1 776 ? -29.102 17.904 6.073 1.00 87.44 776 LYS A C 1
ATOM 5953 O O . LYS A 1 776 ? -29.007 19.091 5.768 1.00 87.44 776 LYS A O 1
ATOM 5958 N N . GLY A 1 777 ? -29.541 16.983 5.220 1.00 85.94 777 GLY A N 1
ATOM 5959 C CA . GLY A 1 777 ? -29.866 17.265 3.825 1.00 85.94 777 GLY A CA 1
ATOM 5960 C C . GLY A 1 777 ? -28.689 17.857 3.046 1.00 85.94 777 GLY A C 1
ATOM 5961 O O . GLY A 1 777 ? -28.912 18.641 2.125 1.00 85.94 777 GLY A O 1
ATOM 5962 N N . GLY A 1 778 ? -27.456 17.533 3.450 1.00 86.31 778 GLY A N 1
ATOM 5963 C CA . GLY A 1 778 ? -26.233 18.073 2.858 1.00 86.31 778 GLY A CA 1
ATOM 5964 C C . GLY A 1 778 ? -25.877 19.503 3.252 1.00 86.31 778 GLY A C 1
ATOM 5965 O O . GLY A 1 778 ? -25.096 20.141 2.551 1.00 86.31 778 GLY A O 1
ATOM 5966 N N . GLN A 1 779 ? -26.471 20.034 4.322 1.00 87.50 779 GLN A N 1
ATOM 5967 C CA . GLN A 1 779 ? -26.176 21.365 4.849 1.00 87.50 779 GLN A CA 1
ATOM 5968 C C . GLN A 1 779 ? -25.717 21.288 6.301 1.00 87.50 779 GLN A C 1
ATOM 5970 O O . GLN A 1 779 ? -26.212 20.455 7.065 1.00 87.50 779 GLN A O 1
ATOM 5975 N N . ASP A 1 780 ? -24.826 22.206 6.682 1.00 84.94 780 ASP A N 1
ATOM 5976 C CA . ASP A 1 780 ? -24.498 22.458 8.082 1.00 84.94 780 ASP A CA 1
ATOM 5977 C C . ASP A 1 780 ? -25.781 22.892 8.798 1.00 84.94 780 ASP A C 1
ATOM 5979 O O . ASP A 1 780 ? -26.490 23.809 8.355 1.00 84.94 780 ASP A O 1
ATOM 5983 N N . ALA A 1 781 ? -26.109 22.238 9.909 1.00 82.75 781 ALA A N 1
ATOM 5984 C CA . ALA A 1 781 ? -27.195 22.697 10.749 1.00 82.75 781 ALA A CA 1
ATOM 5985 C C . ALA A 1 781 ? -26.848 24.101 11.255 1.00 82.75 781 ALA A C 1
ATOM 5987 O O . ALA A 1 781 ? -25.717 24.401 11.623 1.00 82.75 781 ALA A O 1
ATOM 5988 N N . THR A 1 782 ? -27.833 24.992 11.275 1.00 81.50 782 THR A N 1
ATOM 5989 C CA . THR A 1 782 ? -27.644 26.332 11.835 1.00 81.50 782 THR A CA 1
ATOM 5990 C C . THR A 1 782 ? -27.993 26.306 13.322 1.00 81.50 782 THR A C 1
ATOM 5992 O O . THR A 1 782 ? -29.062 25.786 13.669 1.00 81.50 782 THR A O 1
ATOM 5995 N N . PRO A 1 783 ? -27.174 26.897 14.211 1.00 85.44 783 PRO A N 1
ATOM 5996 C CA . PRO A 1 783 ? -27.512 26.959 15.623 1.00 85.44 783 PRO A CA 1
ATOM 5997 C C . PRO A 1 783 ? -28.802 27.757 15.834 1.00 85.44 783 PRO A C 1
ATOM 5999 O O . PRO A 1 783 ? -29.002 28.843 15.285 1.00 85.44 783 PRO A O 1
ATOM 6002 N N . ALA A 1 784 ? -29.693 27.224 16.667 1.00 88.06 784 ALA A N 1
ATOM 6003 C CA . ALA A 1 784 ? -30.934 27.884 17.057 1.00 88.06 784 ALA A CA 1
ATOM 6004 C C . ALA A 1 784 ? -30.671 29.096 17.967 1.00 88.06 784 ALA A C 1
ATOM 6006 O O . ALA A 1 784 ? -31.450 30.054 17.977 1.00 88.06 784 ALA A O 1
ATOM 6007 N N . ALA A 1 785 ? -29.581 29.056 18.737 1.00 89.12 785 ALA A N 1
ATOM 6008 C CA . ALA A 1 785 ? -29.104 30.165 19.547 1.00 89.12 785 ALA A CA 1
ATOM 6009 C C . ALA A 1 785 ? -27.588 30.083 19.762 1.00 89.12 785 ALA A C 1
ATOM 6011 O O . ALA A 1 785 ? -27.030 28.996 19.873 1.00 89.12 785 ALA A O 1
ATOM 6012 N N . THR A 1 786 ? -26.955 31.244 19.922 1.00 89.81 786 THR A N 1
ATOM 6013 C CA . THR A 1 786 ? -25.599 31.367 20.469 1.00 89.81 786 THR A CA 1
ATOM 6014 C C . THR A 1 786 ? -25.702 32.063 21.822 1.00 89.81 786 THR A C 1
ATOM 6016 O O . THR A 1 786 ? -26.219 33.180 21.933 1.00 89.81 786 THR A O 1
ATOM 6019 N N . MET A 1 787 ? -25.259 31.380 22.869 1.00 88.25 787 MET A N 1
ATOM 6020 C CA . MET A 1 787 ? -25.282 31.850 24.248 1.00 88.25 787 MET A CA 1
ATOM 6021 C C . MET A 1 787 ? -24.210 32.926 24.475 1.00 88.25 787 MET A C 1
ATOM 6023 O O . MET A 1 787 ? -23.277 33.096 23.693 1.00 88.25 787 MET A O 1
ATOM 6027 N N . SER A 1 788 ? -24.324 33.686 25.568 1.00 86.06 788 SER A N 1
ATOM 6028 C CA . SER A 1 788 ? -23.401 34.797 25.861 1.00 86.06 788 SER A CA 1
ATOM 6029 C C . SER A 1 788 ? -21.951 34.370 26.117 1.00 86.06 788 SER A C 1
ATOM 6031 O O . SER A 1 788 ? -21.059 35.211 26.081 1.00 86.06 788 SER A O 1
ATOM 6033 N N . ASP A 1 789 ? -21.736 33.094 26.434 1.00 83.62 789 ASP A N 1
ATOM 6034 C CA . ASP A 1 789 ? -20.427 32.462 26.619 1.00 83.62 789 ASP A CA 1
ATOM 6035 C C . ASP A 1 789 ? -19.861 31.873 25.311 1.00 83.62 789 ASP A C 1
ATOM 6037 O O . ASP A 1 789 ? -18.779 31.296 25.330 1.00 83.62 789 ASP A O 1
ATOM 6041 N N . GLY A 1 790 ? -20.559 32.052 24.184 1.00 81.19 790 GLY A N 1
ATOM 6042 C CA . GLY A 1 790 ? -20.164 31.545 22.872 1.00 81.19 790 GLY A CA 1
ATOM 6043 C C . GLY A 1 790 ? -20.676 30.141 22.555 1.00 81.19 790 GLY A C 1
ATOM 6044 O O . GLY A 1 790 ? -20.466 29.690 21.437 1.00 81.19 790 GLY A O 1
ATOM 6045 N N . ARG A 1 791 ? -21.369 29.460 23.484 1.00 85.12 791 ARG A N 1
ATOM 6046 C CA . ARG A 1 791 ? -21.934 28.130 23.210 1.00 85.12 791 ARG A CA 1
ATOM 6047 C C . ARG A 1 791 ? -23.052 28.200 22.180 1.00 85.12 791 ARG A C 1
ATOM 6049 O O . ARG A 1 791 ? -23.990 28.983 22.330 1.00 85.12 791 ARG A O 1
ATOM 6056 N N . GLU A 1 792 ? -22.973 27.347 21.174 1.00 87.50 792 GLU A N 1
ATOM 6057 C CA . GLU A 1 792 ? -23.993 27.188 20.144 1.00 87.50 792 GLU A CA 1
ATOM 6058 C C . GLU A 1 792 ? -24.960 26.065 20.525 1.00 87.50 792 GLU A C 1
ATOM 6060 O O . GLU A 1 792 ? -24.551 25.028 21.039 1.00 87.50 792 GLU A O 1
ATOM 6065 N N . VAL A 1 793 ? -26.259 26.299 20.333 1.00 85.38 793 VAL A N 1
ATOM 6066 C CA . VAL A 1 793 ? -27.328 25.362 20.701 1.00 85.38 793 VAL A CA 1
ATOM 6067 C C . VAL A 1 793 ? -28.070 24.935 19.444 1.00 85.38 793 VAL A C 1
ATOM 6069 O O . VAL A 1 793 ? -28.711 25.763 18.791 1.00 85.38 793 VAL A O 1
ATOM 6072 N N . PHE A 1 794 ? -28.035 23.641 19.146 1.00 85.25 794 PHE A N 1
ATOM 6073 C CA . PHE A 1 794 ? -28.738 23.010 18.031 1.00 85.25 794 PHE A CA 1
ATOM 6074 C C . PHE A 1 794 ? -29.972 22.264 18.557 1.00 85.25 794 PHE A C 1
ATOM 6076 O O . PHE A 1 794 ? -29.948 21.718 19.656 1.00 85.25 794 PHE A O 1
ATOM 6083 N N . THR A 1 795 ? -31.082 22.290 17.814 1.00 83.62 795 THR A N 1
ATOM 6084 C CA . THR A 1 795 ? -32.362 21.676 18.241 1.00 83.62 795 THR A CA 1
ATOM 6085 C C . THR A 1 795 ? -33.021 20.821 17.154 1.00 83.62 795 THR A C 1
ATOM 6087 O O . THR A 1 795 ? -34.185 20.434 17.286 1.00 83.62 795 THR A O 1
ATOM 6090 N N . ASP A 1 796 ? -32.305 20.528 16.062 1.00 81.12 796 ASP A N 1
ATOM 6091 C CA . ASP A 1 796 ? -32.802 19.650 15.001 1.00 81.12 796 ASP A CA 1
ATOM 6092 C C . ASP A 1 796 ? -32.490 18.185 15.319 1.00 81.12 796 ASP A C 1
ATOM 6094 O O . ASP A 1 796 ? -31.409 17.690 15.024 1.00 81.12 796 ASP A O 1
ATOM 6098 N N . ALA A 1 797 ? -33.496 17.503 15.864 1.00 69.44 797 ALA A N 1
ATOM 6099 C CA . ALA A 1 797 ? -33.511 16.080 16.215 1.00 69.44 797 ALA A CA 1
ATOM 6100 C C . ALA A 1 797 ? -32.884 15.127 15.186 1.00 69.44 797 ALA A C 1
ATOM 6102 O O . ALA A 1 797 ? -32.499 14.016 15.524 1.00 69.44 797 ALA A O 1
ATOM 6103 N N . MET A 1 798 ? -32.953 15.485 13.899 1.00 79.44 798 MET A N 1
ATOM 6104 C CA . MET A 1 798 ? -32.650 14.580 12.787 1.00 79.44 798 MET A CA 1
ATOM 6105 C C . MET A 1 798 ? -31.339 14.917 12.084 1.00 79.44 798 MET A C 1
ATOM 6107 O O . MET A 1 798 ? -31.083 14.345 11.030 1.00 79.44 798 MET A O 1
ATOM 6111 N N . ALA A 1 799 ? -30.558 15.863 12.608 1.00 89.00 799 ALA A N 1
ATOM 6112 C CA . ALA A 1 799 ? -29.214 16.146 12.126 1.00 89.00 799 ALA A CA 1
ATOM 6113 C C . ALA A 1 799 ? -28.210 15.342 12.972 1.00 89.00 799 ALA A C 1
ATOM 6115 O O . ALA A 1 799 ? -28.030 15.689 14.139 1.00 89.00 799 ALA A O 1
ATOM 6116 N N . PRO A 1 800 ? -27.568 14.285 12.437 1.00 93.62 800 PRO A N 1
ATOM 6117 C CA . PRO A 1 800 ? -26.509 13.587 13.156 1.00 93.62 800 PRO A CA 1
ATOM 6118 C C . PRO A 1 800 ? -25.308 14.507 13.380 1.00 93.62 800 PRO A C 1
ATOM 6120 O O . PRO A 1 800 ? -24.977 15.320 12.509 1.00 93.62 800 PRO A O 1
ATOM 6123 N N . LEU A 1 801 ? -24.632 14.346 14.517 1.00 95.19 801 LEU A N 1
ATOM 6124 C CA . LEU A 1 801 ? -23.309 14.918 14.741 1.00 95.19 801 LEU A CA 1
ATOM 6125 C C . LEU A 1 801 ? -22.256 14.029 14.077 1.00 95.19 801 LEU A C 1
ATOM 6127 O O . LEU A 1 801 ? -22.132 12.860 14.431 1.00 95.19 801 LEU A O 1
ATOM 6131 N N . TYR A 1 802 ? -21.474 14.584 13.160 1.00 96.00 802 TYR A N 1
ATOM 6132 C CA . TYR A 1 802 ? -20.287 13.940 12.600 1.00 96.00 802 TYR A CA 1
ATOM 6133 C C . TYR A 1 802 ? -19.048 14.460 13.321 1.00 96.00 802 TYR A C 1
ATOM 6135 O O . TYR A 1 802 ? -18.954 15.665 13.563 1.00 96.00 802 TYR A O 1
ATOM 6143 N N . ILE A 1 803 ? -18.116 13.573 13.675 1.00 96.06 803 ILE A N 1
ATOM 6144 C CA . ILE A 1 803 ? -16.846 13.945 14.303 1.00 96.06 803 ILE A CA 1
ATOM 6145 C C . ILE A 1 803 ? -15.671 13.122 13.766 1.00 96.06 803 ILE A C 1
ATOM 6147 O O . ILE A 1 803 ? -15.678 11.891 13.799 1.00 96.06 803 ILE A O 1
ATOM 6151 N N . VAL A 1 804 ? -14.629 13.840 13.365 1.00 94.75 804 VAL A N 1
ATOM 6152 C CA . VAL A 1 804 ? -13.281 13.362 13.065 1.00 94.75 804 VAL A CA 1
ATOM 6153 C C . VAL A 1 804 ? -12.341 13.949 14.107 1.00 94.75 804 VAL A C 1
ATOM 6155 O O . VAL A 1 804 ? -12.342 15.159 14.342 1.00 94.75 804 VAL A O 1
ATOM 6158 N N . ASN A 1 805 ? -11.574 13.096 14.781 1.00 91.62 805 ASN A N 1
ATOM 6159 C CA . ASN A 1 805 ? -10.817 13.514 15.963 1.00 91.62 805 ASN A CA 1
ATOM 6160 C C . ASN A 1 805 ? -9.529 14.286 15.639 1.00 91.62 805 ASN A C 1
ATOM 6162 O O . ASN A 1 805 ? -9.003 14.950 16.522 1.00 91.62 805 ASN A O 1
ATOM 6166 N N . GLY A 1 806 ? -9.028 14.204 14.404 1.00 91.25 806 GLY A N 1
ATOM 6167 C CA . GLY A 1 806 ? -7.637 14.507 14.066 1.00 91.25 806 GLY A CA 1
ATOM 6168 C C . GLY A 1 806 ? -6.809 13.226 14.015 1.00 91.25 806 GLY A C 1
ATOM 6169 O O . GLY A 1 806 ? -7.349 12.166 13.747 1.00 91.25 806 GLY A O 1
ATOM 6170 N N . THR A 1 807 ? -5.506 13.299 14.286 1.00 93.75 807 THR A N 1
ATOM 6171 C CA . THR A 1 807 ? -4.635 12.110 14.377 1.00 93.75 807 THR A CA 1
ATOM 6172 C C . THR A 1 807 ? -4.139 11.912 15.808 1.00 93.75 807 THR A C 1
ATOM 6174 O O . THR A 1 807 ? -3.835 12.872 16.527 1.00 93.75 807 THR A O 1
ATOM 6177 N N . ALA A 1 808 ? -4.052 10.655 16.241 1.00 95.75 808 ALA A N 1
ATOM 6178 C CA . ALA A 1 808 ? -3.459 10.280 17.519 1.00 95.75 808 ALA A CA 1
ATOM 6179 C C . ALA A 1 808 ? -1.923 10.203 17.467 1.00 95.75 808 ALA A C 1
ATOM 6181 O O . ALA A 1 808 ? -1.281 10.181 18.523 1.00 95.75 808 ALA A O 1
ATOM 6182 N N . GLY A 1 809 ? -1.354 10.132 16.259 1.00 92.12 809 GLY A N 1
ATOM 6183 C CA . GLY A 1 809 ? 0.063 9.934 15.976 1.00 92.12 809 GLY A CA 1
ATOM 6184 C C . GLY A 1 809 ? 0.739 11.160 15.358 1.00 92.12 809 GLY A C 1
ATOM 6185 O O . GLY A 1 809 ? 0.380 12.307 15.625 1.00 92.12 809 GLY A O 1
ATOM 6186 N N . SER A 1 810 ? 1.794 10.931 14.574 1.00 83.06 810 SER A N 1
ATOM 6187 C CA . SER A 1 810 ? 2.583 12.009 13.956 1.00 83.06 810 SER A CA 1
ATOM 6188 C C . SER A 1 810 ? 2.950 11.763 12.491 1.00 83.06 810 SER A C 1
ATOM 6190 O O . SER A 1 810 ? 3.988 12.253 12.046 1.00 83.06 810 SER A O 1
ATOM 6192 N N . SER A 1 811 ? 2.145 10.982 11.768 1.00 72.81 811 SER A N 1
ATOM 6193 C CA . SER A 1 811 ? 2.400 10.604 10.373 1.00 72.81 811 SER A CA 1
ATOM 6194 C C . SER A 1 811 ? 2.248 11.800 9.419 1.00 72.81 811 SER A C 1
ATOM 6196 O O . SER A 1 811 ? 3.231 12.273 8.847 1.00 72.81 811 SER A O 1
ATOM 6198 N N . LYS A 1 812 ? 1.027 12.329 9.281 1.00 85.31 812 LYS A N 1
ATOM 6199 C CA . LYS A 1 812 ? 0.647 13.419 8.362 1.00 85.31 812 LYS A CA 1
ATOM 6200 C C . LYS A 1 812 ? -0.468 14.287 8.958 1.00 85.31 812 LYS A C 1
ATOM 6202 O O . LYS A 1 812 ? -1.123 13.878 9.910 1.00 85.31 812 LYS A O 1
ATOM 6207 N N . TRP A 1 813 ? -0.646 15.491 8.409 1.00 87.06 813 TRP A N 1
ATOM 6208 C CA . TRP A 1 813 ? -1.714 16.431 8.773 1.00 87.06 813 TRP A CA 1
ATOM 6209 C C . TRP A 1 813 ? -2.216 17.155 7.535 1.00 87.06 813 TRP A C 1
ATOM 6211 O O . TRP A 1 813 ? -1.403 17.588 6.710 1.00 87.06 813 TRP A O 1
ATOM 6221 N N . TYR A 1 814 ? -3.528 17.351 7.446 1.00 87.00 814 TYR A N 1
ATOM 6222 C CA . TYR A 1 814 ? -4.147 17.882 6.237 1.00 87.00 814 TYR A CA 1
ATOM 6223 C C . TYR A 1 814 ? -4.628 19.322 6.387 1.00 87.00 814 TYR A C 1
ATOM 6225 O O . TYR A 1 814 ? -5.144 19.764 7.419 1.00 87.00 814 TYR A O 1
ATOM 6233 N N . LYS A 1 815 ? -4.424 20.094 5.320 1.00 86.56 815 LYS A N 1
ATOM 6234 C CA . LYS A 1 815 ? -4.946 21.456 5.233 1.00 86.56 815 LYS A CA 1
ATOM 6235 C C . LYS A 1 815 ? -6.370 21.425 4.711 1.00 86.56 815 LYS A C 1
ATOM 6237 O O . LYS A 1 815 ? -6.784 20.476 4.057 1.00 86.56 815 LYS A O 1
ATOM 6242 N N . ARG A 1 816 ? -7.113 22.501 4.956 1.00 86.44 816 ARG A N 1
ATOM 6243 C CA . ARG A 1 816 ? -8.403 22.672 4.293 1.00 86.44 816 ARG A CA 1
ATOM 6244 C C . ARG A 1 816 ? -8.192 22.808 2.784 1.00 86.44 816 ARG A C 1
ATOM 6246 O O . ARG A 1 816 ? -7.386 23.641 2.366 1.00 86.44 816 ARG A O 1
ATOM 6253 N N . ILE A 1 817 ? -8.956 22.067 1.984 1.00 78.56 817 ILE A N 1
ATOM 6254 C CA . ILE A 1 817 ? -8.899 22.157 0.518 1.00 78.56 817 ILE A CA 1
ATOM 6255 C C . ILE A 1 817 ? -10.041 22.998 -0.050 1.00 78.56 817 ILE A C 1
ATOM 6257 O O . ILE A 1 817 ? -11.108 23.137 0.555 1.00 78.56 817 ILE A O 1
ATOM 6261 N N . GLN A 1 818 ? -9.806 23.597 -1.220 1.00 78.44 818 GLN A N 1
ATOM 6262 C CA . GLN A 1 818 ? -10.841 24.287 -1.987 1.00 78.44 818 GLN A CA 1
ATOM 6263 C C . GLN A 1 818 ? -11.387 23.340 -3.058 1.00 78.44 818 GLN A C 1
ATOM 6265 O O . GLN A 1 818 ? -10.632 22.851 -3.888 1.00 78.44 818 GLN A O 1
ATOM 6270 N N . TYR A 1 819 ? -12.701 23.142 -3.066 1.00 73.44 819 TYR A N 1
ATOM 6271 C CA . TYR A 1 819 ? -13.408 22.212 -3.947 1.00 73.44 819 TYR A CA 1
ATOM 6272 C C . TYR A 1 819 ? -14.759 22.826 -4.359 1.00 73.44 819 TYR A C 1
ATOM 6274 O O . TYR A 1 819 ? -15.218 23.813 -3.772 1.00 73.44 819 TYR A O 1
ATOM 6282 N N . ASP A 1 820 ? -15.395 22.261 -5.384 1.00 78.50 820 ASP A N 1
ATOM 6283 C CA . ASP A 1 820 ? -16.757 22.625 -5.782 1.00 78.50 820 ASP A CA 1
ATOM 6284 C C . ASP A 1 820 ? -17.757 21.660 -5.138 1.00 78.50 820 ASP A C 1
ATOM 6286 O O . ASP A 1 820 ? -17.970 20.558 -5.628 1.00 78.50 820 ASP A O 1
ATOM 6290 N N . ALA A 1 821 ? -18.409 22.082 -4.053 1.00 74.50 821 ALA A N 1
ATOM 6291 C CA . ALA A 1 821 ? -19.384 21.252 -3.346 1.00 74.50 821 ALA A CA 1
ATOM 6292 C C . ALA A 1 821 ? -20.583 20.824 -4.203 1.00 74.50 821 ALA A C 1
ATOM 6294 O O . ALA A 1 821 ? -21.264 19.859 -3.865 1.00 74.50 821 ALA A O 1
ATOM 6295 N N . SER A 1 822 ? -20.853 21.519 -5.315 1.00 75.88 822 SER A N 1
ATOM 6296 C CA . SER A 1 822 ? -21.976 21.191 -6.194 1.00 75.88 822 SER A CA 1
ATOM 6297 C C . SER A 1 822 ? -21.770 19.924 -7.027 1.00 75.88 822 SER A C 1
ATOM 6299 O O . SER A 1 822 ? -22.740 19.427 -7.604 1.00 75.88 822 SER A O 1
ATOM 6301 N N . SER A 1 823 ? -20.544 19.391 -7.088 1.00 76.31 823 SER A N 1
ATOM 6302 C CA . SER A 1 823 ? -20.260 18.106 -7.733 1.00 76.31 823 SER A CA 1
ATOM 6303 C C . SER A 1 823 ? -20.586 16.901 -6.848 1.00 76.31 823 SER A C 1
ATOM 6305 O O . SER A 1 823 ? -20.666 15.792 -7.371 1.00 76.31 823 SER A O 1
ATOM 6307 N N . LEU A 1 824 ? -20.800 17.115 -5.545 1.00 79.81 824 LEU A N 1
ATOM 6308 C CA . LEU A 1 824 ? -20.973 16.059 -4.552 1.00 79.81 824 LEU A CA 1
ATOM 6309 C C . LEU A 1 824 ? -22.461 15.784 -4.287 1.00 79.81 824 LEU A C 1
ATOM 6311 O O . LEU A 1 824 ? -23.282 16.686 -4.092 1.00 79.81 824 LEU A O 1
ATOM 6315 N N . HIS A 1 825 ? -22.825 14.509 -4.262 1.00 82.69 825 HIS A N 1
ATOM 6316 C CA . HIS A 1 825 ? -24.151 14.029 -3.925 1.00 82.69 825 HIS A CA 1
ATOM 6317 C C . HIS A 1 825 ? -24.458 14.273 -2.447 1.00 82.69 825 HIS A C 1
ATOM 6319 O O . HIS A 1 825 ? -23.641 14.044 -1.559 1.00 82.69 825 HIS A O 1
ATOM 6325 N N . ASN A 1 826 ? -25.697 14.692 -2.178 1.00 84.38 826 ASN A N 1
ATOM 6326 C CA . ASN A 1 826 ? -26.184 14.989 -0.829 1.00 84.38 826 ASN A CA 1
ATOM 6327 C C . ASN A 1 826 ? -25.338 16.037 -0.087 1.00 84.38 826 ASN A C 1
ATOM 6329 O O . ASN A 1 826 ? -25.242 15.988 1.133 1.00 84.38 826 ASN A O 1
ATOM 6333 N N . VAL A 1 827 ? -24.782 17.006 -0.820 1.00 87.19 827 VAL A N 1
ATOM 6334 C CA . VAL A 1 827 ? -24.131 18.208 -0.292 1.00 87.19 827 VAL A CA 1
ATOM 6335 C C . VAL A 1 827 ? -24.713 19.439 -0.993 1.00 87.19 827 VAL A C 1
ATOM 6337 O O . VAL A 1 827 ? -25.012 19.409 -2.188 1.00 87.19 827 VAL A O 1
ATOM 6340 N N . ALA A 1 828 ? -24.933 20.532 -0.263 1.00 82.12 828 ALA A N 1
ATOM 6341 C CA . ALA A 1 828 ? -25.371 21.789 -0.861 1.00 82.12 828 ALA A CA 1
ATOM 6342 C C . ALA A 1 828 ? -24.195 22.549 -1.505 1.00 82.12 828 ALA A C 1
ATOM 6344 O O . ALA A 1 828 ? -23.090 22.525 -0.969 1.00 82.12 828 ALA A O 1
ATOM 6345 N N . PRO A 1 829 ? -24.417 23.313 -2.594 1.00 75.81 829 PRO A N 1
ATOM 6346 C CA . PRO A 1 829 ? -23.352 24.096 -3.231 1.00 75.81 829 PRO A CA 1
ATOM 6347 C C . PRO A 1 829 ? -22.653 25.108 -2.309 1.00 75.81 829 PRO A C 1
ATOM 6349 O O . PRO A 1 829 ? -21.537 25.526 -2.595 1.00 75.81 829 PRO A O 1
ATOM 6352 N N . ASP A 1 830 ? -23.327 25.549 -1.245 1.00 73.12 830 ASP A N 1
ATOM 6353 C CA . ASP A 1 830 ? -22.832 26.500 -0.246 1.00 73.12 830 ASP A CA 1
ATOM 6354 C C . ASP A 1 830 ? -22.439 25.846 1.087 1.00 73.12 830 ASP A C 1
ATOM 6356 O O . ASP A 1 830 ? -22.188 26.551 2.064 1.00 73.12 830 ASP A O 1
ATOM 6360 N N . TYR A 1 831 ? -22.384 24.515 1.135 1.00 78.50 831 TYR A N 1
ATOM 6361 C CA . TYR A 1 831 ? -21.970 23.769 2.314 1.00 78.50 831 TYR A CA 1
ATOM 6362 C C . TYR A 1 831 ? -20.539 24.118 2.728 1.00 78.50 831 TYR A C 1
ATOM 6364 O O . TYR A 1 831 ? -19.637 24.182 1.893 1.00 78.50 831 TYR A O 1
ATOM 6372 N N . SER A 1 832 ? -20.325 24.324 4.029 1.00 72.19 832 SER A N 1
ATOM 6373 C CA . SER A 1 832 ? -19.024 24.675 4.595 1.00 72.19 832 SER A CA 1
ATOM 6374 C C . SER A 1 832 ? -18.406 23.540 5.407 1.00 72.19 832 SER A C 1
ATOM 6376 O O . SER A 1 832 ? -17.628 23.804 6.312 1.00 72.19 832 SER A O 1
ATOM 6378 N N . PHE A 1 833 ? -18.688 22.298 5.013 1.00 68.31 833 PHE A N 1
ATOM 6379 C CA . PHE A 1 833 ? -18.234 21.021 5.566 1.00 68.31 833 PHE A CA 1
ATOM 6380 C C . PHE A 1 833 ? -18.515 20.719 7.031 1.00 68.31 833 PHE A C 1
ATOM 6382 O O . PHE A 1 833 ? -18.763 19.561 7.333 1.00 68.31 833 PHE A O 1
ATOM 6389 N N . ILE A 1 834 ? -18.459 21.691 7.928 1.00 80.06 834 ILE A N 1
ATOM 6390 C CA . ILE A 1 834 ? -18.500 21.465 9.367 1.00 80.06 834 ILE A CA 1
ATOM 6391 C C . ILE A 1 834 ? -18.551 22.805 10.100 1.00 80.06 834 ILE A C 1
ATOM 6393 O O . ILE A 1 834 ? -18.070 23.827 9.602 1.00 80.06 834 ILE A O 1
ATOM 6397 N N . ASP A 1 835 ? -19.068 22.799 11.327 1.00 81.81 835 ASP A N 1
ATOM 6398 C CA . ASP A 1 835 ? -19.167 24.002 12.156 1.00 81.81 835 ASP A CA 1
ATOM 6399 C C . ASP A 1 835 ? -17.854 24.325 12.900 1.00 81.81 835 ASP A C 1
ATOM 6401 O O . ASP A 1 835 ? -17.591 25.495 13.195 1.00 81.81 835 ASP A O 1
ATOM 6405 N N . LYS A 1 836 ? -16.974 23.338 13.138 1.00 88.75 836 LYS A N 1
ATOM 6406 C CA . LYS A 1 836 ? -15.618 23.573 13.669 1.00 88.75 836 LYS A CA 1
ATOM 6407 C C . LYS A 1 836 ? -14.572 22.636 13.075 1.00 88.75 836 LYS A C 1
ATOM 6409 O O . LYS A 1 836 ? -14.803 21.443 12.915 1.00 88.75 836 LYS A O 1
ATOM 6414 N N . SER A 1 837 ? -13.390 23.203 12.830 1.00 90.00 837 SER A N 1
ATOM 6415 C CA . SER A 1 837 ? -12.194 22.497 12.373 1.00 90.00 837 SER A CA 1
ATOM 6416 C C . SER A 1 837 ? -10.924 23.115 12.958 1.00 90.00 837 SER A C 1
ATOM 6418 O O . SER A 1 837 ? -10.907 24.313 13.263 1.00 90.00 837 SER A O 1
ATOM 6420 N N . ASP A 1 838 ? -9.864 22.320 13.091 1.00 91.50 838 ASP A N 1
ATOM 6421 C CA . ASP A 1 838 ? -8.528 22.775 13.504 1.00 91.50 838 ASP A CA 1
ATOM 6422 C C . ASP A 1 838 ? -7.657 23.303 12.353 1.00 91.50 838 ASP A C 1
ATOM 6424 O O . ASP A 1 838 ? -6.552 23.808 12.582 1.00 91.50 838 ASP A O 1
ATOM 6428 N N . THR A 1 839 ? -8.162 23.239 11.122 1.00 87.31 839 THR A N 1
ATOM 6429 C CA . THR A 1 839 ? -7.406 23.558 9.916 1.00 87.31 839 THR A CA 1
ATOM 6430 C C . THR A 1 839 ? -7.967 24.762 9.152 1.00 87.31 839 THR A C 1
ATOM 6432 O O . THR A 1 839 ? -9.153 25.103 9.201 1.00 87.31 839 THR A O 1
ATOM 6435 N N . THR A 1 840 ? -7.088 25.448 8.424 1.00 86.31 840 THR A N 1
ATOM 6436 C CA . THR A 1 840 ? -7.441 26.493 7.457 1.00 86.31 840 THR A CA 1
ATOM 6437 C C . THR A 1 840 ? -6.789 26.185 6.111 1.00 86.31 840 THR A C 1
ATOM 6439 O O . THR A 1 840 ? -5.992 25.257 5.995 1.00 86.31 840 THR A O 1
ATOM 6442 N N . TYR A 1 841 ? -7.097 26.977 5.081 1.00 80.19 841 TYR A N 1
ATOM 6443 C CA . TYR A 1 841 ? -6.466 26.817 3.766 1.00 80.19 841 TYR A CA 1
ATOM 6444 C C . TYR A 1 841 ? -4.935 26.976 3.820 1.00 80.19 841 TYR A C 1
ATOM 6446 O O . TYR A 1 841 ? -4.212 26.355 3.046 1.00 80.19 841 TYR A O 1
ATOM 6454 N N . ASP A 1 842 ? -4.422 27.771 4.766 1.00 83.00 842 ASP A N 1
ATOM 6455 C CA . ASP A 1 842 ? -2.994 28.091 4.849 1.00 83.00 842 ASP A CA 1
ATOM 6456 C C . ASP A 1 842 ? -2.268 27.346 5.980 1.00 83.00 842 ASP A C 1
ATOM 6458 O O . ASP A 1 842 ? -1.048 27.146 5.907 1.00 83.00 842 ASP A O 1
ATOM 6462 N N . THR A 1 843 ? -2.986 26.914 7.019 1.00 83.19 843 THR A N 1
ATOM 6463 C CA . THR A 1 843 ? -2.406 26.403 8.272 1.00 83.19 843 THR A CA 1
ATOM 6464 C C . THR A 1 843 ? -3.074 25.120 8.733 1.00 83.19 843 THR A C 1
ATOM 6466 O O . THR A 1 843 ? -4.293 25.021 8.680 1.00 83.19 843 THR A O 1
ATOM 6469 N N . VAL A 1 844 ? -2.289 24.213 9.312 1.00 85.00 844 VAL A N 1
ATOM 6470 C CA . VAL A 1 844 ? -2.789 23.028 10.014 1.00 85.00 844 VAL A CA 1
ATOM 6471 C C . VAL A 1 844 ? -2.190 22.965 11.417 1.00 85.00 844 VAL A C 1
ATOM 6473 O O . VAL A 1 844 ? -1.023 23.331 11.606 1.00 85.00 844 VAL A O 1
ATOM 6476 N N . LEU A 1 845 ? -2.988 22.548 12.398 1.00 88.19 845 LEU A N 1
ATOM 6477 C CA . LEU A 1 845 ? -2.528 22.326 13.762 1.00 88.19 845 LEU A CA 1
ATOM 6478 C C . LEU A 1 845 ? -1.829 20.960 13.840 1.00 88.19 845 LEU A C 1
ATOM 6480 O O . LEU A 1 845 ? -2.454 19.921 13.690 1.00 88.19 845 LEU A O 1
ATOM 6484 N N . GLN A 1 846 ? -0.510 20.966 14.036 1.00 91.12 846 GLN A N 1
ATOM 6485 C CA . GLN A 1 846 ? 0.310 19.745 14.080 1.00 91.12 846 GLN A CA 1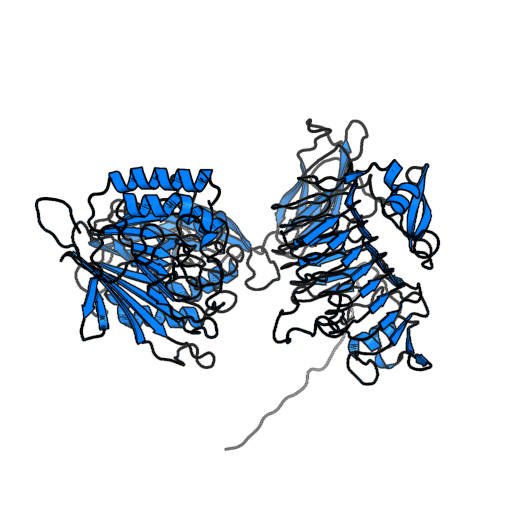
ATOM 6486 C C . GLN A 1 846 ? 0.423 19.203 15.507 1.00 91.12 846 GLN A C 1
ATOM 6488 O O . GLN A 1 846 ? 1.510 19.156 16.093 1.00 91.12 846 GLN A O 1
ATOM 6493 N N . GLU A 1 847 ? -0.723 18.871 16.081 1.00 94.19 847 GLU A N 1
ATOM 6494 C CA . GLU A 1 847 ? -0.868 18.367 17.444 1.00 94.19 847 GLU A CA 1
ATOM 6495 C C . GLU A 1 847 ? -1.599 17.021 17.412 1.00 94.19 847 GLU A C 1
ATOM 6497 O O . GLU A 1 847 ? -2.336 16.722 16.474 1.00 94.19 847 GLU A O 1
ATOM 6502 N N . GLN A 1 848 ? -1.327 16.183 18.409 1.00 96.00 848 GLN A N 1
ATOM 6503 C CA . GLN A 1 848 ? -2.017 14.920 18.631 1.00 96.00 848 GLN A CA 1
ATOM 6504 C C . GLN A 1 848 ? -3.332 15.184 19.351 1.00 96.00 848 GLN A C 1
ATOM 6506 O O . GLN A 1 848 ? -3.426 16.093 20.180 1.00 96.00 848 GLN A O 1
ATOM 6511 N N . SER A 1 849 ? -4.311 14.331 19.083 1.00 96.06 849 SER A N 1
ATOM 6512 C CA . SER A 1 849 ? -5.658 14.450 19.627 1.00 96.06 849 SER A CA 1
ATOM 6513 C C . SER A 1 849 ? -6.143 13.154 20.268 1.00 96.06 849 SER A C 1
ATOM 6515 O O . SER A 1 849 ? -5.718 12.051 19.908 1.00 96.06 849 SER A O 1
ATOM 6517 N N . TYR A 1 850 ? -7.040 13.290 21.237 1.00 97.50 850 TYR A N 1
ATOM 6518 C CA . TYR A 1 850 ? -7.901 12.217 21.721 1.00 97.50 850 TYR A CA 1
ATOM 6519 C C . TYR A 1 850 ? -9.193 12.814 22.280 1.00 97.50 850 TYR A C 1
ATOM 6521 O O . TYR A 1 850 ? -9.242 13.986 22.647 1.00 97.50 850 TYR A O 1
ATOM 6529 N N . SER A 1 851 ? -10.246 12.006 22.368 1.00 98.44 851 SER A N 1
ATOM 6530 C CA . SER A 1 851 ? -11.543 12.429 22.891 1.00 98.44 851 SER A CA 1
ATOM 6531 C C . SER A 1 851 ? -12.029 11.502 23.994 1.00 98.44 851 SER A C 1
ATOM 6533 O O . SER A 1 851 ? -11.858 10.287 23.913 1.00 98.44 851 SER A O 1
ATOM 6535 N N . ILE A 1 852 ? -12.675 12.064 25.012 1.00 98.38 852 ILE A N 1
ATOM 6536 C CA . ILE A 1 852 ? -13.381 11.300 26.040 1.00 98.38 852 ILE A CA 1
ATOM 6537 C C . ILE A 1 852 ? -14.876 11.453 25.800 1.00 98.38 852 ILE A C 1
ATOM 6539 O O . ILE A 1 852 ? -15.417 12.554 25.918 1.00 98.38 852 ILE A O 1
ATOM 6543 N N . VAL A 1 853 ? -15.540 10.346 25.476 1.00 98.50 853 VAL A N 1
ATOM 6544 C CA . VAL A 1 853 ? -16.988 10.313 25.264 1.00 98.50 853 VAL A CA 1
ATOM 6545 C C . VAL A 1 853 ? -17.658 9.750 26.506 1.00 98.50 853 VAL A C 1
ATOM 6547 O O . VAL A 1 853 ? -17.259 8.693 26.995 1.00 98.50 853 VAL A O 1
ATOM 6550 N N . ARG A 1 854 ? -18.674 10.434 27.035 1.00 98.06 854 ARG A N 1
ATOM 6551 C CA . ARG A 1 854 ? -19.412 10.013 28.234 1.00 98.06 854 ARG A CA 1
ATOM 6552 C C . ARG A 1 854 ? -20.891 9.926 27.918 1.00 98.06 854 ARG A C 1
ATOM 6554 O O . ARG A 1 854 ? -21.442 10.850 27.342 1.00 98.06 854 ARG A O 1
ATOM 6561 N N . VAL A 1 855 ? -21.527 8.840 28.330 1.00 96.62 855 VAL A N 1
ATOM 6562 C CA . VAL A 1 855 ? -22.978 8.660 28.267 1.00 96.62 855 VAL A CA 1
ATOM 6563 C C . VAL A 1 855 ? -23.475 8.520 29.694 1.00 96.62 855 VAL A C 1
ATOM 6565 O O . VAL A 1 855 ? -23.031 7.629 30.421 1.00 96.62 855 VAL A O 1
ATOM 6568 N N . THR A 1 856 ? -24.370 9.409 30.107 1.00 94.00 856 THR A N 1
ATOM 6569 C CA . THR A 1 856 ? -24.888 9.458 31.474 1.00 94.00 856 THR A CA 1
ATOM 6570 C C . THR A 1 856 ? -26.307 8.915 31.544 1.00 94.00 856 THR A C 1
ATOM 6572 O O . THR A 1 856 ? -27.104 9.011 30.609 1.00 94.00 856 THR A O 1
ATOM 6575 N N . SER A 1 857 ? -26.645 8.366 32.705 1.00 90.31 857 SER A N 1
ATOM 6576 C CA . SER A 1 857 ? -27.977 7.851 33.003 1.00 90.31 857 SER A CA 1
ATOM 6577 C C . SER A 1 857 ? -29.060 8.931 33.079 1.00 90.31 857 SER A C 1
ATOM 6579 O O . SER A 1 857 ? -30.249 8.611 33.038 1.00 90.31 857 SER A O 1
ATOM 6581 N N . ASP A 1 858 ? -28.672 10.204 33.132 1.00 88.31 858 ASP A N 1
ATOM 6582 C CA . ASP A 1 858 ? -29.594 11.338 33.086 1.00 88.31 858 ASP A CA 1
ATOM 6583 C C . ASP A 1 858 ? -29.959 11.754 31.645 1.00 88.31 858 ASP A C 1
ATOM 6585 O O . ASP A 1 858 ? -30.754 12.674 31.461 1.00 88.31 858 ASP A O 1
ATOM 6589 N N . GLY A 1 859 ? -29.467 11.030 30.630 1.00 88.38 859 GLY A N 1
ATOM 6590 C CA . GLY A 1 859 ? -29.817 11.257 29.225 1.00 88.38 859 GLY A CA 1
ATOM 6591 C C . GLY A 1 859 ? -28.934 12.295 28.536 1.00 88.38 859 GLY A C 1
ATOM 6592 O O . GLY A 1 859 ? -29.406 12.987 27.636 1.00 88.38 859 GLY A O 1
ATOM 6593 N N . GLU A 1 860 ? -27.667 12.401 28.946 1.00 93.50 860 GLU A N 1
ATOM 6594 C CA . GLU A 1 860 ? -26.666 13.271 28.318 1.00 93.50 860 GLU A CA 1
ATOM 6595 C C . GLU A 1 860 ? -25.548 12.432 27.679 1.00 93.50 860 GLU A C 1
ATOM 6597 O O . GLU A 1 860 ? -25.108 11.424 28.241 1.00 93.50 860 GLU A O 1
ATOM 6602 N N . LEU A 1 861 ? -25.076 12.863 26.509 1.00 96.38 861 LEU A N 1
ATOM 6603 C CA . LEU A 1 861 ? -23.868 12.367 25.858 1.00 96.38 861 LEU A CA 1
ATOM 6604 C C . LEU A 1 861 ? -22.905 13.540 25.687 1.00 96.38 861 LEU A C 1
ATOM 6606 O O . LEU A 1 861 ? -23.239 14.510 25.010 1.00 96.38 861 LEU A O 1
ATOM 6610 N N . THR A 1 862 ? -21.712 13.457 26.274 1.00 97.62 862 THR A N 1
ATOM 6611 C CA . THR A 1 862 ? -20.672 14.482 26.120 1.00 97.62 862 THR A CA 1
ATOM 6612 C C . THR A 1 862 ? -19.451 13.962 25.382 1.00 97.62 862 THR A C 1
ATOM 6614 O O . THR A 1 862 ? -19.112 12.784 25.482 1.00 97.62 862 THR A O 1
ATOM 6617 N N . ILE A 1 863 ? -18.790 14.849 24.640 1.00 98.12 863 ILE A N 1
ATOM 6618 C CA . ILE A 1 863 ? -17.541 14.586 23.924 1.00 98.12 863 ILE A CA 1
ATOM 6619 C C . ILE A 1 863 ? -16.578 15.718 24.260 1.00 98.12 863 ILE A C 1
ATOM 6621 O O . ILE A 1 863 ? -16.804 16.852 23.844 1.00 98.12 863 ILE A O 1
ATOM 6625 N N . ASP A 1 864 ? -15.518 15.408 25.001 1.00 98.19 864 ASP A N 1
ATOM 6626 C CA . ASP A 1 864 ? -14.434 16.347 25.291 1.00 98.19 864 ASP A CA 1
ATOM 6627 C C . ASP A 1 864 ? -13.204 15.971 24.465 1.00 98.19 864 ASP A C 1
ATOM 6629 O O . ASP A 1 864 ? -12.638 14.896 24.671 1.00 98.19 864 ASP A O 1
ATOM 6633 N N . THR A 1 865 ? -12.787 16.848 23.552 1.00 98.12 865 THR A N 1
ATOM 6634 C CA . THR A 1 865 ? -11.626 16.634 22.681 1.00 98.12 865 THR A CA 1
ATOM 6635 C C . THR A 1 865 ? -10.422 17.405 23.194 1.00 98.12 865 THR A C 1
ATOM 6637 O O . THR A 1 865 ? -10.471 18.628 23.361 1.00 98.12 865 THR A O 1
ATOM 6640 N N . TYR A 1 866 ? -9.322 16.692 23.405 1.00 98.25 866 TYR A N 1
ATOM 6641 C CA . TYR A 1 866 ? -8.070 17.209 23.929 1.00 98.25 866 TYR A CA 1
ATOM 6642 C C . TYR A 1 866 ? -6.992 17.193 22.862 1.00 98.25 866 TYR A C 1
ATOM 6644 O O . TYR A 1 866 ? -6.868 16.234 22.103 1.00 98.25 866 TYR A O 1
ATOM 6652 N N . PHE A 1 867 ? -6.204 18.260 22.841 1.00 97.69 867 PHE A N 1
ATOM 6653 C CA . PHE A 1 867 ? -5.048 18.413 21.974 1.00 97.69 867 PHE A CA 1
ATOM 6654 C C . PHE A 1 867 ? -3.783 18.495 22.819 1.00 97.69 867 PHE A C 1
ATOM 6656 O O . PHE A 1 867 ? -3.795 19.003 23.943 1.00 97.69 867 PHE A O 1
ATOM 6663 N N . MET A 1 868 ? -2.681 17.989 22.280 1.00 96.44 868 MET A N 1
ATOM 6664 C CA . MET A 1 868 ? -1.354 18.109 22.871 1.00 96.44 868 MET A CA 1
ATOM 6665 C C . MET A 1 868 ? -0.277 17.994 21.799 1.00 96.44 868 MET A C 1
ATOM 6667 O O . MET A 1 868 ? -0.491 17.409 20.744 1.00 96.44 868 MET A O 1
ATOM 6671 N N . LYS A 1 869 ? 0.927 18.480 22.094 1.00 95.38 869 LYS A N 1
ATOM 6672 C CA . LYS A 1 869 ? 2.072 18.321 21.195 1.00 95.38 869 LYS A CA 1
ATOM 6673 C C . LYS A 1 869 ? 3.211 17.617 21.905 1.00 95.38 869 LYS A C 1
ATOM 6675 O O . LYS A 1 869 ? 3.704 18.123 22.916 1.00 95.38 869 LYS A O 1
ATOM 6680 N N . TYR A 1 870 ? 3.642 16.471 21.387 1.00 93.81 870 TYR A N 1
ATOM 6681 C CA . TYR A 1 870 ? 4.783 15.743 21.949 1.00 93.81 870 TYR A CA 1
ATOM 6682 C C . TYR A 1 870 ? 6.112 16.481 21.701 1.00 93.81 870 TYR A C 1
ATOM 6684 O O . TYR A 1 870 ? 6.286 17.142 20.677 1.00 93.81 870 TYR A O 1
ATOM 6692 N N . ASP A 1 871 ? 7.071 16.366 22.627 1.00 91.88 871 ASP A N 1
ATOM 6693 C CA . ASP A 1 871 ? 8.434 16.871 22.409 1.00 91.88 871 ASP A CA 1
ATOM 6694 C C . ASP A 1 871 ? 9.308 15.784 21.773 1.00 91.88 871 ASP A C 1
ATOM 6696 O O . ASP A 1 871 ? 9.703 14.816 22.419 1.00 91.88 871 ASP A O 1
ATOM 6700 N N . ARG A 1 872 ? 9.695 15.964 20.509 1.00 86.88 872 ARG A N 1
ATOM 6701 C CA . ARG A 1 872 ? 10.566 15.006 19.807 1.00 86.88 872 ARG A CA 1
ATOM 6702 C C . ARG A 1 872 ? 11.948 14.831 20.455 1.00 86.88 872 ARG A C 1
ATOM 6704 O O . ARG A 1 872 ? 12.579 13.794 20.274 1.00 86.88 872 ARG A O 1
ATOM 6711 N N . ASN A 1 873 ? 12.436 15.817 21.210 1.00 88.38 873 ASN A N 1
ATOM 6712 C CA . ASN A 1 873 ? 13.707 15.716 21.940 1.00 88.38 873 ASN A CA 1
ATOM 6713 C C . ASN A 1 873 ? 13.547 15.068 23.323 1.00 88.38 873 ASN A C 1
ATOM 6715 O O . ASN A 1 873 ? 14.547 14.703 23.948 1.00 88.38 873 ASN A O 1
ATOM 6719 N N . ASN A 1 874 ? 12.311 14.946 23.805 1.00 86.25 874 ASN A N 1
ATOM 6720 C CA . ASN A 1 874 ? 11.948 14.289 25.050 1.00 86.25 874 ASN A CA 1
ATOM 6721 C C . ASN A 1 874 ? 10.588 13.586 24.879 1.00 86.25 874 ASN A C 1
ATOM 6723 O O . ASN A 1 874 ? 9.577 14.142 25.302 1.00 86.25 874 ASN A O 1
ATOM 6727 N N . PRO A 1 875 ? 10.556 12.379 24.284 1.00 73.88 875 PRO A N 1
ATOM 6728 C CA . PRO A 1 875 ? 9.317 11.660 23.965 1.00 73.88 875 PRO A CA 1
ATOM 6729 C C . PRO A 1 875 ? 8.359 11.435 25.143 1.00 73.88 875 PRO A C 1
ATOM 6731 O O . PRO A 1 875 ? 7.157 11.295 24.951 1.00 73.88 875 PRO A O 1
ATOM 6734 N N . ASP A 1 876 ? 8.869 11.426 26.376 1.00 82.81 876 ASP A N 1
ATOM 6735 C CA . ASP A 1 876 ? 8.043 11.322 27.585 1.00 82.81 876 ASP A CA 1
ATOM 6736 C C . ASP A 1 876 ? 7.394 12.661 28.003 1.00 82.81 876 ASP A C 1
ATOM 6738 O O . ASP A 1 876 ? 6.575 12.692 28.927 1.00 82.81 876 ASP A O 1
ATOM 6742 N N . GLY A 1 877 ? 7.764 13.769 27.358 1.00 88.50 877 GLY A N 1
ATOM 6743 C CA . GLY A 1 877 ? 7.339 15.131 27.662 1.00 88.50 877 GLY A CA 1
ATOM 6744 C C . GLY A 1 877 ? 6.527 15.801 26.553 1.00 88.50 877 GLY A C 1
ATOM 6745 O O . GLY A 1 877 ? 6.251 15.234 25.496 1.00 88.50 877 GLY A O 1
ATOM 6746 N N . PHE A 1 878 ? 6.151 17.048 26.826 1.00 93.75 878 PHE A N 1
ATOM 6747 C CA . PHE A 1 878 ? 5.281 17.849 25.976 1.00 93.75 878 PHE A CA 1
ATOM 6748 C C . PHE A 1 878 ? 6.021 19.075 25.439 1.00 93.75 878 PHE A C 1
ATOM 6750 O O . PHE A 1 878 ? 6.676 19.789 26.201 1.00 93.75 878 PHE A O 1
ATOM 6757 N N . GLU A 1 879 ? 5.863 19.355 24.147 1.00 95.50 879 GLU A N 1
ATOM 6758 C CA . GLU A 1 879 ? 6.075 20.697 23.600 1.00 95.50 879 GLU A CA 1
ATOM 6759 C C . GLU A 1 879 ? 4.885 21.599 23.969 1.00 95.50 879 GLU A C 1
ATOM 6761 O O . GLU A 1 879 ? 5.079 22.754 24.344 1.00 95.50 879 GLU A O 1
ATOM 6766 N N . THR A 1 880 ? 3.665 21.050 23.923 1.00 96.19 880 THR A N 1
ATOM 6767 C CA . THR A 1 880 ? 2.426 21.687 24.398 1.00 96.19 880 THR A CA 1
ATOM 6768 C C . THR A 1 880 ? 1.679 20.709 25.296 1.00 96.19 880 THR A C 1
ATOM 6770 O O . THR A 1 880 ? 1.343 19.608 24.856 1.00 96.19 880 THR A O 1
ATOM 6773 N N . GLU A 1 881 ? 1.478 21.094 26.563 1.00 95.19 881 GLU A N 1
ATOM 6774 C CA . GLU A 1 881 ? 0.732 20.290 27.541 1.00 95.19 881 GLU A CA 1
ATOM 6775 C C . GLU A 1 881 ? -0.720 20.070 27.082 1.00 95.19 881 GLU A C 1
ATOM 6777 O O . GLU A 1 881 ? -1.259 20.931 26.384 1.00 95.19 881 GLU A O 1
ATOM 6782 N N . PRO A 1 882 ? -1.360 18.960 27.487 1.00 96.00 882 PRO A N 1
ATOM 6783 C CA . PRO A 1 882 ? -2.736 18.655 27.112 1.00 96.00 882 PRO A CA 1
ATOM 6784 C C . PRO A 1 882 ? -3.713 19.767 27.487 1.00 96.00 882 PRO A C 1
ATOM 6786 O O . PRO A 1 882 ? -3.684 20.300 28.599 1.00 96.00 882 PRO A O 1
ATOM 6789 N N . TYR A 1 883 ? -4.599 20.113 26.557 1.00 97.38 883 TYR A N 1
ATOM 6790 C CA . TYR A 1 883 ? -5.637 21.113 26.777 1.00 97.38 883 TYR A CA 1
ATOM 6791 C C . TYR A 1 883 ? -6.941 20.739 26.070 1.00 97.38 883 TYR A C 1
ATOM 6793 O O . TYR A 1 883 ? -6.940 20.120 25.010 1.00 97.38 883 TYR A O 1
ATOM 6801 N N . LEU A 1 884 ? -8.068 21.138 26.667 1.00 97.44 884 LEU A N 1
ATOM 6802 C CA . LEU A 1 884 ? -9.399 20.955 26.087 1.00 97.44 884 LEU A CA 1
ATOM 6803 C C . LEU A 1 884 ? -9.562 21.880 24.872 1.00 97.44 884 LEU A C 1
ATOM 6805 O O . LEU A 1 884 ? -9.583 23.106 25.022 1.00 97.44 884 LEU A O 1
ATOM 6809 N N . TYR A 1 885 ? -9.679 21.291 23.686 1.00 96.38 885 TYR A N 1
ATOM 6810 C CA . TYR A 1 885 ? -9.845 21.994 22.417 1.00 96.38 885 TYR A CA 1
ATOM 6811 C C . TYR A 1 885 ? -11.324 22.230 22.079 1.00 96.38 885 TYR A C 1
ATOM 6813 O O . TYR A 1 885 ? -11.703 23.319 21.626 1.00 96.38 885 TYR A O 1
ATOM 6821 N N . ASP A 1 886 ? -12.176 21.230 22.315 1.00 95.44 886 ASP A N 1
ATOM 6822 C CA . ASP A 1 886 ? -13.621 21.304 22.088 1.00 95.44 886 ASP A CA 1
ATOM 6823 C C . ASP A 1 886 ? -14.406 20.469 23.105 1.00 95.44 886 ASP A C 1
ATOM 6825 O O . ASP A 1 886 ? -13.877 19.514 23.665 1.00 95.44 886 ASP A O 1
ATOM 6829 N N . SER A 1 887 ? -15.660 20.853 23.352 1.00 95.31 887 SER A N 1
ATOM 6830 C CA . SER A 1 887 ? -16.582 20.119 24.224 1.00 95.31 887 SER A CA 1
ATOM 6831 C C . SER A 1 887 ? -17.999 20.222 23.667 1.00 95.31 887 SER A C 1
ATOM 6833 O O . SER A 1 887 ? -18.483 21.329 23.404 1.00 95.31 887 SER A O 1
ATOM 6835 N N . ILE A 1 888 ? -18.644 19.074 23.461 1.00 94.81 888 ILE A N 1
ATOM 6836 C CA . ILE A 1 888 ? -19.990 18.954 22.890 1.00 94.81 888 ILE A CA 1
ATOM 6837 C C . ILE A 1 888 ? -20.875 18.182 23.865 1.00 94.81 888 ILE A C 1
ATOM 6839 O O . ILE A 1 888 ? -20.436 17.201 24.457 1.00 94.81 888 ILE A O 1
ATOM 6843 N N . GLU A 1 889 ? -22.127 18.612 24.005 1.00 94.56 889 GLU A N 1
ATOM 6844 C CA . GLU A 1 889 ? -23.156 17.950 24.808 1.00 94.56 889 GLU A CA 1
ATOM 6845 C C . GLU A 1 889 ? -24.397 17.729 23.938 1.00 94.56 889 GLU A C 1
ATOM 6847 O O . GLU A 1 889 ? -24.948 18.672 23.365 1.00 94.56 889 GLU A O 1
ATOM 6852 N N . LEU A 1 890 ? -24.830 16.476 23.844 1.00 92.69 890 LEU A N 1
ATOM 6853 C CA . LEU A 1 890 ? -26.132 16.079 23.331 1.00 92.69 890 LEU A CA 1
ATOM 6854 C C . LEU A 1 890 ? -27.015 15.734 24.532 1.00 92.69 890 LEU A C 1
ATOM 6856 O O . LEU A 1 890 ? -26.578 15.031 25.442 1.00 92.69 890 LEU A O 1
ATOM 6860 N N . ALA A 1 891 ? -28.265 16.188 24.525 1.00 88.75 891 ALA A N 1
ATOM 6861 C CA . ALA A 1 891 ? -29.218 15.910 25.595 1.00 88.75 891 ALA A CA 1
ATOM 6862 C C . ALA A 1 891 ? -30.542 15.408 25.017 1.00 88.75 891 ALA A C 1
ATOM 6864 O O . ALA A 1 891 ? -31.119 16.050 24.137 1.00 88.75 891 ALA A O 1
ATOM 6865 N N . ASP A 1 892 ? -31.050 14.292 25.541 1.00 79.19 892 ASP A N 1
ATOM 6866 C CA . ASP A 1 892 ? -32.377 13.787 25.188 1.00 79.19 892 ASP A CA 1
ATOM 6867 C C . ASP A 1 892 ? -33.460 14.586 25.936 1.00 79.19 892 ASP A C 1
ATOM 6869 O O . ASP A 1 892 ? -33.618 14.510 27.160 1.00 79.19 892 ASP A O 1
ATOM 6873 N N . SER A 1 893 ? -34.243 15.372 25.194 1.00 59.81 893 SER A N 1
ATOM 6874 C CA . SER A 1 893 ? -35.309 16.207 25.747 1.00 59.81 893 SER A CA 1
ATOM 6875 C C . SER A 1 893 ? -36.612 15.416 25.980 1.00 59.81 893 SER A C 1
ATOM 6877 O O . SER A 1 893 ? -37.650 15.656 25.370 1.00 59.81 893 SER A O 1
ATOM 6879 N N . HIS A 1 894 ? -36.596 14.452 26.904 1.00 51.59 894 HIS A N 1
ATOM 6880 C CA . HIS A 1 894 ? -37.750 13.604 27.243 1.00 51.59 894 HIS A CA 1
ATOM 6881 C C . HIS A 1 894 ? -39.055 14.383 27.590 1.00 51.59 894 HIS A C 1
ATOM 6883 O O . HIS A 1 894 ? -39.309 14.724 28.749 1.00 51.59 894 HIS A O 1
ATOM 6889 N N . ASP A 1 895 ? -39.978 14.548 26.627 1.00 39.59 895 ASP A N 1
ATOM 6890 C CA . ASP A 1 895 ? -41.427 14.684 26.884 1.00 39.59 895 ASP A CA 1
ATOM 6891 C C . ASP A 1 895 ? -42.123 13.341 26.592 1.00 39.59 895 ASP A C 1
ATOM 6893 O O . ASP A 1 895 ? -42.389 12.952 25.450 1.00 39.59 895 ASP A O 1
ATOM 6897 N N . HIS A 1 896 ? -42.398 12.580 27.654 1.00 38.97 896 HIS A N 1
ATOM 6898 C CA . HIS A 1 896 ? -43.037 11.265 27.599 1.00 38.97 896 HIS A CA 1
ATOM 6899 C C . HIS A 1 896 ? -44.460 11.326 27.003 1.00 38.97 896 HIS A C 1
ATOM 6901 O O . HIS A 1 896 ? -45.459 11.370 27.723 1.00 38.97 896 HIS A O 1
ATOM 6907 N N . GLY A 1 897 ? -44.591 11.247 25.677 1.00 36.47 897 GLY A N 1
ATOM 6908 C CA . GLY A 1 897 ? -45.903 11.054 25.045 1.00 36.47 897 GLY A CA 1
ATOM 6909 C C . GLY A 1 897 ? -45.979 11.211 23.530 1.00 36.47 897 GLY A C 1
ATOM 6910 O O . GLY A 1 897 ? -46.922 10.709 22.913 1.00 36.47 897 GLY A O 1
ATOM 6911 N N . ARG A 1 898 ? -45.001 11.859 22.906 1.00 35.19 898 ARG A N 1
ATOM 6912 C CA . ARG A 1 898 ? -44.799 11.916 21.452 1.00 35.19 898 ARG A CA 1
ATOM 6913 C C . ARG A 1 898 ? -43.291 12.018 21.255 1.00 35.19 898 ARG A C 1
ATOM 6915 O O . ARG A 1 898 ? -42.686 12.773 21.992 1.00 35.19 898 ARG A O 1
ATOM 6922 N N . ARG A 1 899 ? -42.688 11.305 20.296 1.00 45.31 899 ARG A N 1
ATOM 6923 C CA . ARG A 1 899 ? -41.345 11.707 19.832 1.00 45.31 899 ARG A CA 1
ATOM 6924 C C . ARG A 1 899 ? -41.474 13.148 19.307 1.00 45.31 899 ARG A C 1
ATOM 6926 O O . ARG A 1 899 ? -42.353 13.362 18.460 1.00 45.31 899 ARG A O 1
ATOM 6933 N N . PRO A 1 900 ? -40.762 14.126 19.888 1.00 39.75 900 PRO A N 1
ATOM 6934 C CA . PRO A 1 900 ? -39.820 14.904 19.074 1.00 39.75 900 PRO A CA 1
ATOM 6935 C C . PRO A 1 900 ? -38.582 15.437 19.836 1.00 39.75 900 PRO A C 1
ATOM 6937 O O . PRO A 1 900 ? -38.616 15.538 21.056 1.00 39.75 900 PRO A O 1
ATOM 6940 N N . SER A 1 901 ? -37.598 15.869 19.031 1.00 38.00 901 SER A N 1
ATOM 6941 C CA . SER A 1 901 ? -36.352 16.604 19.338 1.00 38.00 901 SER A CA 1
ATOM 6942 C C . SER A 1 901 ? -35.307 15.875 20.151 1.00 38.00 901 SER A C 1
ATOM 6944 O O . SER A 1 901 ? -35.274 16.084 21.384 1.00 38.00 901 SER A O 1
#

Secondary structure (DSSP, 8-state):
-------------------------------PPPGGG-PPEEETTEEEE-SHHHHHHHHHHTTSTTS-TT-EEEESS-EE-TT------EEEE-SEEEEEEEEEES-EEEETT-SEESSEEEE-BTTB--EEEEEEEEEEEEEESSEEESSEEEESSEEEEEEEEEEEEEEES-EESSEEEE--TTSSSPPPPPTTT----EEES-EE--EEEEEEE-S-EESSEEEE--TT-EEES-EE-S-EE-SEEEESSEEEEEEEEEEEEEE--SBEE-SEEEESSEEEEEEEEEEEEEEEETT-B-SS--SEEE-HHHHT-HHHHHHTT--TTTTEEEEEEEETTEEEEEEEETTS-S-------TTT--SEEEEEEEEEEETTEEEEEEEEEEETTEE--EEEEEEEE-SSPPPSTT---EESS-EEEESPPTT-EEEEEEEEEETTS-BPPPEEEEEEPPP--------EEEEEE--S-TTT-EEEEEEES-TT---EEEEEEEPPS---SS--------EEEE-EEEEEEEE--SSS---EEEEEEEEEEE-SPPSS-EEEEEEEETTTTEEPPPEEEEPPPBSS--EEEEEE----BSS--HHHHHHHHHHHHHHTTT-SEEEE-S--BS-TTBHHHHHHHHHHHHHHHTTSEEEEPPPTTT-HHHHHHHH----SSSTT-EEEEEBTEEEEE--TT--SHHHHHHHHHHHHHHHTT---SEEEEEEEE-SS-SSTTTT-HHHHHHHHHTHHHHHHHT--EEEEESSSSEEEEEEETTEEPPPSEE-TTS-EE---TT-PEEEEE--SSSS---PPPP--GGGSTT--TT--S-SEES--SS-----EEEEEEEE-TTSEEEEEEEEEEEETTEEEEEEEEEEEEEEEEEE----TTS---

InterPro domains:
  IPR004843 Calcineurin-like, phosphoesterase domain [PF00149] (618-769)
  IPR008963 Purple acid phosphatase-like, N-terminal [SSF49363] (460-580)
  IPR015914 Purple acid phosphatase, N-terminal [PF16656] (467-579)
  IPR029052 Metallo-dependent phosphatase-like [G3DSA:3.60.21.10] (584-873)
  IPR029052 Metallo-dependent phosphatase-like [SSF56300] (587-827)
  IPR039331 Purple acid phosphatase-like [PTHR22953] (464-841)

Foldseek 3Di:
DDDDDDDDDDDDDDDDDDDDDPDDPDPPDDDDDDLVPDAFDQDPQEREDEEQSNQQNLQVQDCDPSNNLAGHYEYPEAYECAPPDPGHAHEAHQHEAEPLQHEYEDAEAAAQQAAADESHSEQAAFQGAHYYENYEYYQYHIEYEAQKEHHYSEFQHEYYLYEYAHAIEYAYAAYEDHYTEHDANPPDPHDRDDPVRTGQGEYYLYEYQYEYYHDHYHAAYEHHYGYYDYQSYYYELYEYAHAYADAHQWALHYRYAAAHEDALYERQYQEFDYDYQTEQHTSDYHPRYDYYQYEGDPNHHIPYYDHHYDYPLLQQDPVNSVVRVDDCPAFWDWDWDQDPNDITIHIDTPSHPDDPDRHPNALADFLWDWDKDFPDAAQFKTWIFIGDTDGVNHDFAFQWKFKDWDPDDDDPPPTDIDGHDIDMDGRHHGLDKIKMKMKTATPVRDIHHIDIDIDHHHHPQDPFQAWALWFWAQAQALQWKIKIKTKDSHQVFFQKKKWKFFDDPDDDDDDDCPDTDTDIFTWGKDKDWFFAALRRDTRIGIMIMIMTMGGRHHGQTKMKMWIGGPPVPHIDPIFMAHGFHAALAKAKEKEAEQQQFGQANLLLLLLVVQCCVVPVVRHREYEYQENLHVALRNCNRVVRSCVRCVVRRRYYHYHYAYDPRNDQVRNCSSHVADDDQHGNWHWHDHHLEIETEDELVQQDLVSLQSSLVVVVVVLVPDPRLAYEYGHEDFLFDQWDCNPPPSSLSNLQRPVVSCLVSQHAEYEYEDAQKWFKAFDDQQAGQAFPDQDPVRDGHGFASRTHMYIYQHHSHQDDHTAGDDDQQVVGPSHDRPHPRGPDIQHYNVDHDRWHKMWMWMRHSQFKIKIWMKTFAADPVDSNDGPGDIDTPDMDMDGDPDPPDDDDD

Organism: NCBI:txid648752